Protein 5OR3 (pdb70)

Sequence (1485 aa):
TLPTTASSSTAVASSQLDQLANNFAYNVTTDSVAGCTLQNLRVRRDWRAFSKTQKKDYINSVLCCLQKLPSRTPAHLAPGARTRYDDFVATHINQTQIIHYTGTFLAWHRYFIYEFEQALRRDECCSYTGDYPYWNWGADADNMEKSQVFDGSETSMSGNGEYIPNQGDIKLLLGNYPAIDLPPGSGGGCVTSGPFKDYKLLNLGPAALSLPGGNMTAAANPLTYNPRCMKRSLTTEILQRYNTFPKIVELILDSDDIWDFQMTMQGVPGSGSIGVHGGGHYSMGGDPGRDVVYVSPGDTAFWLHHGMIDRVWWIWQNLDLRKRQNAISGTGTFMNNPASPNTTLDTVIDLGYANGGPIAMRDLMSTTAGPFCYVVYLATLPTTASSSTAVASSQLDQLANFAYNVTTDSVAGCTLQNLRVRRDWRAFSKTQKKDYINSVLCCLQKLPSRTPAHLAPGARTRYDDFVATHINQTQIIHYTGTFLAWHRYFIYEFEQALRRDECCSYTGDYPYWNWGADADNMEKSQVFDGSEETSMSGNGEYIPNQGDIKLLLGNYPAIDLPPGSGGGCVTSGPFKDYKLNLGPAALSLPGGNMTAAANPLTYNPRCMKRSLTTEILQRYNTFPKIVELILDSDDIWDFQMTMQGVPGSGSIGVHGGGHYSMGGDPGRDVVYVSPGDTAFWLHHGMIDRVWWIWQNLDLRKRQNAISGTGTFMNNPASPNTTLDTVIDLGYANGGPIAMRDLMSTTAGPFCYVVYLTLPTTASSSTAVASSQLDQLANFAYNVTTDSVAGCTLQNLRVRRDWRAFSKTQKKDYINSVLCLQKLPSRTPAHLAPGARTRYDDFVATHINQTQIIHYTGTFLAWHRYFIYEFEQALRDECSYTGDYPYWNWGADADNMEKSQVFDGSETSMSGNGEYIPNQGDIKLLLGNYPAIDLPPGSGGGCVTSGPFKDYKLNLGPAALSLPGGNMTAAANPLTYNPRCMKRSLTTEILQRYNTFPKIVELILDSDDIWDFQMTMQGVPGSGSIGVHGGGHYSMGGDPGRDVYVSPGDTAFWLHHGMIDRVWWIWQNLDLRKRQNAISGTGTFMNNPASPNTTLDTVIDLGYANGGPIAMRDLMSTTAGPFCYVYLTLPTTASSSTAVASSQLDQLANFAYNVTTDSVAGCTLQNLRVRRDWRAFSKTQKKDYINSVLCLQKLPSRTPAHLAPGARTRYDDFVATHINQTQIIHYTGTFLAWHRYFIYEFEQALRDECSYTGDYPYWNWGADADNMEKSQVFDGSETSMSGNGEYIPNQGDIKLLLGNYPAIDLPPGSGGGCVTSGPFKDYKLNLGPAALSLPGGNMTAAANPLTYNPRCMKRSLTTEILQRYNTFPKIVELILDSDDIWDFQMTMQGVPGSGSIGVHGGGHYSMGGDPGRDVVYVSPGDTAFWLHHGMIDRVWWIWQNLDLRKRQNAISGTGTFMNNPASPNTTLDTVIDLGYANGGPIAMRDLMSTTAGPFCYVYL

InterPro domains:
  IPR002227 Tyrosinase copper-binding domain [PF00264] (118-349)
  IPR002227 Tyrosinase copper-binding domain [PR00092] (135-152)
  IPR002227 Tyrosinase copper-binding domain [PR00092] (165-170)
  IPR002227 Tyrosinase copper-binding domain [PR00092] (308-319)
  IPR002227 Tyrosinase copper-binding domain [PR00092] (329-347)
  IPR008922 Di-copper centre-containing domain superfamily [G3DSA:1.10.1280.10] (26-408)
  IPR008922 Di-copper centre-containing domain superfamily [SSF48056] (69-407)
  IPR050316 Tyrosinase and Hemocyanin [PTHR11474] (6-407)

Structure (mmCIF, N/CA/C/O backbone):
data_5OR3
#
_entry.id   5OR3
#
_cell.length_a   60.627
_cell.length_b   81.392
_cell.length_c   82.200
_cell.angle_alpha   87.19
_cell.angle_beta   89.23
_cell.angle_gamma   73.89
#
_symmetry.space_group_name_H-M   'P 1'
#
loop_
_entity.id
_entity.type
_entity.pdbx_description
1 polymer 'catechol oxidase'
2 branched beta-D-mannopyranose-(1-4)-2-acetamido-2-deoxy-beta-D-glucopyranose-(1-4)-2-acetamido-2-deoxy-beta-D-glucopyranose
3 branched alpha-D-mannopyranose-(1-6)-beta-D-mannopyranose-(1-4)-2-acetamido-2-deoxy-beta-D-glucopyranose-(1-4)-2-acetamido-2-deoxy-beta-D-glucopyranose
4 branched 2-acetamido-2-deoxy-beta-D-glucopyranose-(1-4)-2-acetamido-2-deoxy-beta-D-glucopyranose
5 non-polymer 'COPPER (II) ION'
6 non-polymer alpha-D-mannopyranose
7 non-polymer 2-acetamido-2-deoxy-beta-D-glucopyranose
8 non-polymer 1,2-ETHANEDIOL
9 non-polymer 'CITRATE ANION'
10 non-polymer 'PEROXIDE ION'
11 water water
#
loop_
_atom_site.group_PDB
_atom_site.id
_atom_site.type_symbol
_atom_site.label_atom_id
_atom_site.label_alt_id
_atom_site.label_comp_id
_atom_site.label_asym_id
_atom_site.label_entity_id
_atom_site.label_seq_id
_atom_site.pdbx_PDB_ins_code
_atom_site.Cartn_x
_atom_site.Cartn_y
_atom_site.Cartn_z
_atom_site.occupancy
_atom_site.B_iso_or_equiv
_atom_site.auth_seq_id
_atom_site.auth_comp_id
_atom_site.auth_asym_id
_atom_site.auth_atom_id
_atom_site.pdbx_PDB_model_num
ATOM 1 N N . THR A 1 5 ? -5.480 42.923 23.113 1.00 51.50 5 THR A N 1
ATOM 2 C CA . THR A 1 5 ? -5.554 42.032 21.959 1.00 55.20 5 THR A CA 1
ATOM 3 C C . THR A 1 5 ? -4.168 41.793 21.377 1.00 45.36 5 THR A C 1
ATOM 4 O O . THR A 1 5 ? -3.704 42.547 20.525 1.00 42.95 5 THR A O 1
ATOM 13 N N . LEU A 1 6 ? -3.527 40.735 21.818 1.00 41.15 6 LEU A N 1
ATOM 14 C CA . LEU A 1 6 ? -2.133 40.519 21.489 1.00 36.97 6 LEU A CA 1
ATOM 15 C C . LEU A 1 6 ? -1.983 39.569 20.313 1.00 32.92 6 LEU A C 1
ATOM 16 O O . LEU A 1 6 ? -2.886 38.786 20.006 1.00 32.48 6 LEU A O 1
ATOM 32 N N . PRO A 1 7 ? -0.840 39.613 19.631 1.00 32.41 7 PRO A N 1
ATOM 33 C CA . PRO A 1 7 ? -0.546 38.589 18.624 1.00 34.06 7 PRO A CA 1
ATOM 34 C C . PRO A 1 7 ? -0.599 37.202 19.241 1.00 31.56 7 PRO A C 1
ATOM 35 O O . PRO A 1 7 ? -0.249 37.005 20.407 1.00 32.76 7 PRO A O 1
ATOM 46 N N . THR A 1 8 ? -1.036 36.234 18.441 1.00 32.86 8 THR A N 1
ATOM 47 C CA . THR A 1 8 ? -1.071 34.841 18.862 1.00 36.01 8 THR A CA 1
ATOM 48 C C . THR A 1 8 ? -0.283 33.916 17.955 1.00 31.81 8 THR A C 1
ATOM 49 O O . THR A 1 8 ? 0.170 32.868 18.416 1.00 33.83 8 THR A O 1
ATOM 60 N N . THR A 1 9 ? -0.097 34.277 16.690 1.00 33.48 9 THR A N 1
ATOM 61 C CA . THR A 1 9 ? 0.725 33.519 15.760 1.00 32.34 9 THR A CA 1
ATOM 62 C C . THR A 1 9 ? 1.842 34.419 15.260 1.00 29.99 9 THR A C 1
ATOM 63 O O . THR A 1 9 ? 1.589 35.555 14.846 1.00 31.05 9 THR A O 1
ATOM 74 N N . ALA A 1 10 ? 3.070 33.911 15.297 1.00 28.85 10 ALA A N 1
ATOM 75 C CA . ALA A 1 10 ? 4.216 34.679 14.833 1.00 28.88 10 ALA A CA 1
ATOM 76 C C . ALA A 1 10 ? 4.148 34.879 13.324 1.00 29.58 10 ALA A C 1
ATOM 77 O O . ALA A 1 10 ? 3.787 33.969 12.577 1.00 30.44 10 ALA A O 1
ATOM 84 N N . SER A 1 11 ? 4.508 36.075 12.878 1.00 29.92 11 SER A N 1
ATOM 85 C CA . SER A 1 11 ? 4.548 36.394 11.460 1.00 33.94 11 SER A CA 1
ATOM 86 C C . SER A 1 11 ? 5.907 36.043 10.866 1.00 35.47 11 SER A C 1
ATOM 87 O O . SER A 1 11 ? 6.931 36.049 11.554 1.00 28.53 11 SER A O 1
ATOM 95 N N . SER A 1 12 ? 5.907 35.746 9.567 1.00 37.45 12 SER A N 1
ATOM 96 C CA . SER A 1 12 ? 7.142 35.465 8.854 1.00 33.39 12 SER A CA 1
ATOM 97 C C . SER A 1 12 ? 7.803 36.721 8.313 1.00 31.93 12 SER A C 1
ATOM 98 O O . SER A 1 12 ? 8.984 36.679 7.948 1.00 34.51 12 SER A O 1
ATOM 106 N N . SER A 1 13 ? 7.078 37.831 8.251 1.00 31.14 13 SER A N 1
ATOM 107 C CA . SER A 1 13 ? 7.674 39.103 7.878 1.00 30.26 13 SER A CA 1
ATOM 108 C C . SER A 1 13 ? 8.459 39.650 9.059 1.00 30.44 13 SER A C 1
ATOM 109 O O . SER A 1 13 ? 7.932 39.742 10.170 1.00 31.34 13 SER A O 1
ATOM 117 N N . THR A 1 14 ? 9.725 40.001 8.823 1.00 27.77 14 THR A N 1
ATOM 118 C CA . THR A 1 14 ? 10.534 40.554 9.902 1.00 29.50 14 THR A CA 1
ATOM 119 C C . THR A 1 14 ? 9.982 41.890 10.379 1.00 29.74 14 THR A C 1
ATOM 120 O O . THR A 1 14 ? 10.128 42.235 11.557 1.00 28.63 14 THR A O 1
ATOM 130 N N . ALA A 1 15 ? 9.335 42.648 9.492 1.00 30.03 15 ALA A N 1
ATOM 131 C CA . ALA A 1 15 ? 8.764 43.929 9.893 1.00 30.87 15 ALA A CA 1
ATOM 132 C C . ALA A 1 15 ? 7.551 43.724 10.788 1.00 27.97 15 ALA A C 1
ATOM 133 O O . ALA A 1 15 ? 7.412 44.382 11.827 1.00 27.74 15 ALA A O 1
ATOM 140 N N . VAL A 1 16 ? 6.658 42.815 10.398 1.00 26.88 16 VAL A N 1
ATOM 141 C CA . VAL A 1 16 ? 5.478 42.539 11.208 1.00 28.60 16 VAL A CA 1
ATOM 142 C C . VAL A 1 16 ? 5.877 41.891 12.528 1.00 27.63 16 VAL A C 1
ATOM 143 O O . VAL A 1 16 ? 5.358 42.251 13.593 1.00 26.53 16 VAL A O 1
ATOM 156 N N . ALA A 1 17 ? 6.798 40.925 12.485 1.00 26.04 17 ALA A N 1
ATOM 157 C CA . ALA A 1 17 ? 7.226 40.268 13.714 1.00 24.70 17 ALA A CA 1
ATOM 158 C C . ALA A 1 17 ? 7.873 41.255 14.675 1.00 24.84 17 ALA A C 1
ATOM 159 O O . ALA A 1 17 ? 7.718 41.121 15.893 1.00 21.00 17 ALA A O 1
ATOM 166 N N . SER A 1 18 ? 8.592 42.254 14.155 1.00 24.09 18 SER A N 1
ATOM 167 C CA . SER A 1 18 ? 9.165 43.273 15.028 1.00 24.10 18 SER A CA 1
ATOM 168 C C . SER A 1 18 ? 8.071 44.046 15.756 1.00 25.85 18 SER A C 1
ATOM 169 O O . SER A 1 18 ? 8.173 44.293 16.965 1.00 26.33 18 SER A O 1
ATOM 177 N N . SER A 1 19 ? 7.009 44.428 15.041 1.00 26.60 19 SER A N 1
ATOM 178 C CA . SER A 1 19 ? 5.893 45.110 15.691 1.00 27.36 19 SER A CA 1
ATOM 179 C C . SER A 1 19 ? 5.173 44.184 16.665 1.00 28.00 19 SER A C 1
ATOM 180 O O . SER A 1 19 ? 4.722 44.629 17.725 1.00 25.28 19 SER A O 1
ATOM 188 N N . GLN A 1 20 ? 5.051 42.896 16.328 1.00 26.40 20 GLN A N 1
ATOM 189 C CA . GLN A 1 20 ? 4.468 41.940 17.266 1.00 26.76 20 GLN A CA 1
ATOM 190 C C . GLN A 1 20 ? 5.266 41.885 18.562 1.00 25.90 20 GLN A C 1
ATOM 191 O O . GLN A 1 20 ? 4.694 41.892 19.660 1.00 24.03 20 GLN A O 1
ATOM 205 N N . LEU A 1 21 ? 6.594 41.782 18.456 1.00 23.65 21 LEU A N 1
ATOM 206 C CA . LEU A 1 21 ? 7.422 41.759 19.657 1.00 24.74 21 LEU A CA 1
ATOM 207 C C . LEU A 1 21 ? 7.239 43.036 20.469 1.00 24.61 21 LEU A C 1
ATOM 208 O O . LEU A 1 21 ? 7.158 42.990 21.701 1.00 21.38 21 LEU A O 1
ATOM 224 N N . ASP A 1 22 ? 7.173 44.189 19.795 1.00 24.73 22 ASP A N 1
ATOM 225 C CA . ASP A 1 22 ? 6.945 45.446 20.501 1.00 25.22 22 ASP A CA 1
ATOM 226 C C . ASP A 1 22 ? 5.635 45.412 21.282 1.00 24.37 22 ASP A C 1
ATOM 227 O O . ASP A 1 22 ? 5.574 45.880 22.425 1.00 23.52 22 ASP A O 1
ATOM 236 N N . GLN A 1 23 ? 4.575 44.865 20.682 1.00 24.19 23 GLN A N 1
ATOM 237 C CA . GLN A 1 23 ? 3.294 44.781 21.378 1.00 24.20 23 GLN A CA 1
ATOM 238 C C . GLN A 1 23 ? 3.390 43.871 22.596 1.00 22.28 23 GLN A C 1
ATOM 239 O O . GLN A 1 23 ? 2.871 44.199 23.669 1.00 22.18 23 GLN A O 1
ATOM 253 N N . LEU A 1 24 ? 4.046 42.719 22.446 1.00 21.45 24 LEU A N 1
ATOM 254 C CA . LEU A 1 24 ? 4.188 41.801 23.566 1.00 20.66 24 LEU A CA 1
ATOM 255 C C . LEU A 1 24 ? 5.038 42.417 24.669 1.00 20.50 24 LEU A C 1
ATOM 256 O O . LEU A 1 24 ? 4.721 42.280 25.855 1.00 19.94 24 LEU A O 1
ATOM 272 N N . ALA A 1 25 ? 6.131 43.090 24.301 1.00 19.60 25 ALA A N 1
ATOM 273 C CA . ALA A 1 25 ? 6.952 43.752 25.310 1.00 21.07 25 ALA A CA 1
ATOM 274 C C . ALA A 1 25 ? 6.184 44.879 25.994 1.00 22.47 25 ALA A C 1
ATOM 275 O O . ALA A 1 25 ? 6.280 45.051 27.215 1.00 22.10 25 ALA A O 1
ATOM 282 N N A ASN A 1 26 ? 5.408 45.654 25.230 0.60 23.03 26 ASN A N 1
ATOM 283 N N B ASN A 1 26 ? 5.424 45.665 25.225 0.40 23.47 26 ASN A N 1
ATOM 284 C CA A ASN A 1 26 ? 4.643 46.739 25.840 0.60 24.18 26 ASN A CA 1
ATOM 285 C CA B ASN A 1 26 ? 4.633 46.733 25.830 0.40 24.16 26 ASN A CA 1
ATOM 286 C C A ASN A 1 26 ? 3.578 46.191 26.783 0.60 24.24 26 ASN A C 1
ATOM 287 C C B ASN A 1 26 ? 3.611 46.166 26.802 0.40 24.13 26 ASN A C 1
ATOM 288 O O A ASN A 1 26 ? 3.294 46.792 27.826 0.60 24.16 26 ASN A O 1
ATOM 289 O O B ASN A 1 26 ? 3.385 46.728 27.881 0.40 24.18 26 ASN A O 1
ATOM 310 N N . PHE A 1 27 ? 2.989 45.045 26.439 1.00 23.67 27 PHE A N 1
ATOM 311 C CA . PHE A 1 27 ? 2.059 44.387 27.343 1.00 24.02 27 PHE A CA 1
ATOM 312 C C . PHE A 1 27 ? 2.759 43.972 28.632 1.00 23.30 27 PHE A C 1
ATOM 313 O O . PHE A 1 27 ? 2.267 44.240 29.735 1.00 23.52 27 PHE A O 1
ATOM 331 N N . ALA A 1 28 ? 3.918 43.314 28.512 1.00 22.65 28 ALA A N 1
ATOM 332 C CA . ALA A 1 28 ? 4.660 42.892 29.698 1.00 22.20 28 ALA A CA 1
ATOM 333 C C . ALA A 1 28 ? 5.026 44.084 30.571 1.00 22.65 28 ALA A C 1
ATOM 334 O O . ALA A 1 28 ? 4.969 44.005 31.805 1.00 22.59 28 ALA A O 1
ATOM 341 N N . TYR A 1 29 ? 5.421 45.193 29.948 1.00 21.92 29 TYR A N 1
ATOM 342 C CA . TYR A 1 29 ? 5.749 46.395 30.707 1.00 22.60 29 TYR A CA 1
ATOM 343 C C . TYR A 1 29 ? 4.540 46.896 31.484 1.00 23.67 29 TYR A C 1
ATOM 344 O O . TYR A 1 29 ? 4.655 47.265 32.662 1.00 23.25 29 TYR A O 1
ATOM 362 N N . ASN A 1 30 ? 3.371 46.917 30.839 1.00 23.98 30 ASN A N 1
ATOM 363 C CA . ASN A 1 30 ? 2.144 47.323 31.517 1.00 25.76 30 ASN A CA 1
ATOM 364 C C . ASN A 1 30 ? 1.837 46.409 32.696 1.00 27.37 30 ASN A C 1
ATOM 365 O O . ASN A 1 30 ? 1.472 46.880 33.781 1.00 26.34 30 ASN A O 1
ATOM 375 N N . VAL A 1 31 ? 1.971 45.097 32.496 1.00 24.90 31 VAL A N 1
ATOM 376 C CA . VAL A 1 31 ? 1.660 44.140 33.553 1.00 26.09 31 VAL A CA 1
ATOM 377 C C . VAL A 1 31 ? 2.563 44.372 34.757 1.00 27.00 31 VAL A C 1
ATOM 378 O O . VAL A 1 31 ? 2.099 44.417 35.903 1.00 28.08 31 VAL A O 1
ATOM 391 N N . THR A 1 32 ? 3.868 44.528 34.517 1.00 24.71 32 THR A N 1
ATOM 392 C CA . THR A 1 32 ? 4.806 44.657 35.628 1.00 25.65 32 THR A CA 1
ATOM 393 C C . THR A 1 32 ? 4.596 45.969 36.379 1.00 26.40 32 THR A C 1
ATOM 394 O O . THR A 1 32 ? 4.570 45.986 37.614 1.00 26.12 32 THR A O 1
ATOM 405 N N . THR A 1 33 ? 4.453 47.084 35.657 1.00 26.79 33 THR A N 1
ATOM 406 C CA . THR A 1 33 ? 4.253 48.358 36.344 1.00 27.32 33 THR A CA 1
ATOM 407 C C . THR A 1 33 ? 2.922 48.372 37.088 1.00 29.36 33 THR A C 1
ATOM 408 O O . THR A 1 33 ? 2.821 48.949 38.178 1.00 30.50 33 THR A O 1
ATOM 419 N N . ASP A 1 34 ? 1.891 47.737 36.524 1.00 28.79 34 ASP A N 1
ATOM 420 C CA . ASP A 1 34 ? 0.622 47.618 37.236 1.00 32.53 34 ASP A CA 1
ATOM 421 C C . ASP A 1 34 ? 0.788 46.794 38.504 1.00 35.63 34 ASP A C 1
ATOM 422 O O . ASP A 1 34 ? 0.150 47.076 39.526 1.00 39.30 34 ASP A O 1
ATOM 431 N N . SER A 1 35 ? 1.647 45.772 38.458 1.00 31.40 35 SER A N 1
ATOM 432 C CA . SER A 1 35 ? 1.852 44.919 39.624 1.00 33.07 35 SER A CA 1
ATOM 433 C C . SER A 1 35 ? 2.596 45.664 40.726 1.00 33.93 35 SER A C 1
ATOM 434 O O . SER A 1 35 ? 2.254 45.542 41.908 1.00 35.87 35 SER A O 1
ATOM 442 N N . VAL A 1 36 ? 3.627 46.425 40.357 1.00 32.13 36 VAL A N 1
ATOM 443 C CA . VAL A 1 36 ? 4.309 47.304 41.293 1.00 33.99 36 VAL A CA 1
ATOM 444 C C . VAL A 1 36 ? 3.375 48.386 41.818 1.00 40.74 36 VAL A C 1
ATOM 445 O O . VAL A 1 36 ? 3.725 49.097 42.767 1.00 38.58 36 VAL A O 1
ATOM 458 N N . ALA A 1 37 ? 2.183 48.505 41.237 1.00 44.55 37 ALA A N 1
ATOM 459 C CA . ALA A 1 37 ? 1.137 49.398 41.725 1.00 42.93 37 ALA A CA 1
ATOM 460 C C . ALA A 1 37 ? 1.569 50.843 41.569 1.00 42.04 37 ALA A C 1
ATOM 461 O O . ALA A 1 37 ? 1.592 51.361 40.453 1.00 43.54 37 ALA A O 1
ATOM 468 N N . GLY A 1 46 ? 9.591 46.116 48.723 1.00 27.56 46 GLY A N 1
ATOM 469 C CA . GLY A 1 46 ? 10.270 47.389 48.579 1.00 27.13 46 GLY A CA 1
ATOM 470 C C . GLY A 1 46 ? 10.483 47.833 47.139 1.00 24.97 46 GLY A C 1
ATOM 471 O O . GLY A 1 46 ? 11.198 48.808 46.892 1.00 24.98 46 GLY A O 1
ATOM 474 N N . CYS A 1 47 ? 9.876 47.127 46.184 1.00 26.02 47 CYS A N 1
ATOM 475 C CA . CYS A 1 47 ? 9.921 47.532 44.781 1.00 26.62 47 CYS A CA 1
ATOM 476 C C . CYS A 1 47 ? 8.756 48.480 44.515 1.00 25.63 47 CYS A C 1
ATOM 477 O O . CYS A 1 47 ? 7.593 48.115 44.720 1.00 26.99 47 CYS A O 1
ATOM 484 N N . THR A 1 48 ? 9.066 49.692 44.069 1.00 26.11 48 THR A N 1
ATOM 485 C CA . THR A 1 48 ? 8.063 50.722 43.851 1.00 28.89 48 THR A CA 1
ATOM 486 C C . THR A 1 48 ? 8.254 51.341 42.475 1.00 27.92 48 THR A C 1
ATOM 487 O O . THR A 1 48 ? 9.311 51.217 41.855 1.00 25.40 48 THR A O 1
ATOM 498 N N . LEU A 1 49 ? 7.220 52.044 42.005 1.00 27.93 49 LEU A N 1
ATOM 499 C CA . LEU A 1 49 ? 7.374 52.815 40.776 1.00 26.99 49 LEU A CA 1
ATOM 500 C C . LEU A 1 49 ? 8.488 53.841 40.902 1.00 27.20 49 LEU A C 1
ATOM 501 O O . LEU A 1 49 ? 9.109 54.209 39.899 1.00 27.14 49 LEU A O 1
ATOM 517 N N . GLN A 1 50 ? 8.763 54.310 42.115 1.00 26.48 50 GLN A N 1
ATOM 518 C CA . GLN A 1 50 ? 9.765 55.351 42.298 1.00 26.44 50 GLN A CA 1
ATOM 519 C C . GLN A 1 50 ? 11.198 54.832 42.215 1.00 27.47 50 GLN A C 1
ATOM 520 O O . GLN A 1 50 ? 12.101 55.623 41.921 1.00 26.25 50 GLN A O 1
ATOM 534 N N . ASN A 1 51 ? 11.440 53.539 42.463 1.00 24.71 51 ASN A N 1
ATOM 535 C CA . ASN A 1 51 ? 12.795 52.995 42.392 1.00 24.84 51 ASN A CA 1
ATOM 536 C C . ASN A 1 51 ? 12.962 51.928 41.315 1.00 22.23 51 ASN A C 1
ATOM 537 O O . ASN A 1 51 ? 14.073 51.419 41.136 1.00 24.02 51 ASN A O 1
ATOM 548 N N . LEU A 1 52 ? 11.902 51.592 40.588 1.00 21.72 52 LEU A N 1
ATOM 549 C CA . LEU A 1 52 ? 11.986 50.617 39.504 1.00 21.26 52 LEU A CA 1
ATOM 550 C C . LEU A 1 52 ? 13.026 51.033 38.470 1.00 20.96 52 LEU A C 1
ATOM 551 O O . LEU A 1 52 ? 13.018 52.164 37.981 1.00 21.66 52 LEU A O 1
ATOM 567 N N . ARG A 1 53 ? 13.924 50.110 38.134 1.00 18.67 53 ARG A N 1
ATOM 568 C CA . ARG A 1 53 ? 14.918 50.344 37.100 1.00 20.26 53 ARG A CA 1
ATOM 569 C C . ARG A 1 53 ? 14.376 49.905 35.750 1.00 18.13 53 ARG A C 1
ATOM 570 O O . ARG A 1 53 ? 13.549 48.996 35.660 1.00 17.75 53 ARG A O 1
ATOM 591 N N . VAL A 1 54 ? 14.871 50.548 34.697 1.00 18.69 54 VAL A N 1
ATOM 592 C CA . VAL A 1 54 ? 14.533 50.201 33.322 1.00 18.64 54 VAL A CA 1
ATOM 593 C C . VAL A 1 54 ? 15.794 49.715 32.623 1.00 18.09 54 VAL A C 1
ATOM 594 O O . VAL A 1 54 ? 16.823 50.401 32.637 1.00 18.05 54 VAL A O 1
ATOM 607 N N . ARG A 1 55 ? 15.714 48.529 32.028 1.00 16.93 55 ARG A N 1
ATOM 608 C CA . ARG A 1 55 ? 16.768 48.001 31.177 1.00 16.99 55 ARG A CA 1
ATOM 609 C C . ARG A 1 55 ? 16.407 48.289 29.725 1.00 17.02 55 ARG A C 1
ATOM 610 O O . ARG A 1 55 ? 15.240 48.194 29.341 1.00 17.68 55 ARG A O 1
ATOM 631 N N . ARG A 1 56 ? 17.405 48.648 28.921 1.00 16.36 56 ARG A N 1
ATOM 632 C CA . ARG A 1 56 ? 17.128 49.217 27.610 1.00 17.90 56 ARG A CA 1
ATOM 633 C C . ARG A 1 56 ? 18.018 48.625 26.526 1.00 16.81 56 ARG A C 1
ATOM 634 O O . ARG A 1 56 ? 19.139 48.174 26.775 1.00 16.98 56 ARG A O 1
ATOM 655 N N . ASP A 1 57 ? 17.492 48.665 25.306 1.00 18.02 57 ASP A N 1
ATOM 656 C CA . ASP A 1 57 ? 18.249 48.340 24.106 1.00 17.34 57 ASP A CA 1
ATOM 657 C C . ASP A 1 57 ? 19.529 49.173 24.034 1.00 16.96 57 ASP A C 1
ATOM 658 O O . ASP A 1 57 ? 19.504 50.391 24.229 1.00 16.77 57 ASP A O 1
ATOM 667 N N . TRP A 1 58 ? 20.657 48.501 23.772 1.00 15.67 58 TRP A N 1
ATOM 668 C CA . TRP A 1 58 ? 21.918 49.201 23.521 1.00 16.85 58 TRP A CA 1
ATOM 669 C C . TRP A 1 58 ? 21.747 50.337 22.516 1.00 16.86 58 TRP A C 1
ATOM 670 O O . TRP A 1 58 ? 22.408 51.380 22.628 1.00 17.14 58 TRP A O 1
ATOM 691 N N . ARG A 1 59 ? 20.889 50.139 21.510 1.00 17.75 59 ARG A N 1
ATOM 692 C CA . ARG A 1 59 ? 20.689 51.151 20.472 1.00 19.45 59 ARG A CA 1
ATOM 693 C C . ARG A 1 59 ? 20.078 52.427 21.027 1.00 19.83 59 ARG A C 1
ATOM 694 O O . ARG A 1 59 ? 20.168 53.477 20.377 1.00 18.47 59 ARG A O 1
ATOM 715 N N . ALA A 1 60 ? 19.460 52.354 22.204 1.00 17.36 60 ALA A N 1
ATOM 716 C CA . ALA A 1 60 ? 18.840 53.493 22.866 1.00 19.37 60 ALA A CA 1
ATOM 717 C C . ALA A 1 60 ? 19.806 54.253 23.766 1.00 19.76 60 ALA A C 1
ATOM 718 O O . ALA A 1 60 ? 19.471 55.352 24.226 1.00 20.71 60 ALA A O 1
ATOM 725 N N . PHE A 1 61 ? 20.987 53.698 24.020 1.00 18.91 61 PHE A N 1
ATOM 726 C CA . PHE A 1 61 ? 22.019 54.396 24.770 1.00 19.39 61 PHE A CA 1
ATOM 727 C C . PHE A 1 61 ? 22.641 55.485 23.908 1.00 20.09 61 PHE A C 1
ATOM 728 O O . PHE A 1 61 ? 22.947 55.268 22.734 1.00 19.71 61 PHE A O 1
ATOM 745 N N . SER A 1 62 ? 22.829 56.665 24.494 1.00 19.14 62 SER A N 1
ATOM 746 C CA . SER A 1 62 ? 23.603 57.693 23.825 1.00 21.41 62 SER A CA 1
ATOM 747 C C . SER A 1 62 ? 25.074 57.289 23.797 1.00 21.46 62 SER A C 1
ATOM 748 O O . SER A 1 62 ? 25.498 56.338 24.460 1.00 19.55 62 SER A O 1
ATOM 756 N N . LYS A 1 63 ? 25.865 58.038 23.027 1.00 21.61 63 LYS A N 1
ATOM 757 C CA . LYS A 1 63 ? 27.296 57.765 22.958 1.00 21.94 63 LYS A CA 1
ATOM 758 C C . LYS A 1 63 ? 27.932 57.830 24.338 1.00 20.24 63 LYS A C 1
ATOM 759 O O . LYS A 1 63 ? 28.737 56.965 24.700 1.00 19.25 63 LYS A O 1
ATOM 778 N N . THR A 1 64 ? 27.588 58.859 25.118 1.00 20.27 64 THR A N 1
ATOM 779 C CA . THR A 1 64 ? 28.117 58.996 26.473 1.00 20.69 64 THR A CA 1
ATOM 780 C C . THR A 1 64 ? 27.648 57.859 27.370 1.00 19.29 64 THR A C 1
ATOM 781 O O . THR A 1 64 ? 28.431 57.310 28.154 1.00 19.29 64 THR A O 1
ATOM 792 N N . GLN A 1 65 ? 26.376 57.485 27.268 1.00 19.10 65 GLN A N 1
ATOM 793 C CA . GLN A 1 65 ? 25.876 56.380 28.073 1.00 18.21 65 GLN A CA 1
ATOM 794 C C . GLN A 1 65 ? 26.529 55.061 27.684 1.00 18.51 65 GLN A C 1
ATOM 795 O O . GLN A 1 65 ? 26.753 54.204 28.549 1.00 16.57 65 GLN A O 1
ATOM 809 N N . LYS A 1 66 ? 26.841 54.876 26.398 1.00 16.54 66 LYS A N 1
ATOM 810 C CA . LYS A 1 66 ? 27.541 53.667 25.993 1.00 16.76 66 LYS A CA 1
ATOM 811 C C . LYS A 1 66 ? 28.948 53.654 26.564 1.00 16.95 66 LYS A C 1
ATOM 812 O O . LYS A 1 66 ? 29.398 52.637 27.097 1.00 14.21 66 LYS A O 1
ATOM 831 N N . LYS A 1 67 ? 29.649 54.788 26.499 1.00 16.33 67 LYS A N 1
ATOM 832 C CA . LYS A 1 67 ? 31.003 54.824 27.036 1.00 18.32 67 LYS A CA 1
ATOM 833 C C . LYS A 1 67 ? 31.003 54.653 28.548 1.00 17.98 67 LYS A C 1
ATOM 834 O O . LYS A 1 67 ? 31.928 54.045 29.100 1.00 19.75 67 LYS A O 1
ATOM 853 N N . ASP A 1 68 ? 29.975 55.165 29.228 1.00 17.44 68 ASP A N 1
ATOM 854 C CA . ASP A 1 68 ? 29.857 54.958 30.670 1.00 18.33 68 ASP A CA 1
ATOM 855 C C . ASP A 1 68 ? 29.819 53.476 31.011 1.00 17.74 68 ASP A C 1
ATOM 856 O O . ASP A 1 68 ? 30.466 53.030 31.967 1.00 17.75 68 ASP A O 1
ATOM 865 N N . TYR A 1 69 ? 29.032 52.704 30.263 1.00 16.02 69 TYR A N 1
ATOM 866 C CA . TYR A 1 69 ? 28.922 51.276 30.536 1.00 16.46 69 TYR A CA 1
ATOM 867 C C . TYR A 1 69 ? 30.231 50.561 30.229 1.00 16.08 69 TYR A C 1
ATOM 868 O O . TYR A 1 69 ? 30.738 49.786 31.047 1.00 16.22 69 TYR A O 1
ATOM 886 N N . ILE A 1 70 ? 30.792 50.809 29.046 1.00 15.48 70 ILE A N 1
ATOM 887 C CA . ILE A 1 70 ? 32.054 50.189 28.654 1.00 16.45 70 ILE A CA 1
ATOM 888 C C . ILE A 1 70 ? 33.138 50.467 29.690 1.00 17.16 70 ILE A C 1
ATOM 889 O O . ILE A 1 70 ? 33.899 49.570 30.078 1.00 16.36 70 ILE A O 1
ATOM 905 N N . ASN A 1 71 ? 33.224 51.708 30.161 1.00 17.31 71 ASN A N 1
ATOM 906 C CA . ASN A 1 71 ? 34.282 52.054 31.103 1.00 18.73 71 ASN A CA 1
ATOM 907 C C . ASN A 1 71 ? 34.141 51.303 32.424 1.00 17.75 71 ASN A C 1
ATOM 908 O O . ASN A 1 71 ? 35.149 50.971 33.057 1.00 18.58 71 ASN A O 1
ATOM 919 N N . SER A 1 72 ? 32.910 51.014 32.843 1.00 17.03 72 SER A N 1
ATOM 920 C CA . SER A 1 72 ? 32.707 50.243 34.064 1.00 18.44 72 SER A CA 1
ATOM 921 C C . SER A 1 72 ? 33.138 48.794 33.871 1.00 17.75 72 SER A C 1
ATOM 922 O O . SER A 1 72 ? 33.736 48.193 34.772 1.00 17.95 72 SER A O 1
ATOM 930 N N . VAL A 1 73 ? 32.848 48.218 32.701 1.00 16.20 73 VAL A N 1
ATOM 931 C CA . VAL A 1 73 ? 33.321 46.870 32.399 1.00 16.60 73 VAL A CA 1
ATOM 932 C C . VAL A 1 73 ? 34.841 46.848 32.375 1.00 16.98 73 VAL A C 1
ATOM 933 O O . VAL A 1 73 ? 35.473 45.928 32.902 1.00 16.57 73 VAL A O 1
ATOM 946 N N . LEU A 1 74 ? 35.454 47.868 31.771 1.00 18.04 74 LEU A N 1
ATOM 947 C CA . LEU A 1 74 ? 36.913 47.951 31.764 1.00 18.43 74 LEU A CA 1
ATOM 948 C C . LEU A 1 74 ? 37.460 48.081 33.180 1.00 19.51 74 LEU A C 1
ATOM 949 O O . LEU A 1 74 ? 38.527 47.539 33.499 1.00 18.35 74 LEU A O 1
ATOM 965 N N . CYS A 1 75 ? 36.737 48.788 34.047 1.00 19.61 75 CYS A N 1
ATOM 966 C CA A CYS A 1 75 ? 37.159 48.904 35.438 0.62 20.63 75 CYS A CA 1
ATOM 967 C CA B CYS A 1 75 ? 37.156 48.905 35.438 0.38 21.02 75 CYS A CA 1
ATOM 968 C C . CYS A 1 75 ? 37.160 47.543 36.123 1.00 19.89 75 CYS A C 1
ATOM 969 O O . CYS A 1 75 ? 38.109 47.203 36.842 1.00 20.69 75 CYS A O 1
ATOM 983 N N . LEU A 1 76 ? 36.116 46.739 35.898 1.00 18.30 76 LEU A N 1
ATOM 984 C CA . LEU A 1 76 ? 36.085 45.397 36.471 1.00 18.97 76 LEU A CA 1
ATOM 985 C C . LEU A 1 76 ? 37.212 44.526 35.933 1.00 19.48 76 LEU A C 1
ATOM 986 O O . LEU A 1 76 ? 37.627 43.568 36.595 1.00 17.45 76 LEU A O 1
ATOM 1002 N N . GLN A 1 77 ? 37.685 44.805 34.722 1.00 17.40 77 GLN A N 1
ATOM 1003 C CA . GLN A 1 77 ? 38.799 44.069 34.149 1.00 19.00 77 GLN A CA 1
ATOM 1004 C C . GLN A 1 77 ? 40.150 44.582 34.630 1.00 21.16 77 GLN A C 1
ATOM 1005 O O . GLN A 1 77 ? 41.183 44.101 34.152 1.00 21.47 77 GLN A O 1
ATOM 1019 N N . LYS A 1 78 ? 40.165 45.546 35.555 1.00 21.44 78 LYS A N 1
ATOM 1020 C CA . LYS A 1 78 ? 41.388 46.003 36.198 1.00 22.68 78 LYS A CA 1
ATOM 1021 C C . LYS A 1 78 ? 41.411 45.765 37.696 1.00 23.30 78 LYS A C 1
ATOM 1022 O O . LYS A 1 78 ? 42.497 45.777 38.284 1.00 26.32 78 LYS A O 1
ATOM 1041 N N . LEU A 1 79 ? 40.263 45.572 38.328 1.00 20.86 79 LEU A N 1
ATOM 1042 C CA . LEU A 1 79 ? 40.216 45.384 39.767 1.00 20.43 79 LEU A CA 1
ATOM 1043 C C . LEU A 1 79 ? 40.622 43.958 40.126 1.00 22.03 79 LEU A C 1
ATOM 1044 O O . LEU A 1 79 ? 40.327 43.017 39.384 1.00 20.49 79 LEU A O 1
ATOM 1060 N N . PRO A 1 80 ? 41.274 43.769 41.271 1.00 22.71 80 PRO A N 1
ATOM 1061 C CA . PRO A 1 80 ? 41.786 42.435 41.618 1.00 23.24 80 PRO A CA 1
ATOM 1062 C C . PRO A 1 80 ? 40.674 41.439 41.915 1.00 21.78 80 PRO A C 1
ATOM 1063 O O . PRO A 1 80 ? 39.638 41.782 42.490 1.00 20.96 80 PRO A O 1
ATOM 1074 N N . SER A 1 81 ? 40.917 40.187 41.534 1.00 21.43 81 SER A N 1
ATOM 1075 C CA . SER A 1 81 ? 39.958 39.116 41.759 1.00 20.45 81 SER A CA 1
ATOM 1076 C C . SER A 1 81 ? 39.788 38.843 43.248 1.00 21.05 81 SER A C 1
ATOM 1077 O O . SER A 1 81 ? 40.710 39.025 44.043 1.00 21.07 81 SER A O 1
ATOM 1085 N N . ARG A 1 82 ? 38.584 38.403 43.609 1.00 19.25 82 ARG A N 1
ATOM 1086 C CA . ARG A 1 82 ? 38.266 37.950 44.957 1.00 21.59 82 ARG A CA 1
ATOM 1087 C C . ARG A 1 82 ? 38.506 36.464 45.154 1.00 22.01 82 ARG A C 1
ATOM 1088 O O . ARG A 1 82 ? 38.640 36.018 46.301 1.00 22.48 82 ARG A O 1
ATOM 1109 N N . THR A 1 83 ? 38.534 35.685 44.082 1.00 19.49 83 THR A N 1
ATOM 1110 C CA . THR A 1 83 ? 38.524 34.230 44.231 1.00 21.42 83 THR A CA 1
ATOM 1111 C C . THR A 1 83 ? 39.817 33.748 44.884 1.00 22.17 83 THR A C 1
ATOM 1112 O O . THR A 1 83 ? 40.905 34.153 44.464 1.00 20.17 83 THR A O 1
ATOM 1123 N N . PRO A 1 84 ? 39.750 32.873 45.886 1.00 22.97 84 PRO A N 1
ATOM 1124 C CA . PRO A 1 84 ? 40.982 32.263 46.398 1.00 24.92 84 PRO A CA 1
ATOM 1125 C C . PRO A 1 84 ? 41.770 31.616 45.271 1.00 24.60 84 PRO A C 1
ATOM 1126 O O . PRO A 1 84 ? 41.236 30.825 44.489 1.00 22.90 84 PRO A O 1
ATOM 1137 N N . ALA A 1 85 ? 43.059 31.958 45.194 1.00 24.08 85 ALA A N 1
ATOM 1138 C CA . ALA A 1 85 ? 43.890 31.504 44.082 1.00 25.74 85 ALA A CA 1
ATOM 1139 C C . ALA A 1 85 ? 43.869 29.987 43.937 1.00 25.71 85 ALA A C 1
ATOM 1140 O O . ALA A 1 85 ? 43.913 29.468 42.814 1.00 25.46 85 ALA A O 1
ATOM 1147 N N . HIS A 1 86 ? 43.801 29.251 45.049 1.00 26.03 86 HIS A N 1
ATOM 1148 C CA . HIS A 1 86 ? 43.877 27.797 44.934 1.00 26.85 86 HIS A CA 1
ATOM 1149 C C . HIS A 1 86 ? 42.638 27.208 44.272 1.00 27.44 86 HIS A C 1
ATOM 1150 O O . HIS A 1 86 ? 42.705 26.091 43.752 1.00 29.09 86 HIS A O 1
ATOM 1164 N N . LEU A 1 87 ? 41.525 27.941 44.248 1.00 25.50 87 LEU A N 1
ATOM 1165 C CA . LEU A 1 87 ? 40.327 27.490 43.550 1.00 24.72 87 LEU A CA 1
ATOM 1166 C C . LEU A 1 87 ? 40.313 27.902 42.082 1.00 25.01 87 LEU A C 1
ATOM 1167 O O . LEU A 1 87 ? 39.726 27.195 41.256 1.00 27.09 87 LEU A O 1
ATOM 1183 N N . ALA A 1 88 ? 40.940 29.028 41.746 1.00 24.01 88 ALA A N 1
ATOM 1184 C CA . ALA A 1 88 ? 41.022 29.502 40.362 1.00 24.11 88 ALA A CA 1
ATOM 1185 C C . ALA A 1 88 ? 42.360 30.202 40.174 1.00 22.59 88 ALA A C 1
ATOM 1186 O O . ALA A 1 88 ? 42.448 31.436 40.185 1.00 23.07 88 ALA A O 1
ATOM 1193 N N . PRO A 1 89 ? 43.436 29.434 39.987 1.00 22.88 89 PRO A N 1
ATOM 1194 C CA . PRO A 1 89 ? 44.774 30.043 39.884 1.00 25.23 89 PRO A CA 1
ATOM 1195 C C . PRO A 1 89 ? 44.928 31.028 38.741 1.00 24.01 89 PRO A C 1
ATOM 1196 O O . PRO A 1 89 ? 45.814 31.891 38.806 1.00 24.72 89 PRO A O 1
ATOM 1207 N N . GLY A 1 90 ? 44.124 30.916 37.684 1.00 23.02 90 GLY A N 1
ATOM 1208 C CA . GLY A 1 90 ? 44.237 31.818 36.554 1.00 23.00 90 GLY A CA 1
ATOM 1209 C C . GLY A 1 90 ? 43.503 33.129 36.708 1.00 24.03 90 GLY A C 1
ATOM 1210 O O . GLY A 1 90 ? 43.654 34.013 35.859 1.00 23.46 90 GLY A O 1
ATOM 1214 N N . ALA A 1 91 ? 42.719 33.278 37.773 1.00 21.63 91 ALA A N 1
ATOM 1215 C CA . ALA A 1 91 ? 41.950 34.494 37.971 1.00 21.86 91 ALA A CA 1
ATOM 1216 C C . ALA A 1 91 ? 42.868 35.633 38.392 1.00 23.64 91 ALA A C 1
ATOM 1217 O O . ALA A 1 91 ? 43.778 35.451 39.205 1.00 23.15 91 ALA A O 1
ATOM 1224 N N . ARG A 1 92 ? 42.633 36.810 37.818 1.00 22.23 92 ARG A N 1
ATOM 1225 C CA . ARG A 1 92 ? 43.431 37.992 38.115 1.00 23.29 92 ARG A CA 1
ATOM 1226 C C . ARG A 1 92 ? 42.544 39.177 38.468 1.00 23.59 92 ARG A C 1
ATOM 1227 O O . ARG A 1 92 ? 42.944 40.037 39.260 1.00 23.09 92 ARG A O 1
ATOM 1248 N N . THR A 1 93 ? 41.342 39.228 37.892 1.00 21.18 93 THR A N 1
ATOM 1249 C CA . THR A 1 93 ? 40.494 40.412 37.957 1.00 19.79 93 THR A CA 1
ATOM 1250 C C . THR A 1 93 ? 39.116 40.043 38.488 1.00 18.78 93 THR A C 1
ATOM 1251 O O . THR A 1 93 ? 38.733 38.874 38.518 1.00 18.47 93 THR A O 1
ATOM 1262 N N . ARG A 1 94 ? 38.352 41.070 38.877 1.00 17.43 94 ARG A N 1
ATOM 1263 C CA . ARG A 1 94 ? 36.954 40.852 39.241 1.00 17.30 94 ARG A CA 1
ATOM 1264 C C . ARG A 1 94 ? 36.169 40.274 38.072 1.00 17.49 94 ARG A C 1
ATOM 1265 O O . ARG A 1 94 ? 35.271 39.446 38.264 1.00 15.70 94 ARG A O 1
ATOM 1286 N N . TYR A 1 95 ? 36.479 40.705 36.847 1.00 16.51 95 TYR A N 1
ATOM 1287 C CA . TYR A 1 95 ? 35.800 40.128 35.699 1.00 17.15 95 TYR A CA 1
ATOM 1288 C C . TYR A 1 95 ? 36.047 38.624 35.638 1.00 17.07 95 TYR A C 1
ATOM 1289 O O . TYR A 1 95 ? 35.113 37.843 35.422 1.00 17.30 95 TYR A O 1
ATOM 1307 N N . ASP A 1 96 ? 37.291 38.197 35.900 1.00 15.97 96 ASP A N 1
ATOM 1308 C CA . ASP A 1 96 ? 37.617 36.771 35.934 1.00 18.72 96 ASP A CA 1
ATOM 1309 C C . ASP A 1 96 ? 36.780 36.006 36.953 1.00 17.98 96 ASP A C 1
ATOM 1310 O O . ASP A 1 96 ? 36.530 34.808 36.760 1.00 16.35 96 ASP A O 1
ATOM 1319 N N . ASP A 1 97 ? 36.379 36.655 38.060 1.00 17.41 97 ASP A N 1
ATOM 1320 C CA . ASP A 1 97 ? 35.602 35.957 39.087 1.00 17.26 97 ASP A CA 1
ATOM 1321 C C . ASP A 1 97 ? 34.278 35.472 38.516 1.00 17.32 97 ASP A C 1
ATOM 1322 O O . ASP A 1 97 ? 33.816 34.370 38.832 1.00 16.57 97 ASP A O 1
ATOM 1331 N N . PHE A 1 98 ? 33.658 36.284 37.663 1.00 15.34 98 PHE A N 1
ATOM 1332 C CA . PHE A 1 98 ? 32.409 35.886 37.023 1.00 14.84 98 PHE A CA 1
ATOM 1333 C C . PHE A 1 98 ? 32.650 34.789 35.995 1.00 16.02 98 PHE A C 1
ATOM 1334 O O . PHE A 1 98 ? 31.899 33.808 35.937 1.00 14.32 98 PHE A O 1
ATOM 1351 N N . VAL A 1 99 ? 33.710 34.921 35.197 1.00 15.66 99 VAL A N 1
ATOM 1352 C CA . VAL A 1 99 ? 34.046 33.877 34.230 1.00 16.90 99 VAL A CA 1
ATOM 1353 C C . VAL A 1 99 ? 34.343 32.564 34.946 1.00 16.41 99 VAL A C 1
ATOM 1354 O O . VAL A 1 99 ? 33.895 31.492 34.518 1.00 16.22 99 VAL A O 1
ATOM 1367 N N . ALA A 1 100 ? 35.086 32.625 36.055 1.00 16.65 100 ALA A N 1
ATOM 1368 C CA . ALA A 1 100 ? 35.488 31.404 36.753 1.00 16.99 100 ALA A CA 1
ATOM 1369 C C . ALA A 1 100 ? 34.283 30.631 37.279 1.00 17.28 100 ALA A C 1
ATOM 1370 O O . ALA A 1 100 ? 34.213 29.403 37.140 1.00 19.54 100 ALA A O 1
ATOM 1377 N N . THR A 1 101 ? 33.336 31.319 37.926 1.00 17.10 101 THR A N 1
ATOM 1378 C CA . THR A 1 101 ? 32.204 30.594 38.497 1.00 18.37 101 THR A CA 1
ATOM 1379 C C . THR A 1 101 ? 31.337 29.990 37.398 1.00 17.81 101 THR A C 1
ATOM 1380 O O . THR A 1 101 ? 30.821 28.875 37.552 1.00 17.00 101 THR A O 1
ATOM 1391 N N . HIS A 1 102 ? 31.199 30.689 36.264 1.00 17.18 102 HIS A N 1
ATOM 1392 C CA . HIS A 1 102 ? 30.474 30.125 35.130 1.00 16.63 102 HIS A CA 1
ATOM 1393 C C . HIS A 1 102 ? 31.151 28.856 34.614 1.00 16.81 102 HIS A C 1
ATOM 1394 O O . HIS A 1 102 ? 30.488 27.841 34.367 1.00 15.99 102 HIS A O 1
ATOM 1408 N N . ILE A 1 103 ? 32.474 28.899 34.426 1.00 15.78 103 ILE A N 1
ATOM 1409 C CA . ILE A 1 103 ? 33.209 27.703 34.013 1.00 17.95 103 ILE A CA 1
ATOM 1410 C C . ILE A 1 103 ? 32.921 26.570 34.978 1.00 17.10 103 ILE A C 1
ATOM 1411 O O . ILE A 1 103 ? 32.610 25.440 34.581 1.00 17.73 103 ILE A O 1
ATOM 1427 N N . ASN A 1 104 ? 33.010 26.876 36.271 1.00 17.44 104 ASN A N 1
ATOM 1428 C CA . ASN A 1 104 ? 32.945 25.865 37.314 1.00 17.53 104 ASN A CA 1
ATOM 1429 C C . ASN A 1 104 ? 31.576 25.202 37.395 1.00 18.18 104 ASN A C 1
ATOM 1430 O O . ASN A 1 104 ? 31.482 24.038 37.795 1.00 19.43 104 ASN A O 1
ATOM 1440 N N . GLN A 1 105 ? 30.510 25.916 37.035 1.00 16.88 105 GLN A N 1
ATOM 1441 C CA . GLN A 1 105 ? 29.152 25.417 37.209 1.00 18.51 105 GLN A CA 1
ATOM 1442 C C . GLN A 1 105 ? 28.442 25.129 35.891 1.00 18.49 105 GLN A C 1
ATOM 1443 O O . GLN A 1 105 ? 27.244 24.830 35.903 1.00 18.80 105 GLN A O 1
ATOM 1457 N N . THR A 1 106 ? 29.143 25.212 34.758 1.00 18.20 106 THR A N 1
ATOM 1458 C CA . THR A 1 106 ? 28.483 25.090 33.458 1.00 19.72 106 THR A CA 1
ATOM 1459 C C . THR A 1 106 ? 27.622 23.834 33.370 1.00 19.55 106 THR A C 1
ATOM 1460 O O . THR A 1 106 ? 26.543 23.849 32.767 1.00 18.70 106 THR A O 1
ATOM 1471 N N . GLN A 1 107 ? 28.070 22.745 33.980 1.00 20.94 107 GLN A N 1
ATOM 1472 C CA . GLN A 1 107 ? 27.376 21.474 33.839 1.00 22.68 107 GLN A CA 1
ATOM 1473 C C . GLN A 1 107 ? 26.111 21.376 34.684 1.00 23.85 107 GLN A C 1
ATOM 1474 O O . GLN A 1 107 ? 25.349 20.423 34.499 1.00 21.56 107 GLN A O 1
ATOM 1488 N N . ILE A 1 108 ? 25.843 22.339 35.569 1.00 20.27 108 ILE A N 1
ATOM 1489 C CA . ILE A 1 108 ? 24.616 22.353 36.355 1.00 19.61 108 ILE A CA 1
ATOM 1490 C C . ILE A 1 108 ? 23.792 23.621 36.131 1.00 19.19 108 ILE A C 1
ATOM 1491 O O . ILE A 1 108 ? 22.858 23.885 36.886 1.00 20.30 108 ILE A O 1
ATOM 1507 N N . ILE A 1 109 ? 24.093 24.403 35.090 1.00 20.43 109 ILE A N 1
ATOM 1508 C CA . ILE A 1 109 ? 23.365 25.640 34.825 1.00 18.69 109 ILE A CA 1
ATOM 1509 C C . ILE A 1 109 ? 22.915 25.771 33.377 1.00 22.44 109 ILE A C 1
ATOM 1510 O O . ILE A 1 109 ? 22.336 26.799 33.015 1.00 21.42 109 ILE A O 1
ATOM 1526 N N . HIS A 1 110 ? 23.178 24.782 32.530 1.00 19.57 110 HIS A N 1
ATOM 1527 C CA . HIS A 1 110 ? 22.667 24.750 31.165 1.00 21.25 110 HIS A CA 1
ATOM 1528 C C . HIS A 1 110 ? 21.883 23.458 30.974 1.00 20.82 110 HIS A C 1
ATOM 1529 O O . HIS A 1 110 ? 22.273 22.405 31.489 1.00 20.67 110 HIS A O 1
ATOM 1543 N N . TYR A 1 111 ? 20.761 23.552 30.264 1.00 19.92 111 TYR A N 1
ATOM 1544 C CA . TYR A 1 111 ? 19.836 22.429 30.110 1.00 18.75 111 TYR A CA 1
ATOM 1545 C C . TYR A 1 111 ? 19.454 21.853 31.473 1.00 20.14 111 TYR A C 1
ATOM 1546 O O . TYR A 1 111 ? 19.361 20.636 31.664 1.00 17.84 111 TYR A O 1
ATOM 1564 N N . THR A 1 112 ? 19.244 22.748 32.430 1.00 18.97 112 THR A N 1
ATOM 1565 C CA . THR A 1 112 ? 18.771 22.415 33.769 1.00 18.86 112 THR A CA 1
ATOM 1566 C C . THR A 1 112 ? 17.534 23.240 34.091 1.00 19.54 112 THR A C 1
ATOM 1567 O O . THR A 1 112 ? 17.225 24.230 33.423 1.00 18.21 112 THR A O 1
ATOM 1578 N N . GLY A 1 113 ? 16.833 22.848 35.154 1.00 19.66 113 GLY A N 1
ATOM 1579 C CA . GLY A 1 113 ? 15.729 23.664 35.621 1.00 19.08 113 GLY A CA 1
ATOM 1580 C C . GLY A 1 113 ? 16.153 25.036 36.105 1.00 17.28 113 GLY A C 1
ATOM 1581 O O . GLY A 1 113 ? 15.309 25.931 36.217 1.00 19.21 113 GLY A O 1
ATOM 1585 N N . THR A 1 114 ? 17.446 25.224 36.391 1.00 18.06 114 THR A N 1
ATOM 1586 C CA . THR A 1 114 ? 17.959 26.479 36.929 1.00 18.28 114 THR A CA 1
ATOM 1587 C C . THR A 1 114 ? 18.524 27.421 35.875 1.00 16.83 114 THR A C 1
ATOM 1588 O O . THR A 1 114 ? 18.910 28.542 36.231 1.00 15.94 114 THR A O 1
ATOM 1599 N N . PHE A 1 115 ? 18.587 26.997 34.609 1.00 17.65 115 PHE A N 1
ATOM 1600 C CA . PHE A 1 115 ? 19.229 27.780 33.552 1.00 16.53 115 PHE A CA 1
ATOM 1601 C C . PHE A 1 115 ? 18.767 29.235 33.542 1.00 16.08 115 PHE A C 1
ATOM 1602 O O . PHE A 1 115 ? 19.583 30.159 33.622 1.00 15.63 115 PHE A O 1
ATOM 1619 N N . LEU A 1 116 ? 17.460 29.462 33.431 1.00 15.47 116 LEU A N 1
ATOM 1620 C CA . LEU A 1 116 ? 16.969 30.826 33.245 1.00 15.11 116 LEU A CA 1
ATOM 1621 C C . LEU A 1 116 ? 17.181 31.660 34.500 1.00 15.87 116 LEU A C 1
ATOM 1622 O O . LEU A 1 116 ? 17.673 32.792 34.429 1.00 14.93 116 LEU A O 1
ATOM 1638 N N . ALA A 1 117 ? 16.843 31.099 35.662 1.00 13.91 117 ALA A N 1
ATOM 1639 C CA . ALA A 1 117 ? 16.961 31.830 36.919 1.00 15.19 117 ALA A CA 1
ATOM 1640 C C . ALA A 1 117 ? 18.417 32.106 37.269 1.00 15.04 117 ALA A C 1
ATOM 1641 O O . ALA A 1 117 ? 18.750 33.205 37.729 1.00 13.52 117 ALA A O 1
ATOM 1648 N N . TRP A 1 118 ? 19.291 31.110 37.088 1.00 13.48 118 TRP A N 1
ATOM 1649 C CA . TRP A 1 118 ? 20.705 31.290 37.405 1.00 14.98 118 TRP A CA 1
ATOM 1650 C C . TRP A 1 118 ? 21.289 32.448 36.610 1.00 14.19 118 TRP A C 1
ATOM 1651 O O . TRP A 1 118 ? 22.010 33.291 37.153 1.00 14.78 118 TRP A O 1
ATOM 1672 N N . HIS A 1 119 ? 20.986 32.508 35.309 1.00 15.24 119 HIS A N 1
ATOM 1673 C CA . HIS A 1 119 ? 21.548 33.573 34.488 1.00 14.18 119 HIS A CA 1
ATOM 1674 C C . HIS A 1 119 ? 20.926 34.929 34.817 1.00 14.93 119 HIS A C 1
ATOM 1675 O O . HIS A 1 119 ? 21.623 35.946 34.770 1.00 14.84 119 HIS A O 1
ATOM 1689 N N . ARG A 1 120 ? 19.647 34.965 35.197 1.00 14.83 120 ARG A N 1
ATOM 1690 C CA . ARG A 1 120 ? 19.068 36.213 35.689 1.00 15.29 120 ARG A CA 1
ATOM 1691 C C . ARG A 1 120 ? 19.843 36.724 36.899 1.00 15.00 120 ARG A C 1
ATOM 1692 O O . ARG A 1 120 ? 20.161 37.915 36.996 1.00 14.18 120 ARG A O 1
ATOM 1713 N N . TYR A 1 121 ? 20.169 35.822 37.837 1.00 14.41 121 TYR A N 1
ATOM 1714 C CA . TYR A 1 121 ? 20.921 36.219 39.023 1.00 14.52 121 TYR A CA 1
ATOM 1715 C C . TYR A 1 121 ? 22.353 36.598 38.669 1.00 15.04 121 TYR A C 1
ATOM 1716 O O . TYR A 1 121 ? 22.909 37.550 39.233 1.00 14.43 121 TYR A O 1
ATOM 1734 N N . PHE A 1 122 ? 22.952 35.873 37.720 1.00 14.36 122 PHE A N 1
ATOM 1735 C CA . PHE A 1 122 ? 24.321 36.146 37.284 1.00 14.81 122 PHE A CA 1
ATOM 1736 C C . PHE A 1 122 ? 24.464 37.573 36.765 1.00 14.54 122 PHE A C 1
ATOM 1737 O O . PHE A 1 122 ? 25.360 38.312 37.191 1.00 14.35 122 PHE A O 1
ATOM 1754 N N . ILE A 1 123 ? 23.600 37.972 35.824 1.00 14.66 123 ILE A N 1
ATOM 1755 C CA . ILE A 1 123 ? 23.767 39.285 35.204 1.00 14.99 123 ILE A CA 1
ATOM 1756 C C . ILE A 1 123 ? 23.415 40.388 36.193 1.00 14.29 123 ILE A C 1
ATOM 1757 O O . ILE A 1 123 ? 24.002 41.478 36.150 1.00 14.41 123 ILE A O 1
ATOM 1773 N N . TYR A 1 124 ? 22.490 40.126 37.120 1.00 14.77 124 TYR A N 1
ATOM 1774 C CA . TYR A 1 124 ? 22.198 41.100 38.173 1.00 15.74 124 TYR A CA 1
ATOM 1775 C C . TYR A 1 124 ? 23.402 41.312 39.091 1.00 14.99 124 TYR A C 1
ATOM 1776 O O . TYR A 1 124 ? 23.703 42.443 39.485 1.00 15.75 124 TYR A O 1
ATOM 1794 N N . GLU A 1 125 ? 24.103 40.234 39.452 1.00 15.43 125 GLU A N 1
ATOM 1795 C CA . GLU A 1 125 ? 25.271 40.389 40.309 1.00 15.30 125 GLU A CA 1
ATOM 1796 C C . GLU A 1 125 ? 26.446 40.998 39.554 1.00 15.21 125 GLU A C 1
ATOM 1797 O O . GLU A 1 125 ? 27.295 41.665 40.157 1.00 13.85 125 GLU A O 1
ATOM 1809 N N . PHE A 1 126 ? 26.505 40.803 38.236 1.00 13.69 126 PHE A N 1
ATOM 1810 C CA . PHE A 1 126 ? 27.460 41.548 37.431 1.00 13.94 126 PHE A CA 1
ATOM 1811 C C . PHE A 1 126 ? 27.132 43.036 37.470 1.00 15.45 126 PHE A C 1
ATOM 1812 O O . PHE A 1 126 ? 28.021 43.874 37.669 1.00 15.99 126 PHE A O 1
ATOM 1829 N N . GLU A 1 127 ? 25.846 43.372 37.316 1.00 14.89 127 GLU A N 1
ATOM 1830 C CA . GLU A 1 127 ? 25.384 44.752 37.435 1.00 16.10 127 GLU A CA 1
ATOM 1831 C C . GLU A 1 127 ? 25.724 45.332 38.804 1.00 16.64 127 GLU A C 1
ATOM 1832 O O . GLU A 1 127 ? 26.164 46.484 38.906 1.00 18.93 127 GLU A O 1
ATOM 1844 N N . GLN A 1 128 ? 25.527 44.545 39.867 1.00 15.97 128 GLN A N 1
ATOM 1845 C CA . GLN A 1 128 ? 25.900 44.978 41.211 1.00 16.97 128 GLN A CA 1
ATOM 1846 C C . GLN A 1 128 ? 27.358 45.411 41.259 1.00 17.57 128 GLN A C 1
ATOM 1847 O O . GLN A 1 128 ? 27.696 46.449 41.844 1.00 18.46 128 GLN A O 1
ATOM 1861 N N . ALA A 1 129 ? 28.239 44.618 40.650 1.00 16.35 129 ALA A N 1
ATOM 1862 C CA . ALA A 1 129 ? 29.658 44.946 40.660 1.00 17.52 129 ALA A CA 1
ATOM 1863 C C . ALA A 1 129 ? 29.936 46.218 39.868 1.00 17.93 129 ALA A C 1
ATOM 1864 O O . ALA A 1 129 ? 30.719 47.069 40.309 1.00 18.05 129 ALA A O 1
ATOM 1871 N N . LEU A 1 130 ? 29.303 46.375 38.700 1.00 17.40 130 LEU A N 1
ATOM 1872 C CA . LEU A 1 130 ? 29.475 47.614 37.946 1.00 18.02 130 LEU A CA 1
ATOM 1873 C C . LEU A 1 130 ? 29.058 48.828 38.772 1.00 17.82 130 LEU A C 1
ATOM 1874 O O . LEU A 1 130 ? 29.746 49.857 38.771 1.00 17.51 130 LEU A O 1
ATOM 1890 N N A ARG A 1 131 ? 27.933 48.738 39.480 0.49 18.05 131 ARG A N 1
ATOM 1891 N N B ARG A 1 131 ? 27.938 48.718 39.490 0.51 18.08 131 ARG A N 1
ATOM 1892 C CA A ARG A 1 131 ? 27.441 49.897 40.223 0.49 18.78 131 ARG A CA 1
ATOM 1893 C CA B ARG A 1 131 ? 27.383 49.850 40.229 0.51 18.81 131 ARG A CA 1
ATOM 1894 C C A ARG A 1 131 ? 28.264 50.154 41.479 0.49 19.80 131 ARG A C 1
ATOM 1895 C C B ARG A 1 131 ? 28.152 50.139 41.514 0.51 19.81 131 ARG A C 1
ATOM 1896 O O A ARG A 1 131 ? 28.579 51.308 41.798 0.49 20.28 131 ARG A O 1
ATOM 1897 O O B ARG A 1 131 ? 28.307 51.305 41.897 0.51 20.31 131 ARG A O 1
ATOM 1938 N N . ASP A 1 132 ? 28.621 49.100 42.206 1.00 18.58 132 ASP A N 1
ATOM 1939 C CA . ASP A 1 132 ? 29.199 49.267 43.532 1.00 20.13 132 ASP A CA 1
ATOM 1940 C C . ASP A 1 132 ? 30.720 49.296 43.548 1.00 20.91 132 ASP A C 1
ATOM 1941 O O . ASP A 1 132 ? 31.302 49.729 44.547 1.00 22.92 132 ASP A O 1
ATOM 1951 N N . GLU A 1 133 ? 31.377 48.853 42.479 1.00 18.34 133 GLU A N 1
ATOM 1952 C CA . GLU A 1 133 ? 32.828 48.878 42.404 1.00 19.80 133 GLU A CA 1
ATOM 1953 C C . GLU A 1 133 ? 33.358 49.719 41.260 1.00 20.54 133 GLU A C 1
ATOM 1954 O O . GLU A 1 133 ? 34.544 50.063 41.274 1.00 20.86 133 GLU A O 1
ATOM 1966 N N . CYS A 1 134 ? 32.514 50.086 40.294 1.00 21.06 134 CYS A N 1
ATOM 1967 C CA A CYS A 1 134 ? 32.984 50.830 39.133 0.59 21.50 134 CYS A CA 1
ATOM 1968 C CA B CYS A 1 134 ? 32.936 50.792 39.093 0.41 21.73 134 CYS A CA 1
ATOM 1969 C C . CYS A 1 134 ? 32.121 52.055 38.843 1.00 22.71 134 CYS A C 1
ATOM 1970 O O . CYS A 1 134 ? 32.199 52.615 37.741 1.00 23.93 134 CYS A O 1
ATOM 1984 N N . SER A 1 135 ? 31.325 52.500 39.821 1.00 21.28 135 SER A N 1
ATOM 1985 C CA . SER A 1 135 ? 30.605 53.767 39.771 1.00 23.25 135 SER A CA 1
ATOM 1986 C C . SER A 1 135 ? 29.542 53.829 38.681 1.00 23.05 135 SER A C 1
ATOM 1987 O O . SER A 1 135 ? 29.135 54.923 38.278 1.00 21.79 135 SER A O 1
ATOM 1995 N N . TYR A 1 136 ? 29.055 52.697 38.193 1.00 19.82 136 TYR A N 1
ATOM 1996 C CA . TYR A 1 136 ? 28.043 52.744 37.146 1.00 20.63 136 TYR A CA 1
ATOM 1997 C C . TYR A 1 136 ? 26.712 53.220 37.722 1.00 20.33 136 TYR A C 1
ATOM 1998 O O . TYR A 1 136 ? 26.249 52.708 38.745 1.00 19.31 136 TYR A O 1
ATOM 2016 N N . THR A 1 137 ? 26.108 54.221 37.076 1.00 19.50 137 THR A N 1
ATOM 2017 C CA . THR A 1 137 ? 24.788 54.714 37.457 1.00 21.00 137 THR A CA 1
ATOM 2018 C C . THR A 1 137 ? 23.780 54.650 36.313 1.00 21.47 137 THR A C 1
ATOM 2019 O O . THR A 1 137 ? 22.659 55.155 36.456 1.00 20.60 137 THR A O 1
ATOM 2030 N N . GLY A 1 138 ? 24.130 54.021 35.194 1.00 20.43 138 GLY A N 1
ATOM 2031 C CA . GLY A 1 138 ? 23.244 53.921 34.056 1.00 21.14 138 GLY A CA 1
ATOM 2032 C C . GLY A 1 138 ? 22.372 52.679 34.109 1.00 20.23 138 GLY A C 1
ATOM 2033 O O . GLY A 1 138 ? 22.254 52.000 35.130 1.00 18.26 138 GLY A O 1
ATOM 2037 N N . ASP A 1 139 ? 21.752 52.388 32.971 1.00 18.33 139 ASP A N 1
ATOM 2038 C CA . ASP A 1 139 ? 20.817 51.280 32.842 1.00 19.32 139 ASP A CA 1
ATOM 2039 C C . ASP A 1 139 ? 21.543 50.031 32.356 1.00 17.41 139 ASP A C 1
ATOM 2040 O O . ASP A 1 139 ? 22.601 50.109 31.725 1.00 17.98 139 ASP A O 1
ATOM 2049 N N . TYR A 1 140 ? 20.964 48.868 32.670 1.00 17.94 140 TYR A N 1
ATOM 2050 C CA . TYR A 1 140 ? 21.507 47.614 32.144 1.00 16.11 140 TYR A CA 1
ATOM 2051 C C . TYR A 1 140 ? 21.130 47.473 30.673 1.00 16.35 140 TYR A C 1
ATOM 2052 O O . TYR A 1 140 ? 19.960 47.642 30.324 1.00 15.59 140 TYR A O 1
ATOM 2070 N N . PRO A 1 141 ? 22.074 47.154 29.790 1.00 16.45 141 PRO A N 1
ATOM 2071 C CA . PRO A 1 141 ? 21.766 47.068 28.360 1.00 16.26 141 PRO A CA 1
ATOM 2072 C C . PRO A 1 141 ? 21.435 45.652 27.914 1.00 16.85 141 PRO A C 1
ATOM 2073 O O . PRO A 1 141 ? 21.870 44.663 28.510 1.00 16.50 141 PRO A O 1
ATOM 2084 N N . TYR A 1 142 ? 20.662 45.563 26.833 1.00 16.78 142 TYR A N 1
ATOM 2085 C CA . TYR A 1 142 ? 20.455 44.287 26.165 1.00 16.51 142 TYR A CA 1
ATOM 2086 C C . TYR A 1 142 ? 20.689 44.441 24.666 1.00 16.16 142 TYR A C 1
ATOM 2087 O O . TYR A 1 142 ? 20.571 45.531 24.089 1.00 14.74 142 TYR A O 1
ATOM 2105 N N . TRP A 1 143 ? 21.037 43.316 24.051 1.00 15.51 143 TRP A N 1
ATOM 2106 C CA . TRP A 1 143 ? 21.310 43.232 22.624 1.00 15.53 143 TRP A CA 1
ATOM 2107 C C . TRP A 1 143 ? 20.087 42.624 21.944 1.00 16.15 143 TRP A C 1
ATOM 2108 O O . TRP A 1 143 ? 19.808 41.434 22.107 1.00 14.99 143 TRP A O 1
ATOM 2129 N N . ASN A 1 144 ? 19.359 43.437 21.179 1.00 16.74 144 ASN A N 1
ATOM 2130 C CA . ASN A 1 144 ? 18.195 42.953 20.433 1.00 17.97 144 ASN A CA 1
ATOM 2131 C C . ASN A 1 144 ? 18.679 42.296 19.145 1.00 18.50 144 ASN A C 1
ATOM 2132 O O . ASN A 1 144 ? 18.898 42.963 18.131 1.00 16.59 144 ASN A O 1
ATOM 2143 N N . TRP A 1 145 ? 18.834 40.964 19.192 1.00 17.22 145 TRP A N 1
ATOM 2144 C CA . TRP A 1 145 ? 19.365 40.217 18.055 1.00 16.97 145 TRP A CA 1
ATOM 2145 C C . TRP A 1 145 ? 18.630 40.541 16.766 1.00 17.91 145 TRP A C 1
ATOM 2146 O O . TRP A 1 145 ? 19.246 40.616 15.698 1.00 17.95 145 TRP A O 1
ATOM 2167 N N . GLY A 1 146 ? 17.303 40.670 16.837 1.00 18.28 146 GLY A N 1
ATOM 2168 C CA . GLY A 1 146 ? 16.508 40.766 15.625 1.00 20.02 146 GLY A CA 1
ATOM 2169 C C . GLY A 1 146 ? 16.842 41.988 14.796 1.00 19.84 146 GLY A C 1
ATOM 2170 O O . GLY A 1 146 ? 16.740 41.956 13.565 1.00 17.55 146 GLY A O 1
ATOM 2174 N N . ALA A 1 147 ? 17.269 43.066 15.447 1.00 18.76 147 ALA A N 1
ATOM 2175 C CA . ALA A 1 147 ? 17.594 44.298 14.740 1.00 21.16 147 ALA A CA 1
ATOM 2176 C C . ALA A 1 147 ? 18.937 44.236 14.024 1.00 21.99 147 ALA A C 1
ATOM 2177 O O . ALA A 1 147 ? 19.203 45.092 13.173 1.00 19.68 147 ALA A O 1
ATOM 2184 N N . ASP A 1 148 ? 19.778 43.252 14.339 1.00 20.00 148 ASP A N 1
ATOM 2185 C CA . ASP A 1 148 ? 21.074 43.092 13.701 1.00 19.36 148 ASP A CA 1
ATOM 2186 C C . ASP A 1 148 ? 21.155 41.854 12.823 1.00 19.62 148 ASP A C 1
ATOM 2187 O O . ASP A 1 148 ? 22.218 41.583 12.257 1.00 18.27 148 ASP A O 1
ATOM 2196 N N . ALA A 1 149 ? 20.069 41.089 12.708 1.00 18.08 149 ALA A N 1
ATOM 2197 C CA . ALA A 1 149 ? 20.103 39.853 11.945 1.00 18.94 149 ALA A CA 1
ATOM 2198 C C . ALA A 1 149 ? 20.351 40.097 10.460 1.00 20.51 149 ALA A C 1
ATOM 2199 O O . ALA A 1 149 ? 20.767 39.170 9.757 1.00 21.77 149 ALA A O 1
ATOM 2206 N N . ASP A 1 150 ? 20.121 41.320 9.970 1.00 19.44 150 ASP A N 1
ATOM 2207 C CA . ASP A 1 150 ? 20.377 41.623 8.563 1.00 21.44 150 ASP A CA 1
ATOM 2208 C C . ASP A 1 150 ? 21.858 41.828 8.272 1.00 20.86 150 ASP A C 1
ATOM 2209 O O . ASP A 1 150 ? 22.290 41.640 7.125 1.00 20.05 150 ASP A O 1
ATOM 2218 N N . ASN A 1 151 ? 22.636 42.232 9.277 1.00 18.64 151 ASN A N 1
ATOM 2219 C CA . ASN A 1 151 ? 24.084 42.350 9.147 1.00 17.78 151 ASN A CA 1
ATOM 2220 C C . ASN A 1 151 ? 24.725 42.576 10.509 1.00 18.58 151 ASN A C 1
ATOM 2221 O O . ASN A 1 151 ? 24.616 43.660 11.089 1.00 15.68 151 ASN A O 1
ATOM 2232 N N . MET A 1 152 ? 25.414 41.561 11.021 1.00 15.86 152 MET A N 1
ATOM 2233 C CA . MET A 1 152 ? 25.972 41.661 12.364 1.00 16.80 152 MET A CA 1
ATOM 2234 C C . MET A 1 152 ? 27.112 42.662 12.405 1.00 17.51 152 MET A C 1
ATOM 2235 O O . MET A 1 152 ? 27.310 43.339 13.420 1.00 17.22 152 MET A O 1
ATOM 2249 N N . GLU A 1 153 ? 27.832 42.809 11.293 1.00 17.26 153 GLU A N 1
ATOM 2250 C CA . GLU A 1 153 ? 28.988 43.695 11.262 1.00 19.74 153 GLU A CA 1
ATOM 2251 C C . GLU A 1 153 ? 28.600 45.157 11.456 1.00 18.03 153 GLU A C 1
ATOM 2252 O O . GLU A 1 153 ? 29.454 45.963 11.846 1.00 18.17 153 GLU A O 1
ATOM 2264 N N . LYS A 1 154 ? 27.339 45.524 11.211 1.00 18.05 154 LYS A N 1
ATOM 2265 C CA . LYS A 1 154 ? 26.879 46.885 11.471 1.00 19.51 154 LYS A CA 1
ATOM 2266 C C . LYS A 1 154 ? 26.236 47.042 12.843 1.00 18.76 154 LYS A C 1
ATOM 2267 O O . LYS A 1 154 ? 25.836 48.156 13.197 1.00 18.06 154 LYS A O 1
ATOM 2286 N N . SER A 1 155 ? 26.132 45.970 13.623 1.00 17.88 155 SER A N 1
ATOM 2287 C CA . SER A 1 155 ? 25.529 46.069 14.945 1.00 17.35 155 SER A CA 1
ATOM 2288 C C . SER A 1 155 ? 26.268 47.097 15.792 1.00 18.17 155 SER A C 1
ATOM 2289 O O . SER A 1 155 ? 27.499 47.163 15.782 1.00 18.46 155 SER A O 1
ATOM 2297 N N . GLN A 1 156 ? 25.512 47.907 16.539 1.00 18.41 156 GLN A N 1
ATOM 2298 C CA . GLN A 1 156 ? 26.152 48.811 17.486 1.00 18.38 156 GLN A CA 1
ATOM 2299 C C . GLN A 1 156 ? 26.849 48.055 18.612 1.00 18.08 156 GLN A C 1
ATOM 2300 O O . GLN A 1 156 ? 27.692 48.636 19.302 1.00 15.96 156 GLN A O 1
ATOM 2314 N N . VAL A 1 157 ? 26.543 46.766 18.789 1.00 16.45 157 VAL A N 1
ATOM 2315 C CA . VAL A 1 157 ? 27.270 45.948 19.756 1.00 17.12 157 VAL A CA 1
ATOM 2316 C C . VAL A 1 157 ? 28.615 45.489 19.202 1.00 17.39 157 VAL A C 1
ATOM 2317 O O . VAL A 1 157 ? 29.565 45.281 19.967 1.00 16.62 157 VAL A O 1
ATOM 2330 N N . PHE A 1 158 ? 28.724 45.317 17.880 1.00 16.74 158 PHE A N 1
ATOM 2331 C CA . PHE A 1 158 ? 29.845 44.604 17.275 1.00 17.57 158 PHE A CA 1
ATOM 2332 C C . PHE A 1 158 ? 30.514 45.381 16.141 1.00 17.75 158 PHE A C 1
ATOM 2333 O O . PHE A 1 158 ? 31.223 44.780 15.328 1.00 17.64 158 PHE A O 1
ATOM 2350 N N . ASP A 1 159 ? 30.311 46.690 16.047 1.00 17.76 159 ASP A N 1
ATOM 2351 C CA . ASP A 1 159 ? 30.810 47.399 14.871 1.00 19.12 159 ASP A CA 1
ATOM 2352 C C . ASP A 1 159 ? 32.283 47.772 14.977 1.00 18.60 159 ASP A C 1
ATOM 2353 O O . ASP A 1 159 ? 32.850 48.286 14.006 1.00 19.78 159 ASP A O 1
ATOM 2362 N N . GLY A 1 160 ? 32.920 47.512 16.112 1.00 18.25 160 GLY A N 1
ATOM 2363 C CA . GLY A 1 160 ? 34.341 47.748 16.263 1.00 19.46 160 GLY A CA 1
ATOM 2364 C C . GLY A 1 160 ? 34.720 49.157 16.661 1.00 19.23 160 GLY A C 1
ATOM 2365 O O . GLY A 1 160 ? 35.914 49.436 16.816 1.00 20.03 160 GLY A O 1
ATOM 2369 N N . SER A 1 161 ? 33.749 50.055 16.821 1.00 19.63 161 SER A N 1
ATOM 2370 C CA . SER A 1 161 ? 34.024 51.426 17.215 1.00 19.91 161 SER A CA 1
ATOM 2371 C C . SER A 1 161 ? 34.308 51.499 18.714 1.00 21.38 161 SER A C 1
ATOM 2372 O O . SER A 1 161 ? 34.287 50.497 19.432 1.00 19.56 161 SER A O 1
ATOM 2380 N N . GLU A 1 162 ? 34.542 52.713 19.207 1.00 22.10 162 GLU A N 1
ATOM 2381 C CA . GLU A 1 162 ? 34.738 52.895 20.641 1.00 24.69 162 GLU A CA 1
ATOM 2382 C C . GLU A 1 162 ? 33.444 52.788 21.445 1.00 22.80 162 GLU A C 1
ATOM 2383 O O . GLU A 1 162 ? 33.502 52.884 22.677 1.00 23.59 162 GLU A O 1
ATOM 2395 N N . THR A 1 163 ? 32.289 52.584 20.806 1.00 20.50 163 THR A N 1
ATOM 2396 C CA . THR A 1 163 ? 31.041 52.332 21.521 1.00 20.91 163 THR A CA 1
ATOM 2397 C C . THR A 1 163 ? 30.511 50.920 21.279 1.00 19.48 163 THR A C 1
ATOM 2398 O O . THR A 1 163 ? 29.320 50.662 21.484 1.00 19.41 163 THR A O 1
ATOM 2409 N N . SER A 1 164 ? 31.370 50.010 20.849 1.00 18.14 164 SER A N 1
ATOM 2410 C CA . SER A 1 164 ? 31.033 48.602 20.708 1.00 18.39 164 SER A CA 1
ATOM 2411 C C . SER A 1 164 ? 31.695 47.803 21.820 1.00 17.30 164 SER A C 1
ATOM 2412 O O . SER A 1 164 ? 32.534 48.307 22.570 1.00 18.07 164 SER A O 1
ATOM 2420 N N . MET A 1 165 ? 31.324 46.524 21.891 1.00 18.04 165 MET A N 1
ATOM 2421 C CA . MET A 1 165 ? 32.051 45.545 22.695 1.00 17.78 165 MET A CA 1
ATOM 2422 C C . MET A 1 165 ? 33.258 44.999 21.941 1.00 18.52 165 MET A C 1
ATOM 2423 O O . MET A 1 165 ? 33.520 43.796 21.951 1.00 18.21 165 MET A O 1
ATOM 2437 N N . SER A 1 166 ? 34.008 45.891 21.292 1.00 18.58 166 SER A N 1
ATOM 2438 C CA . SER A 1 166 ? 34.909 45.552 20.195 1.00 18.29 166 SER A CA 1
ATOM 2439 C C . SER A 1 166 ? 34.110 44.904 19.072 1.00 17.93 166 SER A C 1
ATOM 2440 O O . SER A 1 166 ? 32.887 44.757 19.170 1.00 17.53 166 SER A O 1
ATOM 2448 N N . GLY A 1 167 ? 34.784 44.522 17.997 1.00 16.78 167 GLY A N 1
ATOM 2449 C CA . GLY A 1 167 ? 34.091 44.091 16.804 1.00 17.30 167 GLY A CA 1
ATOM 2450 C C . GLY A 1 167 ? 34.564 42.753 16.290 1.00 18.42 167 GLY A C 1
ATOM 2451 O O . GLY A 1 167 ? 34.580 41.762 17.025 1.00 15.76 167 GLY A O 1
ATOM 2455 N N . ASN A 1 168 ? 34.954 42.714 15.023 1.00 17.00 168 ASN A N 1
ATOM 2456 C CA . ASN A 1 168 ? 35.366 41.475 14.396 1.00 18.19 168 ASN A CA 1
ATOM 2457 C C . ASN A 1 168 ? 36.840 41.196 14.674 1.00 18.43 168 ASN A C 1
ATOM 2458 O O . ASN A 1 168 ? 37.599 42.058 15.124 1.00 18.10 168 ASN A O 1
ATOM 2469 N N . GLY A 1 169 ? 37.245 39.965 14.373 1.00 17.20 169 GLY A N 1
ATOM 2470 C CA . GLY A 1 169 ? 38.613 39.539 14.553 1.00 18.77 169 GLY A CA 1
ATOM 2471 C C . GLY A 1 169 ? 39.408 39.535 13.254 1.00 18.54 169 GLY A C 1
ATOM 2472 O O . GLY A 1 169 ? 38.868 39.615 12.157 1.00 19.56 169 GLY A O 1
ATOM 2476 N N . GLU A 1 170 ? 40.724 39.418 13.410 1.00 20.02 170 GLU A N 1
ATOM 2477 C CA . GLU A 1 170 ? 41.623 39.348 12.265 1.00 21.96 170 GLU A CA 1
ATOM 2478 C C . GLU A 1 170 ? 41.166 38.274 11.287 1.00 20.13 170 GLU A C 1
ATOM 2479 O O . GLU A 1 170 ? 40.703 37.205 11.687 1.00 17.06 170 GLU A O 1
ATOM 2491 N N . TYR A 1 171 ? 41.297 38.569 9.997 1.00 19.24 171 TYR A N 1
ATOM 2492 C CA . TYR A 1 171 ? 40.886 37.622 8.972 1.00 19.54 171 TYR A CA 1
ATOM 2493 C C . TYR A 1 171 ? 41.713 36.351 9.048 1.00 19.05 171 TYR A C 1
ATOM 2494 O O . TYR A 1 171 ? 42.941 36.397 9.163 1.00 18.50 171 TYR A O 1
ATOM 2512 N N . ILE A 1 172 ? 41.029 35.216 8.979 1.00 18.79 172 ILE A N 1
ATOM 2513 C CA . ILE A 1 172 ? 41.645 33.914 8.768 1.00 19.06 172 ILE A CA 1
ATOM 2514 C C . ILE A 1 172 ? 40.983 33.329 7.525 1.00 18.54 172 ILE A C 1
ATOM 2515 O O . ILE A 1 172 ? 39.758 33.162 7.502 1.00 18.62 172 ILE A O 1
ATOM 2531 N N . PRO A 1 173 ? 41.725 33.034 6.461 1.00 19.04 173 PRO A N 1
ATOM 2532 C CA . PRO A 1 173 ? 41.085 32.586 5.221 1.00 18.17 173 PRO A CA 1
ATOM 2533 C C . PRO A 1 173 ? 40.681 31.123 5.241 1.00 18.53 173 PRO A C 1
ATOM 2534 O O . PRO A 1 173 ? 41.258 30.295 5.954 1.00 20.12 173 PRO A O 1
ATOM 2545 N N . ASN A 1 174 ? 39.669 30.815 4.425 1.00 17.37 174 ASN A N 1
ATOM 2546 C CA . ASN A 1 174 ? 39.368 29.443 4.017 1.00 19.90 174 ASN A CA 1
ATOM 2547 C C . ASN A 1 174 ? 39.197 28.518 5.221 1.00 20.11 174 ASN A C 1
ATOM 2548 O O . ASN A 1 174 ? 39.788 27.438 5.293 1.00 20.21 174 ASN A O 1
ATOM 2559 N N . GLN A 1 175 ? 38.363 28.946 6.161 1.00 18.96 175 GLN A N 1
ATOM 2560 C CA . GLN A 1 175 ? 38.078 28.171 7.357 1.00 19.70 175 GLN A CA 1
ATOM 2561 C C . GLN A 1 175 ? 37.038 27.094 7.081 1.00 19.69 175 GLN A C 1
ATOM 2562 O O . GLN A 1 175 ? 36.131 27.271 6.265 1.00 19.48 175 GLN A O 1
ATOM 2576 N N . GLY A 1 176 ? 37.170 25.975 7.790 1.00 19.47 176 GLY A N 1
ATOM 2577 C CA . GLY A 1 176 ? 36.133 24.964 7.799 1.00 19.88 176 GLY A CA 1
ATOM 2578 C C . GLY A 1 176 ? 34.923 25.404 8.611 1.00 20.43 176 GLY A C 1
ATOM 2579 O O . GLY A 1 176 ? 34.925 26.424 9.307 1.00 19.05 176 GLY A O 1
ATOM 2583 N N . ASP A 1 177 ? 33.858 24.610 8.512 1.00 19.07 177 ASP A N 1
ATOM 2584 C CA . ASP A 1 177 ? 32.628 24.899 9.230 1.00 20.74 177 ASP A CA 1
ATOM 2585 C C . ASP A 1 177 ? 32.753 24.515 10.701 1.00 20.70 177 ASP A C 1
ATOM 2586 O O . ASP A 1 177 ? 33.551 23.653 11.085 1.00 19.39 177 ASP A O 1
ATOM 2595 N N . ILE A 1 178 ? 31.930 25.162 11.521 1.00 19.28 178 ILE A N 1
ATOM 2596 C CA . ILE A 1 178 ? 31.763 24.766 12.916 1.00 20.17 178 ILE A CA 1
ATOM 2597 C C . ILE A 1 178 ? 30.817 23.577 12.950 1.00 20.92 178 ILE A C 1
ATOM 2598 O O . ILE A 1 178 ? 29.784 23.577 12.271 1.00 22.99 178 ILE A O 1
ATOM 2614 N N . LYS A 1 179 ? 31.166 22.553 13.726 1.00 21.39 179 LYS A N 1
ATOM 2615 C CA . LYS A 1 179 ? 30.361 21.340 13.807 1.00 22.42 179 LYS A CA 1
ATOM 2616 C C . LYS A 1 179 ? 30.015 21.115 15.272 1.00 22.43 179 LYS A C 1
ATOM 2617 O O . LYS A 1 179 ? 30.879 20.733 16.064 1.00 23.60 179 LYS A O 1
ATOM 2636 N N . LEU A 1 180 ? 28.762 21.375 15.627 1.00 22.86 180 LEU A N 1
ATOM 2637 C CA . LEU A 1 180 ? 28.316 21.335 17.013 1.00 24.93 180 LEU A CA 1
ATOM 2638 C C . LEU A 1 180 ? 27.705 19.972 17.298 1.00 26.72 180 LEU A C 1
ATOM 2639 O O . LEU A 1 180 ? 26.731 19.574 16.653 1.00 26.22 180 LEU A O 1
ATOM 2655 N N . LEU A 1 181 ? 28.279 19.269 18.265 1.00 29.66 181 LEU A N 1
ATOM 2656 C CA . LEU A 1 181 ? 27.842 17.938 18.642 1.00 32.23 181 LEU A CA 1
ATOM 2657 C C . LEU A 1 181 ? 27.272 17.983 20.048 1.00 38.72 181 LEU A C 1
ATOM 2658 O O . LEU A 1 181 ? 27.748 18.738 20.900 1.00 32.99 181 LEU A O 1
ATOM 2674 N N . LEU A 1 182 ? 26.245 17.182 20.285 1.00 45.26 182 LEU A N 1
ATOM 2675 C CA . LEU A 1 182 ? 25.750 17.002 21.639 1.00 46.31 182 LEU A CA 1
ATOM 2676 C C . LEU A 1 182 ? 25.240 15.578 21.752 1.00 47.94 182 LEU A C 1
ATOM 2677 O O . LEU A 1 182 ? 24.443 15.132 20.920 1.00 46.49 182 LEU A O 1
ATOM 2693 N N . GLY A 1 183 ? 25.719 14.869 22.765 1.00 44.16 183 GLY A N 1
ATOM 2694 C CA . GLY A 1 183 ? 25.404 13.466 22.897 1.00 45.26 183 GLY A CA 1
ATOM 2695 C C . GLY A 1 183 ? 25.640 12.701 21.617 1.00 53.17 183 GLY A C 1
ATOM 2696 O O . GLY A 1 183 ? 26.766 12.654 21.108 1.00 52.94 183 GLY A O 1
ATOM 2700 N N . ASN A 1 184 ? 24.574 12.122 21.070 1.00 53.86 184 ASN A N 1
ATOM 2701 C CA . ASN A 1 184 ? 24.695 11.221 19.936 1.00 55.50 184 ASN A CA 1
ATOM 2702 C C . ASN A 1 184 ? 24.325 11.863 18.606 1.00 49.83 184 ASN A C 1
ATOM 2703 O O . ASN A 1 184 ? 24.786 11.390 17.562 1.00 55.68 184 ASN A O 1
ATOM 2714 N N . TYR A 1 185 ? 23.534 12.934 18.620 1.00 49.51 185 TYR A N 1
ATOM 2715 C CA . TYR A 1 185 ? 22.909 13.425 17.401 1.00 40.21 185 TYR A CA 1
ATOM 2716 C C . TYR A 1 185 ? 23.961 13.895 16.398 1.00 39.18 185 TYR A C 1
ATOM 2717 O O . TYR A 1 185 ? 25.072 14.273 16.777 1.00 38.86 185 TYR A O 1
ATOM 2735 N N . PRO A 1 186 ? 23.631 13.880 15.105 1.00 39.83 186 PRO A N 1
ATOM 2736 C CA . PRO A 1 186 ? 24.566 14.403 14.102 1.00 38.09 186 PRO A CA 1
ATOM 2737 C C . PRO A 1 186 ? 24.828 15.886 14.315 1.00 33.75 186 PRO A C 1
ATOM 2738 O O . PRO A 1 186 ? 24.028 16.609 14.909 1.00 31.18 186 PRO A O 1
ATOM 2749 N N . ALA A 1 187 ? 25.964 16.334 13.789 1.00 32.06 187 ALA A N 1
ATOM 2750 C CA . ALA A 1 187 ? 26.431 17.688 14.034 1.00 30.46 187 ALA A CA 1
ATOM 2751 C C . ALA A 1 187 ? 25.522 18.712 13.373 1.00 29.24 187 ALA A C 1
ATOM 2752 O O . ALA A 1 187 ? 25.018 18.498 12.268 1.00 28.38 187 ALA A O 1
ATOM 2759 N N . ILE A 1 188 ? 25.323 19.832 14.058 1.00 26.43 188 ILE A N 1
ATOM 2760 C CA . ILE A 1 188 ? 24.787 21.042 13.444 1.00 26.24 188 ILE A CA 1
ATOM 2761 C C . ILE A 1 188 ? 25.965 21.799 12.844 1.00 24.86 188 ILE A C 1
ATOM 2762 O O . ILE A 1 188 ? 26.907 22.153 13.557 1.00 23.95 188 ILE A O 1
ATOM 2778 N N . ASP A 1 189 ? 25.921 22.033 11.534 1.00 23.62 189 ASP A N 1
ATOM 2779 C CA . ASP A 1 189 ? 26.992 22.734 10.831 1.00 23.90 189 ASP A CA 1
ATOM 2780 C C . ASP A 1 189 ? 26.690 24.224 10.756 1.00 22.44 189 ASP A C 1
ATOM 2781 O O . ASP A 1 189 ? 25.606 24.620 10.315 1.00 22.37 189 ASP A O 1
ATOM 2790 N N . LEU A 1 190 ? 27.658 25.042 11.167 1.00 21.08 190 LEU A N 1
ATOM 2791 C CA . LEU A 1 190 ? 27.552 26.490 11.098 1.00 19.80 190 LEU A CA 1
ATOM 2792 C C . LEU A 1 190 ? 28.703 27.044 10.267 1.00 19.87 190 LEU A C 1
ATOM 2793 O O . LEU A 1 190 ? 29.811 26.501 10.303 1.00 18.24 190 LEU A O 1
ATOM 2809 N N . PRO A 1 191 ? 28.489 28.120 9.518 1.00 19.53 191 PRO A N 1
ATOM 2810 C CA . PRO A 1 191 ? 29.606 28.755 8.824 1.00 18.39 191 PRO A CA 1
ATOM 2811 C C . PRO A 1 191 ? 30.516 29.456 9.818 1.00 16.98 191 PRO A C 1
ATOM 2812 O O . PRO A 1 191 ? 30.082 29.802 10.926 1.00 18.95 191 PRO A O 1
ATOM 2823 N N . PRO A 1 192 ? 31.787 29.671 9.471 1.00 16.80 192 PRO A N 1
ATOM 2824 C CA . PRO A 1 192 ? 32.787 30.128 10.448 1.00 17.83 192 PRO A CA 1
ATOM 2825 C C . PRO A 1 192 ? 32.927 31.632 10.629 1.00 17.72 192 PRO A C 1
ATOM 2826 O O . PRO A 1 192 ? 33.811 32.053 11.386 1.00 17.97 192 PRO A O 1
ATOM 2837 N N . GLY A 1 193 ? 32.104 32.452 9.978 1.00 18.64 193 GLY A N 1
ATOM 2838 C CA . GLY A 1 193 ? 32.121 33.884 10.193 1.00 18.41 193 GLY A CA 1
ATOM 2839 C C . GLY A 1 193 ? 33.136 34.613 9.328 1.00 19.08 193 GLY A C 1
ATOM 2840 O O . GLY A 1 193 ? 33.969 34.021 8.639 1.00 20.80 193 GLY A O 1
ATOM 2844 N N . SER A 1 194 ? 33.066 35.943 9.392 1.00 18.43 194 SER A N 1
ATOM 2845 C CA . SER A 1 194 ? 33.871 36.826 8.558 1.00 20.44 194 SER A CA 1
ATOM 2846 C C . SER A 1 194 ? 35.140 37.321 9.244 1.00 20.36 194 SER A C 1
ATOM 2847 O O . SER A 1 194 ? 35.769 38.258 8.748 1.00 21.74 194 SER A O 1
ATOM 2855 N N . GLY A 1 195 ? 35.526 36.733 10.370 1.00 19.15 195 GLY A N 1
ATOM 2856 C CA . GLY A 1 195 ? 36.764 37.107 11.024 1.00 18.39 195 GLY A CA 1
ATOM 2857 C C . GLY A 1 195 ? 37.628 35.907 11.354 1.00 19.26 195 GLY A C 1
ATOM 2858 O O . GLY A 1 195 ? 38.092 35.214 10.446 1.00 18.73 195 GLY A O 1
ATOM 2862 N N . GLY A 1 196 ? 37.849 35.650 12.645 1.00 17.81 196 GLY A N 1
ATOM 2863 C CA . GLY A 1 196 ? 38.612 34.490 13.066 1.00 20.36 196 GLY A CA 1
ATOM 2864 C C . GLY A 1 196 ? 39.611 34.733 14.182 1.00 20.31 196 GLY A C 1
ATOM 2865 O O . GLY A 1 196 ? 39.674 33.951 15.130 1.00 21.81 196 GLY A O 1
ATOM 2869 N N . GLY A 1 197 ? 40.402 35.796 14.088 1.00 19.55 197 GLY A N 1
ATOM 2870 C CA . GLY A 1 197 ? 41.498 36.035 15.002 1.00 20.85 197 GLY A CA 1
ATOM 2871 C C . GLY A 1 197 ? 41.157 37.017 16.105 1.00 19.62 197 GLY A C 1
ATOM 2872 O O . GLY A 1 197 ? 39.988 37.276 16.413 1.00 17.15 197 GLY A O 1
ATOM 2876 N N . CYS A 1 198 ? 42.203 37.575 16.709 1.00 20.48 198 CYS A N 1
ATOM 2877 C CA . CYS A 1 198 ? 42.024 38.550 17.781 1.00 20.45 198 CYS A CA 1
ATOM 2878 C C . CYS A 1 198 ? 41.237 39.758 17.280 1.00 20.07 198 CYS A C 1
ATOM 2879 O O . CYS A 1 198 ? 41.358 40.167 16.120 1.00 17.75 198 CYS A O 1
ATOM 2886 N N . VAL A 1 199 ? 40.420 40.337 18.169 1.00 19.36 199 VAL A N 1
ATOM 2887 C CA . VAL A 1 199 ? 39.696 41.551 17.805 1.00 18.43 199 VAL A CA 1
ATOM 2888 C C . VAL A 1 199 ? 40.689 42.631 17.400 1.00 18.55 199 VAL A C 1
ATOM 2889 O O . VAL A 1 199 ? 41.780 42.760 17.970 1.00 20.76 199 VAL A O 1
ATOM 2902 N N . THR A 1 200 ? 40.307 43.407 16.394 1.00 19.98 200 THR A N 1
ATOM 2903 C CA . THR A 1 200 ? 41.203 44.335 15.730 1.00 20.80 200 THR A CA 1
ATOM 2904 C C . THR A 1 200 ? 41.062 45.759 16.228 1.00 20.23 200 THR A C 1
ATOM 2905 O O . THR A 1 200 ? 41.883 46.606 15.863 1.00 20.58 200 THR A O 1
ATOM 2916 N N . SER A 1 201 ? 40.030 46.055 17.008 1.00 21.11 201 SER A N 1
ATOM 2917 C CA . SER A 1 201 ? 39.685 47.438 17.298 1.00 20.86 201 SER A CA 1
ATOM 2918 C C . SER A 1 201 ? 38.742 47.474 18.489 1.00 21.15 201 SER A C 1
ATOM 2919 O O . SER A 1 201 ? 38.313 46.440 19.006 1.00 19.75 201 SER A O 1
ATOM 2927 N N . GLY A 1 202 ? 38.415 48.686 18.912 1.00 19.66 202 GLY A N 1
ATOM 2928 C CA . GLY A 1 202 ? 37.415 48.890 19.926 1.00 21.27 202 GLY A CA 1
ATOM 2929 C C . GLY A 1 202 ? 37.970 48.815 21.332 1.00 21.54 202 GLY A C 1
ATOM 2930 O O . GLY A 1 202 ? 39.161 48.574 21.558 1.00 19.59 202 GLY A O 1
ATOM 2934 N N . PRO A 1 203 ? 37.088 48.999 22.313 1.00 20.86 203 PRO A N 1
ATOM 2935 C CA . PRO A 1 203 ? 37.551 49.172 23.702 1.00 21.45 203 PRO A CA 1
ATOM 2936 C C . PRO A 1 203 ? 38.245 47.955 24.287 1.00 20.05 203 PRO A C 1
ATOM 2937 O O . PRO A 1 203 ? 38.990 48.100 25.263 1.00 19.54 203 PRO A O 1
ATOM 2948 N N . PHE A 1 204 ? 38.020 46.760 23.742 1.00 17.46 204 PHE A N 1
ATOM 2949 C CA . PHE A 1 204 ? 38.556 45.536 24.317 1.00 18.77 204 PHE A CA 1
ATOM 2950 C C . PHE A 1 204 ? 39.667 44.932 23.465 1.00 19.17 204 PHE A C 1
ATOM 2951 O O . PHE A 1 204 ? 39.981 43.746 23.605 1.00 18.34 204 PHE A O 1
ATOM 2968 N N . LYS A 1 205 ? 40.308 45.751 22.621 1.00 19.76 205 LYS A N 1
ATOM 2969 C CA . LYS A 1 205 ? 41.374 45.243 21.766 1.00 22.22 205 LYS A CA 1
ATOM 2970 C C . LYS A 1 205 ? 42.528 44.707 22.595 1.00 21.58 205 LYS A C 1
ATOM 2971 O O . LYS A 1 205 ? 43.112 43.670 22.263 1.00 21.11 205 LYS A O 1
ATOM 2990 N N . ASP A 1 206 ? 42.856 45.383 23.693 1.00 21.18 206 ASP A N 1
ATOM 2991 C CA . ASP A 1 206 ? 43.960 44.984 24.551 1.00 21.26 206 ASP A CA 1
ATOM 2992 C C . ASP A 1 206 ? 43.490 44.201 25.770 1.00 22.90 206 ASP A C 1
ATOM 2993 O O . ASP A 1 206 ? 44.294 43.928 26.662 1.00 22.36 206 ASP A O 1
ATOM 3002 N N . TYR A 1 207 ? 42.216 43.819 25.813 1.00 21.29 207 TYR A N 1
ATOM 3003 C CA . TYR A 1 207 ? 41.683 43.058 26.934 1.00 20.45 207 TYR A CA 1
ATOM 3004 C C . TYR A 1 207 ? 42.213 41.634 26.903 1.00 20.72 207 TYR A C 1
ATOM 3005 O O . TYR A 1 207 ? 42.291 41.004 25.846 1.00 20.04 207 TYR A O 1
ATOM 3023 N N . LYS A 1 208 ? 42.577 41.123 28.076 1.00 19.80 208 LYS A N 1
ATOM 3024 C CA . LYS A 1 208 ? 43.180 39.800 28.193 1.00 21.88 208 LYS A CA 1
ATOM 3025 C C . LYS A 1 208 ? 42.216 38.817 28.845 1.00 20.81 208 LYS A C 1
ATOM 3026 O O . LYS A 1 208 ? 41.848 38.974 30.018 1.00 19.70 208 LYS A O 1
ATOM 3045 N N A LEU A 1 209 ? 41.865 37.779 28.103 0.58 20.76 209 LEU A N 1
ATOM 3046 N N B LEU A 1 209 ? 41.752 37.851 28.047 0.42 20.75 209 LEU A N 1
ATOM 3047 C CA A LEU A 1 209 ? 41.076 36.669 28.608 0.58 20.87 209 LEU A CA 1
ATOM 3048 C CA B LEU A 1 209 ? 41.151 36.628 28.562 0.42 20.95 209 LEU A CA 1
ATOM 3049 C C A LEU A 1 209 ? 42.022 35.671 29.275 0.58 20.77 209 LEU A C 1
ATOM 3050 C C B LEU A 1 209 ? 42.18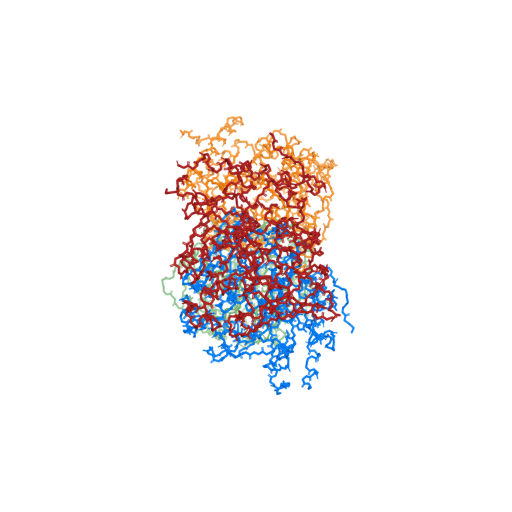3 35.871 29.375 0.42 20.86 209 LEU A C 1
ATOM 3051 O O A LEU A 1 209 ? 42.930 35.145 28.626 0.58 20.96 209 LEU A O 1
ATOM 3052 O O B LEU A 1 209 ? 43.318 35.701 28.928 0.42 21.04 209 LEU A O 1
ATOM 3083 N N . ASN A 1 210 ? 41.803 35.404 30.566 1.00 20.91 210 ASN A N 1
ATOM 3084 C CA . ASN A 1 210 ? 42.765 34.682 31.390 1.00 20.60 210 ASN A CA 1
ATOM 3085 C C . ASN A 1 210 ? 42.425 33.220 31.636 1.00 20.12 210 ASN A C 1
ATOM 3086 O O . ASN A 1 210 ? 43.328 32.449 31.963 1.00 21.82 210 ASN A O 1
ATOM 3097 N N . LEU A 1 211 ? 41.172 32.818 31.484 1.00 19.86 211 LEU A N 1
ATOM 3098 C CA . LEU A 1 211 ? 40.753 31.460 31.795 1.00 19.78 211 LEU A CA 1
ATOM 3099 C C . LEU A 1 211 ? 40.381 30.724 30.512 1.00 19.82 211 LEU A C 1
ATOM 3100 O O . LEU A 1 211 ? 40.216 31.325 29.448 1.00 18.81 211 LEU A O 1
ATOM 3116 N N . GLY A 1 212 ? 40.255 29.406 30.626 1.00 18.65 212 GLY A N 1
ATOM 3117 C CA . GLY A 1 212 ? 39.959 28.565 29.491 1.00 19.88 212 GLY A CA 1
ATOM 3118 C C . GLY A 1 212 ? 41.152 28.440 28.564 1.00 19.17 212 GLY A C 1
ATOM 3119 O O . GLY A 1 212 ? 42.251 28.906 28.873 1.00 18.75 212 GLY A O 1
ATOM 3123 N N . PRO A 1 213 ? 40.964 27.802 27.396 1.00 21.20 213 PRO A N 1
ATOM 3124 C CA . PRO A 1 213 ? 39.697 27.229 26.924 1.00 20.93 213 PRO A CA 1
ATOM 3125 C C . PRO A 1 213 ? 39.301 25.960 27.672 1.00 21.21 213 PRO A C 1
ATOM 3126 O O . PRO A 1 213 ? 40.169 25.191 28.079 1.00 21.20 213 PRO A O 1
ATOM 3137 N N . ALA A 1 214 ? 37.997 25.747 27.843 1.00 21.19 214 ALA A N 1
ATOM 3138 C CA . ALA A 1 214 ? 37.478 24.529 28.451 1.00 22.43 214 ALA A CA 1
ATOM 3139 C C . ALA A 1 214 ? 36.925 23.556 27.424 1.00 21.45 214 ALA A C 1
ATOM 3140 O O . ALA A 1 214 ? 37.102 22.342 27.568 1.00 20.81 214 ALA A O 1
ATOM 3147 N N . ALA A 1 215 ? 36.254 24.075 26.394 1.00 18.72 215 ALA A N 1
ATOM 3148 C CA . ALA A 1 215 ? 35.688 23.269 25.323 1.00 19.61 215 ALA A CA 1
ATOM 3149 C C . ALA A 1 215 ? 35.404 24.162 24.120 1.00 18.50 215 ALA A C 1
ATOM 3150 O O . ALA A 1 215 ? 34.246 24.441 23.797 1.00 18.40 215 ALA A O 1
ATOM 3157 N N . LEU A 1 216 ? 36.463 24.624 23.467 1.00 18.51 216 LEU A N 1
ATOM 3158 C CA . LEU A 1 216 ? 36.362 25.632 22.420 1.00 18.60 216 LEU A CA 1
ATOM 3159 C C . LEU A 1 216 ? 36.208 24.940 21.069 1.00 19.14 216 LEU A C 1
ATOM 3160 O O . LEU A 1 216 ? 37.150 24.307 20.581 1.00 19.23 216 LEU A O 1
ATOM 3176 N N . SER A 1 217 ? 35.030 25.067 20.464 1.00 19.30 217 SER A N 1
ATOM 3177 C CA . SER A 1 217 ? 34.810 24.520 19.130 1.00 19.95 217 SER A CA 1
ATOM 3178 C C . SER A 1 217 ? 35.577 25.333 18.096 1.00 21.59 217 SER A C 1
ATOM 3179 O O . SER A 1 217 ? 35.641 26.565 18.175 1.00 18.84 217 SER A O 1
ATOM 3187 N N . LEU A 1 218 ? 36.148 24.637 17.110 1.00 18.49 218 LEU A N 1
ATOM 3188 C CA . LEU A 1 218 ? 37.029 25.262 16.139 1.00 19.88 218 LEU A CA 1
ATOM 3189 C C . LEU A 1 218 ? 36.540 25.015 14.717 1.00 19.55 218 LEU A C 1
ATOM 3190 O O . LEU A 1 218 ? 35.883 24.003 14.445 1.00 19.00 218 LEU A O 1
ATOM 3206 N N . PRO A 1 219 ? 36.844 25.920 13.792 1.00 18.72 219 PRO A N 1
ATOM 3207 C CA . PRO A 1 219 ? 36.594 25.635 12.375 1.00 19.53 219 PRO A CA 1
ATOM 3208 C C . PRO A 1 219 ? 37.195 24.296 11.983 1.00 20.42 219 PRO A C 1
ATOM 3209 O O . PRO A 1 219 ? 38.361 24.013 12.264 1.00 22.47 219 PRO A O 1
ATOM 3220 N N . GLY A 1 220 ? 36.388 23.472 11.326 1.00 19.98 220 GLY A N 1
ATOM 3221 C CA . GLY A 1 220 ? 36.802 22.155 10.902 1.00 23.41 220 GLY A CA 1
ATOM 3222 C C . GLY A 1 220 ? 36.314 21.033 11.790 1.00 25.34 220 GLY A C 1
ATOM 3223 O O . GLY A 1 220 ? 36.394 19.864 11.386 1.00 23.53 220 GLY A O 1
ATOM 3227 N N . GLY A 1 221 ? 35.832 21.347 12.990 1.00 21.27 221 GLY A N 1
ATOM 3228 C CA . GLY A 1 221 ? 35.189 20.372 13.849 1.00 24.01 221 GLY A CA 1
ATOM 3229 C C . GLY A 1 221 ? 35.956 20.008 15.101 1.00 24.26 221 GLY A C 1
ATOM 3230 O O . GLY A 1 221 ? 35.372 19.379 15.990 1.00 25.68 221 GLY A O 1
ATOM 3234 N N . ASN A 1 222 ? 37.229 20.382 15.214 1.00 24.42 222 ASN A N 1
ATOM 3235 C CA . ASN A 1 222 ? 38.000 20.037 16.399 1.00 26.77 222 ASN A CA 1
ATOM 3236 C C . ASN A 1 222 ? 37.592 20.912 17.586 1.00 24.02 222 ASN A C 1
ATOM 3237 O O . ASN A 1 222 ? 36.884 21.913 17.452 1.00 20.85 222 ASN A O 1
ATOM 3247 N N . MET A 1 223 ? 38.053 20.507 18.767 1.00 23.44 223 MET A N 1
ATOM 3248 C CA . MET A 1 223 ? 37.780 21.219 20.009 1.00 23.68 223 MET A CA 1
ATOM 3249 C C . MET A 1 223 ? 39.058 21.310 20.831 1.00 27.26 223 MET A C 1
ATOM 3250 O O . MET A 1 223 ? 39.784 20.320 20.954 1.00 28.63 223 MET A O 1
ATOM 3264 N N . THR A 1 224 ? 39.329 22.493 21.389 1.00 23.09 224 THR A N 1
ATOM 3265 C CA . THR A 1 224 ? 40.476 22.716 22.265 1.00 23.30 224 THR A CA 1
ATOM 3266 C C . THR A 1 224 ? 40.008 22.741 23.713 1.00 24.05 224 THR A C 1
ATOM 3267 O O . THR A 1 224 ? 39.085 23.485 24.057 1.00 22.16 224 THR A O 1
ATOM 3278 N N . ALA A 1 225 ? 40.655 21.943 24.559 1.00 23.19 225 ALA A N 1
ATOM 3279 C CA . ALA A 1 225 ? 40.300 21.864 25.971 1.00 23.63 225 ALA A CA 1
ATOM 3280 C C . ALA A 1 225 ? 41.570 21.878 26.803 1.00 27.04 225 ALA A C 1
ATOM 3281 O O . ALA A 1 225 ? 42.450 21.031 26.618 1.00 26.11 225 ALA A O 1
ATOM 3288 N N . ALA A 1 226 ? 41.659 22.834 27.719 1.00 25.64 226 ALA A N 1
ATOM 3289 C CA . ALA A 1 226 ? 42.775 22.882 28.647 1.00 25.36 226 ALA A CA 1
ATOM 3290 C C . ALA A 1 226 ? 42.667 21.746 29.655 1.00 24.50 226 ALA A C 1
ATOM 3291 O O . ALA A 1 226 ? 41.571 21.302 30.005 1.00 26.97 226 ALA A O 1
ATOM 3298 N N . ALA A 1 227 ? 43.823 21.274 30.121 1.00 26.62 227 ALA A N 1
ATOM 3299 C CA . ALA A 1 227 ? 43.835 20.294 31.203 1.00 26.71 227 ALA A CA 1
ATOM 3300 C C . ALA A 1 227 ? 43.041 20.805 32.404 1.00 25.54 227 ALA A C 1
ATOM 3301 O O . ALA A 1 227 ? 42.235 20.069 32.987 1.00 25.65 227 ALA A O 1
ATOM 3308 N N . ASN A 1 228 ? 43.253 22.054 32.785 1.00 27.70 228 ASN A N 1
ATOM 3309 C CA . ASN A 1 228 ? 42.458 22.689 33.838 1.00 26.79 228 ASN A CA 1
ATOM 3310 C C . ASN A 1 228 ? 42.112 24.101 33.383 1.00 23.69 228 ASN A C 1
ATOM 3311 O O . ASN A 1 228 ? 42.960 25.008 33.444 1.00 21.49 228 ASN A O 1
ATOM 3322 N N . PRO A 1 229 ? 40.877 24.334 32.929 1.00 22.77 229 PRO A N 1
ATOM 3323 C CA . PRO A 1 229 ? 40.541 25.652 32.372 1.00 21.16 229 PRO A CA 1
ATOM 3324 C C . PRO A 1 229 ? 40.507 26.776 33.397 1.00 21.09 229 PRO A C 1
ATOM 3325 O O . PRO A 1 229 ? 40.240 27.915 33.013 1.00 18.99 229 PRO A O 1
ATOM 3336 N N . LEU A 1 230 ? 40.766 26.516 34.679 1.00 22.40 230 LEU A N 1
ATOM 3337 C CA . LEU A 1 230 ? 40.813 27.579 35.676 1.00 22.57 230 LEU A CA 1
ATOM 3338 C C . LEU A 1 230 ? 42.233 28.058 35.961 1.00 22.06 230 LEU A C 1
ATOM 3339 O O . LEU A 1 230 ? 42.423 28.889 36.855 1.00 23.60 230 LEU A O 1
ATOM 3355 N N . THR A 1 231 ? 43.225 27.562 35.228 1.00 21.42 231 THR A N 1
ATOM 3356 C CA . THR A 1 231 ? 44.586 28.055 35.355 1.00 22.79 231 THR A CA 1
ATOM 3357 C C . THR A 1 231 ? 44.856 29.155 34.326 1.00 22.69 231 THR A C 1
ATOM 3358 O O . THR A 1 231 ? 44.096 29.368 33.381 1.00 21.23 231 THR A O 1
ATOM 3369 N N . TYR A 1 232 ? 45.985 29.832 34.512 1.00 21.95 232 TYR A N 1
ATOM 3370 C CA . TYR A 1 232 ? 46.287 31.079 33.823 1.00 23.12 232 TYR A CA 1
ATOM 3371 C C . TYR A 1 232 ? 46.656 30.825 32.365 1.00 21.45 232 TYR A C 1
ATOM 3372 O O . TYR A 1 232 ? 47.613 30.100 32.080 1.00 22.78 232 TYR A O 1
ATOM 3390 N N . ASN A 1 233 ? 45.911 31.445 31.444 1.00 21.20 233 ASN A N 1
ATOM 3391 C CA . ASN A 1 233 ? 46.160 31.312 30.006 1.00 20.24 233 ASN A CA 1
ATOM 3392 C C . ASN A 1 233 ? 45.826 32.637 29.331 1.00 21.25 233 ASN A C 1
ATOM 3393 O O . ASN A 1 233 ? 44.853 32.746 28.576 1.00 22.49 233 ASN A O 1
ATOM 3404 N N . PRO A 1 234 ? 46.621 33.675 29.584 1.00 19.90 234 PRO A N 1
ATOM 3405 C CA . PRO A 1 234 ? 46.287 35.004 29.056 1.00 21.25 234 PRO A CA 1
ATOM 3406 C C . PRO A 1 234 ? 46.367 35.041 27.536 1.00 21.59 234 PRO A C 1
ATOM 3407 O O . PRO A 1 234 ? 47.306 34.515 26.934 1.00 21.23 234 PRO A O 1
ATOM 3418 N N . ARG A 1 235 ? 45.370 35.669 26.919 1.00 20.95 235 ARG A N 1
ATOM 3419 C CA . ARG A 1 235 ? 45.287 35.728 25.460 1.00 21.77 235 ARG A CA 1
ATOM 3420 C C . ARG A 1 235 ? 44.221 36.744 25.069 1.00 21.25 235 ARG A C 1
ATOM 3421 O O . ARG A 1 235 ? 43.448 37.224 25.903 1.00 19.69 235 ARG A O 1
ATOM 3442 N N . CYS A 1 236 ? 44.207 37.083 23.782 1.00 21.17 236 CYS A N 1
ATOM 3443 C CA . CYS A 1 236 ? 43.240 38.016 23.239 1.00 20.43 236 CYS A CA 1
ATOM 3444 C C . CYS A 1 236 ? 41.860 37.373 23.146 1.00 19.25 236 CYS A C 1
ATOM 3445 O O . CYS A 1 236 ? 41.714 36.153 23.067 1.00 18.80 236 CYS A O 1
ATOM 3452 N N . MET A 1 237 ? 40.839 38.221 23.134 1.00 18.23 237 MET A N 1
ATOM 3453 C CA . MET A 1 237 ? 39.510 37.793 22.722 1.00 18.35 237 MET A CA 1
ATOM 3454 C C . MET A 1 237 ? 39.493 37.683 21.199 1.00 18.76 237 MET A C 1
ATOM 3455 O O . MET A 1 237 ? 39.928 38.608 20.509 1.00 19.35 237 MET A O 1
ATOM 3469 N N . LYS A 1 238 ? 39.022 36.553 20.677 1.00 18.36 238 LYS A N 1
ATOM 3470 C CA . LYS A 1 238 ? 38.875 36.361 19.236 1.00 18.33 238 LYS A CA 1
ATOM 3471 C C . LYS A 1 238 ? 37.404 36.428 18.848 1.00 17.58 238 LYS A C 1
ATOM 3472 O O . LYS A 1 238 ? 36.521 36.050 19.622 1.00 17.73 238 LYS A O 1
ATOM 3491 N N . ARG A 1 239 ? 37.150 36.916 17.634 1.00 16.96 239 ARG A N 1
ATOM 3492 C CA . ARG A 1 239 ? 35.798 37.088 17.127 1.00 16.30 239 ARG A CA 1
ATOM 3493 C C . ARG A 1 239 ? 35.760 36.677 15.665 1.00 16.82 239 ARG A C 1
ATOM 3494 O O . ARG A 1 239 ? 36.739 36.840 14.935 1.00 16.48 239 ARG A O 1
ATOM 3515 N N . SER A 1 240 ? 34.611 36.148 15.245 1.00 14.63 240 SER A N 1
ATOM 3516 C CA . SER A 1 240 ? 34.338 35.903 13.827 1.00 17.16 240 SER A CA 1
ATOM 3517 C C . SER A 1 240 ? 32.834 36.091 13.634 1.00 16.06 240 SER A C 1
ATOM 3518 O O . SER A 1 240 ? 32.063 35.131 13.694 1.00 15.71 240 SER A O 1
ATOM 3526 N N . LEU A 1 241 ? 32.435 37.339 13.392 1.00 16.41 241 LEU A N 1
ATOM 3527 C CA . LEU A 1 241 ? 31.020 37.677 13.317 1.00 16.24 241 LEU A CA 1
ATOM 3528 C C . LEU A 1 241 ? 30.341 36.894 12.196 1.00 17.17 241 LEU A C 1
ATOM 3529 O O . LEU A 1 241 ? 30.852 36.810 11.073 1.00 16.45 241 LEU A O 1
ATOM 3545 N N . THR A 1 242 ? 29.182 36.313 12.505 1.00 16.22 242 THR A N 1
ATOM 3546 C CA . THR A 1 242 ? 28.507 35.379 11.605 1.00 15.77 242 THR A CA 1
ATOM 3547 C C . THR A 1 242 ? 27.039 35.767 11.462 1.00 16.92 242 THR A C 1
ATOM 3548 O O . THR A 1 242 ? 26.183 35.279 12.197 1.00 16.11 242 THR A O 1
ATOM 3559 N N . THR A 1 243 ? 26.747 36.634 10.486 1.00 15.99 243 THR A N 1
ATOM 3560 C CA . THR A 1 243 ? 25.379 37.102 10.286 1.00 16.86 243 THR A CA 1
ATOM 3561 C C . THR A 1 243 ? 24.434 35.950 9.970 1.00 17.49 243 THR A C 1
ATOM 3562 O O . THR A 1 243 ? 23.267 35.967 10.378 1.00 16.46 243 THR A O 1
ATOM 3573 N N . GLU A 1 244 ? 24.914 34.946 9.229 1.00 17.84 244 GLU A N 1
ATOM 3574 C CA . GLU A 1 244 ? 24.034 33.857 8.814 1.00 19.41 244 GLU A CA 1
ATOM 3575 C C . GLU A 1 244 ? 23.501 33.069 10.003 1.00 17.27 244 GLU A C 1
ATOM 3576 O O . GLU A 1 244 ? 22.395 32.525 9.932 1.00 16.94 244 GLU A O 1
ATOM 3588 N N . ILE A 1 245 ? 24.261 32.979 11.094 1.00 17.75 245 ILE A N 1
ATOM 3589 C CA . ILE A 1 245 ? 23.729 32.336 12.295 1.00 15.97 245 ILE A CA 1
ATOM 3590 C C . ILE A 1 245 ? 22.527 33.119 12.810 1.00 17.01 245 ILE A C 1
ATOM 3591 O O . ILE A 1 245 ? 21.471 32.546 13.104 1.00 17.54 245 ILE A O 1
ATOM 3607 N N . LEU A 1 246 ? 22.649 34.448 12.887 1.00 15.97 246 LEU A N 1
ATOM 3608 C CA . LEU A 1 246 ? 21.508 35.259 13.302 1.00 16.70 246 LEU A CA 1
ATOM 3609 C C . LEU A 1 246 ? 20.341 35.105 12.336 1.00 17.40 246 LEU A C 1
ATOM 3610 O O . LEU A 1 246 ? 19.184 35.016 12.762 1.00 17.58 246 LEU A O 1
ATOM 3626 N N . GLN A 1 247 ? 20.627 35.053 11.030 1.00 17.88 247 GLN A N 1
ATOM 3627 C CA . GLN A 1 247 ? 19.566 34.876 10.047 1.00 18.93 247 GLN A CA 1
ATOM 3628 C C . GLN A 1 247 ? 18.806 33.578 10.270 1.00 18.26 247 GLN A C 1
ATOM 3629 O O . GLN A 1 247 ? 17.597 33.518 10.024 1.00 19.98 247 GLN A O 1
ATOM 3643 N N . ARG A 1 248 ? 19.488 32.538 10.746 1.00 18.34 248 ARG A N 1
ATOM 3644 C CA . ARG A 1 248 ? 18.853 31.241 10.919 1.00 19.57 248 ARG A CA 1
ATOM 3645 C C . ARG A 1 248 ? 18.100 31.120 12.237 1.00 20.37 248 ARG A C 1
ATOM 3646 O O . ARG A 1 248 ? 17.064 30.445 12.286 1.00 19.88 248 ARG A O 1
ATOM 3667 N N . TYR A 1 249 ? 18.586 31.762 13.303 1.00 17.94 249 TYR A N 1
ATOM 3668 C CA . TYR A 1 249 ? 18.087 31.499 14.648 1.00 18.34 249 TYR A CA 1
ATOM 3669 C C . TYR A 1 249 ? 17.620 32.714 15.445 1.00 17.48 249 TYR A C 1
ATOM 3670 O O . TYR A 1 249 ? 17.023 32.513 16.507 1.00 16.56 249 TYR A O 1
ATOM 3688 N N . ASN A 1 250 ? 17.847 33.951 14.985 1.00 16.96 250 ASN A N 1
ATOM 3689 C CA . ASN A 1 250 ? 17.630 35.117 15.840 1.00 15.81 250 ASN A CA 1
ATOM 3690 C C . ASN A 1 250 ? 16.859 36.255 15.171 1.00 17.06 250 ASN A C 1
ATOM 3691 O O . ASN A 1 250 ? 16.860 37.372 15.695 1.00 18.28 250 ASN A O 1
ATOM 3702 N N . THR A 1 251 ? 16.207 36.015 14.037 1.00 17.84 251 THR A N 1
ATOM 3703 C CA . THR A 1 251 ? 15.362 37.036 13.435 1.00 19.02 251 THR A CA 1
ATOM 3704 C C . THR A 1 251 ? 14.145 37.309 14.315 1.00 18.93 251 THR A C 1
ATOM 3705 O O . THR A 1 251 ? 13.805 36.529 15.211 1.00 19.35 251 THR A O 1
ATOM 3716 N N . PHE A 1 252 ? 13.482 38.436 14.059 1.00 18.43 252 PHE A N 1
ATOM 3717 C CA . PHE A 1 252 ? 12.268 38.743 14.812 1.00 19.33 252 PHE A CA 1
ATOM 3718 C C . PHE A 1 252 ? 11.231 37.629 14.702 1.00 19.69 252 PHE A C 1
ATOM 3719 O O . PHE A 1 252 ? 10.660 37.255 15.742 1.00 17.28 252 PHE A O 1
ATOM 3736 N N . PRO A 1 253 ? 10.967 37.036 13.533 1.00 19.51 253 PRO A N 1
ATOM 3737 C CA . PRO A 1 253 ? 10.068 35.869 13.505 1.00 19.85 253 PRO A CA 1
ATOM 3738 C C . PRO A 1 253 ? 10.486 34.752 14.451 1.00 20.80 253 PRO A C 1
ATOM 3739 O O . PRO A 1 253 ? 9.624 34.168 15.116 1.00 21.11 253 PRO A O 1
ATOM 3750 N N . LYS A 1 254 ? 11.783 34.435 14.530 1.00 20.48 254 LYS A N 1
ATOM 3751 C CA . LYS A 1 254 ? 12.232 33.362 15.416 1.00 20.99 254 LYS A CA 1
ATOM 3752 C C . LYS A 1 254 ? 12.043 33.740 16.883 1.00 19.43 254 LYS A C 1
ATOM 3753 O O . LYS A 1 254 ? 11.732 32.880 17.718 1.00 19.77 254 LYS A O 1
ATOM 3772 N N . ILE A 1 255 ? 12.233 35.018 17.216 1.00 17.75 255 ILE A N 1
ATOM 3773 C CA . ILE A 1 255 ? 12.035 35.469 18.591 1.00 17.85 255 ILE A CA 1
ATOM 3774 C C . ILE A 1 255 ? 10.565 35.364 18.974 1.00 19.22 255 ILE A C 1
ATOM 3775 O O . ILE A 1 255 ? 10.217 34.880 20.057 1.00 18.38 255 ILE A O 1
ATOM 3791 N N . VAL A 1 256 ? 9.681 35.813 18.087 1.00 18.54 256 VAL A N 1
ATOM 3792 C CA . VAL A 1 256 ? 8.258 35.816 18.404 1.00 19.31 256 VAL A CA 1
ATOM 3793 C C . VAL A 1 256 ? 7.715 34.392 18.457 1.00 21.04 256 VAL A C 1
ATOM 3794 O O . VAL A 1 256 ? 6.851 34.081 19.287 1.00 22.54 256 VAL A O 1
ATOM 3807 N N . GLU A 1 257 ? 8.200 33.508 17.578 1.00 20.94 257 GLU A N 1
ATOM 3808 C CA . GLU A 1 257 ? 7.788 32.106 17.634 1.00 24.09 257 GLU A CA 1
ATOM 3809 C C . GLU A 1 257 ? 8.112 31.503 18.991 1.00 23.02 257 GLU A C 1
ATOM 3810 O O . GLU A 1 257 ? 7.283 30.808 19.588 1.00 24.35 257 GLU A O 1
ATOM 3822 N N . LEU A 1 258 ? 9.334 31.736 19.478 1.00 21.09 258 LEU A N 1
ATOM 3823 C CA . LEU A 1 258 ? 9.724 31.237 20.793 1.00 21.55 258 LEU A CA 1
ATOM 3824 C C . LEU A 1 258 ? 8.718 31.655 21.858 1.00 21.03 258 LEU A C 1
ATOM 3825 O O . LEU A 1 258 ? 8.302 30.842 22.691 1.00 22.43 258 LEU A O 1
ATOM 3841 N N . ILE A 1 259 ? 8.319 32.928 21.850 1.00 21.00 259 ILE A N 1
ATOM 3842 C CA . ILE A 1 259 ? 7.424 33.429 22.889 1.00 20.78 259 ILE A CA 1
ATOM 3843 C C . ILE A 1 259 ? 6.012 32.879 22.702 1.00 23.54 259 ILE A C 1
ATOM 3844 O O . ILE A 1 259 ? 5.364 32.463 23.669 1.00 21.55 259 ILE A O 1
ATOM 3860 N N . LEU A 1 260 ? 5.502 32.884 21.471 1.00 21.90 260 LEU A N 1
ATOM 3861 C CA . LEU A 1 260 ? 4.086 32.596 21.252 1.00 23.94 260 LEU A CA 1
ATOM 3862 C C . LEU A 1 260 ? 3.788 31.113 21.100 1.00 24.66 260 LEU A C 1
ATOM 3863 O O . LEU A 1 260 ? 2.661 30.689 21.381 1.00 25.94 260 LEU A O 1
ATOM 3879 N N . ASP A 1 261 ? 4.757 30.313 20.668 1.00 24.13 261 ASP A N 1
ATOM 3880 C CA . ASP A 1 261 ? 4.530 28.888 20.455 1.00 25.61 261 ASP A CA 1
ATOM 3881 C C . ASP A 1 261 ? 4.893 28.026 21.656 1.00 28.28 261 ASP A C 1
ATOM 3882 O O . ASP A 1 261 ? 4.704 26.808 21.596 1.00 27.61 261 ASP A O 1
ATOM 3891 N N . SER A 1 262 ? 5.417 28.609 22.729 1.00 24.51 262 SER A N 1
ATOM 3892 C CA . SER A 1 262 ? 5.860 27.851 23.896 1.00 24.72 262 SER A CA 1
ATOM 3893 C C . SER A 1 262 ? 4.771 27.915 24.960 1.00 26.24 262 SER A C 1
ATOM 3894 O O . SER A 1 262 ? 4.559 28.963 25.572 1.00 24.21 262 SER A O 1
ATOM 3902 N N . ASP A 1 263 ? 4.091 26.794 25.197 1.00 27.66 263 ASP A N 1
ATOM 3903 C CA . ASP A 1 263 ? 2.944 26.800 26.100 1.00 29.69 263 ASP A CA 1
ATOM 3904 C C . ASP A 1 263 ? 3.292 26.394 27.527 1.00 27.43 263 ASP A C 1
ATOM 3905 O O . ASP A 1 263 ? 2.407 26.419 28.389 1.00 27.95 263 ASP A O 1
ATOM 3914 N N . ASP A 1 264 ? 4.541 26.026 27.803 1.00 25.34 264 ASP A N 1
ATOM 3915 C CA . ASP A 1 264 ? 4.969 25.748 29.167 1.00 25.00 264 ASP A CA 1
ATOM 3916 C C . ASP A 1 264 ? 6.475 25.948 29.239 1.00 23.31 264 ASP A C 1
ATOM 3917 O O . ASP A 1 264 ? 7.156 26.047 28.216 1.00 23.63 264 ASP A O 1
ATOM 3926 N N . ILE A 1 265 ? 6.991 25.999 30.471 1.00 21.15 265 ILE A N 1
ATOM 3927 C CA . ILE A 1 265 ? 8.376 26.420 30.674 1.00 21.28 265 ILE A CA 1
ATOM 3928 C C . ILE A 1 265 ? 9.362 25.412 30.094 1.00 21.82 265 ILE A C 1
ATOM 3929 O O . ILE A 1 265 ? 10.441 25.795 29.625 1.00 19.10 265 ILE A O 1
ATOM 3945 N N . TRP A 1 266 ? 9.044 24.117 30.137 1.00 22.01 266 TRP A N 1
ATOM 3946 C CA . TRP A 1 266 ? 9.920 23.135 29.502 1.00 23.44 266 TRP A CA 1
ATOM 3947 C C . TRP A 1 266 ? 10.127 23.469 28.031 1.00 22.68 266 TRP A C 1
ATOM 3948 O O . TRP A 1 266 ? 11.264 23.577 27.553 1.00 21.86 266 TRP A O 1
ATOM 3969 N N . ASP A 1 267 ? 9.029 23.633 27.295 1.00 22.24 267 ASP A N 1
ATOM 3970 C CA . ASP A 1 267 ? 9.121 23.950 25.872 1.00 22.66 267 ASP A CA 1
ATOM 3971 C C . ASP A 1 267 ? 9.817 25.290 25.640 1.00 21.30 267 ASP A C 1
ATOM 3972 O O . ASP A 1 267 ? 10.602 25.434 24.696 1.00 20.62 267 ASP A O 1
ATOM 3981 N N . PHE A 1 268 ? 9.536 26.289 26.480 1.00 18.83 268 PHE A N 1
ATOM 3982 C CA . PHE A 1 268 ? 10.157 27.600 26.293 1.00 19.39 268 PHE A CA 1
ATOM 3983 C C . PHE A 1 268 ? 11.671 27.516 26.449 1.00 18.71 268 PHE A C 1
ATOM 3984 O O . PHE A 1 268 ? 12.427 27.940 25.565 1.00 17.51 268 PHE A O 1
ATOM 4001 N N . GLN A 1 269 ? 12.137 26.970 27.572 1.00 18.68 269 GLN A N 1
ATOM 4002 C CA . GLN A 1 269 ? 13.573 26.929 27.818 1.00 18.82 269 GLN A CA 1
ATOM 4003 C C . GLN A 1 269 ? 14.287 26.016 26.827 1.00 18.91 269 GLN A C 1
ATOM 4004 O O . GLN A 1 269 ? 15.428 26.297 26.444 1.00 17.30 269 GLN A O 1
ATOM 4018 N N . MET A 1 270 ? 13.633 24.949 26.366 1.00 18.92 270 MET A N 1
ATOM 4019 C CA . MET A 1 270 ? 14.293 24.044 25.426 1.00 19.75 270 MET A CA 1
ATOM 4020 C C . MET A 1 270 ? 14.334 24.622 24.016 1.00 20.08 270 MET A C 1
ATOM 4021 O O . MET A 1 270 ? 15.339 24.469 23.313 1.00 20.53 270 MET A O 1
ATOM 4035 N N . THR A 1 271 ? 13.258 25.279 23.582 1.00 19.16 271 THR A N 1
ATOM 4036 C CA . THR A 1 271 ? 13.284 25.944 22.287 1.00 19.91 271 THR A CA 1
ATOM 4037 C C . THR A 1 271 ? 14.310 27.066 22.288 1.00 19.40 271 THR A C 1
ATOM 4038 O O . THR A 1 271 ? 15.012 27.278 21.291 1.00 19.14 271 THR A O 1
ATOM 4049 N N . MET A 1 272 ? 14.437 27.768 23.418 1.00 17.08 272 MET A N 1
ATOM 4050 C CA . MET A 1 272 ? 15.417 28.842 23.531 1.00 17.77 272 MET A CA 1
ATOM 4051 C C . MET A 1 272 ? 16.842 28.317 23.405 1.00 16.87 272 MET A C 1
ATOM 4052 O O . MET A 1 272 ? 17.684 28.940 22.751 1.00 17.29 272 MET A O 1
ATOM 4066 N N . GLN A 1 273 ? 17.148 27.202 24.059 1.00 17.12 273 GLN A N 1
ATOM 4067 C CA . GLN A 1 273 ? 18.513 26.699 24.056 1.00 17.88 273 GLN A CA 1
ATOM 4068 C C . GLN A 1 273 ? 18.814 25.823 22.853 1.00 19.51 273 GLN A C 1
ATOM 4069 O O . GLN A 1 273 ? 19.988 25.583 22.562 1.00 19.19 273 GLN A O 1
ATOM 4083 N N . GLY A 1 274 ? 17.788 25.340 22.163 1.00 18.99 274 GLY A N 1
ATOM 4084 C CA . GLY A 1 274 ? 17.968 24.415 21.064 1.00 23.13 274 GLY A CA 1
ATOM 4085 C C . GLY A 1 274 ? 17.681 23.000 21.515 1.00 25.34 274 GLY A C 1
ATOM 4086 O O . GLY A 1 274 ? 18.337 22.491 22.430 1.00 24.85 274 GLY A O 1
ATOM 4090 N N . VAL A 1 275 ? 16.682 22.367 20.914 1.00 25.71 275 VAL A N 1
ATOM 4091 C CA . VAL A 1 275 ? 16.350 20.986 21.256 1.00 29.21 275 VAL A CA 1
ATOM 4092 C C . VAL A 1 275 ? 17.377 20.082 20.584 1.00 32.00 275 VAL A C 1
ATOM 4093 O O . VAL A 1 275 ? 17.474 20.087 19.347 1.00 31.65 275 VAL A O 1
ATOM 4106 N N . PRO A 1 276 ? 18.171 19.320 21.337 1.00 32.14 276 PRO A N 1
ATOM 4107 C CA . PRO A 1 276 ? 19.115 18.392 20.702 1.00 33.90 276 PRO A CA 1
ATOM 4108 C C . PRO A 1 276 ? 18.417 17.491 19.697 1.00 35.90 276 PRO A C 1
ATOM 4109 O O . PRO A 1 276 ? 17.371 16.903 19.981 1.00 36.29 276 PRO A O 1
ATOM 4120 N N . GLY A 1 277 ? 18.999 17.395 18.502 1.00 37.84 277 GLY A N 1
ATOM 4121 C CA . GLY A 1 277 ? 18.427 16.610 17.433 1.00 35.60 277 GLY A CA 1
ATOM 4122 C C . GLY A 1 277 ? 17.510 17.370 16.506 1.00 36.27 277 GLY A C 1
ATOM 4123 O O . GLY A 1 277 ? 17.183 16.857 15.430 1.00 36.44 277 GLY A O 1
ATOM 4127 N N . SER A 1 278 ? 17.089 18.580 16.880 1.00 31.45 278 SER A N 1
ATOM 4128 C CA . SER A 1 278 ? 16.170 19.356 16.061 1.00 30.45 278 SER A CA 1
ATOM 4129 C C . SER A 1 278 ? 16.860 20.093 14.923 1.00 28.46 278 SER A C 1
ATOM 4130 O O . SER A 1 278 ? 16.169 20.632 14.054 1.00 30.77 278 SER A O 1
ATOM 4138 N N . GLY A 1 279 ? 18.188 20.139 14.911 1.00 27.48 279 GLY A N 1
ATOM 4139 C CA . GLY A 1 279 ? 18.910 20.925 13.936 1.00 31.01 279 GLY A CA 1
ATOM 4140 C C . GLY A 1 279 ? 19.002 22.402 14.254 1.00 34.36 279 GLY A C 1
ATOM 4141 O O . GLY A 1 279 ? 19.643 23.140 13.496 1.00 33.94 279 GLY A O 1
ATOM 4145 N N . SER A 1 280 ? 18.393 22.851 15.350 1.00 28.03 280 SER A N 1
ATOM 4146 C CA . SER A 1 280 ? 18.344 24.256 15.728 1.00 28.46 280 SER A CA 1
ATOM 4147 C C . SER A 1 280 ? 19.078 24.474 17.043 1.00 26.10 280 SER A C 1
ATOM 4148 O O . SER A 1 280 ? 19.047 23.625 17.938 1.00 24.90 280 SER A O 1
ATOM 4156 N N . ILE A 1 281 ? 19.736 25.630 17.158 1.00 22.74 281 ILE A N 1
ATOM 4157 C CA . ILE A 1 281 ? 20.392 26.020 18.397 1.00 20.73 281 ILE A CA 1
ATOM 4158 C C . ILE A 1 281 ? 19.646 27.121 19.126 1.00 19.66 281 ILE A C 1
ATOM 4159 O O . ILE A 1 281 ? 20.138 27.605 20.152 1.00 18.48 281 ILE A O 1
ATOM 4175 N N . GLY A 1 282 ? 18.470 27.519 18.643 1.00 20.03 282 GLY A N 1
ATOM 4176 C CA . GLY A 1 282 ? 17.649 28.509 19.320 1.00 18.67 282 GLY A CA 1
ATOM 4177 C C . GLY A 1 282 ? 18.285 29.888 19.368 1.00 16.19 282 GLY A C 1
ATOM 4178 O O . GLY A 1 282 ? 19.438 30.112 18.971 1.00 14.73 282 GLY A O 1
ATOM 4182 N N . VAL A 1 283 ? 17.501 30.836 19.893 1.00 16.47 283 VAL A N 1
ATOM 4183 C CA . VAL A 1 283 ? 18.005 32.196 20.028 1.00 15.30 283 VAL A CA 1
ATOM 4184 C C . VAL A 1 283 ? 19.211 32.245 20.951 1.00 15.24 283 VAL A C 1
ATOM 4185 O O . VAL A 1 283 ? 20.088 33.108 20.796 1.00 14.08 283 VAL A O 1
ATOM 4198 N N . HIS A 1 284 ? 19.277 31.348 21.939 1.00 15.83 284 HIS A N 1
ATOM 4199 C CA . HIS A 1 284 ? 20.380 31.388 22.893 1.00 15.27 284 HIS A CA 1
ATOM 4200 C C . HIS A 1 284 ? 21.685 30.924 22.258 1.00 15.14 284 HIS A C 1
ATOM 4201 O O . HIS A 1 284 ? 22.713 31.599 22.363 1.00 15.48 284 HIS A O 1
ATOM 4215 N N . GLY A 1 285 ? 21.680 29.754 21.621 1.00 15.99 285 GLY A N 1
ATOM 4216 C CA . GLY A 1 285 ? 22.869 29.327 20.904 1.00 16.98 285 GLY A CA 1
ATOM 4217 C C . GLY A 1 285 ? 23.195 30.241 19.739 1.00 15.05 285 GLY A C 1
ATOM 4218 O O . GLY A 1 285 ? 24.366 30.514 19.457 1.00 15.81 285 GLY A O 1
ATOM 4222 N N . GLY A 1 286 ? 22.168 30.739 19.053 1.00 15.59 286 GLY A N 1
ATOM 4223 C CA . GLY A 1 286 ? 22.419 31.624 17.928 1.00 16.12 286 GLY A CA 1
ATOM 4224 C C . GLY A 1 286 ? 23.158 32.882 18.340 1.00 15.37 286 GLY A C 1
ATOM 4225 O O . GLY A 1 286 ? 24.147 33.271 17.716 1.00 16.31 286 GLY A O 1
ATOM 4229 N N . GLY A 1 287 ? 22.696 33.532 19.408 1.00 15.62 287 GLY A N 1
ATOM 4230 C CA . GLY A 1 287 ? 23.384 34.719 19.886 1.00 15.06 287 GLY A CA 1
ATOM 4231 C C . GLY A 1 287 ? 24.827 34.448 20.271 1.00 15.71 287 GLY A C 1
ATOM 4232 O O . GLY A 1 287 ? 25.726 35.222 19.933 1.00 15.90 287 GLY A O 1
ATOM 4236 N N . HIS A 1 288 ? 25.068 33.351 20.993 1.00 15.90 288 HIS A N 1
ATOM 4237 C CA . HIS A 1 288 ? 26.428 32.995 21.398 1.00 17.16 288 HIS A CA 1
ATOM 4238 C C . HIS A 1 288 ? 27.323 32.724 20.196 1.00 16.52 288 HIS A C 1
ATOM 4239 O O . HIS A 1 288 ? 28.390 33.331 20.045 1.00 15.48 288 HIS A O 1
ATOM 4253 N N . TYR A 1 289 ? 26.934 31.765 19.359 1.00 15.45 289 TYR A N 1
ATOM 4254 C CA . TYR A 1 289 ? 27.837 31.314 18.307 1.00 15.18 289 TYR A CA 1
ATOM 4255 C C . TYR A 1 289 ? 27.972 32.336 17.185 1.00 15.63 289 TYR A C 1
ATOM 4256 O O . TYR A 1 289 ? 28.958 32.291 16.444 1.00 15.59 289 TYR A O 1
ATOM 4274 N N . SER A 1 290 ? 27.034 33.276 17.066 1.00 15.37 290 SER A N 1
ATOM 4275 C CA . SER A 1 290 ? 27.155 34.315 16.053 1.00 15.88 290 SER A CA 1
ATOM 4276 C C . SER A 1 290 ? 28.376 35.196 16.276 1.00 16.02 290 SER A C 1
ATOM 4277 O O . SER A 1 290 ? 28.846 35.828 15.324 1.00 15.46 290 SER A O 1
ATOM 4285 N N . MET A 1 291 ? 28.878 35.267 17.513 1.00 14.49 291 MET A N 1
ATOM 4286 C CA . MET A 1 291 ? 30.086 36.024 17.817 1.00 16.09 291 MET A CA 1
ATOM 4287 C C . MET A 1 291 ? 31.336 35.337 17.288 1.00 16.14 291 MET A C 1
ATOM 4288 O O . MET A 1 291 ? 32.360 35.999 17.087 1.00 16.22 291 MET A O 1
ATOM 4302 N N . GLY A 1 292 ? 31.275 34.034 17.055 1.00 15.79 292 GLY A N 1
ATOM 4303 C CA . GLY A 1 292 ? 32.453 33.284 16.690 1.00 18.37 292 GLY A CA 1
ATOM 4304 C C . GLY A 1 292 ? 33.569 33.394 17.727 1.00 19.32 292 GLY A C 1
ATOM 4305 O O . GLY A 1 292 ? 33.401 33.886 18.839 1.00 19.97 292 GLY A O 1
ATOM 4309 N N . GLY A 1 293 ? 34.731 32.892 17.323 1.00 20.98 293 GLY A N 1
ATOM 4310 C CA . GLY A 1 293 ? 35.951 33.163 18.057 1.00 19.50 293 GLY A CA 1
ATOM 4311 C C . GLY A 1 293 ? 36.030 32.474 19.409 1.00 20.76 293 GLY A C 1
ATOM 4312 O O . GLY A 1 293 ? 35.454 31.408 19.641 1.00 20.62 293 GLY A O 1
ATOM 4316 N N . ASP A 1 294 ? 36.767 33.114 20.312 1.00 19.18 294 ASP A N 1
ATOM 4317 C CA . ASP A 1 294 ? 37.175 32.554 21.595 1.00 19.39 294 ASP A CA 1
ATOM 4318 C C . ASP A 1 294 ? 36.983 33.643 22.643 1.00 19.87 294 ASP A C 1
ATOM 4319 O O . ASP A 1 294 ? 37.620 34.700 22.542 1.00 18.83 294 ASP A O 1
ATOM 4328 N N . PRO A 1 295 ? 36.133 33.437 23.669 1.00 17.77 295 PRO A N 1
ATOM 4329 C CA . PRO A 1 295 ? 35.427 32.216 24.073 1.00 17.92 295 PRO A CA 1
ATOM 4330 C C . PRO A 1 295 ? 34.004 32.088 23.531 1.00 18.17 295 PRO A C 1
ATOM 4331 O O . PRO A 1 295 ? 33.231 31.280 24.048 1.00 17.78 295 PRO A O 1
ATOM 4342 N N . GLY A 1 296 ? 33.676 32.845 22.482 1.00 18.91 296 GLY A N 1
ATOM 4343 C CA . GLY A 1 296 ? 32.324 32.809 21.942 1.00 19.93 296 GLY A CA 1
ATOM 4344 C C . GLY A 1 296 ? 31.826 31.411 21.626 1.00 21.03 296 GLY A C 1
ATOM 4345 O O . GLY A 1 296 ? 30.628 31.129 21.760 1.00 21.58 296 GLY A O 1
ATOM 4349 N N . ARG A 1 297 ? 32.726 30.519 21.206 1.00 18.02 297 ARG A N 1
ATOM 4350 C CA . ARG A 1 297 ? 32.381 29.147 20.841 1.00 18.75 297 ARG A CA 1
ATOM 4351 C C . ARG A 1 297 ? 32.725 28.150 21.941 1.00 18.21 297 ARG A C 1
ATOM 4352 O O . ARG A 1 297 ? 32.960 26.967 21.657 1.00 18.08 297 ARG A O 1
ATOM 4373 N N . ASP A 1 298 ? 32.740 28.608 23.194 1.00 16.82 298 ASP A N 1
ATOM 4374 C CA . ASP A 1 298 ? 33.090 27.800 24.362 1.00 18.75 298 ASP A CA 1
ATOM 4375 C C . ASP A 1 298 ? 31.964 27.969 25.376 1.00 19.01 298 ASP A C 1
ATOM 4376 O O . ASP A 1 298 ? 31.817 29.045 25.961 1.00 18.95 298 ASP A O 1
ATOM 4385 N N A VAL A 1 299 ? 31.177 26.906 25.571 0.38 20.87 299 VAL A N 1
ATOM 4386 N N B VAL A 1 299 ? 31.156 26.923 25.577 0.62 20.14 299 VAL A N 1
ATOM 4387 C CA A VAL A 1 299 ? 30.009 26.965 26.447 0.38 20.81 299 VAL A CA 1
ATOM 4388 C CA B VAL A 1 299 ? 29.993 27.057 26.450 0.62 21.07 299 VAL A CA 1
ATOM 4389 C C A VAL A 1 299 ? 30.407 27.356 27.864 0.38 20.53 299 VAL A C 1
ATOM 4390 C C B VAL A 1 299 ? 30.390 27.340 27.892 0.62 20.57 299 VAL A C 1
ATOM 4391 O O A VAL A 1 299 ? 29.640 28.022 28.571 0.38 21.03 299 VAL A O 1
ATOM 4392 O O B VAL A 1 299 ? 29.593 27.909 28.646 0.62 21.04 299 VAL A O 1
ATOM 4417 N N . TYR A 1 300 ? 31.601 26.955 28.302 1.00 18.97 300 TYR A N 1
ATOM 4418 C CA . TYR A 1 300 ? 32.020 27.187 29.682 1.00 19.02 300 TYR A CA 1
ATOM 4419 C C . TYR A 1 300 ? 32.544 28.596 29.893 1.00 18.26 300 TYR A C 1
ATOM 4420 O O . TYR A 1 300 ? 32.320 29.190 30.953 1.00 17.34 300 TYR A O 1
ATOM 4439 N N . VAL A 1 301 ? 33.292 29.111 28.916 1.00 16.86 301 VAL A N 1
ATOM 4440 C CA . VAL A 1 301 ? 34.069 30.330 29.074 1.00 16.55 301 VAL A CA 1
ATOM 4441 C C . VAL A 1 301 ? 33.362 31.533 28.456 1.00 16.68 301 VAL A C 1
ATOM 4442 O O . VAL A 1 301 ? 33.899 32.639 28.478 1.00 16.43 301 VAL A O 1
ATOM 4455 N N . SER A 1 302 ? 32.135 31.352 27.973 1.00 16.16 302 SER A N 1
ATOM 4456 C CA . SER A 1 302 ? 31.492 32.382 27.164 1.00 17.34 302 SER A CA 1
ATOM 4457 C C . SER A 1 302 ? 31.348 33.746 27.847 1.00 16.59 302 SER A C 1
ATOM 4458 O O . SER A 1 302 ? 31.346 34.752 27.120 1.00 15.61 302 SER A O 1
ATOM 4466 N N . PRO A 1 303 ? 31.218 33.871 29.175 1.00 15.74 303 PRO A N 1
ATOM 4467 C CA . PRO A 1 303 ? 31.199 35.220 29.768 1.00 15.62 303 PRO A CA 1
ATOM 4468 C C . PRO A 1 303 ? 32.474 35.998 29.518 1.00 15.43 303 PRO A C 1
ATOM 4469 O O . PRO A 1 303 ? 32.480 37.220 29.724 1.00 15.29 303 PRO A O 1
ATOM 4480 N N . GLY A 1 304 ? 33.550 35.330 29.093 1.00 15.18 304 GLY A N 1
ATOM 4481 C CA . GLY A 1 304 ? 34.765 36.002 28.682 1.00 16.45 304 GLY A CA 1
ATOM 4482 C C . GLY A 1 304 ? 34.606 36.872 27.446 1.00 16.46 304 GLY A C 1
ATOM 4483 O O . GLY A 1 304 ? 35.486 37.697 27.178 1.00 19.30 304 GLY A O 1
ATOM 4487 N N . ASP A 1 305 ? 33.515 36.712 26.702 1.00 16.10 305 ASP A N 1
ATOM 4488 C CA . ASP A 1 305 ? 33.183 37.627 25.616 1.00 17.43 305 ASP A CA 1
ATOM 4489 C C . ASP A 1 305 ? 32.293 38.715 26.204 1.00 17.01 305 ASP A C 1
ATOM 4490 O O . ASP A 1 305 ? 31.245 38.421 26.790 1.00 17.82 305 ASP A O 1
ATOM 4499 N N . THR A 1 306 ? 32.725 39.966 26.076 1.00 17.09 306 THR A N 1
ATOM 4500 C CA . THR A 1 306 ? 32.040 41.050 26.768 1.00 17.31 306 THR A CA 1
ATOM 4501 C C . THR A 1 306 ? 30.611 41.258 26.280 1.00 17.53 306 THR A C 1
ATOM 4502 O O . THR A 1 306 ? 29.812 41.875 26.994 1.00 17.15 306 THR A O 1
ATOM 4513 N N . ALA A 1 307 ? 30.260 40.763 25.092 1.00 16.21 307 ALA A N 1
ATOM 4514 C CA . ALA A 1 307 ? 28.876 40.865 24.647 1.00 15.64 307 ALA A CA 1
ATOM 4515 C C . ALA A 1 307 ? 27.958 39.868 25.349 1.00 13.86 307 ALA A C 1
ATOM 4516 O O . ALA A 1 307 ? 26.733 39.969 25.206 1.00 12.93 307 ALA A O 1
ATOM 4523 N N . PHE A 1 308 ? 28.524 38.912 26.089 1.00 17.06 308 PHE A N 1
ATOM 4524 C CA . PHE A 1 308 ? 27.732 37.974 26.880 1.00 15.70 308 PHE A CA 1
ATOM 4525 C C . PHE A 1 308 ? 26.656 38.688 27.689 1.00 14.74 308 PHE A C 1
ATOM 4526 O O . PHE A 1 308 ? 25.491 38.275 27.705 1.00 14.50 308 PHE A O 1
ATOM 4543 N N . TRP A 1 309 ? 27.032 39.777 28.356 1.00 13.76 309 TRP A N 1
ATOM 4544 C CA . TRP A 1 309 ? 26.132 40.445 29.291 1.00 15.52 309 TRP A CA 1
ATOM 4545 C C . TRP A 1 309 ? 24.936 41.052 28.570 1.00 15.21 309 TRP A C 1
ATOM 4546 O O . TRP A 1 309 ? 23.813 41.035 29.088 1.00 14.63 309 TRP A O 1
ATOM 4567 N N . LEU A 1 310 ? 25.146 41.567 27.363 1.00 14.56 310 LEU A N 1
ATOM 4568 C CA . LEU A 1 310 ? 24.036 42.109 26.590 1.00 15.86 310 LEU A CA 1
ATOM 4569 C C . LEU A 1 310 ? 23.206 40.993 25.974 1.00 14.77 310 LEU A C 1
ATOM 4570 O O . LEU A 1 310 ? 21.977 41.100 25.884 1.00 15.75 310 LEU A O 1
ATOM 4586 N N . HIS A 1 311 ? 23.867 39.922 25.541 1.00 14.96 311 HIS A N 1
ATOM 4587 C CA . HIS A 1 311 ? 23.155 38.742 25.068 1.00 14.97 311 HIS A CA 1
ATOM 4588 C C . HIS A 1 311 ? 22.200 38.220 26.135 1.00 15.65 311 HIS A C 1
ATOM 4589 O O . HIS A 1 311 ? 21.017 37.974 25.867 1.00 15.12 311 HIS A O 1
ATOM 4603 N N . HIS A 1 312 ? 22.690 38.051 27.362 1.00 15.98 312 HIS A N 1
ATOM 4604 C CA . HIS A 1 312 ? 21.819 37.502 28.392 1.00 16.49 312 HIS A CA 1
ATOM 4605 C C . HIS A 1 312 ? 20.837 38.518 28.947 1.00 15.56 312 HIS A C 1
ATOM 4606 O O . HIS A 1 312 ? 19.808 38.113 29.500 1.00 15.63 312 HIS A O 1
ATOM 4620 N N . GLY A 1 313 ? 21.092 39.817 28.779 1.00 16.10 313 GLY A N 1
ATOM 4621 C CA . GLY A 1 313 ? 20.021 40.781 28.963 1.00 15.75 313 GLY A CA 1
ATOM 4622 C C . GLY A 1 313 ? 18.820 40.466 28.094 1.00 15.18 313 GLY A C 1
ATOM 4623 O O . GLY A 1 313 ? 17.680 40.468 28.562 1.00 15.07 313 GLY A O 1
ATOM 4627 N N . MET A 1 314 ? 19.060 40.204 26.799 1.00 15.33 314 MET A N 1
ATOM 4628 C CA . MET A 1 314 ? 17.970 39.871 25.892 1.00 16.04 314 MET A CA 1
ATOM 4629 C C . MET A 1 314 ? 17.317 38.552 26.274 1.00 14.90 314 MET A C 1
ATOM 4630 O O . MET A 1 314 ? 16.091 38.428 26.217 1.00 14.40 314 MET A O 1
ATOM 4644 N N . ILE A 1 315 ? 18.121 37.543 26.621 1.00 15.86 315 ILE A N 1
ATOM 4645 C CA . ILE A 1 315 ? 17.569 36.270 27.087 1.00 15.79 315 ILE A CA 1
ATOM 4646 C C . ILE A 1 315 ? 16.582 36.519 28.217 1.00 15.82 315 ILE A C 1
ATOM 4647 O O . ILE A 1 315 ? 15.431 36.063 28.186 1.00 15.86 315 ILE A O 1
ATOM 4663 N N . ASP A 1 316 ? 17.024 37.262 29.230 1.00 15.48 316 ASP A N 1
ATOM 4664 C CA . ASP A 1 316 ? 16.171 37.550 30.377 1.00 15.75 316 ASP A CA 1
ATOM 4665 C C . ASP A 1 316 ? 14.927 38.322 29.952 1.00 15.76 316 ASP A C 1
ATOM 4666 O O . ASP A 1 316 ? 13.820 38.044 30.430 1.00 13.56 316 ASP A O 1
ATOM 4675 N N . ARG A 1 317 ? 15.086 39.281 29.032 1.00 16.80 317 ARG A N 1
ATOM 4676 C CA . ARG A 1 317 ? 13.942 40.037 28.531 1.00 16.21 317 ARG A CA 1
ATOM 4677 C C . ARG A 1 317 ? 12.905 39.117 27.898 1.00 17.20 317 ARG A C 1
ATOM 4678 O O . ARG A 1 317 ? 11.704 39.241 28.165 1.00 16.02 317 ARG A O 1
ATOM 4699 N N . VAL A 1 318 ? 13.350 38.203 27.034 1.00 15.34 318 VAL A N 1
ATOM 4700 C CA . VAL A 1 318 ? 12.419 37.302 26.362 1.00 16.47 318 VAL A CA 1
ATOM 4701 C C . VAL A 1 318 ? 11.724 36.389 27.368 1.00 16.65 318 VAL A C 1
ATOM 4702 O O . VAL A 1 318 ? 10.530 36.084 27.230 1.00 17.17 318 VAL A O 1
ATOM 4716 N N . TRP A 1 319 ? 12.445 35.942 28.397 1.00 15.12 319 TRP A N 1
ATOM 4717 C CA . TRP A 1 319 ? 11.799 35.169 29.458 1.00 15.68 319 TRP A CA 1
ATOM 4718 C C . TRP A 1 319 ? 10.771 36.020 30.194 1.00 16.58 319 TRP A C 1
ATOM 4719 O O . TRP A 1 319 ? 9.634 35.591 30.424 1.00 17.14 319 TRP A O 1
ATOM 4740 N N . TRP A 1 320 ? 11.161 37.238 30.567 1.00 15.67 320 TRP A N 1
ATOM 4741 C CA . TRP A 1 320 ? 10.247 38.156 31.239 1.00 16.73 320 TRP A CA 1
ATOM 4742 C C . TRP A 1 320 ? 8.982 38.421 30.415 1.00 17.24 320 TRP A C 1
ATOM 4743 O O . TRP A 1 320 ? 7.872 38.416 30.963 1.00 17.29 320 TRP A O 1
ATOM 4764 N N . ILE A 1 321 ? 9.114 38.647 29.100 1.00 16.90 321 ILE A N 1
ATOM 4765 C CA . ILE A 1 321 ? 7.921 38.829 28.264 1.00 17.08 321 ILE A CA 1
ATOM 4766 C C . ILE A 1 321 ? 7.026 37.593 28.350 1.00 18.03 321 ILE A C 1
ATOM 4767 O O . ILE A 1 321 ? 5.817 37.686 28.596 1.00 19.14 321 ILE A O 1
ATOM 4783 N N . TRP A 1 322 ? 7.609 36.418 28.132 1.00 16.74 322 TRP A N 1
ATOM 4784 C CA . TRP A 1 322 ? 6.844 35.175 28.166 1.00 18.15 322 TRP A CA 1
ATOM 4785 C C . TRP A 1 322 ? 6.146 34.974 29.512 1.00 18.93 322 TRP A C 1
ATOM 4786 O O . TRP A 1 322 ? 4.978 34.567 29.558 1.00 20.00 322 TRP A O 1
ATOM 4807 N N . GLN A 1 323 ? 6.841 35.241 30.619 1.00 17.67 323 GLN A N 1
ATOM 4808 C CA . GLN A 1 323 ? 6.209 35.115 31.931 1.00 18.95 323 GLN A CA 1
ATOM 4809 C C . GLN A 1 323 ? 4.963 35.987 32.024 1.00 19.85 323 GLN A C 1
ATOM 4810 O O . GLN A 1 323 ? 3.913 35.542 32.494 1.00 21.21 323 GLN A O 1
ATOM 4824 N N . ASN A 1 324 ? 5.064 37.239 31.584 1.00 19.32 324 ASN A N 1
ATOM 4825 C CA . ASN A 1 324 ? 3.981 38.193 31.779 1.00 21.89 324 ASN A CA 1
ATOM 4826 C C . ASN A 1 324 ? 2.801 37.977 30.841 1.00 23.14 324 ASN A C 1
ATOM 4827 O O . ASN A 1 324 ? 1.782 38.659 30.998 1.00 23.58 324 ASN A O 1
ATOM 4838 N N . LEU A 1 325 ? 2.885 37.043 29.894 1.00 22.69 325 LEU A N 1
ATOM 4839 C CA . LEU A 1 325 ? 1.721 36.736 29.076 1.00 24.27 325 LEU A CA 1
ATOM 4840 C C . LEU A 1 325 ? 0.701 35.884 29.820 1.00 26.78 325 LEU A C 1
ATOM 4841 O O . LEU A 1 325 ? -0.472 35.873 29.434 1.00 27.59 325 LEU A O 1
ATOM 4857 N N . ASP A 1 326 ? 1.111 35.198 30.887 1.00 25.57 326 ASP A N 1
ATOM 4858 C CA . ASP A 1 326 ? 0.190 34.436 31.725 1.00 25.13 326 ASP A CA 1
ATOM 4859 C C . ASP A 1 326 ? 0.806 34.264 33.106 1.00 25.24 326 ASP A C 1
ATOM 4860 O O . ASP A 1 326 ? 1.242 33.170 33.475 1.00 25.73 326 ASP A O 1
ATOM 4869 N N . LEU A 1 327 ? 0.839 35.351 33.875 1.00 23.98 327 LEU A N 1
ATOM 4870 C CA . LEU A 1 327 ? 1.647 35.383 35.089 1.00 25.94 327 LEU A CA 1
ATOM 4871 C C . LEU A 1 327 ? 1.193 34.332 36.097 1.00 27.00 327 LEU A C 1
ATOM 4872 O O . LEU A 1 327 ? 2.023 33.706 36.771 1.00 24.69 327 LEU A O 1
ATOM 4888 N N . ARG A 1 328 ? -0.119 34.111 36.205 1.00 28.01 328 ARG A N 1
ATOM 4889 C CA . ARG A 1 328 ? -0.632 33.135 37.162 1.00 29.26 328 ARG A CA 1
ATOM 4890 C C . ARG A 1 328 ? 0.006 31.765 36.963 1.00 29.61 328 ARG A C 1
ATOM 4891 O O . ARG A 1 328 ? 0.336 31.081 37.938 1.00 30.98 328 ARG A O 1
ATOM 4912 N N . LYS A 1 329 ? 0.186 31.344 35.708 1.00 28.25 329 LYS A N 1
ATOM 4913 C CA . LYS A 1 329 ? 0.734 30.026 35.417 1.00 27.82 329 LYS A CA 1
ATOM 4914 C C . LYS A 1 329 ? 2.239 30.020 35.190 1.00 26.94 329 LYS A C 1
ATOM 4915 O O . LYS A 1 329 ? 2.858 28.952 35.279 1.00 26.29 329 LYS A O 1
ATOM 4934 N N . ARG A 1 330 ? 2.842 31.169 34.889 1.00 24.13 330 ARG A N 1
ATOM 4935 C CA . ARG A 1 330 ? 4.212 31.215 34.407 1.00 22.59 330 ARG A CA 1
ATOM 4936 C C . ARG A 1 330 ? 5.189 31.912 35.334 1.00 22.95 330 ARG A C 1
ATOM 4937 O O . ARG A 1 330 ? 6.398 31.684 35.201 1.00 22.78 330 ARG A O 1
ATOM 4958 N N . GLN A 1 331 ? 4.714 32.743 36.264 1.00 22.90 331 GLN A N 1
ATOM 4959 C CA . GLN A 1 331 ? 5.612 33.482 37.141 1.00 23.17 331 GLN A CA 1
ATOM 4960 C C . GLN A 1 331 ? 6.650 32.567 37.777 1.00 22.69 331 GLN A C 1
ATOM 4961 O O . GLN A 1 331 ? 7.854 32.838 37.718 1.00 21.68 331 GLN A O 1
ATOM 4975 N N . ASN A 1 332 ? 6.201 31.474 38.395 1.00 22.63 332 ASN A N 1
ATOM 4976 C CA . ASN A 1 332 ? 7.064 30.619 39.197 1.00 22.36 332 ASN A CA 1
ATOM 4977 C C . ASN A 1 332 ? 7.276 29.246 38.569 1.00 22.49 332 ASN A C 1
ATOM 4978 O O . ASN A 1 332 ? 7.677 28.311 39.265 1.00 22.09 332 ASN A O 1
ATOM 4989 N N . ALA A 1 333 ? 7.031 29.112 37.268 1.00 21.15 333 ALA A N 1
ATOM 4990 C CA . ALA A 1 333 ? 7.078 27.812 36.609 1.00 22.03 333 ALA A CA 1
ATOM 4991 C C . ALA A 1 333 ? 8.519 27.356 36.410 1.00 22.83 333 ALA A C 1
ATOM 4992 O O . ALA A 1 333 ? 9.373 28.127 35.965 1.00 21.98 333 ALA A O 1
ATOM 4999 N N . ILE A 1 334 ? 8.771 26.090 36.731 1.00 20.94 334 ILE A N 1
ATOM 5000 C CA . ILE A 1 334 ? 10.091 25.477 36.671 1.00 22.00 334 ILE A CA 1
ATOM 5001 C C . ILE A 1 334 ? 9.923 24.088 36.070 1.00 23.02 334 ILE A C 1
ATOM 5002 O O . ILE A 1 334 ? 8.914 23.414 36.293 1.00 24.26 334 ILE A O 1
ATOM 5018 N N . SER A 1 335 ? 10.923 23.652 35.308 1.00 23.28 335 SER A N 1
ATOM 5019 C CA . SER A 1 335 ? 10.951 22.272 34.846 1.00 24.06 335 SER A CA 1
ATOM 5020 C C . SER A 1 335 ? 12.387 21.885 34.532 1.00 22.38 335 SER A C 1
ATOM 5021 O O . SER A 1 335 ? 13.193 22.719 34.118 1.00 22.45 335 SER A O 1
ATOM 5029 N N . GLY A 1 336 ? 12.697 20.614 34.744 1.00 21.99 336 GLY A N 1
ATOM 5030 C CA . GLY A 1 336 ? 14.038 20.106 34.547 1.00 21.17 336 GLY A CA 1
ATOM 5031 C C . GLY A 1 336 ? 14.685 19.716 35.864 1.00 20.94 336 GLY A C 1
ATOM 5032 O O . GLY A 1 336 ? 14.080 19.769 36.937 1.00 20.04 336 GLY A O 1
ATOM 5036 N N . THR A 1 337 ? 15.953 19.328 35.753 1.00 20.78 337 THR A N 1
ATOM 5037 C CA . THR A 1 337 ? 16.694 18.768 36.872 1.00 21.41 337 THR A CA 1
ATOM 5038 C C . THR A 1 337 ? 17.987 19.541 37.096 1.00 20.70 337 THR A C 1
ATOM 5039 O O . THR A 1 337 ? 18.211 20.584 36.477 1.00 19.64 337 THR A O 1
ATOM 5050 N N . GLY A 1 338 ? 18.847 19.030 37.968 1.00 19.65 338 GLY A N 1
ATOM 5051 C CA . GLY A 1 338 ? 20.061 19.705 38.365 1.00 20.68 338 GLY A CA 1
ATOM 5052 C C . GLY A 1 338 ? 21.269 19.380 37.530 1.00 20.14 338 GLY A C 1
ATOM 5053 O O . GLY A 1 338 ? 22.358 19.890 37.812 1.00 20.53 338 GLY A O 1
ATOM 5057 N N . THR A 1 339 ? 21.112 18.562 36.489 1.00 19.33 339 THR A N 1
ATOM 5058 C CA . THR A 1 339 ? 22.223 18.151 35.647 1.00 20.71 339 THR A CA 1
ATOM 5059 C C . THR A 1 339 ? 21.914 18.433 34.183 1.00 18.98 339 THR A C 1
ATOM 5060 O O . THR A 1 339 ? 20.767 18.314 33.737 1.00 18.29 339 THR A O 1
ATOM 5071 N N . PHE A 1 340 ? 22.961 18.812 33.451 1.00 21.39 340 PHE A N 1
ATOM 5072 C CA . PHE A 1 340 ? 22.932 19.078 32.013 1.00 20.81 340 PHE A CA 1
ATOM 5073 C C . PHE A 1 340 ? 22.168 17.987 31.266 1.00 21.59 340 PHE A C 1
ATOM 5074 O O . PHE A 1 340 ? 22.600 16.829 31.234 1.00 23.55 340 PHE A O 1
ATOM 5091 N N . MET A 1 341 ? 21.023 18.342 30.679 1.00 22.36 341 MET A N 1
ATOM 5092 C CA . MET A 1 341 ? 20.188 17.393 29.935 1.00 22.05 341 MET A CA 1
ATOM 5093 C C . MET A 1 341 ? 19.854 16.158 30.768 1.00 23.14 341 MET A C 1
ATOM 5094 O O . MET A 1 341 ? 19.582 15.090 30.226 1.00 22.76 341 MET A O 1
ATOM 5108 N N . ASN A 1 342 ? 19.859 16.309 32.091 1.00 21.85 342 ASN A N 1
ATOM 5109 C CA . ASN A 1 342 ? 19.592 15.215 33.029 1.00 22.25 342 ASN A CA 1
ATOM 5110 C C . ASN A 1 342 ? 20.510 14.024 32.769 1.00 24.11 342 ASN A C 1
ATOM 5111 O O . ASN A 1 342 ? 20.099 12.864 32.858 1.00 25.32 342 ASN A O 1
ATOM 5122 N N . ASN A 1 343 ? 21.769 14.319 32.468 1.00 24.27 343 ASN A N 1
ATOM 5123 C CA . ASN A 1 343 ? 22.812 13.307 32.312 1.00 25.79 343 ASN A CA 1
ATOM 5124 C C . ASN A 1 343 ? 23.941 13.610 33.286 1.00 25.75 343 ASN A C 1
ATOM 5125 O O . ASN A 1 343 ? 24.601 14.658 33.150 1.00 27.64 343 ASN A O 1
ATOM 5136 N N . PRO A 1 344 ? 24.203 12.767 34.301 1.00 25.87 344 PRO A N 1
ATOM 5137 C CA . PRO A 1 344 ? 23.381 11.642 34.754 1.00 24.61 344 PRO A CA 1
ATOM 5138 C C . PRO A 1 344 ? 22.077 12.143 35.354 1.00 24.49 344 PRO A C 1
ATOM 5139 O O . PRO A 1 344 ? 21.956 13.341 35.628 1.00 22.40 344 PRO A O 1
ATOM 5150 N N . ALA A 1 345 ? 21.119 11.249 35.577 1.00 24.87 345 ALA A N 1
ATOM 5151 C CA . ALA A 1 345 ? 19.844 11.666 36.146 1.00 26.54 345 ALA A CA 1
ATOM 5152 C C . ALA A 1 345 ? 20.039 12.275 37.531 1.00 24.43 345 ALA A C 1
ATOM 5153 O O . ALA A 1 345 ? 20.880 11.829 38.319 1.00 22.92 345 ALA A O 1
ATOM 5160 N N . SER A 1 346 ? 19.256 13.316 37.819 1.00 23.76 346 SER A N 1
ATOM 5161 C CA . SER A 1 346 ? 19.303 14.012 39.102 1.00 23.06 346 SER A CA 1
ATOM 5162 C C . SER A 1 346 ? 17.893 14.446 39.484 1.00 23.68 346 SER A C 1
ATOM 5163 O O . SER A 1 346 ? 16.980 14.359 38.655 1.00 23.46 346 SER A O 1
ATOM 5171 N N . PRO A 1 347 ? 17.669 14.909 40.713 1.00 24.03 347 PRO A N 1
ATOM 5172 C CA . PRO A 1 347 ? 16.314 15.293 41.118 1.00 24.42 347 PRO A CA 1
ATOM 5173 C C . PRO A 1 347 ? 15.826 16.536 40.397 1.00 23.61 347 PRO A C 1
ATOM 5174 O O . PRO A 1 347 ? 16.603 17.373 39.935 1.00 23.10 347 PRO A O 1
ATOM 5185 N N . ASN A 1 348 ? 14.503 16.657 40.341 1.00 25.20 348 ASN A N 1
ATOM 5186 C CA . ASN A 1 348 ? 13.876 17.826 39.744 1.00 23.53 348 ASN A CA 1
ATOM 5187 C C . ASN A 1 348 ? 14.246 19.092 40.504 1.00 22.92 348 ASN A C 1
ATOM 5188 O O . ASN A 1 348 ? 14.303 19.110 41.737 1.00 21.25 348 ASN A O 1
ATOM 5198 N N . THR A 1 349 ? 14.477 20.163 39.754 1.00 19.42 349 THR A N 1
ATOM 5199 C CA . THR A 1 349 ? 14.604 21.487 40.343 1.00 20.57 349 THR A CA 1
ATOM 5200 C C . THR A 1 349 ? 13.293 21.888 41.017 1.00 19.21 349 THR A C 1
ATOM 5201 O O . THR A 1 349 ? 12.205 21.640 40.491 1.00 20.24 349 THR A O 1
ATOM 5212 N N . THR A 1 350 ? 13.396 22.517 42.183 1.00 20.99 350 THR A N 1
ATOM 5213 C CA . THR A 1 350 ? 12.233 23.037 42.890 1.00 21.53 350 THR A CA 1
ATOM 5214 C C . THR A 1 350 ? 12.488 24.486 43.287 1.00 20.83 350 THR A C 1
ATOM 5215 O O . THR A 1 350 ? 13.605 25.004 43.180 1.00 20.45 350 THR A O 1
ATOM 5226 N N . LEU A 1 351 ? 11.431 25.133 43.772 1.00 20.66 351 LEU A N 1
ATOM 5227 C CA . LEU A 1 351 ? 11.544 26.504 44.257 1.00 23.90 351 LEU A CA 1
ATOM 5228 C C . LEU A 1 351 ? 12.513 26.638 45.428 1.00 23.18 351 LEU A C 1
ATOM 5229 O O . LEU A 1 351 ? 12.933 27.756 45.740 1.00 22.50 351 LEU A O 1
ATOM 5245 N N . ASP A 1 352 ? 12.880 25.534 46.085 1.00 23.64 352 ASP A N 1
ATOM 5246 C CA . ASP A 1 352 ? 13.826 25.572 47.193 1.00 23.62 352 ASP A CA 1
ATOM 5247 C C . ASP A 1 352 ? 15.255 25.291 46.755 1.00 23.38 352 ASP A C 1
ATOM 5248 O O . ASP A 1 352 ? 16.178 25.434 47.564 1.00 23.36 352 ASP A O 1
ATOM 5257 N N . THR A 1 353 ? 15.459 24.892 45.504 1.00 21.28 353 THR A N 1
ATOM 5258 C CA . THR A 1 353 ? 16.805 24.705 44.990 1.00 21.11 353 THR A CA 1
ATOM 5259 C C . THR A 1 353 ? 17.613 25.981 45.163 1.00 22.15 353 THR A C 1
ATOM 5260 O O . THR A 1 353 ? 17.120 27.090 44.937 1.00 21.07 353 THR A O 1
ATOM 5271 N N . VAL A 1 354 ? 18.865 25.816 45.567 1.00 22.15 354 VAL A N 1
ATOM 5272 C CA . VAL A 1 354 ? 19.736 26.928 45.917 1.00 24.87 354 VAL A CA 1
ATOM 5273 C C . VAL A 1 354 ? 20.774 27.091 44.820 1.00 26.73 354 VAL A C 1
ATOM 5274 O O . VAL A 1 354 ? 21.369 26.108 44.361 1.00 26.61 354 VAL A O 1
ATOM 5287 N N . ILE A 1 355 ? 20.983 28.327 44.390 1.00 22.77 355 ILE A N 1
ATOM 5288 C CA . ILE A 1 355 ? 22.064 28.617 43.468 1.00 24.42 355 ILE A CA 1
ATOM 5289 C C . ILE A 1 355 ? 22.942 29.698 44.080 1.00 23.56 355 ILE A C 1
ATOM 5290 O O . ILE A 1 355 ? 22.522 30.462 44.957 1.00 23.14 355 ILE A O 1
ATOM 5306 N N . ASP A 1 356 ? 24.198 29.712 43.648 1.00 21.14 356 ASP A N 1
ATOM 5307 C CA . ASP A 1 356 ? 25.173 30.655 44.168 1.00 24.26 356 ASP A CA 1
ATOM 5308 C C . ASP A 1 356 ? 26.226 30.883 43.095 1.00 24.51 356 ASP A C 1
ATOM 5309 O O . ASP A 1 356 ? 26.374 30.081 42.169 1.00 24.96 356 ASP A O 1
ATOM 5318 N N . LEU A 1 357 ? 26.945 32.000 43.217 1.00 22.63 357 LEU A N 1
ATOM 5319 C CA . LEU A 1 357 ? 27.908 32.427 42.204 1.00 21.65 357 LEU A CA 1
ATOM 5320 C C . LEU A 1 357 ? 29.345 32.288 42.688 1.00 22.78 357 LEU A C 1
ATOM 5321 O O . LEU A 1 357 ? 30.234 32.996 42.216 1.00 20.65 357 LEU A O 1
ATOM 5337 N N . GLY A 1 358 ? 29.589 31.386 43.629 1.00 23.65 358 GLY A N 1
ATOM 5338 C CA . GLY A 1 358 ? 30.936 31.224 44.135 1.00 23.61 358 GLY A CA 1
ATOM 5339 C C . GLY A 1 358 ? 31.408 32.508 44.781 1.00 23.21 358 GLY A C 1
ATOM 5340 O O . GLY A 1 358 ? 30.759 33.058 45.677 1.00 22.90 358 GLY A O 1
ATOM 5344 N N . TYR A 1 359 ? 32.558 32.997 44.327 1.00 22.48 359 TYR A N 1
ATOM 5345 C CA . TYR A 1 359 ? 33.146 34.226 44.837 1.00 21.82 359 TYR A CA 1
ATOM 5346 C C . TYR A 1 359 ? 32.907 35.417 43.926 1.00 21.29 359 TYR A C 1
ATOM 5347 O O . TYR A 1 359 ? 33.441 36.502 44.186 1.00 21.79 359 TYR A O 1
ATOM 5365 N N . ALA A 1 360 ? 32.116 35.248 42.870 1.00 21.20 360 ALA A N 1
ATOM 5366 C CA . ALA A 1 360 ? 31.873 36.351 41.951 1.00 18.61 360 ALA A CA 1
ATOM 5367 C C . ALA A 1 360 ? 31.155 37.502 42.651 1.00 19.49 360 ALA A C 1
ATOM 5368 O O . ALA A 1 360 ? 31.591 38.657 42.574 1.00 17.66 360 ALA A O 1
ATOM 5375 N N . ASN A 1 361 ? 30.045 37.209 43.329 1.00 20.56 361 ASN A N 1
ATOM 5376 C CA . ASN A 1 361 ? 29.308 38.235 44.058 1.00 19.34 361 ASN A CA 1
ATOM 5377 C C . ASN A 1 361 ? 28.104 37.648 44.778 1.00 20.52 361 ASN A C 1
ATOM 5378 O O . ASN A 1 361 ? 27.454 36.721 44.288 1.00 20.25 361 ASN A O 1
ATOM 5389 N N . GLY A 1 362 ? 27.787 38.203 45.932 1.00 20.73 362 GLY A N 1
ATOM 5390 C CA . GLY A 1 362 ? 26.548 37.878 46.600 1.00 22.80 362 GLY A CA 1
ATOM 5391 C C . GLY A 1 362 ? 26.612 36.551 47.321 1.00 21.54 362 GLY A C 1
ATOM 5392 O O . GLY A 1 362 ? 27.638 35.873 47.392 1.00 23.40 362 GLY A O 1
ATOM 5396 N N . GLY A 1 363 ? 25.469 36.181 47.882 1.00 22.14 363 GLY A N 1
ATOM 5397 C CA . GLY A 1 363 ? 25.367 34.951 48.618 1.00 24.58 363 GLY A CA 1
ATOM 5398 C C . GLY A 1 363 ? 24.472 33.961 47.913 1.00 24.42 363 GLY A C 1
ATOM 5399 O O . GLY A 1 363 ? 23.972 34.207 46.808 1.00 23.17 363 GLY A O 1
ATOM 5403 N N . PRO A 1 364 ? 24.260 32.815 48.546 1.00 23.37 364 PRO A N 1
ATOM 5404 C CA . PRO A 1 364 ? 23.323 31.833 47.997 1.00 22.75 364 PRO A CA 1
ATOM 5405 C C . PRO A 1 364 ? 21.910 32.381 48.006 1.00 22.03 364 PRO A C 1
ATOM 5406 O O . PRO A 1 364 ? 21.542 33.201 48.848 1.00 23.49 364 PRO A O 1
ATOM 5417 N N . ILE A 1 365 ? 21.106 31.899 47.067 1.00 19.84 365 ILE A N 1
ATOM 5418 C CA . ILE A 1 365 ? 19.731 32.360 46.931 1.00 19.28 365 ILE A CA 1
ATOM 5419 C C . ILE A 1 365 ? 18.894 31.212 46.396 1.00 20.15 365 ILE A C 1
ATOM 5420 O O . ILE A 1 365 ? 19.352 30.442 45.549 1.00 19.44 365 ILE A O 1
ATOM 5436 N N . ALA A 1 366 ? 17.654 31.117 46.874 1.00 18.81 366 ALA A N 1
ATOM 5437 C CA . ALA A 1 366 ? 16.742 30.066 46.449 1.00 20.03 366 ALA A CA 1
ATOM 5438 C C . ALA A 1 366 ? 16.016 30.467 45.170 1.00 19.20 366 ALA A C 1
ATOM 5439 O O . ALA A 1 366 ? 15.755 31.647 44.927 1.00 18.45 366 ALA A O 1
ATOM 5446 N N . MET A 1 367 ? 15.683 29.462 44.357 1.00 18.01 367 MET A N 1
ATOM 5447 C CA . MET A 1 367 ? 14.933 29.702 43.127 1.00 19.31 367 MET A CA 1
ATOM 5448 C C . MET A 1 367 ? 13.709 30.578 43.367 1.00 19.86 367 MET A C 1
ATOM 5449 O O . MET A 1 367 ? 13.401 31.458 42.556 1.00 19.04 367 MET A O 1
ATOM 5463 N N . ARG A 1 368 ? 12.985 30.343 44.469 1.00 20.02 368 ARG A N 1
ATOM 5464 C CA . ARG A 1 368 ? 11.744 31.076 44.695 1.00 20.73 368 ARG A CA 1
ATOM 5465 C C . ARG A 1 368 ? 11.973 32.583 44.714 1.00 19.78 368 ARG A C 1
ATOM 5466 O O . ARG A 1 368 ? 11.069 33.344 44.360 1.00 20.96 368 ARG A O 1
ATOM 5487 N N . ASP A 1 369 ? 13.166 33.034 45.095 1.00 18.66 369 ASP A N 1
ATOM 5488 C CA . ASP A 1 369 ? 13.450 34.465 45.152 1.00 19.75 369 ASP A CA 1
ATOM 5489 C C . ASP A 1 369 ? 13.987 35.024 43.832 1.00 18.15 369 ASP A C 1
ATOM 5490 O O . ASP A 1 369 ? 14.370 36.197 43.782 1.00 17.93 369 ASP A O 1
ATOM 5499 N N . LEU A 1 370 ? 14.010 34.219 42.775 1.00 19.01 370 LEU A N 1
ATOM 5500 C CA . LEU A 1 370 ? 14.568 34.609 41.488 1.00 18.34 370 LEU A CA 1
ATOM 5501 C C . LEU A 1 370 ? 13.545 34.689 40.368 1.00 19.04 370 LEU A C 1
ATOM 5502 O O . LEU A 1 370 ? 13.893 35.133 39.266 1.00 15.35 370 LEU A O 1
ATOM 5518 N N . MET A 1 371 ? 12.309 34.267 40.607 1.00 18.38 371 MET A N 1
ATOM 5519 C CA . MET A 1 371 ? 11.365 34.024 39.524 1.00 19.12 371 MET A CA 1
ATOM 5520 C C . MET A 1 371 ? 10.717 35.296 38.982 1.00 19.63 371 MET A C 1
ATOM 5521 O O . MET A 1 371 ? 10.142 35.258 37.885 1.00 17.84 371 MET A O 1
ATOM 5535 N N . SER A 1 372 ? 10.805 36.415 39.703 1.00 20.02 372 SER A N 1
ATOM 5536 C CA . SER A 1 372 ? 10.170 37.662 39.287 1.00 21.07 372 SER A CA 1
ATOM 5537 C C . SER A 1 372 ? 11.169 38.809 39.270 1.00 19.87 372 SER A C 1
ATOM 5538 O O . SER A 1 372 ? 11.911 39.013 40.237 1.00 19.26 372 SER A O 1
ATOM 5546 N N . THR A 1 373 ? 11.150 39.589 38.191 1.00 18.19 373 THR A N 1
ATOM 5547 C CA . THR A 1 373 ? 12.020 40.757 38.127 1.00 18.15 373 THR A CA 1
ATOM 5548 C C . THR A 1 373 ? 11.578 41.872 39.070 1.00 18.27 373 THR A C 1
ATOM 5549 O O . THR A 1 373 ? 12.283 42.876 39.164 1.00 18.06 373 THR A O 1
ATOM 5560 N N . THR A 1 374 ? 10.452 41.727 39.771 1.00 18.59 374 THR A N 1
ATOM 5561 C CA . THR A 1 374 ? 10.024 42.716 40.753 1.00 20.87 374 THR A CA 1
ATOM 5562 C C . THR A 1 374 ? 9.806 42.087 42.128 1.00 22.28 374 THR A C 1
ATOM 5563 O O . THR A 1 374 ? 8.952 42.534 42.893 1.00 24.36 374 THR A O 1
ATOM 5574 N N . ALA A 1 375 ? 10.593 41.067 42.465 1.00 20.63 375 ALA A N 1
ATOM 5575 C CA . ALA A 1 375 ? 10.549 40.457 43.791 1.00 21.58 375 ALA A CA 1
ATOM 5576 C C . ALA A 1 375 ? 11.948 39.982 44.153 1.00 21.40 375 ALA A C 1
ATOM 5577 O O . ALA A 1 375 ? 12.867 40.009 43.334 1.00 17.36 375 ALA A O 1
ATOM 5584 N N . GLY A 1 376 ? 12.107 39.539 45.398 1.00 22.88 376 GLY A N 1
ATOM 5585 C CA . GLY A 1 376 ? 13.412 39.158 45.885 1.00 21.29 376 GLY A CA 1
ATOM 5586 C C . GLY A 1 376 ? 14.380 40.321 45.773 1.00 20.12 376 GLY A C 1
ATOM 5587 O O . GLY A 1 376 ? 14.046 41.456 46.124 1.00 19.91 376 GLY A O 1
ATOM 5591 N N . PRO A 1 377 ? 15.599 40.075 45.285 1.00 17.65 377 PRO A N 1
ATOM 5592 C CA . PRO A 1 377 ? 16.552 41.179 45.112 1.00 18.04 377 PRO A CA 1
ATOM 5593 C C . PRO A 1 377 ? 16.245 42.086 43.933 1.00 17.36 377 PRO A C 1
ATOM 5594 O O . PRO A 1 377 ? 16.930 43.099 43.772 1.00 17.34 377 PRO A O 1
ATOM 5605 N N . PHE A 1 378 ? 15.240 41.769 43.126 1.00 16.69 378 PHE A N 1
ATOM 5606 C CA . PHE A 1 378 ? 15.070 42.374 41.809 1.00 17.27 378 PHE A CA 1
ATOM 5607 C C . PHE A 1 378 ? 13.975 43.424 41.809 1.00 17.28 378 PHE A C 1
ATOM 5608 O O . PHE A 1 378 ? 12.910 43.233 42.403 1.00 17.71 378 PHE A O 1
ATOM 5625 N N . CYS A 1 379 ? 14.216 44.509 41.081 1.00 18.21 379 CYS A N 1
ATOM 5626 C CA . CYS A 1 379 ? 13.169 45.507 40.896 1.00 17.73 379 CYS A CA 1
ATOM 5627 C C . CYS A 1 379 ? 13.462 46.223 39.577 1.00 17.56 379 CYS A C 1
ATOM 5628 O O . CYS A 1 379 ? 14.013 47.327 39.540 1.00 17.45 379 CYS A O 1
ATOM 5635 N N . TYR A 1 380 ? 13.110 45.567 38.470 1.00 17.65 380 TYR A N 1
ATOM 5636 C CA . TYR A 1 380 ? 13.396 46.141 37.168 1.00 17.09 380 TYR A CA 1
ATOM 5637 C C . TYR A 1 380 ? 12.399 45.666 36.122 1.00 17.96 380 TYR A C 1
ATOM 5638 O O . TYR A 1 380 ? 11.660 44.694 36.309 1.00 18.08 380 TYR A O 1
ATOM 5656 N N A VAL A 1 381 ? 12.427 46.368 34.990 0.58 18.11 381 VAL A N 1
ATOM 5657 N N B VAL A 1 381 ? 12.357 46.418 35.022 0.42 17.88 381 VAL A N 1
ATOM 5658 C CA A VAL A 1 381 ? 11.542 46.123 33.863 0.58 17.87 381 VAL A CA 1
ATOM 5659 C CA B VAL A 1 381 ? 11.553 46.104 33.852 0.42 17.87 381 VAL A CA 1
ATOM 5660 C C A VAL A 1 381 ? 12.345 46.417 32.604 0.58 17.68 381 VAL A C 1
ATOM 5661 C C B VAL A 1 381 ? 12.433 46.274 32.625 0.42 17.66 381 VAL A C 1
ATOM 5662 O O A VAL A 1 381 ? 13.365 47.107 32.646 0.58 17.19 381 VAL A O 1
ATOM 5663 O O B VAL A 1 381 ? 13.562 46.759 32.704 0.42 17.18 381 VAL A O 1
ATOM 5688 N N . TYR A 1 382 ? 11.890 45.877 31.479 1.00 17.36 382 TYR A N 1
ATOM 5689 C CA . TYR A 1 382 ? 12.530 46.102 30.190 1.00 18.08 382 TYR A CA 1
ATOM 5690 C C . TYR A 1 382 ? 11.707 47.082 29.366 1.00 20.63 382 TYR A C 1
ATOM 5691 O O . TYR A 1 382 ? 10.478 46.988 29.320 1.00 19.92 382 TYR A O 1
ATOM 5710 N N . LEU A 1 383 ? 12.398 48.021 28.726 1.00 21.71 383 LEU A N 1
ATOM 5711 C CA . LEU A 1 383 ? 11.811 48.842 27.674 1.00 24.79 383 LEU A CA 1
ATOM 5712 C C . LEU A 1 383 ? 12.664 48.752 26.409 1.00 26.66 383 LEU A C 1
ATOM 5713 O O . LEU A 1 383 ? 12.762 49.691 25.625 1.00 37.36 383 LEU A O 1
ATOM 5730 N N . ALA B 1 4 ? 62.595 30.120 -17.483 1.00 59.66 4 ALA B N 1
ATOM 5731 C CA . ALA B 1 4 ? 61.460 31.019 -17.300 1.00 64.33 4 ALA B CA 1
ATOM 5732 C C . ALA B 1 4 ? 61.663 32.314 -18.079 1.00 56.94 4 ALA B C 1
ATOM 5733 O O . ALA B 1 4 ? 62.019 33.346 -17.508 1.00 59.23 4 ALA B O 1
ATOM 5735 N N . THR B 1 5 ? 61.425 32.248 -19.387 1.00 55.71 5 THR B N 1
ATOM 5736 C CA . THR B 1 5 ? 61.595 33.384 -20.288 1.00 51.84 5 THR B CA 1
ATOM 5737 C C . THR B 1 5 ? 60.209 33.858 -20.710 1.00 48.02 5 THR B C 1
ATOM 5738 O O . THR B 1 5 ? 59.493 33.147 -21.422 1.00 49.35 5 THR B O 1
ATOM 5749 N N . LEU B 1 6 ? 59.833 35.048 -20.268 1.00 42.98 6 LEU B N 1
ATOM 5750 C CA . LEU B 1 6 ? 58.465 35.492 -20.465 1.00 38.26 6 LEU B CA 1
ATOM 5751 C C . LEU B 1 6 ? 58.347 36.389 -21.689 1.00 36.84 6 LEU B C 1
ATOM 5752 O O . LEU B 1 6 ? 59.300 37.081 -22.056 1.00 34.58 6 LEU B O 1
ATOM 5768 N N . PRO B 1 7 ? 57.187 36.405 -22.339 1.00 35.70 7 PRO B N 1
ATOM 5769 C CA . PRO B 1 7 ? 56.982 37.359 -23.429 1.00 32.77 7 PRO B CA 1
ATOM 5770 C C . PRO B 1 7 ? 56.943 38.783 -22.901 1.00 32.59 7 PRO B C 1
ATOM 5771 O O . PRO B 1 7 ? 56.510 39.046 -21.777 1.00 33.73 7 PRO B O 1
ATOM 5782 N N . THR B 1 8 ? 57.425 39.706 -23.728 1.00 33.95 8 THR B N 1
ATOM 5783 C CA . THR B 1 8 ? 57.373 41.125 -23.416 1.00 33.86 8 THR B CA 1
ATOM 5784 C C . THR B 1 8 ? 56.593 41.928 -24.443 1.00 32.60 8 THR B C 1
ATOM 5785 O O . THR B 1 8 ? 56.313 43.105 -24.197 1.00 36.21 8 THR B O 1
ATOM 5796 N N . THR B 1 9 ? 56.232 41.328 -25.574 1.00 32.99 9 THR B N 1
ATOM 5797 C CA . THR B 1 9 ? 55.416 41.969 -26.592 1.00 33.05 9 THR B CA 1
ATOM 5798 C C . THR B 1 9 ? 54.300 41.016 -26.995 1.00 29.75 9 THR B C 1
ATOM 5799 O O . THR B 1 9 ? 54.558 39.850 -27.312 1.00 31.41 9 THR B O 1
ATOM 5810 N N . ALA B 1 10 ? 53.066 41.515 -26.986 1.00 26.76 10 ALA B N 1
ATOM 5811 C CA . ALA B 1 10 ? 51.922 40.692 -27.356 1.00 25.43 10 ALA B CA 1
ATOM 5812 C C . ALA B 1 10 ? 51.944 40.374 -28.846 1.00 27.04 10 ALA B C 1
ATOM 5813 O O . ALA B 1 10 ? 52.213 41.242 -29.679 1.00 29.10 10 ALA B O 1
ATOM 5820 N N . SER B 1 11 ? 51.639 39.127 -29.181 1.00 27.92 11 SER B N 1
ATOM 5821 C CA . SER B 1 11 ? 51.513 38.727 -30.575 1.00 29.15 11 SER B CA 1
ATOM 5822 C C . SER B 1 11 ? 50.149 39.123 -31.130 1.00 32.01 11 SER B C 1
ATOM 5823 O O . SER B 1 11 ? 49.166 39.246 -30.394 1.00 30.62 11 SER B O 1
ATOM 5831 N N . SER B 1 12 ? 50.099 39.328 -32.450 1.00 32.76 12 SER B N 1
ATOM 5832 C CA . SER B 1 12 ? 48.846 39.545 -33.161 1.00 30.94 12 SER B CA 1
ATOM 5833 C C . SER B 1 12 ? 48.161 38.244 -33.557 1.00 30.87 12 SER B C 1
ATOM 5834 O O . SER B 1 12 ? 46.984 38.266 -33.928 1.00 33.75 12 SER B O 1
ATOM 5842 N N . SER B 1 13 ? 48.867 37.122 -33.480 1.00 29.22 13 SER B N 1
ATOM 5843 C CA . SER B 1 13 ? 48.279 35.807 -33.690 1.00 31.86 13 SER B CA 1
ATOM 5844 C C . SER B 1 13 ? 47.518 35.387 -32.440 1.00 31.59 13 SER B C 1
ATOM 5845 O O . SER B 1 13 ? 48.096 35.343 -31.350 1.00 30.32 13 SER B O 1
ATOM 5853 N N . THR B 1 14 ? 46.230 35.059 -32.589 1.00 30.37 14 THR B N 1
ATOM 5854 C CA . THR B 1 14 ? 45.448 34.661 -31.422 1.00 31.24 14 THR B CA 1
ATOM 5855 C C . THR B 1 14 ? 45.992 33.380 -30.806 1.00 28.89 14 THR B C 1
ATOM 5856 O O . THR B 1 14 ? 45.944 33.203 -29.583 1.00 28.57 14 THR B O 1
ATOM 5866 N N . ALA B 1 15 ? 46.496 32.462 -31.634 1.00 29.90 15 ALA B N 1
ATOM 5867 C CA . ALA B 1 15 ? 47.060 31.228 -31.097 1.00 30.01 15 ALA B CA 1
ATOM 5868 C C . ALA B 1 15 ? 48.306 31.517 -30.272 1.00 28.21 15 ALA B C 1
ATOM 5869 O O . ALA B 1 15 ? 48.433 31.048 -29.135 1.00 27.42 15 ALA B O 1
ATOM 5876 N N . VAL B 1 16 ? 49.231 32.305 -30.822 1.00 26.91 16 VAL B N 1
ATOM 5877 C CA . VAL B 1 16 ? 50.450 32.635 -30.092 1.00 27.89 16 VAL B CA 1
ATOM 5878 C C . VAL B 1 16 ? 50.111 33.408 -28.825 1.00 26.64 16 VAL B C 1
ATOM 5879 O O . VAL B 1 16 ? 50.643 33.129 -27.745 1.00 25.67 16 VAL B O 1
ATOM 5892 N N . ALA B 1 17 ? 49.215 34.393 -28.937 1.00 26.49 17 ALA B N 1
ATOM 5893 C CA . ALA B 1 17 ? 48.876 35.213 -27.778 1.00 24.44 17 ALA B CA 1
ATOM 5894 C C . ALA B 1 17 ? 48.203 34.383 -26.696 1.00 24.11 17 ALA B C 1
ATOM 5895 O O . ALA B 1 17 ? 48.405 34.632 -25.501 1.00 23.12 17 ALA B O 1
ATOM 5902 N N . SER B 1 18 ? 47.392 33.395 -27.084 1.00 24.33 18 SER B N 1
ATOM 5903 C CA . SER B 1 18 ? 46.857 32.470 -26.090 1.00 25.19 18 SER B CA 1
ATOM 5904 C C . SER B 1 18 ? 47.986 31.763 -25.352 1.00 26.79 18 SER B C 1
ATOM 5905 O O . SER B 1 18 ? 47.947 31.616 -24.122 1.00 25.52 18 SER B O 1
ATOM 5913 N N . SER B 1 19 ? 49.001 31.320 -26.094 1.00 26.03 19 SER B N 1
ATOM 5914 C CA . SER B 1 19 ? 50.160 30.682 -25.483 1.00 27.53 19 SER B CA 1
ATOM 5915 C C . SER B 1 19 ? 50.906 31.653 -24.576 1.00 26.57 19 SER B C 1
ATOM 5916 O O . SER B 1 19 ? 51.341 31.281 -23.480 1.00 25.52 19 SER B O 1
ATOM 5924 N N . GLN B 1 20 ? 51.069 32.901 -25.018 1.00 23.14 20 GLN B N 1
ATOM 5925 C CA . GLN B 1 20 ? 51.665 33.921 -24.161 1.00 24.10 20 GLN B CA 1
ATOM 5926 C C . GLN B 1 20 ? 50.878 34.072 -22.864 1.00 23.79 20 GLN B C 1
ATOM 5927 O O . GLN B 1 20 ? 51.465 34.136 -21.775 1.00 22.67 20 GLN B O 1
ATOM 5941 N N . LEU B 1 21 ? 49.547 34.110 -22.953 1.00 23.47 21 LEU B N 1
ATOM 5942 C CA . LEU B 1 21 ? 48.741 34.268 -21.746 1.00 23.07 21 LEU B CA 1
ATOM 5943 C C . LEU B 1 21 ? 48.945 33.097 -20.795 1.00 23.71 21 LEU B C 1
ATOM 5944 O O . LEU B 1 21 ? 49.097 33.292 -19.586 1.00 21.84 21 LEU B O 1
ATOM 5960 N N . ASP B 1 22 ? 48.938 31.868 -21.321 1.00 24.50 22 ASP B N 1
ATOM 5961 C CA . ASP B 1 22 ? 49.141 30.697 -20.471 1.00 26.60 22 ASP B CA 1
ATOM 5962 C C . ASP B 1 22 ? 50.475 30.775 -19.744 1.00 25.72 22 ASP B C 1
ATOM 5963 O O . ASP B 1 22 ? 50.577 30.395 -18.571 1.00 23.87 22 ASP B O 1
ATOM 5972 N N . GLN B 1 23 ? 51.510 31.258 -20.430 1.00 24.97 23 GLN B N 1
ATOM 5973 C CA . GLN B 1 23 ? 52.828 31.380 -19.818 1.00 25.69 23 GLN B CA 1
ATOM 5974 C C . GLN B 1 23 ? 52.825 32.435 -18.715 1.00 24.03 23 GLN B C 1
ATOM 5975 O O . GLN B 1 23 ? 53.360 32.209 -17.623 1.00 21.30 23 GLN B O 1
ATOM 5989 N N . LEU B 1 24 ? 52.232 33.602 -18.980 1.00 21.57 24 LEU B N 1
ATOM 5990 C CA . LEU B 1 24 ? 52.143 34.617 -17.936 1.00 21.63 24 LEU B CA 1
ATOM 5991 C C . LEU B 1 24 ? 51.340 34.099 -16.747 1.00 20.34 24 LEU B C 1
ATOM 5992 O O . LEU B 1 24 ? 51.720 34.307 -15.588 1.00 20.14 24 LEU B O 1
ATOM 6008 N N . ALA B 1 25 ? 50.234 33.404 -17.015 1.00 19.82 25 ALA B N 1
ATOM 6009 C CA . ALA B 1 25 ? 49.412 32.872 -15.934 1.00 20.52 25 ALA B CA 1
ATOM 6010 C C . ALA B 1 25 ? 50.150 31.790 -15.152 1.00 21.41 25 ALA B C 1
ATOM 6011 O O . ALA B 1 25 ? 50.037 31.716 -13.920 1.00 20.77 25 ALA B O 1
ATOM 6018 N N . ASN B 1 26 ? 50.915 30.941 -15.840 1.00 22.14 26 ASN B N 1
ATOM 6019 C CA . ASN B 1 26 ? 51.651 29.898 -15.135 1.00 22.64 26 ASN B CA 1
ATOM 6020 C C . ASN B 1 26 ? 52.762 30.500 -14.284 1.00 23.56 26 ASN B C 1
ATOM 6021 O O . ASN B 1 26 ? 53.016 30.041 -13.164 1.00 24.32 26 ASN B O 1
ATOM 6032 N N . PHE B 1 27 ? 53.418 31.545 -14.789 1.00 23.24 27 PHE B N 1
ATOM 6033 C CA . PHE B 1 27 ? 54.395 32.265 -13.984 1.00 23.55 27 PHE B CA 1
ATOM 6034 C C . PHE B 1 27 ? 53.748 32.821 -12.726 1.00 22.79 27 PHE B C 1
ATOM 6035 O O . PHE B 1 27 ? 54.292 32.687 -11.623 1.00 22.88 27 PHE B O 1
ATOM 6052 N N . ALA B 1 28 ? 52.578 33.451 -12.872 1.00 21.38 28 ALA B N 1
ATOM 6053 C CA . ALA B 1 28 ? 51.886 34.008 -11.713 1.00 23.06 28 ALA B CA 1
ATOM 6054 C C . ALA B 1 28 ? 51.547 32.919 -10.707 1.00 22.75 28 ALA B C 1
ATOM 6055 O O . ALA B 1 28 ? 51.660 33.123 -9.491 1.00 21.61 28 ALA B O 1
ATOM 6062 N N . TYR B 1 29 ? 51.110 31.759 -11.198 1.00 21.17 29 TYR B N 1
ATOM 6063 C CA . TYR B 1 29 ? 50.817 30.641 -10.313 1.00 22.96 29 TYR B CA 1
ATOM 6064 C C . TYR B 1 29 ? 52.063 30.206 -9.551 1.00 23.83 29 TYR B C 1
ATOM 6065 O O . TYR B 1 29 ? 52.005 29.958 -8.340 1.00 23.66 29 TYR B O 1
ATOM 6083 N N . ASN B 1 30 ? 53.201 30.106 -10.243 1.00 23.45 30 ASN B N 1
ATOM 6084 C CA . ASN B 1 30 ? 54.449 29.759 -9.572 1.00 25.60 30 ASN B CA 1
ATOM 6085 C C . ASN B 1 30 ? 54.816 30.795 -8.515 1.00 26.63 30 ASN B C 1
ATOM 6086 O O . ASN B 1 30 ? 55.235 30.437 -7.406 1.00 26.20 30 ASN B O 1
ATOM 6096 N N . VAL B 1 31 ? 54.679 32.084 -8.840 1.00 24.99 31 VAL B N 1
ATOM 6097 C CA . VAL B 1 31 ? 55.019 33.128 -7.875 1.00 25.44 31 VAL B CA 1
ATOM 6098 C C . VAL B 1 31 ? 54.149 32.997 -6.632 1.00 26.21 31 VAL B C 1
ATOM 6099 O O . VAL B 1 31 ? 54.644 33.014 -5.501 1.00 27.77 31 VAL B O 1
ATOM 6112 N N . THR B 1 32 ? 52.836 32.857 -6.824 1.00 24.72 32 THR B N 1
ATOM 6113 C CA . THR B 1 32 ? 51.929 32.820 -5.682 1.00 25.81 32 THR B CA 1
ATOM 6114 C C . THR B 1 32 ? 52.159 31.579 -4.828 1.00 28.00 32 THR B C 1
ATOM 6115 O O . THR B 1 32 ? 52.239 31.670 -3.598 1.00 27.86 32 THR B O 1
ATOM 6126 N N . THR B 1 33 ? 52.263 30.404 -5.454 1.00 25.68 33 THR B N 1
ATOM 6127 C CA . THR B 1 33 ? 52.394 29.184 -4.659 1.00 26.96 33 THR B CA 1
ATOM 6128 C C . THR B 1 33 ? 53.736 29.141 -3.934 1.00 30.07 33 THR B C 1
ATOM 6129 O O . THR B 1 33 ? 53.813 28.690 -2.783 1.00 31.06 33 THR B O 1
ATOM 6140 N N . ASP B 1 34 ? 54.803 29.615 -4.579 1.00 29.37 34 ASP B N 1
ATOM 6141 C CA . ASP B 1 34 ? 56.096 29.679 -3.906 1.00 33.63 34 ASP B CA 1
ATOM 6142 C C . ASP B 1 34 ? 56.020 30.545 -2.655 1.00 35.88 34 ASP B C 1
ATOM 6143 O O . ASP B 1 34 ? 56.555 30.176 -1.604 1.00 36.37 34 ASP B O 1
ATOM 6152 N N . SER B 1 35 ? 55.357 31.703 -2.749 1.00 33.84 35 SER B N 1
ATOM 6153 C CA . SER B 1 35 ? 55.293 32.615 -1.609 1.00 35.48 35 SER B CA 1
ATOM 6154 C C . SER B 1 35 ? 54.469 32.027 -0.472 1.00 35.08 35 SER B C 1
ATOM 6155 O O . SER B 1 35 ? 54.827 32.172 0.702 1.00 40.48 35 SER B O 1
ATOM 6163 N N . VAL B 1 36 ? 53.354 31.371 -0.796 1.00 32.11 36 VAL B N 1
ATOM 6164 C CA . VAL B 1 36 ? 52.547 30.734 0.239 1.00 33.38 36 VAL B CA 1
ATOM 6165 C C . VAL B 1 36 ? 53.384 29.718 1.005 1.00 38.97 36 VAL B C 1
ATOM 6166 O O . VAL B 1 36 ? 53.288 29.613 2.233 1.00 43.90 36 VAL B O 1
ATOM 6179 N N . ALA B 1 37 ? 54.226 28.970 0.300 1.00 40.08 37 ALA B N 1
ATOM 6180 C CA . ALA B 1 37 ? 55.066 27.953 0.927 1.00 41.31 37 ALA B CA 1
ATOM 6181 C C . ALA B 1 37 ? 56.297 28.573 1.595 1.00 42.73 37 ALA B C 1
ATOM 6182 O O . ALA B 1 37 ? 56.499 29.793 1.558 1.00 43.60 37 ALA B O 1
ATOM 6189 N N . GLY B 1 46 ? 47.266 32.966 7.668 1.00 27.70 46 GLY B N 1
ATOM 6190 C CA . GLY B 1 46 ? 46.882 31.568 7.705 1.00 24.58 46 GLY B CA 1
ATOM 6191 C C . GLY B 1 46 ? 46.563 30.977 6.342 1.00 24.15 46 GLY B C 1
ATOM 6192 O O . GLY B 1 46 ? 45.840 29.978 6.247 1.00 26.62 46 GLY B O 1
ATOM 6195 N N . CYS B 1 47 ? 47.089 31.603 5.290 1.00 24.79 47 CYS B N 1
ATOM 6196 C CA . CYS B 1 47 ? 47.017 31.046 3.945 1.00 23.87 47 CYS B CA 1
ATOM 6197 C C . CYS B 1 47 ? 48.171 30.068 3.770 1.00 25.86 47 CYS B C 1
ATOM 6198 O O . CYS B 1 47 ? 49.336 30.439 3.942 1.00 25.80 47 CYS B O 1
ATOM 6205 N N . THR B 1 48 ? 47.850 28.817 3.463 1.00 24.97 48 THR B N 1
ATOM 6206 C CA . THR B 1 48 ? 48.851 27.776 3.310 1.00 28.54 48 THR B CA 1
ATOM 6207 C C . THR B 1 48 ? 48.595 27.005 2.027 1.00 27.51 48 THR B C 1
ATOM 6208 O O . THR B 1 48 ? 47.539 27.115 1.402 1.00 25.73 48 THR B O 1
ATOM 6219 N N . LEU B 1 49 ? 49.572 26.183 1.657 1.00 29.91 49 LEU B N 1
ATOM 6220 C CA . LEU B 1 49 ? 49.404 25.330 0.493 1.00 31.53 49 LEU B CA 1
ATOM 6221 C C . LEU B 1 49 ? 48.302 24.302 0.693 1.00 32.98 49 LEU B C 1
ATOM 6222 O O . LEU B 1 49 ? 47.725 23.836 -0.291 1.00 33.69 49 LEU B O 1
ATOM 6238 N N . GLN B 1 50 ? 47.975 23.963 1.939 1.00 31.84 50 GLN B N 1
ATOM 6239 C CA . GLN B 1 50 ? 46.973 22.939 2.195 1.00 33.33 50 GLN B CA 1
ATOM 6240 C C . GLN B 1 50 ? 45.551 23.472 2.111 1.00 31.00 50 GLN B C 1
ATOM 6241 O O . GLN B 1 50 ? 44.632 22.691 1.847 1.00 34.21 50 GLN B O 1
ATOM 6255 N N . ASN B 1 51 ? 45.342 24.775 2.316 1.00 28.67 51 ASN B N 1
ATOM 6256 C CA . ASN B 1 51 ? 44.007 25.359 2.237 1.00 30.23 51 ASN B CA 1
ATOM 6257 C C . ASN B 1 51 ? 43.853 26.333 1.075 1.00 24.86 51 ASN B C 1
ATOM 6258 O O . ASN B 1 51 ? 42.777 26.915 0.910 1.00 24.75 51 ASN B O 1
ATOM 6269 N N . LEU B 1 52 ? 44.895 26.518 0.273 1.00 23.40 52 LEU B N 1
ATOM 6270 C CA . LEU B 1 52 ? 44.812 27.362 -0.915 1.00 21.50 52 LEU B CA 1
ATOM 6271 C C . LEU B 1 52 ? 43.709 26.875 -1.845 1.00 20.54 52 LEU B C 1
ATOM 6272 O O . LEU B 1 52 ? 43.640 25.690 -2.177 1.00 22.34 52 LEU B O 1
ATOM 6288 N N . ARG B 1 53 ? 42.845 27.795 -2.261 1.00 18.62 53 ARG B N 1
ATOM 6289 C CA . ARG B 1 53 ? 41.802 27.510 -3.231 1.00 18.34 53 ARG B CA 1
ATOM 6290 C C . ARG B 1 53 ? 42.305 27.794 -4.636 1.00 17.25 53 ARG B C 1
ATOM 6291 O O . ARG B 1 53 ? 43.208 28.605 -4.850 1.00 17.65 53 ARG B O 1
ATOM 6312 N N . VAL B 1 54 ? 41.682 27.129 -5.598 1.00 16.83 54 VAL B N 1
ATOM 6313 C CA . VAL B 1 54 ? 41.984 27.290 -7.014 1.00 17.44 54 VAL B CA 1
ATOM 6314 C C . VAL B 1 54 ? 40.724 27.776 -7.716 1.00 17.67 54 VAL B C 1
ATOM 6315 O O . VAL B 1 54 ? 39.646 27.199 -7.537 1.00 19.20 54 VAL B O 1
ATOM 6328 N N . ARG B 1 55 ? 40.857 28.835 -8.511 1.00 17.17 55 ARG B N 1
ATOM 6329 C CA . ARG B 1 55 ? 39.777 29.289 -9.371 1.00 16.75 55 ARG B CA 1
ATOM 6330 C C . ARG B 1 55 ? 40.070 28.865 -10.807 1.00 16.36 55 ARG B C 1
ATOM 6331 O O . ARG B 1 55 ? 41.202 28.999 -11.281 1.00 18.16 55 ARG B O 1
ATOM 6352 N N . ARG B 1 56 ? 39.050 28.361 -11.499 1.00 15.05 56 ARG B N 1
ATOM 6353 C CA . ARG B 1 56 ? 39.265 27.649 -12.754 1.00 16.92 56 ARG B CA 1
ATOM 6354 C C . ARG B 1 56 ? 38.406 28.203 -13.886 1.00 16.46 56 ARG B C 1
ATOM 6355 O O . ARG B 1 56 ? 37.342 28.784 -13.670 1.00 15.64 56 ARG B O 1
ATOM 6376 N N . ASP B 1 57 ? 38.902 28.008 -15.108 1.00 17.87 57 ASP B N 1
ATOM 6377 C CA . ASP B 1 57 ? 38.142 28.283 -16.322 1.00 16.55 57 ASP B CA 1
ATOM 6378 C C . ASP B 1 57 ? 36.841 27.482 -16.332 1.00 16.80 57 ASP B C 1
ATOM 6379 O O . ASP B 1 57 ? 36.842 26.281 -16.055 1.00 17.30 57 ASP B O 1
ATOM 6388 N N . TRP B 1 58 ? 35.725 28.148 -16.646 1.00 14.57 58 TRP B N 1
ATOM 6389 C CA . TRP B 1 58 ? 34.442 27.450 -16.750 1.00 15.53 58 TRP B CA 1
ATOM 6390 C C . TRP B 1 58 ? 34.549 26.192 -17.612 1.00 17.39 58 TRP B C 1
ATOM 6391 O O . TRP B 1 58 ? 33.905 25.180 -17.324 1.00 16.95 58 TRP B O 1
ATOM 6412 N N . ARG B 1 59 ? 35.327 26.255 -18.697 1.00 17.90 59 ARG B N 1
ATOM 6413 C CA . ARG B 1 59 ? 35.439 25.122 -19.611 1.00 19.21 59 ARG B CA 1
ATOM 6414 C C . ARG B 1 59 ? 36.041 23.894 -18.940 1.00 20.21 59 ARG B C 1
ATOM 6415 O O . ARG B 1 59 ? 35.821 22.770 -19.406 1.00 20.77 59 ARG B O 1
ATOM 6436 N N . ALA B 1 60 ? 36.805 24.086 -17.869 1.00 18.58 60 ALA B N 1
ATOM 6437 C CA . ALA B 1 60 ? 37.411 22.984 -17.138 1.00 21.92 60 ALA B CA 1
ATOM 6438 C C . ALA B 1 60 ? 36.475 22.355 -16.118 1.00 21.71 60 ALA B C 1
ATOM 6439 O O . ALA B 1 60 ? 36.809 21.299 -15.575 1.00 22.28 60 ALA B O 1
ATOM 6446 N N . PHE B 1 61 ? 35.337 22.982 -15.827 1.00 18.95 61 PHE B N 1
ATOM 6447 C CA . PHE B 1 61 ? 34.343 22.386 -14.945 1.00 19.48 61 PHE B CA 1
ATOM 6448 C C . PHE B 1 61 ? 33.689 21.196 -15.629 1.00 20.02 61 PHE B C 1
ATOM 6449 O O . PHE B 1 61 ? 33.290 21.287 -16.791 1.00 19.38 61 PHE B O 1
ATOM 6466 N N . SER B 1 62 ? 33.538 20.091 -14.900 1.00 20.46 62 SER B N 1
ATOM 6467 C CA . SER B 1 62 ? 32.725 18.990 -15.392 1.00 19.86 62 SER B CA 1
ATOM 6468 C C . SER B 1 62 ? 31.255 19.410 -15.447 1.00 20.12 62 SER B C 1
ATOM 6469 O O . SER B 1 62 ? 30.846 20.427 -14.886 1.00 18.02 62 SER B O 1
ATOM 6477 N N . LYS B 1 63 ? 30.448 18.605 -16.138 1.00 20.94 63 LYS B N 1
ATOM 6478 C CA . LYS B 1 63 ? 29.018 18.889 -16.215 1.00 21.75 63 LYS B CA 1
ATOM 6479 C C . LYS B 1 63 ? 28.408 19.008 -14.824 1.00 20.23 63 LYS B C 1
ATOM 6480 O O . LYS B 1 63 ? 27.623 19.924 -14.552 1.00 19.39 63 LYS B O 1
ATOM 6499 N N . THR B 1 64 ? 28.739 18.074 -13.932 1.00 19.53 64 THR B N 1
ATOM 6500 C CA . THR B 1 64 ? 28.183 18.119 -12.583 1.00 19.48 64 THR B CA 1
ATOM 6501 C C . THR B 1 64 ? 28.671 19.350 -11.830 1.00 18.82 64 THR B C 1
ATOM 6502 O O . THR B 1 64 ? 27.904 19.975 -11.089 1.00 18.63 64 THR B O 1
ATOM 6513 N N . GLN B 1 65 ? 29.943 19.711 -12.006 1.00 18.25 65 GLN B N 1
ATOM 6514 C CA . GLN B 1 65 ? 30.488 20.875 -11.314 1.00 18.14 65 GLN B CA 1
ATOM 6515 C C . GLN B 1 65 ? 29.866 22.172 -11.815 1.00 17.33 65 GLN B C 1
ATOM 6516 O O . GLN B 1 65 ? 29.689 23.118 -11.038 1.00 17.02 65 GLN B O 1
ATOM 6530 N N . LYS B 1 66 ? 29.554 22.243 -13.109 1.00 16.45 66 LYS B N 1
ATOM 6531 C CA . LYS B 1 66 ? 28.845 23.401 -13.636 1.00 16.63 66 LYS B CA 1
ATOM 6532 C C . LYS B 1 66 ? 27.455 23.502 -13.026 1.00 17.15 66 LYS B C 1
ATOM 6533 O O . LYS B 1 66 ? 27.023 24.577 -12.603 1.00 15.52 66 LYS B O 1
ATOM 6552 N N . LYS B 1 67 ? 26.744 22.377 -12.954 1.00 16.88 67 LYS B N 1
ATOM 6553 C CA . LYS B 1 67 ? 25.406 22.392 -12.377 1.00 19.06 67 LYS B CA 1
ATOM 6554 C C . LYS B 1 67 ? 25.442 22.736 -10.889 1.00 18.15 67 LYS B C 1
ATOM 6555 O O . LYS B 1 67 ? 24.564 23.451 -10.395 1.00 18.73 67 LYS B O 1
ATOM 6574 N N . ASP B 1 68 ? 26.438 22.228 -10.159 1.00 17.79 68 ASP B N 1
ATOM 6575 C CA . ASP B 1 68 ? 26.577 22.569 -8.747 1.00 18.50 68 ASP B CA 1
ATOM 6576 C C . ASP B 1 68 ? 26.644 24.081 -8.567 1.00 17.70 68 ASP B C 1
ATOM 6577 O O . ASP B 1 68 ? 25.971 24.648 -7.701 1.00 16.74 68 ASP B O 1
ATOM 6586 N N . TYR B 1 69 ? 27.447 24.749 -9.398 1.00 16.55 69 TYR B N 1
ATOM 6587 C CA . TYR B 1 69 ? 27.586 26.196 -9.305 1.00 16.31 69 TYR B CA 1
ATOM 6588 C C . TYR B 1 69 ? 26.282 26.898 -9.671 1.00 16.59 69 TYR B C 1
ATOM 6589 O O . TYR B 1 69 ? 25.811 27.776 -8.938 1.00 16.12 69 TYR B O 1
ATOM 6607 N N . ILE B 1 70 ? 25.686 26.520 -10.804 1.00 15.85 70 ILE B N 1
ATOM 6608 C CA . ILE B 1 70 ? 24.430 27.124 -11.239 1.00 16.98 70 ILE B CA 1
ATOM 6609 C C . ILE B 1 70 ? 23.358 26.958 -10.170 1.00 17.48 70 ILE B C 1
ATOM 6610 O O . ILE B 1 70 ? 22.617 27.899 -9.866 1.00 17.03 70 ILE B O 1
ATOM 6626 N N . ASN B 1 71 ? 23.272 25.769 -9.564 1.00 17.66 71 ASN B N 1
ATOM 6627 C CA . ASN B 1 71 ? 22.238 25.534 -8.563 1.00 18.82 71 ASN B CA 1
ATOM 6628 C C . ASN B 1 71 ? 22.447 26.399 -7.326 1.00 17.46 71 ASN B C 1
ATOM 6629 O O . ASN B 1 71 ? 21.476 26.806 -6.683 1.00 17.88 71 ASN B O 1
ATOM 6640 N N . SER B 1 72 ? 23.696 26.698 -6.981 1.00 16.81 72 SER B N 1
ATOM 6641 C CA . SER B 1 72 ? 23.953 27.560 -5.836 1.00 17.11 72 SER B CA 1
ATOM 6642 C C . SER B 1 72 ? 23.571 29.011 -6.134 1.00 16.81 72 SER B C 1
ATOM 6643 O O . SER B 1 72 ? 23.067 29.716 -5.255 1.00 16.76 72 SER B O 1
ATOM 6651 N N . VAL B 1 73 ? 23.778 29.463 -7.373 1.00 15.55 73 VAL B N 1
ATOM 6652 C CA . VAL B 1 73 ? 23.316 30.793 -7.769 1.00 16.25 73 VAL B CA 1
ATOM 6653 C C . VAL B 1 73 ? 21.795 30.854 -7.733 1.00 16.34 73 VAL B C 1
ATOM 6654 O O . VAL B 1 73 ? 21.205 31.825 -7.243 1.00 17.18 73 VAL B O 1
ATOM 6667 N N . LEU B 1 74 ? 21.138 29.818 -8.259 1.00 16.30 74 LEU B N 1
ATOM 6668 C CA . LEU B 1 74 ? 19.683 29.758 -8.222 1.00 17.46 74 LEU B CA 1
ATOM 6669 C C . LEU B 1 74 ? 19.170 29.784 -6.792 1.00 17.98 74 LEU B C 1
ATOM 6670 O O . LEU B 1 74 ? 18.108 30.354 -6.522 1.00 18.40 74 LEU B O 1
ATOM 6686 N N . CYS B 1 75 ? 19.909 29.161 -5.876 1.00 18.56 75 CYS B N 1
ATOM 6687 C CA A CYS B 1 75 ? 19.537 29.188 -4.465 0.68 19.92 75 CYS B CA 1
ATOM 6688 C CA B CYS B 1 75 ? 19.532 29.190 -4.467 0.32 19.00 75 CYS B CA 1
ATOM 6689 C C . CYS B 1 75 ? 19.554 30.615 -3.928 1.00 19.20 75 CYS B C 1
ATOM 6690 O O . CYS B 1 75 ? 18.609 31.053 -3.267 1.00 18.44 75 CYS B O 1
ATOM 6704 N N . LEU B 1 76 ? 20.618 31.368 -4.230 1.00 18.29 76 LEU B N 1
ATOM 6705 C CA . LEU B 1 76 ? 20.683 32.761 -3.800 1.00 17.58 76 LEU B CA 1
ATOM 6706 C C . LEU B 1 76 ? 19.548 33.590 -4.385 1.00 18.47 76 LEU B C 1
ATOM 6707 O O . LEU B 1 76 ? 19.141 34.592 -3.782 1.00 16.38 76 LEU B O 1
ATOM 6723 N N . GLN B 1 77 ? 19.033 33.197 -5.549 1.00 17.48 77 GLN B N 1
ATOM 6724 C CA . GLN B 1 77 ? 17.921 33.877 -6.191 1.00 18.05 77 GLN B CA 1
ATOM 6725 C C . GLN B 1 77 ? 16.570 33.445 -5.640 1.00 19.71 77 GLN B C 1
ATOM 6726 O O . GLN B 1 77 ? 15.537 33.934 -6.110 1.00 19.78 77 GLN B O 1
ATOM 6740 N N . LYS B 1 78 ? 16.558 32.576 -4.639 1.00 19.04 78 LYS B N 1
ATOM 6741 C CA . LYS B 1 78 ? 15.337 32.200 -3.947 1.00 22.40 78 LYS B CA 1
ATOM 6742 C C . LYS B 1 78 ? 15.357 32.562 -2.470 1.00 23.16 78 LYS B C 1
ATOM 6743 O O . LYS B 1 78 ? 14.299 32.846 -1.911 1.00 25.16 78 LYS B O 1
ATOM 6762 N N . LEU B 1 79 ? 16.528 32.596 -1.836 1.00 20.83 79 LEU B N 1
ATOM 6763 C CA . LEU B 1 79 ? 16.593 32.934 -0.423 1.00 20.23 79 LEU B CA 1
ATOM 6764 C C . LEU B 1 79 ? 16.226 34.404 -0.226 1.00 20.23 79 LEU B C 1
ATOM 6765 O O . LEU B 1 79 ? 16.509 35.244 -1.090 1.00 17.35 79 LEU B O 1
ATOM 6781 N N . PRO B 1 80 ? 15.607 34.741 0.904 1.00 19.36 80 PRO B N 1
ATOM 6782 C CA . PRO B 1 80 ? 15.113 36.107 1.097 1.00 21.84 80 PRO B CA 1
ATOM 6783 C C . PRO B 1 80 ? 16.240 37.108 1.303 1.00 19.96 80 PRO B C 1
ATOM 6784 O O . PRO B 1 80 ? 17.286 36.799 1.880 1.00 20.22 80 PRO B O 1
ATOM 6795 N N . SER B 1 81 ? 15.994 38.327 0.829 1.00 21.22 81 SER B N 1
ATOM 6796 C CA . SER B 1 81 ? 16.954 39.419 0.930 1.00 19.27 81 SER B CA 1
ATOM 6797 C C . SER B 1 81 ? 17.192 39.827 2.379 1.00 20.82 81 SER B C 1
ATOM 6798 O O . SER B 1 81 ? 16.294 39.766 3.219 1.00 19.32 81 SER B O 1
ATOM 6806 N N . ARG B 1 82 ? 18.416 40.290 2.651 1.00 19.16 82 ARG B N 1
ATOM 6807 C CA . ARG B 1 82 ? 18.767 40.857 3.948 1.00 20.50 82 ARG B CA 1
ATOM 6808 C C . ARG B 1 82 ? 18.561 42.355 4.009 1.00 20.70 82 ARG B C 1
ATOM 6809 O O . ARG B 1 82 ? 18.459 42.911 5.110 1.00 21.06 82 ARG B O 1
ATOM 6830 N N . THR B 1 83 ? 18.521 43.020 2.868 1.00 17.92 83 THR B N 1
ATOM 6831 C CA . THR B 1 83 ? 18.553 44.478 2.862 1.00 19.45 83 THR B CA 1
ATOM 6832 C C . THR B 1 83 ? 17.272 45.029 3.478 1.00 20.75 83 THR B C 1
ATOM 6833 O O . THR B 1 83 ? 16.177 44.586 3.114 1.00 21.29 83 THR B O 1
ATOM 6844 N N . PRO B 1 84 ? 17.358 45.985 4.402 1.00 21.76 84 PRO B N 1
ATOM 6845 C CA . PRO B 1 84 ? 16.135 46.617 4.908 1.00 22.86 84 PRO B CA 1
ATOM 6846 C C . PRO B 1 84 ? 15.306 47.186 3.769 1.00 23.86 84 PRO B C 1
ATOM 6847 O O . PRO B 1 84 ? 15.819 47.871 2.882 1.00 21.81 84 PRO B O 1
ATOM 6858 N N . ALA B 1 85 ? 14.007 46.893 3.798 1.00 23.75 85 ALA B N 1
ATOM 6859 C CA . ALA B 1 85 ? 13.153 47.215 2.663 1.00 23.89 85 ALA B CA 1
ATOM 6860 C C . ALA B 1 85 ? 13.154 48.709 2.364 1.00 23.15 85 ALA B C 1
ATOM 6861 O O . ALA B 1 85 ? 13.099 49.109 1.197 1.00 23.10 85 ALA B O 1
ATOM 6868 N N . HIS B 1 86 ? 13.224 49.555 3.395 1.00 23.88 86 HIS B N 1
ATOM 6869 C CA . HIS B 1 86 ? 13.149 50.986 3.124 1.00 24.63 86 HIS B CA 1
ATOM 6870 C C . HIS B 1 86 ? 14.373 51.497 2.374 1.00 24.85 86 HIS B C 1
ATOM 6871 O O . HIS B 1 86 ? 14.292 52.554 1.738 1.00 24.89 86 HIS B O 1
ATOM 6885 N N . LEU B 1 87 ? 15.490 50.765 2.409 1.00 23.83 87 LEU B N 1
ATOM 6886 C CA . LEU B 1 87 ? 16.683 51.149 1.662 1.00 22.60 87 LEU B CA 1
ATOM 6887 C C . LEU B 1 87 ? 16.704 50.622 0.230 1.00 22.46 87 LEU B C 1
ATOM 6888 O O . LEU B 1 87 ? 17.425 51.174 -0.606 1.00 22.73 87 LEU B O 1
ATOM 6904 N N . ALA B 1 88 ? 15.966 49.558 -0.060 1.00 20.87 88 ALA B N 1
ATOM 6905 C CA . ALA B 1 88 ? 15.897 48.942 -1.377 1.00 21.41 88 ALA B CA 1
ATOM 6906 C C . ALA B 1 88 ? 14.544 48.251 -1.475 1.00 20.26 88 ALA B C 1
ATOM 6907 O O . ALA B 1 88 ? 14.450 47.028 -1.297 1.00 20.67 88 ALA B O 1
ATOM 6914 N N . PRO B 1 89 ? 13.473 49.009 -1.714 1.00 20.16 89 PRO B N 1
ATOM 6915 C CA . PRO B 1 89 ? 12.126 48.413 -1.710 1.00 21.57 89 PRO B CA 1
ATOM 6916 C C . PRO B 1 89 ? 11.960 47.294 -2.708 1.00 22.22 89 PRO B C 1
ATOM 6917 O O . PRO B 1 89 ? 11.087 46.437 -2.518 1.00 22.04 89 PRO B O 1
ATOM 6928 N N . GLY B 1 90 ? 12.767 47.270 -3.767 1.00 21.10 90 GLY B N 1
ATOM 6929 C CA . GLY B 1 90 ? 12.629 46.251 -4.789 1.00 21.21 90 GLY B CA 1
ATOM 6930 C C . GLY B 1 90 ? 13.343 44.953 -4.503 1.00 22.84 90 GLY B C 1
ATOM 6931 O O . GLY B 1 90 ? 13.119 43.970 -5.217 1.00 19.93 90 GLY B O 1
ATOM 6935 N N . ALA B 1 91 ? 14.192 44.918 -3.481 1.00 20.87 91 ALA B N 1
ATOM 6936 C CA . ALA B 1 91 ? 14.952 43.707 -3.208 1.00 20.86 91 ALA B CA 1
ATOM 6937 C C . ALA B 1 91 ? 14.034 42.617 -2.675 1.00 21.89 91 ALA B C 1
ATOM 6938 O O . ALA B 1 91 ? 13.144 42.870 -1.858 1.00 21.72 91 ALA B O 1
ATOM 6945 N N . ARG B 1 92 ? 14.246 41.397 -3.157 1.00 20.27 92 ARG B N 1
ATOM 6946 C CA . ARG B 1 92 ? 13.446 40.262 -2.717 1.00 20.84 92 ARG B CA 1
ATOM 6947 C C . ARG B 1 92 ? 14.329 39.103 -2.282 1.00 22.10 92 ARG B C 1
ATOM 6948 O O . ARG B 1 92 ? 13.947 38.329 -1.399 1.00 22.30 92 ARG B O 1
ATOM 6969 N N . THR B 1 93 ? 15.513 38.982 -2.878 1.00 19.15 93 THR B N 1
ATOM 6970 C CA . THR B 1 93 ? 16.351 37.803 -2.713 1.00 18.69 93 THR B CA 1
ATOM 6971 C C . THR B 1 93 ? 17.744 38.194 -2.235 1.00 17.68 93 THR B C 1
ATOM 6972 O O . THR B 1 93 ? 18.140 39.362 -2.278 1.00 16.55 93 THR B O 1
ATOM 6983 N N . ARG B 1 94 ? 18.506 37.187 -1.790 1.00 17.27 94 ARG B N 1
ATOM 6984 C CA . ARG B 1 94 ? 19.913 37.419 -1.470 1.00 16.99 94 ARG B CA 1
ATOM 6985 C C . ARG B 1 94 ? 20.666 37.910 -2.697 1.00 15.79 94 ARG B C 1
ATOM 6986 O O . ARG B 1 94 ? 21.538 38.783 -2.596 1.00 15.98 94 ARG B O 1
ATOM 7007 N N . TYR B 1 95 ? 20.347 37.355 -3.867 1.00 15.40 95 TYR B N 1
ATOM 7008 C CA . TYR B 1 95 ? 20.968 37.829 -5.097 1.00 15.07 95 TYR B CA 1
ATOM 7009 C C . TYR B 1 95 ? 20.706 39.325 -5.305 1.00 15.55 95 TYR B C 1
ATOM 7010 O O . TYR B 1 95 ? 21.626 40.078 -5.649 1.00 15.20 95 TYR B O 1
ATOM 7028 N N . ASP B 1 96 ? 19.466 39.782 -5.071 1.00 15.70 96 ASP B N 1
ATOM 7029 C CA . ASP B 1 96 ? 19.169 41.215 -5.166 1.00 16.74 96 ASP B CA 1
ATOM 7030 C C . ASP B 1 96 ? 20.031 42.052 -4.221 1.00 16.98 96 ASP B C 1
ATOM 7031 O O . ASP B 1 96 ? 20.300 43.222 -4.516 1.00 15.20 96 ASP B O 1
ATOM 7040 N N . ASP B 1 97 ? 20.420 41.505 -3.058 1.00 15.68 97 ASP B N 1
ATOM 7041 C CA . ASP B 1 97 ? 21.247 42.267 -2.120 1.00 16.70 97 ASP B CA 1
ATOM 7042 C C . ASP B 1 97 ? 22.553 42.696 -2.771 1.00 16.64 97 ASP B C 1
ATOM 7043 O O . ASP B 1 97 ? 23.010 43.827 -2.574 1.00 17.18 97 ASP B O 1
ATOM 7052 N N . PHE B 1 98 ? 23.180 41.797 -3.533 1.00 16.54 98 PHE B N 1
ATOM 7053 C CA . PHE B 1 98 ? 24.417 42.148 -4.220 1.00 15.46 98 PHE B CA 1
ATOM 7054 C C . PHE B 1 98 ? 24.157 43.146 -5.342 1.00 15.78 98 PHE B C 1
ATOM 7055 O O . PHE B 1 98 ? 24.920 44.104 -5.516 1.00 13.73 98 PHE B O 1
ATOM 7072 N N . VAL B 1 99 ? 23.070 42.956 -6.096 1.00 14.76 99 VAL B N 1
ATOM 7073 C CA . VAL B 1 99 ? 22.750 43.889 -7.174 1.00 15.01 99 VAL B CA 1
ATOM 7074 C C . VAL B 1 99 ? 22.512 45.286 -6.615 1.00 15.45 99 VAL B C 1
ATOM 7075 O O . VAL B 1 99 ? 22.962 46.287 -7.191 1.00 15.58 99 VAL B O 1
ATOM 7088 N N . ALA B 1 100 ? 21.798 45.377 -5.492 1.00 14.82 100 ALA B N 1
ATOM 7089 C CA . ALA B 1 100 ? 21.426 46.676 -4.931 1.00 16.73 100 ALA B CA 1
ATOM 7090 C C . ALA B 1 100 ? 22.647 47.464 -4.469 1.00 15.99 100 ALA B C 1
ATOM 7091 O O . ALA B 1 100 ? 22.744 48.673 -4.713 1.00 15.77 100 ALA B O 1
ATOM 7098 N N . THR B 1 101 ? 23.579 46.819 -3.771 1.00 15.78 101 THR B N 1
ATOM 7099 C CA . THR B 1 101 ? 24.735 47.585 -3.320 1.00 17.41 101 THR B CA 1
ATOM 7100 C C . THR B 1 101 ? 25.592 48.020 -4.500 1.00 16.93 101 THR B C 1
ATOM 7101 O O . THR B 1 101 ? 26.167 49.113 -4.469 1.00 14.43 101 THR B O 1
ATOM 7112 N N . HIS B 1 102 ? 25.669 47.204 -5.558 1.00 14.88 102 HIS B N 1
ATOM 7113 C CA . HIS B 1 102 ? 26.378 47.630 -6.762 1.00 14.93 102 HIS B CA 1
ATOM 7114 C C . HIS B 1 102 ? 25.724 48.866 -7.381 1.00 15.16 102 HIS B C 1
ATOM 7115 O O . HIS B 1 102 ? 26.411 49.840 -7.710 1.00 15.85 102 HIS B O 1
ATOM 7129 N N . ILE B 1 103 ? 24.396 48.842 -7.554 1.00 13.04 103 ILE B N 1
ATOM 7130 C CA . ILE B 1 103 ? 23.675 50.018 -8.055 1.00 15.49 103 ILE B CA 1
ATOM 7131 C C . ILE B 1 103 ? 24.018 51.232 -7.211 1.00 16.46 103 ILE B C 1
ATOM 7132 O O . ILE B 1 103 ? 24.337 52.313 -7.721 1.00 15.39 103 ILE B O 1
ATOM 7148 N N . ASN B 1 104 ? 23.955 51.055 -5.895 1.00 15.12 104 ASN B N 1
ATOM 7149 C CA . ASN B 1 104 ? 24.047 52.162 -4.953 1.00 16.84 104 ASN B CA 1
ATOM 7150 C C . ASN B 1 104 ? 25.425 52.802 -4.963 1.00 16.81 104 ASN B C 1
ATOM 7151 O O . ASN B 1 104 ? 25.553 53.993 -4.665 1.00 19.78 104 ASN B O 1
ATOM 7161 N N . GLN B 1 105 ? 26.461 52.035 -5.299 1.00 15.82 105 GLN B N 1
ATOM 7162 C CA . GLN B 1 105 ? 27.843 52.483 -5.182 1.00 17.38 105 GLN B CA 1
ATOM 7163 C C . GLN B 1 105 ? 28.536 52.650 -6.529 1.00 17.62 105 GLN B C 1
ATOM 7164 O O . GLN B 1 105 ? 29.750 52.890 -6.564 1.00 17.59 105 GLN B O 1
ATOM 7178 N N . THR B 1 106 ? 27.794 52.535 -7.629 1.00 17.58 106 THR B N 1
ATOM 7179 C CA . THR B 1 106 ? 28.396 52.517 -8.962 1.00 18.88 106 THR B CA 1
ATOM 7180 C C . THR B 1 106 ? 29.276 53.734 -9.206 1.00 19.19 106 THR B C 1
ATOM 7181 O O . THR B 1 106 ? 30.347 53.621 -9.813 1.00 18.57 106 THR B O 1
ATOM 7192 N N . GLN B 1 107 ? 28.860 54.899 -8.715 1.00 19.87 107 GLN B N 1
ATOM 7193 C CA . GLN B 1 107 ? 29.594 56.126 -8.965 1.00 22.48 107 GLN B CA 1
ATOM 7194 C C . GLN B 1 107 ? 30.855 56.258 -8.119 1.00 21.61 107 GLN B C 1
ATOM 7195 O O . GLN B 1 107 ? 31.620 57.201 -8.342 1.00 21.81 107 GLN B O 1
ATOM 7209 N N . ILE B 1 108 ? 31.121 55.340 -7.183 1.00 18.70 108 ILE B N 1
ATOM 7210 C CA . ILE B 1 108 ? 32.373 55.365 -6.437 1.00 17.80 108 ILE B CA 1
ATOM 7211 C C . ILE B 1 108 ? 33.166 54.067 -6.576 1.00 17.72 108 ILE B C 1
ATOM 7212 O O . ILE B 1 108 ? 34.117 53.856 -5.829 1.00 17.28 108 ILE B O 1
ATOM 7228 N N . ILE B 1 109 ? 32.811 53.193 -7.520 1.00 17.34 109 ILE B N 1
ATOM 7229 C CA . ILE B 1 109 ? 33.527 51.923 -7.645 1.00 18.22 109 ILE B CA 1
ATOM 7230 C C . ILE B 1 109 ? 33.950 51.634 -9.084 1.00 18.63 109 ILE B C 1
ATOM 7231 O O . ILE B 1 109 ? 34.464 50.545 -9.367 1.00 18.54 109 ILE B O 1
ATOM 7247 N N . HIS B 1 110 ? 33.732 52.582 -9.997 1.00 17.78 110 HIS B N 1
ATOM 7248 C CA . HIS B 1 110 ? 34.184 52.476 -11.383 1.00 19.91 110 HIS B CA 1
ATOM 7249 C C . HIS B 1 110 ? 34.990 53.714 -11.758 1.00 18.58 110 HIS B C 1
ATOM 7250 O O . HIS B 1 110 ? 34.632 54.837 -11.388 1.00 18.23 110 HIS B O 1
ATOM 7264 N N . TYR B 1 111 ? 36.085 53.503 -12.490 1.00 18.99 111 TYR B N 1
ATOM 7265 C CA . TYR B 1 111 ? 37.060 54.563 -12.757 1.00 18.09 111 TYR B CA 1
ATOM 7266 C C . TYR B 1 111 ? 37.456 55.274 -11.462 1.00 19.29 111 TYR B C 1
ATOM 7267 O O . TYR B 1 111 ? 37.551 56.501 -11.397 1.00 19.34 111 TYR B O 1
ATOM 7285 N N . THR B 1 112 ? 37.676 54.484 -10.416 1.00 17.31 112 THR B N 1
ATOM 7286 C CA . THR B 1 112 ? 38.166 54.939 -9.127 1.00 18.10 112 THR B CA 1
ATOM 7287 C C . THR B 1 112 ? 39.433 54.170 -8.789 1.00 17.83 112 THR B C 1
ATOM 7288 O O . THR B 1 112 ? 39.760 53.163 -9.418 1.00 17.59 112 THR B O 1
ATOM 7299 N N . GLY B 1 113 ? 40.151 54.647 -7.775 1.00 17.29 113 GLY B N 1
ATOM 7300 C CA . GLY B 1 113 ? 41.275 53.887 -7.271 1.00 18.19 113 GLY B CA 1
ATOM 7301 C C . GLY B 1 113 ? 40.875 52.562 -6.657 1.00 17.24 113 GLY B C 1
ATOM 7302 O O . GLY B 1 113 ? 41.728 51.684 -6.496 1.00 17.00 113 GLY B O 1
ATOM 7306 N N . THR B 1 114 ? 39.594 52.396 -6.327 1.00 17.48 114 THR B N 1
ATOM 7307 C CA . THR B 1 114 ? 39.091 51.200 -5.666 1.00 17.37 114 THR B CA 1
ATOM 7308 C C . THR B 1 114 ? 38.483 50.183 -6.624 1.00 15.96 114 THR B C 1
ATOM 7309 O O . THR B 1 114 ? 38.124 49.088 -6.181 1.00 15.10 114 THR B O 1
ATOM 7320 N N . PHE B 1 115 ? 38.370 50.503 -7.917 1.00 15.90 115 PHE B N 1
ATOM 7321 C CA . PHE B 1 115 ? 37.624 49.649 -8.840 1.00 15.95 115 PHE B CA 1
ATOM 7322 C C . PHE B 1 115 ? 38.057 48.187 -8.757 1.00 14.86 115 PHE B C 1
ATOM 7323 O O . PHE B 1 115 ? 37.221 47.289 -8.596 1.00 14.30 115 PHE B O 1
ATOM 7340 N N . LEU B 1 116 ? 39.357 47.921 -8.896 1.00 14.56 116 LEU B N 1
ATOM 7341 C CA . LEU B 1 116 ? 39.823 46.539 -8.957 1.00 15.23 116 LEU B CA 1
ATOM 7342 C C . LEU B 1 116 ? 39.671 45.847 -7.613 1.00 14.07 116 LEU B C 1
ATOM 7343 O O . LEU B 1 116 ? 39.197 44.704 -7.543 1.00 14.33 116 LEU B O 1
ATOM 7359 N N . ALA B 1 117 ? 40.054 46.523 -6.533 1.00 14.82 117 ALA B N 1
ATOM 7360 C CA . ALA B 1 117 ? 39.970 45.897 -5.219 1.00 14.52 117 ALA B CA 1
ATOM 7361 C C . ALA B 1 117 ? 38.520 45.687 -4.799 1.00 14.77 117 ALA B C 1
ATOM 7362 O O . ALA B 1 117 ? 38.181 44.648 -4.218 1.00 15.12 117 ALA B O 1
ATOM 7369 N N . TRP B 1 118 ? 37.651 46.659 -5.085 1.00 13.60 118 TRP B N 1
ATOM 7370 C CA . TRP B 1 118 ? 36.248 46.542 -4.693 1.00 13.91 118 TRP B CA 1
ATOM 7371 C C . TRP B 1 118 ? 35.604 45.335 -5.354 1.00 14.46 118 TRP B C 1
ATOM 7372 O O . TRP B 1 118 ? 34.902 44.553 -4.704 1.00 15.80 118 TRP B O 1
ATOM 7393 N N . HIS B 1 119 ? 35.838 45.161 -6.657 1.00 13.94 119 HIS B N 1
ATOM 7394 C CA . HIS B 1 119 ? 35.251 44.025 -7.356 1.00 14.20 119 HIS B CA 1
ATOM 7395 C C . HIS B 1 119 ? 35.872 42.703 -6.912 1.00 14.84 119 HIS B C 1
ATOM 7396 O O . HIS B 1 119 ? 35.173 41.687 -6.868 1.00 15.71 119 HIS B O 1
ATOM 7410 N N . ARG B 1 120 ? 37.156 42.694 -6.540 1.00 13.45 120 ARG B N 1
ATOM 7411 C CA . ARG B 1 120 ? 37.731 41.493 -5.946 1.00 14.68 120 ARG B CA 1
ATOM 7412 C C . ARG B 1 120 ? 36.987 41.108 -4.674 1.00 15.13 120 ARG B C 1
ATOM 7413 O O . ARG B 1 120 ? 36.670 39.932 -4.462 1.00 13.64 120 ARG B O 1
ATOM 7434 N N . TYR B 1 121 ? 36.681 42.091 -3.822 1.00 13.66 121 TYR B N 1
ATOM 7435 C CA . TYR B 1 121 ? 35.952 41.807 -2.588 1.00 14.61 121 TYR B CA 1
ATOM 7436 C C . TYR B 1 121 ? 34.513 41.409 -2.881 1.00 14.36 121 TYR B C 1
ATOM 7437 O O . TYR B 1 121 ? 33.965 40.498 -2.250 1.00 15.66 121 TYR B O 1
ATOM 7455 N N . PHE B 1 122 ? 33.897 42.079 -3.850 1.00 14.13 122 PHE B N 1
ATOM 7456 C CA . PHE B 1 122 ? 32.513 41.801 -4.221 1.00 14.47 122 PHE B CA 1
ATOM 7457 C C . PHE B 1 122 ? 32.331 40.337 -4.617 1.00 14.99 122 PHE B C 1
ATOM 7458 O O . PHE B 1 122 ? 31.430 39.652 -4.117 1.00 14.77 122 PHE B O 1
ATOM 7475 N N . ILE B 1 123 ? 33.193 39.823 -5.498 1.00 14.54 123 ILE B N 1
ATOM 7476 C CA . ILE B 1 123 ? 32.982 38.460 -5.967 1.00 15.11 123 ILE B CA 1
ATOM 7477 C C . ILE B 1 123 ? 33.371 37.453 -4.887 1.00 14.74 123 ILE B C 1
ATOM 7478 O O . ILE B 1 123 ? 32.775 36.372 -4.798 1.00 14.53 123 ILE B O 1
ATOM 7494 N N . TYR B 1 124 ? 34.361 37.781 -4.050 1.00 15.32 124 TYR B N 1
ATOM 7495 C CA . TYR B 1 124 ? 34.673 36.941 -2.891 1.00 13.84 124 TYR B CA 1
ATOM 7496 C C . TYR B 1 124 ? 33.484 36.818 -1.941 1.00 15.28 124 TYR B C 1
ATOM 7497 O O . TYR B 1 124 ? 33.196 35.728 -1.429 1.00 15.24 124 TYR B O 1
ATOM 7515 N N . GLU B 1 125 ? 32.800 37.926 -1.663 1.00 15.42 125 GLU B N 1
ATOM 7516 C CA . GLU B 1 125 ? 31.659 37.871 -0.756 1.00 15.59 125 GLU B CA 1
ATOM 7517 C C . GLU B 1 125 ? 30.460 37.186 -1.400 1.00 14.64 125 GLU B C 1
ATOM 7518 O O . GLU B 1 125 ? 29.631 36.600 -0.693 1.00 16.52 125 GLU B O 1
ATOM 7530 N N . PHE B 1 126 ? 30.348 37.258 -2.732 1.00 15.01 126 PHE B N 1
ATOM 7531 C CA . PHE B 1 126 ? 29.367 36.449 -3.445 1.00 14.84 126 PHE B CA 1
ATOM 7532 C C . PHE B 1 126 ? 29.685 34.968 -3.271 1.00 14.94 126 PHE B C 1
ATOM 7533 O O . PHE B 1 126 ? 28.797 34.161 -2.974 1.00 15.09 126 PHE B O 1
ATOM 7550 N N . GLU B 1 127 ? 30.964 34.609 -3.411 1.00 14.03 127 GLU B N 1
ATOM 7551 C CA . GLU B 1 127 ? 31.412 33.244 -3.171 1.00 14.19 127 GLU B CA 1
ATOM 7552 C C . GLU B 1 127 ? 31.097 32.802 -1.744 1.00 14.97 127 GLU B C 1
ATOM 7553 O O . GLU B 1 127 ? 30.645 31.674 -1.524 1.00 15.00 127 GLU B O 1
ATOM 7565 N N . GLN B 1 128 ? 31.326 33.680 -0.765 1.00 14.21 128 GLN B N 1
ATOM 7566 C CA . GLN B 1 128 ? 30.972 33.375 0.623 1.00 15.39 128 GLN B CA 1
ATOM 7567 C C . GLN B 1 128 ? 29.513 32.953 0.743 1.00 16.48 128 GLN B C 1
ATOM 7568 O O . GLN B 1 128 ? 29.188 31.983 1.444 1.00 16.91 128 GLN B O 1
ATOM 7582 N N . ALA B 1 129 ? 28.617 33.677 0.073 1.00 15.44 129 ALA B N 1
ATOM 7583 C CA . ALA B 1 129 ? 27.193 33.378 0.160 1.00 16.68 129 ALA B CA 1
ATOM 7584 C C . ALA B 1 129 ? 26.860 32.064 -0.533 1.00 17.24 129 ALA B C 1
ATOM 7585 O O . ALA B 1 129 ? 26.030 31.293 -0.039 1.00 17.26 129 ALA B O 1
ATOM 7592 N N . LEU B 1 130 ? 27.492 31.791 -1.676 1.00 15.94 130 LEU B N 1
ATOM 7593 C CA . LEU B 1 130 ? 27.306 30.493 -2.322 1.00 17.02 130 LEU B CA 1
ATOM 7594 C C . LEU B 1 130 ? 27.728 29.361 -1.397 1.00 17.39 130 LEU B C 1
ATOM 7595 O O . LEU B 1 130 ? 27.035 28.343 -1.289 1.00 18.38 130 LEU B O 1
ATOM 7611 N N A ARG B 1 131 ? 28.874 29.509 -0.732 0.48 17.17 131 ARG B N 1
ATOM 7612 N N B ARG B 1 131 ? 28.860 29.530 -0.715 0.52 17.25 131 ARG B N 1
ATOM 7613 C CA A ARG B 1 131 ? 29.377 28.432 0.114 0.48 17.89 131 ARG B CA 1
ATOM 7614 C CA B ARG B 1 131 ? 29.419 28.461 0.103 0.52 17.87 131 ARG B CA 1
ATOM 7615 C C A ARG B 1 131 ? 28.569 28.299 1.392 0.48 18.96 131 ARG B C 1
ATOM 7616 C C B ARG B 1 131 ? 28.692 28.312 1.433 0.52 18.95 131 ARG B C 1
ATOM 7617 O O A ARG B 1 131 ? 28.234 27.183 1.808 0.48 19.37 131 ARG B O 1
ATOM 7618 O O B ARG B 1 131 ? 28.541 27.190 1.932 0.52 19.22 131 ARG B O 1
ATOM 7659 N N . ASP B 1 132 ? 28.251 29.418 2.032 1.00 16.98 132 ASP B N 1
ATOM 7660 C CA . ASP B 1 132 ? 27.724 29.380 3.390 1.00 19.57 132 ASP B CA 1
ATOM 7661 C C . ASP B 1 132 ? 26.205 29.400 3.468 1.00 20.16 132 ASP B C 1
ATOM 7662 O O . ASP B 1 132 ? 25.657 29.103 4.533 1.00 22.60 132 ASP B O 1
ATOM 7672 N N . GLU B 1 133 ? 25.513 29.737 2.382 1.00 19.30 133 GLU B N 1
ATOM 7673 C CA . GLU B 1 133 ? 24.058 29.721 2.363 1.00 19.95 133 GLU B CA 1
ATOM 7674 C C . GLU B 1 133 ? 23.478 28.766 1.337 1.00 21.46 133 GLU B C 1
ATOM 7675 O O . GLU B 1 133 ? 22.297 28.414 1.446 1.00 21.37 133 GLU B O 1
ATOM 7687 N N . CYS B 1 134 ? 24.270 28.326 0.358 1.00 20.68 134 CYS B N 1
ATOM 7688 C CA A CYS B 1 134 ? 23.766 27.464 -0.703 0.51 20.97 134 CYS B CA 1
ATOM 7689 C CA B CYS B 1 134 ? 23.791 27.484 -0.732 0.49 20.86 134 CYS B CA 1
ATOM 7690 C C . CYS B 1 134 ? 24.646 26.236 -0.905 1.00 21.56 134 CYS B C 1
ATOM 7691 O O . CYS B 1 134 ? 24.648 25.647 -1.990 1.00 22.80 134 CYS B O 1
ATOM 7705 N N . SER B 1 135 ? 25.389 25.843 0.129 1.00 19.98 135 SER B N 1
ATOM 7706 C CA . SER B 1 135 ? 26.110 24.573 0.176 1.00 22.72 135 SER B CA 1
ATOM 7707 C C . SER B 1 135 ? 27.122 24.393 -0.949 1.00 22.68 135 SER B C 1
ATOM 7708 O O . SER B 1 135 ? 27.489 23.260 -1.268 1.00 22.03 135 SER B O 1
ATOM 7716 N N . TYR B 1 136 ? 27.616 25.464 -1.563 1.00 19.73 136 TYR B N 1
ATOM 7717 C CA . TYR B 1 136 ? 28.586 25.292 -2.636 1.00 19.51 136 TYR B CA 1
ATOM 7718 C C . TYR B 1 136 ? 29.933 24.865 -2.060 1.00 19.96 136 TYR B C 1
ATOM 7719 O O . TYR B 1 136 ? 30.415 25.458 -1.094 1.00 20.17 136 TYR B O 1
ATOM 7737 N N . THR B 1 137 ? 30.539 23.818 -2.645 1.00 19.79 137 THR B N 1
ATOM 7738 C CA . THR B 1 137 ? 31.881 23.396 -2.254 1.00 20.53 137 THR B CA 1
ATOM 7739 C C . THR B 1 137 ? 32.848 23.310 -3.429 1.00 20.60 137 THR B C 1
ATOM 7740 O O . THR B 1 137 ? 33.969 22.814 -3.257 1.00 19.32 137 THR B O 1
ATOM 7751 N N . GLY B 1 138 ? 32.460 23.766 -4.609 1.00 19.67 138 GLY B N 1
ATOM 7752 C CA . GLY B 1 138 ? 33.333 23.755 -5.762 1.00 19.59 138 GLY B CA 1
ATOM 7753 C C . GLY B 1 138 ? 34.203 24.992 -5.847 1.00 18.42 138 GLY B C 1
ATOM 7754 O O . GLY B 1 138 ? 34.338 25.761 -4.893 1.00 18.67 138 GLY B O 1
ATOM 7758 N N . ASP B 1 139 ? 34.772 25.197 -7.031 1.00 17.37 139 ASP B N 1
ATOM 7759 C CA . ASP B 1 139 ? 35.695 26.291 -7.282 1.00 17.82 139 ASP B CA 1
ATOM 7760 C C . ASP B 1 139 ? 34.957 27.502 -7.843 1.00 16.61 139 ASP B C 1
ATOM 7761 O O . ASP B 1 139 ? 33.853 27.403 -8.386 1.00 16.82 139 ASP B O 1
ATOM 7770 N N . TYR B 1 140 ? 35.588 28.648 -7.715 1.00 15.02 140 TYR B N 1
ATOM 7771 C CA . TYR B 1 140 ? 35.040 29.851 -8.320 1.00 15.93 140 TYR B CA 1
ATOM 7772 C C . TYR B 1 140 ? 35.386 29.866 -9.805 1.00 14.08 140 TYR B C 1
ATOM 7773 O O . TYR B 1 140 ? 36.562 29.735 -10.158 1.00 15.80 140 TYR B O 1
ATOM 7791 N N . PRO B 1 141 ? 34.405 30.016 -10.691 1.00 15.65 141 PRO B N 1
ATOM 7792 C CA . PRO B 1 141 ? 34.667 29.982 -12.137 1.00 14.33 141 PRO B CA 1
ATOM 7793 C C . PRO B 1 141 ? 35.002 31.343 -12.724 1.00 16.92 141 PRO B C 1
ATOM 7794 O O . PRO B 1 141 ? 34.573 32.389 -12.235 1.00 15.01 141 PRO B O 1
ATOM 7805 N N . TYR B 1 142 ? 35.741 31.319 -13.834 1.00 15.05 142 TYR B N 1
ATOM 7806 C CA . TYR B 1 142 ? 35.967 32.531 -14.607 1.00 15.15 142 TYR B CA 1
ATOM 7807 C C . TYR B 1 142 ? 35.704 32.255 -16.082 1.00 15.50 142 TYR B C 1
ATOM 7808 O O . TYR B 1 142 ? 35.785 31.114 -16.552 1.00 15.87 142 TYR B O 1
ATOM 7826 N N . TRP B 1 143 ? 35.359 33.316 -16.800 1.00 15.73 143 TRP B N 1
ATOM 7827 C CA . TRP B 1 143 ? 35.046 33.244 -18.224 1.00 16.12 143 TRP B CA 1
ATOM 7828 C C . TRP B 1 143 ? 36.243 33.777 -18.997 1.00 16.98 143 TRP B C 1
ATOM 7829 O O . TRP B 1 143 ? 36.503 34.985 -18.992 1.00 16.28 143 TRP B O 1
ATOM 7850 N N . ASN B 1 144 ? 36.955 32.888 -19.682 1.00 16.99 144 ASN B N 1
ATOM 7851 C CA . ASN B 1 144 ? 38.102 33.306 -20.486 1.00 17.94 144 ASN B CA 1
ATOM 7852 C C . ASN B 1 144 ? 37.577 33.844 -21.813 1.00 18.75 144 ASN B C 1
ATOM 7853 O O . ASN B 1 144 ? 37.274 33.081 -22.734 1.00 18.88 144 ASN B O 1
ATOM 7864 N N . TRP B 1 145 ? 37.481 35.174 -21.914 1.00 16.77 145 TRP B N 1
ATOM 7865 C CA . TRP B 1 145 ? 36.878 35.789 -23.088 1.00 16.33 145 TRP B CA 1
ATOM 7866 C C . TRP B 1 145 ? 37.572 35.341 -24.362 1.00 18.34 145 TRP B C 1
ATOM 7867 O O . TRP B 1 145 ? 36.932 35.194 -25.409 1.00 18.05 145 TRP B O 1
ATOM 7888 N N . GLY B 1 146 ? 38.895 35.175 -24.302 1.00 18.43 146 GLY B N 1
ATOM 7889 C CA . GLY B 1 146 ? 39.661 34.961 -25.515 1.00 21.12 146 GLY B CA 1
ATOM 7890 C C . GLY B 1 146 ? 39.276 33.690 -26.239 1.00 20.42 146 GLY B C 1
ATOM 7891 O O . GLY B 1 146 ? 39.316 33.640 -27.471 1.00 19.80 146 GLY B O 1
ATOM 7895 N N . ALA B 1 147 ? 38.897 32.652 -25.490 1.00 19.31 147 ALA B N 1
ATOM 7896 C CA . ALA B 1 147 ? 38.507 31.381 -26.089 1.00 23.17 147 ALA B CA 1
ATOM 7897 C C . ALA B 1 147 ? 37.149 31.445 -26.779 1.00 23.32 147 ALA B C 1
ATOM 7898 O O . ALA B 1 147 ? 36.815 30.533 -27.544 1.00 23.12 147 ALA B O 1
ATOM 7905 N N . ASP B 1 148 ? 36.353 32.478 -26.514 1.00 19.74 148 ASP B N 1
ATOM 7906 C CA . ASP B 1 148 ? 35.024 32.617 -27.098 1.00 21.14 148 ASP B CA 1
ATOM 7907 C C . ASP B 1 148 ? 34.927 33.765 -28.090 1.00 18.87 148 ASP B C 1
ATOM 7908 O O . ASP B 1 148 ? 33.861 33.970 -28.674 1.00 18.29 148 ASP B O 1
ATOM 7917 N N . ALA B 1 149 ? 36.007 34.521 -28.293 1.00 18.82 149 ALA B N 1
ATOM 7918 C CA . ALA B 1 149 ? 35.956 35.689 -29.156 1.00 19.71 149 ALA B CA 1
ATOM 7919 C C . ALA B 1 149 ? 35.670 35.336 -30.612 1.00 21.91 149 ALA B C 1
ATOM 7920 O O . ALA B 1 149 ? 35.267 36.219 -31.377 1.00 22.02 149 ALA B O 1
ATOM 7927 N N . ASP B 1 150 ? 35.854 34.076 -31.011 1.00 21.82 150 ASP B N 1
ATOM 7928 C CA . ASP B 1 150 ? 35.580 33.670 -32.388 1.00 22.49 150 ASP B CA 1
ATOM 7929 C C . ASP B 1 150 ? 34.107 33.364 -32.632 1.00 21.67 150 ASP B C 1
ATOM 7930 O O . ASP B 1 150 ? 33.660 33.419 -33.783 1.00 21.54 150 ASP B O 1
ATOM 7939 N N . ASN B 1 151 ? 33.349 33.058 -31.580 1.00 19.12 151 ASN B N 1
ATOM 7940 C CA . ASN B 1 151 ? 31.903 32.898 -31.663 1.00 18.64 151 ASN B CA 1
ATOM 7941 C C . ASN B 1 151 ? 31.324 32.814 -30.258 1.00 18.42 151 ASN B C 1
ATOM 7942 O O . ASN B 1 151 ? 31.471 31.796 -29.579 1.00 17.32 151 ASN B O 1
ATOM 7953 N N . MET B 1 152 ? 30.656 33.881 -29.822 1.00 18.62 152 MET B N 1
ATOM 7954 C CA . MET B 1 152 ? 30.126 33.931 -28.465 1.00 17.16 152 MET B CA 1
ATOM 7955 C C . MET B 1 152 ? 28.973 32.962 -28.282 1.00 18.34 152 MET B C 1
ATOM 7956 O O . MET B 1 152 ? 28.772 32.426 -27.182 1.00 19.03 152 MET B O 1
ATOM 7970 N N . GLU B 1 153 ? 28.222 32.713 -29.356 1.00 18.21 153 GLU B N 1
ATOM 7971 C CA . GLU B 1 153 ? 27.054 31.850 -29.298 1.00 19.94 153 GLU B CA 1
ATOM 7972 C C . GLU B 1 153 ? 27.415 30.403 -28.968 1.00 20.19 153 GLU B C 1
ATOM 7973 O O . GLU B 1 153 ? 26.554 29.668 -28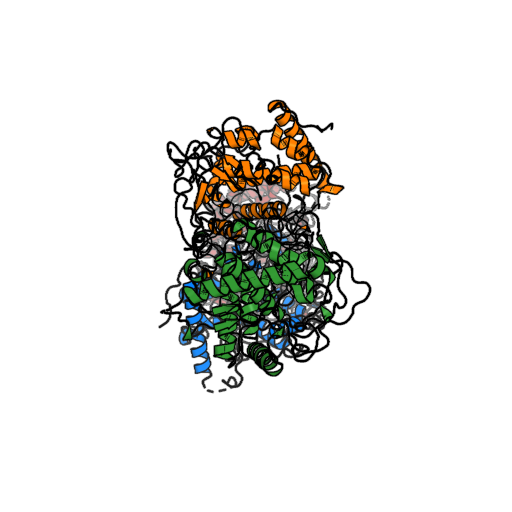.479 1.00 21.24 153 GLU B O 1
ATOM 7985 N N . LYS B 1 154 ? 28.659 29.984 -29.220 1.00 18.74 154 LYS B N 1
ATOM 7986 C CA . LYS B 1 154 ? 29.149 28.659 -28.855 1.00 21.23 154 LYS B CA 1
ATOM 7987 C C . LYS B 1 154 ? 29.774 28.605 -27.464 1.00 20.78 154 LYS B C 1
ATOM 7988 O O . LYS B 1 154 ? 30.173 27.524 -27.022 1.00 19.08 154 LYS B O 1
ATOM 8007 N N . SER B 1 155 ? 29.873 29.733 -26.764 1.00 18.43 155 SER B N 1
ATOM 8008 C CA . SER B 1 155 ? 30.519 29.753 -25.461 1.00 19.88 155 SER B CA 1
ATOM 8009 C C . SER B 1 155 ? 29.780 28.850 -24.480 1.00 18.47 155 SER B C 1
ATOM 8010 O O . SER B 1 155 ? 28.548 28.832 -24.435 1.00 18.29 155 SER B O 1
ATOM 8018 N N . GLN B 1 156 ? 30.547 28.078 -23.700 1.00 19.40 156 GLN B N 1
ATOM 8019 C CA . GLN B 1 156 ? 29.952 27.278 -22.635 1.00 18.15 156 GLN B CA 1
ATOM 8020 C C . GLN B 1 156 ? 29.297 28.146 -21.568 1.00 18.46 156 GLN B C 1
ATOM 8021 O O . GLN B 1 156 ? 28.493 27.642 -20.778 1.00 18.32 156 GLN B O 1
ATOM 8035 N N . VAL B 1 157 ? 29.629 29.437 -21.526 1.00 16.76 157 VAL B N 1
ATOM 8036 C CA . VAL B 1 157 ? 28.961 30.360 -20.616 1.00 16.62 157 VAL B CA 1
ATOM 8037 C C . VAL B 1 157 ? 27.609 30.799 -21.167 1.00 17.16 157 VAL B C 1
ATOM 8038 O O . VAL B 1 157 ? 26.683 31.068 -20.394 1.00 17.41 157 VAL B O 1
ATOM 8051 N N . PHE B 1 158 ? 27.460 30.866 -22.504 1.00 16.98 158 PHE B N 1
ATOM 8052 C CA . PHE B 1 158 ? 26.314 31.523 -23.119 1.00 16.84 158 PHE B CA 1
ATOM 8053 C C . PHE B 1 158 ? 25.582 30.655 -24.144 1.00 19.09 158 PHE B C 1
ATOM 8054 O O . PHE B 1 158 ? 24.806 31.186 -24.940 1.00 18.69 158 PHE B O 1
ATOM 8071 N N . ASP B 1 159 ? 25.803 29.344 -24.167 1.00 19.62 159 ASP B N 1
ATOM 8072 C CA . ASP B 1 159 ? 25.241 28.551 -25.256 1.00 20.49 159 ASP B CA 1
ATOM 8073 C C . ASP B 1 159 ? 23.769 28.211 -25.054 1.00 21.10 159 ASP B C 1
ATOM 8074 O O . ASP B 1 159 ? 23.158 27.624 -25.952 1.00 21.02 159 ASP B O 1
ATOM 8083 N N . GLY B 1 160 ? 23.180 28.573 -23.922 1.00 19.65 160 GLY B N 1
ATOM 8084 C CA . GLY B 1 160 ? 21.765 28.372 -23.705 1.00 20.15 160 GLY B CA 1
ATOM 8085 C C . GLY B 1 160 ? 21.408 27.017 -23.142 1.00 21.52 160 GLY B C 1
ATOM 8086 O O . GLY B 1 160 ? 20.225 26.761 -22.888 1.00 21.60 160 GLY B O 1
ATOM 8090 N N . SER B 1 161 ? 22.388 26.146 -22.938 1.00 20.41 161 SER B N 1
ATOM 8091 C CA . SER B 1 161 ? 22.118 24.830 -22.391 1.00 23.11 161 SER B CA 1
ATOM 8092 C C . SER B 1 161 ? 21.947 24.911 -20.878 1.00 23.31 161 SER B C 1
ATOM 8093 O O . SER B 1 161 ? 22.057 25.976 -20.261 1.00 21.37 161 SER B O 1
ATOM 8101 N N A GLU B 1 162 ? 21.663 23.778 -20.236 0.51 23.91 162 GLU B N 1
ATOM 8102 N N B GLU B 1 162 ? 21.710 23.734 -20.301 0.49 23.98 162 GLU B N 1
ATOM 8103 C CA A GLU B 1 162 ? 21.484 23.819 -18.788 0.51 24.35 162 GLU B CA 1
ATOM 8104 C CA B GLU B 1 162 ? 21.531 23.557 -18.868 0.49 24.48 162 GLU B CA 1
ATOM 8105 C C A GLU B 1 162 ? 22.802 23.930 -18.032 0.51 23.28 162 GLU B C 1
ATOM 8106 C C B GLU B 1 162 ? 22.784 23.905 -18.069 0.49 23.19 162 GLU B C 1
ATOM 8107 O O A GLU B 1 162 ? 22.781 23.953 -16.796 0.51 22.92 162 GLU B O 1
ATOM 8108 O O B GLU B 1 162 ? 22.697 24.073 -16.847 0.49 22.94 162 GLU B O 1
ATOM 8131 N N . THR B 1 163 ? 23.943 24.000 -18.724 1.00 21.52 163 THR B N 1
ATOM 8132 C CA . THR B 1 163 ? 25.211 24.313 -18.074 1.00 20.84 163 THR B CA 1
ATOM 8133 C C . THR B 1 163 ? 25.753 25.676 -18.499 1.00 19.88 163 THR B C 1
ATOM 8134 O O . THR B 1 163 ? 26.954 25.935 -18.359 1.00 19.77 163 THR B O 1
ATOM 8145 N N . SER B 1 164 ? 24.890 26.546 -19.006 1.00 19.13 164 SER B N 1
ATOM 8146 C CA . SER B 1 164 ? 25.233 27.929 -19.305 1.00 18.96 164 SER B CA 1
ATOM 8147 C C . SER B 1 164 ? 24.632 28.855 -18.253 1.00 17.88 164 SER B C 1
ATOM 8148 O O . SER B 1 164 ? 23.826 28.452 -17.417 1.00 17.22 164 SER B O 1
ATOM 8156 N N . MET B 1 165 ? 25.031 30.117 -18.314 1.00 17.99 165 MET B N 1
ATOM 8157 C CA . MET B 1 165 ? 24.315 31.183 -17.620 1.00 17.86 165 MET B CA 1
ATOM 8158 C C . MET B 1 165 ? 23.100 31.663 -18.407 1.00 17.45 165 MET B C 1
ATOM 8159 O O . MET B 1 165 ? 22.833 32.864 -18.497 1.00 19.08 165 MET B O 1
ATOM 8173 N N . SER B 1 166 ? 22.339 30.718 -18.959 1.00 19.91 166 SER B N 1
ATOM 8174 C CA . SER B 1 166 ? 21.402 30.953 -20.052 1.00 18.26 166 SER B CA 1
ATOM 8175 C C . SER B 1 166 ? 22.158 31.487 -21.264 1.00 17.80 166 SER B C 1
ATOM 8176 O O . SER B 1 166 ? 23.361 31.751 -21.185 1.00 18.46 166 SER B O 1
ATOM 8184 N N . GLY B 1 167 ? 21.470 31.643 -22.388 1.00 17.42 167 GLY B N 1
ATOM 8185 C CA . GLY B 1 167 ? 22.134 32.000 -23.626 1.00 18.12 167 GLY B CA 1
ATOM 8186 C C . GLY B 1 167 ? 21.680 33.310 -24.231 1.00 17.89 167 GLY B C 1
ATOM 8187 O O . GLY B 1 167 ? 21.760 34.369 -23.604 1.00 16.02 167 GLY B O 1
ATOM 8191 N N . ASN B 1 168 ? 21.203 33.243 -25.465 1.00 16.66 168 ASN B N 1
ATOM 8192 C CA . ASN B 1 168 ? 20.778 34.410 -26.211 1.00 16.44 168 ASN B CA 1
ATOM 8193 C C . ASN B 1 168 ? 19.328 34.749 -25.880 1.00 16.62 168 ASN B C 1
ATOM 8194 O O . ASN B 1 168 ? 18.598 33.958 -25.282 1.00 16.68 168 ASN B O 1
ATOM 8205 N N . GLY B 1 169 ? 18.922 35.967 -26.254 1.00 16.49 169 GLY B N 1
ATOM 8206 C CA . GLY B 1 169 ? 17.557 36.416 -26.085 1.00 17.75 169 GLY B CA 1
ATOM 8207 C C . GLY B 1 169 ? 16.719 36.249 -27.352 1.00 19.07 169 GLY B C 1
ATOM 8208 O O . GLY B 1 169 ? 17.233 35.993 -28.436 1.00 18.74 169 GLY B O 1
ATOM 8212 N N . GLU B 1 170 ? 15.400 36.393 -27.182 1.00 20.82 170 GLU B N 1
ATOM 8213 C CA . GLU B 1 170 ? 14.477 36.293 -28.308 1.00 22.12 170 GLU B CA 1
ATOM 8214 C C . GLU B 1 170 ? 14.919 37.239 -29.412 1.00 20.41 170 GLU B C 1
ATOM 8215 O O . GLU B 1 170 ? 15.384 38.346 -29.141 1.00 17.45 170 GLU B O 1
ATOM 8227 N N . TYR B 1 171 ? 14.773 36.797 -30.661 1.00 19.15 171 TYR B N 1
ATOM 8228 C CA . TYR B 1 171 ? 15.167 37.626 -31.793 1.00 20.13 171 TYR B CA 1
ATOM 8229 C C . TYR B 1 171 ? 14.350 38.909 -31.831 1.00 17.75 171 TYR B C 1
ATOM 8230 O O . TYR B 1 171 ? 13.122 38.883 -31.700 1.00 16.34 171 TYR B O 1
ATOM 8248 N N . ILE B 1 172 ? 15.043 40.032 -31.997 1.00 17.45 172 ILE B N 1
ATOM 8249 C CA . ILE B 1 172 ? 14.441 41.322 -32.305 1.00 18.40 172 ILE B CA 1
ATOM 8250 C C . ILE B 1 172 ? 15.050 41.767 -33.631 1.00 18.35 172 ILE B C 1
ATOM 8251 O O . ILE B 1 172 ? 16.271 41.929 -33.727 1.00 17.38 172 ILE B O 1
ATOM 8267 N N . PRO B 1 173 ? 14.262 41.960 -34.679 1.00 17.99 173 PRO B N 1
ATOM 8268 C CA . PRO B 1 173 ? 14.845 42.250 -35.990 1.00 17.80 173 PRO B CA 1
ATOM 8269 C C . PRO B 1 173 ? 15.181 43.719 -36.177 1.00 19.21 173 PRO B C 1
ATOM 8270 O O . PRO B 1 173 ? 14.560 44.611 -35.592 1.00 18.80 173 PRO B O 1
ATOM 8281 N N . ASN B 1 174 ? 16.185 43.955 -37.025 1.00 19.51 174 ASN B N 1
ATOM 8282 C CA . ASN B 1 174 ? 16.469 45.282 -37.576 1.00 20.97 174 ASN B CA 1
ATOM 8283 C C . ASN B 1 174 ? 16.684 46.324 -36.476 1.00 22.03 174 ASN B C 1
ATOM 8284 O O . ASN B 1 174 ? 16.035 47.374 -36.453 1.00 19.04 174 ASN B O 1
ATOM 8295 N N . GLN B 1 175 ? 17.627 46.041 -35.577 1.00 19.90 175 GLN B N 1
ATOM 8296 C CA . GLN B 1 175 ? 17.901 46.924 -34.451 1.00 19.30 175 GLN B CA 1
ATOM 8297 C C . GLN B 1 175 ? 18.943 47.970 -34.824 1.00 19.59 175 GLN B C 1
ATOM 8298 O O . GLN B 1 175 ? 19.850 47.720 -35.624 1.00 20.39 175 GLN B O 1
ATOM 8312 N N . GLY B 1 176 ? 18.802 49.152 -34.227 1.00 18.48 176 GLY B N 1
ATOM 8313 C CA . GLY B 1 176 ? 19.829 50.171 -34.308 1.00 19.43 176 GLY B CA 1
ATOM 8314 C C . GLY B 1 176 ? 21.062 49.809 -33.503 1.00 19.90 176 GLY B C 1
ATOM 8315 O O . GLY B 1 176 ? 21.096 48.845 -32.733 1.00 18.13 176 GLY B O 1
ATOM 8319 N N . ASP B 1 177 ? 22.104 50.615 -33.676 1.00 18.54 177 ASP B N 1
ATOM 8320 C CA . ASP B 1 177 ? 23.352 50.361 -32.975 1.00 20.47 177 ASP B CA 1
ATOM 8321 C C . ASP B 1 177 ? 23.288 50.876 -31.541 1.00 20.31 177 ASP B C 1
ATOM 8322 O O . ASP B 1 177 ? 22.457 51.718 -31.189 1.00 17.88 177 ASP B O 1
ATOM 8331 N N . ILE B 1 178 ? 24.192 50.353 -30.722 1.00 18.67 178 ILE B N 1
ATOM 8332 C CA . ILE B 1 178 ? 24.413 50.837 -29.368 1.00 19.14 178 ILE B CA 1
ATOM 8333 C C . ILE B 1 178 ? 25.393 51.997 -29.441 1.00 21.07 178 ILE B C 1
ATOM 8334 O O . ILE B 1 178 ? 26.416 51.909 -30.126 1.00 21.51 178 ILE B O 1
ATOM 8350 N N . LYS B 1 179 ? 25.074 53.093 -28.751 1.00 20.60 179 LYS B N 1
ATOM 8351 C CA . LYS B 1 179 ? 25.901 54.301 -28.753 1.00 22.96 179 LYS B CA 1
ATOM 8352 C C . LYS B 1 179 ? 26.355 54.567 -27.322 1.00 21.58 179 LYS B C 1
ATOM 8353 O O . LYS B 1 179 ? 25.570 55.062 -26.508 1.00 22.62 179 LYS B O 1
ATOM 8372 N N . LEU B 1 180 ? 27.616 54.259 -27.028 1.00 21.04 180 LEU B N 1
ATOM 8373 C CA . LEU B 1 180 ? 28.179 54.397 -25.690 1.00 24.06 180 LEU B CA 1
ATOM 8374 C C . LEU B 1 180 ? 29.023 55.655 -25.594 1.00 25.25 180 LEU B C 1
ATOM 8375 O O . LEU B 1 180 ? 29.927 55.863 -26.406 1.00 24.75 180 LEU B O 1
ATOM 8391 N N . LEU B 1 181 ? 28.768 56.454 -24.571 1.00 25.48 181 LEU B N 1
ATOM 8392 C CA . LEU B 1 181 ? 29.572 57.632 -24.290 1.00 26.89 181 LEU B CA 1
ATOM 8393 C C . LEU B 1 181 ? 30.602 57.289 -23.222 1.00 30.77 181 LEU B C 1
ATOM 8394 O O . LEU B 1 181 ? 30.244 56.831 -22.133 1.00 32.31 181 LEU B O 1
ATOM 8410 N N . LEU B 1 182 ? 31.880 57.486 -23.549 1.00 28.60 182 LEU B N 1
ATOM 8411 C CA . LEU B 1 182 ? 32.991 57.213 -22.639 1.00 31.68 182 LEU B CA 1
ATOM 8412 C C . LEU B 1 182 ? 33.857 58.471 -22.607 1.00 34.72 182 LEU B C 1
ATOM 8413 O O . LEU B 1 182 ? 34.709 58.666 -23.478 1.00 31.88 182 LEU B O 1
ATOM 8429 N N . GLY B 1 183 ? 33.635 59.330 -21.614 1.00 33.99 183 GLY B N 1
ATOM 8430 C CA . GLY B 1 183 ? 34.330 60.598 -21.557 1.00 35.23 183 GLY B CA 1
ATOM 8431 C C . GLY B 1 183 ? 33.677 61.633 -22.459 1.00 34.44 183 GLY B C 1
ATOM 8432 O O . GLY B 1 183 ? 32.614 61.416 -23.051 1.00 35.23 183 GLY B O 1
ATOM 8436 N N . ASN B 1 184 ? 34.339 62.785 -22.566 1.00 36.96 184 ASN B N 1
ATOM 8437 C CA . ASN B 1 184 ? 33.819 63.900 -23.358 1.00 36.13 184 ASN B CA 1
ATOM 8438 C C . ASN B 1 184 ? 34.159 63.706 -24.839 1.00 35.73 184 ASN B C 1
ATOM 8439 O O . ASN B 1 184 ? 34.899 64.475 -25.453 1.00 33.81 184 ASN B O 1
ATOM 8450 N N . TYR B 1 185 ? 33.589 62.654 -25.412 1.00 30.84 185 TYR B N 1
ATOM 8451 C CA . TYR B 1 185 ? 33.907 62.237 -26.767 1.00 32.38 185 TYR B CA 1
ATOM 8452 C C . TYR B 1 185 ? 32.657 61.723 -27.446 1.00 28.96 185 TYR B C 1
ATOM 8453 O O . TYR B 1 185 ? 31.652 61.429 -26.783 1.00 27.56 185 TYR B O 1
ATOM 8471 N N . PRO B 1 186 ? 32.672 61.596 -28.770 1.00 28.11 186 PRO B N 1
ATOM 8472 C CA . PRO B 1 186 ? 31.508 61.055 -29.467 1.00 28.12 186 PRO B CA 1
ATOM 8473 C C . PRO B 1 186 ? 31.280 59.604 -29.077 1.00 25.73 186 PRO B C 1
ATOM 8474 O O . PRO B 1 186 ? 32.191 58.901 -28.642 1.00 25.18 186 PRO B O 1
ATOM 8485 N N . ALA B 1 187 ? 30.034 59.168 -29.241 1.00 25.27 187 ALA B N 1
ATOM 8486 C CA . ALA B 1 187 ? 29.646 57.821 -28.863 1.00 26.63 187 ALA B CA 1
ATOM 8487 C C . ALA B 1 187 ? 30.469 56.777 -29.610 1.00 25.70 187 ALA B C 1
ATOM 8488 O O . ALA B 1 187 ? 30.801 56.944 -30.786 1.00 24.75 187 ALA B O 1
ATOM 8495 N N . ILE B 1 188 ? 30.802 55.699 -28.908 1.00 25.06 188 ILE B N 1
ATOM 8496 C CA . ILE B 1 188 ? 31.326 54.490 -29.535 1.00 24.52 188 ILE B CA 1
ATOM 8497 C C . ILE B 1 188 ? 30.147 53.687 -30.069 1.00 26.15 188 ILE B C 1
ATOM 8498 O O . ILE B 1 188 ? 29.206 53.383 -29.328 1.00 23.85 188 ILE B O 1
ATOM 8514 N N . ASP B 1 189 ? 30.178 53.359 -31.359 1.00 24.46 189 ASP B N 1
ATOM 8515 C CA . ASP B 1 189 ? 29.103 52.593 -31.977 1.00 25.18 189 ASP B CA 1
ATOM 8516 C C . ASP B 1 189 ? 29.406 51.106 -31.879 1.00 24.50 189 ASP B C 1
ATOM 8517 O O . ASP B 1 189 ? 30.472 50.655 -32.309 1.00 23.97 189 ASP B O 1
ATOM 8526 N N . LEU B 1 190 ? 28.466 50.353 -31.317 1.00 22.58 190 LEU B N 1
ATOM 8527 C CA . LEU B 1 190 ? 28.578 48.906 -31.236 1.00 21.00 190 LEU B CA 1
ATOM 8528 C C . LEU B 1 190 ? 27.392 48.281 -31.956 1.00 20.09 190 LEU B C 1
ATOM 8529 O O . LEU B 1 190 ? 26.298 48.857 -31.959 1.00 17.86 190 LEU B O 1
ATOM 8545 N N . PRO B 1 191 ? 27.564 47.121 -32.584 1.00 19.30 191 PRO B N 1
ATOM 8546 C CA . PRO B 1 191 ? 26.410 46.422 -33.147 1.00 19.37 191 PRO B CA 1
ATOM 8547 C C . PRO B 1 191 ? 25.514 45.878 -32.047 1.00 17.95 191 PRO B C 1
ATOM 8548 O O . PRO B 1 191 ? 25.975 45.646 -30.918 1.00 18.36 191 PRO B O 1
ATOM 8559 N N . PRO B 1 192 ? 24.229 45.656 -32.337 1.00 17.31 192 PRO B N 1
ATOM 8560 C CA . PRO B 1 192 ? 23.254 45.287 -31.299 1.00 18.27 192 PRO B CA 1
ATOM 8561 C C . PRO B 1 192 ? 23.138 43.801 -30.980 1.00 18.83 192 PRO B C 1
ATOM 8562 O O . PRO B 1 192 ? 22.297 43.435 -30.147 1.00 16.97 192 PRO B O 1
ATOM 8573 N N . GLY B 1 193 ? 23.942 42.938 -31.592 1.00 18.43 193 GLY B N 1
ATOM 8574 C CA . GLY B 1 193 ? 23.947 41.530 -31.239 1.00 17.84 193 GLY B CA 1
ATOM 8575 C C . GLY B 1 193 ? 22.868 40.727 -31.943 1.00 19.91 193 GLY B C 1
ATOM 8576 O O . GLY B 1 193 ? 21.998 41.248 -32.638 1.00 17.68 193 GLY B O 1
ATOM 8580 N N . SER B 1 194 ? 22.916 39.412 -31.711 1.00 18.32 194 SER B N 1
ATOM 8581 C CA . SER B 1 194 ? 22.103 38.450 -32.442 1.00 19.75 194 SER B CA 1
ATOM 8582 C C . SER B 1 194 ? 20.858 38.032 -31.677 1.00 21.25 194 SER B C 1
ATOM 8583 O O . SER B 1 194 ? 20.222 37.036 -32.034 1.00 22.08 194 SER B O 1
ATOM 8591 N N . GLY B 1 195 ? 20.502 38.763 -30.630 1.00 19.30 195 GLY B N 1
ATOM 8592 C CA . GLY B 1 195 ? 19.318 38.444 -29.860 1.00 18.43 195 GLY B CA 1
ATOM 8593 C C . GLY B 1 195 ? 18.445 39.662 -29.688 1.00 18.60 195 GLY B C 1
ATOM 8594 O O . GLY B 1 195 ? 17.937 40.203 -30.676 1.00 19.20 195 GLY B O 1
ATOM 8598 N N . GLY B 1 196 ? 18.286 40.112 -28.438 1.00 16.55 196 GLY B N 1
ATOM 8599 C CA . GLY B 1 196 ? 17.510 41.295 -28.142 1.00 18.47 196 GLY B CA 1
ATOM 8600 C C . GLY B 1 196 ? 16.552 41.163 -26.975 1.00 20.31 196 GLY B C 1
ATOM 8601 O O . GLY B 1 196 ? 16.484 42.061 -26.125 1.00 19.79 196 GLY B O 1
ATOM 8605 N N . GLY B 1 197 ? 15.803 40.065 -26.921 1.00 18.15 197 GLY B N 1
ATOM 8606 C CA . GLY B 1 197 ? 14.731 39.895 -25.963 1.00 19.24 197 GLY B CA 1
ATOM 8607 C C . GLY B 1 197 ? 15.102 39.037 -24.767 1.00 18.01 197 GLY B C 1
ATOM 8608 O O . GLY B 1 197 ? 16.279 38.818 -24.457 1.00 16.65 197 GLY B O 1
ATOM 8612 N N . CYS B 1 198 ? 14.068 38.547 -24.084 1.00 18.61 198 CYS B N 1
ATOM 8613 C CA . CYS B 1 198 ? 14.253 37.703 -22.909 1.00 19.09 198 CYS B CA 1
ATOM 8614 C C . CYS B 1 198 ? 15.006 36.437 -23.285 1.00 18.53 198 CYS B C 1
ATOM 8615 O O . CYS B 1 198 ? 14.825 35.893 -24.379 1.00 19.20 198 CYS B O 1
ATOM 8622 N N . VAL B 1 199 ? 15.860 35.967 -22.370 1.00 16.85 199 VAL B N 1
ATOM 8623 C CA . VAL B 1 199 ? 16.577 34.717 -22.606 1.00 17.37 199 VAL B CA 1
ATOM 8624 C C . VAL B 1 199 ? 15.571 33.618 -22.904 1.00 18.99 199 VAL B C 1
ATOM 8625 O O . VAL B 1 199 ? 14.514 33.526 -22.269 1.00 18.97 199 VAL B O 1
ATOM 8638 N N . THR B 1 200 ? 15.894 32.795 -23.903 1.00 20.05 200 THR B N 1
ATOM 8639 C CA . THR B 1 200 ? 14.988 31.792 -24.445 1.00 22.39 200 THR B CA 1
ATOM 8640 C C . THR B 1 200 ? 15.134 30.425 -23.798 1.00 22.88 200 THR B C 1
ATOM 8641 O O . THR B 1 200 ? 14.270 29.565 -24.009 1.00 22.70 200 THR B O 1
ATOM 8652 N N . SER B 1 201 ? 16.199 30.194 -23.040 1.00 22.08 201 SER B N 1
ATOM 8653 C CA . SER B 1 201 ? 16.547 28.847 -22.608 1.00 21.70 201 SER B CA 1
ATOM 8654 C C . SER B 1 201 ? 17.500 28.944 -21.427 1.00 21.74 201 SER B C 1
ATOM 8655 O O . SER B 1 201 ? 17.945 30.029 -21.045 1.00 18.26 201 SER B O 1
ATOM 8663 N N . GLY B 1 202 ? 17.829 27.790 -20.867 1.00 20.63 202 GLY B N 1
ATOM 8664 C CA . GLY B 1 202 ? 18.845 27.699 -19.852 1.00 21.09 202 GLY B CA 1
ATOM 8665 C C . GLY B 1 202 ? 18.307 27.893 -18.447 1.00 20.71 202 GLY B C 1
ATOM 8666 O O . GLY B 1 202 ? 17.116 28.154 -18.229 1.00 19.83 202 GLY B O 1
ATOM 8670 N N . PRO B 1 203 ? 19.205 27.790 -17.465 1.00 20.29 203 PRO B N 1
ATOM 8671 C CA . PRO B 1 203 ? 18.779 27.799 -16.050 1.00 19.56 203 PRO B CA 1
ATOM 8672 C C . PRO B 1 203 ? 18.097 29.078 -15.602 1.00 21.37 203 PRO B C 1
ATOM 8673 O O . PRO B 1 203 ? 17.351 29.052 -14.617 1.00 18.79 203 PRO B O 1
ATOM 8684 N N . PHE B 1 204 ? 18.339 30.206 -16.264 1.00 17.63 204 PHE B N 1
ATOM 8685 C CA . PHE B 1 204 ? 17.811 31.478 -15.791 1.00 19.47 204 PHE B CA 1
ATOM 8686 C C . PHE B 1 204 ? 16.674 31.997 -16.663 1.00 20.10 204 PHE B C 1
ATOM 8687 O O . PHE B 1 204 ? 16.353 33.187 -16.619 1.00 16.88 204 PHE B O 1
ATOM 8704 N N . LYS B 1 205 ? 16.010 31.102 -17.400 1.00 20.25 205 LYS B N 1
ATOM 8705 C CA . LYS B 1 205 ? 14.917 31.510 -18.276 1.00 20.66 205 LYS B CA 1
ATOM 8706 C C . LYS B 1 205 ? 13.779 32.150 -17.495 1.00 21.62 205 LYS B C 1
ATOM 8707 O O . LYS B 1 205 ? 13.150 33.105 -17.967 1.00 21.12 205 LYS B O 1
ATOM 8726 N N . ASP B 1 206 ? 13.485 31.626 -16.308 1.00 21.27 206 ASP B N 1
ATOM 8727 C CA . ASP B 1 206 ? 12.413 32.138 -15.469 1.00 22.65 206 ASP B CA 1
ATOM 8728 C C . ASP B 1 206 ? 12.945 32.991 -14.324 1.00 23.46 206 ASP B C 1
ATOM 8729 O O . ASP B 1 206 ? 12.189 33.330 -13.410 1.00 23.37 206 ASP B O 1
ATOM 8738 N N . TYR B 1 207 ? 14.228 33.338 -14.364 1.00 20.67 207 TYR B N 1
ATOM 8739 C CA . TYR B 1 207 ? 14.833 34.184 -13.349 1.00 20.20 207 TYR B CA 1
ATOM 8740 C C . TYR B 1 207 ? 14.300 35.601 -13.468 1.00 22.29 207 TYR B C 1
ATOM 8741 O O . TYR B 1 207 ? 14.183 36.145 -14.569 1.00 21.13 207 TYR B O 1
ATOM 8759 N N . LYS B 1 208 ? 13.969 36.201 -12.328 1.00 21.64 208 LYS B N 1
ATOM 8760 C CA . LYS B 1 208 ? 13.348 37.519 -12.299 1.00 22.50 208 LYS B CA 1
ATOM 8761 C C . LYS B 1 208 ? 14.355 38.560 -11.832 1.00 21.07 208 LYS B C 1
ATOM 8762 O O . LYS B 1 208 ? 14.856 38.497 -10.704 1.00 19.08 208 LYS B O 1
ATOM 8781 N N . LEU B 1 209 ? 14.654 39.496 -12.717 1.00 20.92 209 LEU B N 1
ATOM 8782 C CA . LEU B 1 209 ? 15.450 40.671 -12.410 1.00 20.51 209 LEU B CA 1
ATOM 8783 C C . LEU B 1 209 ? 14.529 41.715 -11.785 1.00 20.10 209 LEU B C 1
ATOM 8784 O O . LEU B 1 209 ? 13.536 42.111 -12.401 1.00 20.72 209 LEU B O 1
ATOM 8800 N N . ASN B 1 210 ? 14.826 42.136 -10.549 1.00 18.87 210 ASN B N 1
ATOM 8801 C CA . ASN B 1 210 ? 13.895 42.963 -9.786 1.00 18.97 210 ASN B CA 1
ATOM 8802 C C . ASN B 1 210 ? 14.268 44.435 -9.685 1.00 18.15 210 ASN B C 1
ATOM 8803 O O . ASN B 1 210 ? 13.390 45.256 -9.405 1.00 19.95 210 ASN B O 1
ATOM 8814 N N . LEU B 1 211 ? 15.528 44.791 -9.878 1.00 17.46 211 LEU B N 1
ATOM 8815 C CA . LEU B 1 211 ? 15.986 46.155 -9.686 1.00 17.67 211 LEU B CA 1
ATOM 8816 C C . LEU B 1 211 ? 16.336 46.783 -11.029 1.00 17.48 211 LEU B C 1
ATOM 8817 O O . LEU B 1 211 ? 16.553 46.092 -12.029 1.00 17.23 211 LEU B O 1
ATOM 8833 N N . GLY B 1 212 ? 16.377 48.109 -11.043 1.00 15.22 212 GLY B N 1
ATOM 8834 C CA . GLY B 1 212 ? 16.682 48.842 -12.252 1.00 17.40 212 GLY B CA 1
ATOM 8835 C C . GLY B 1 212 ? 15.500 48.910 -13.198 1.00 17.68 212 GLY B C 1
ATOM 8836 O O . GLY B 1 212 ? 14.385 48.498 -12.869 1.00 16.85 212 GLY B O 1
ATOM 8840 N N . PRO B 1 213 ? 15.724 49.430 -14.417 1.00 18.49 213 PRO B N 1
ATOM 8841 C CA . PRO B 1 213 ? 17.032 49.877 -14.901 1.00 17.49 213 PRO B CA 1
ATOM 8842 C C . PRO B 1 213 ? 17.462 51.210 -14.315 1.00 17.84 213 PRO B C 1
ATOM 8843 O O . PRO B 1 213 ? 16.616 52.041 -13.989 1.00 18.17 213 PRO B O 1
ATOM 8854 N N . ALA B 1 214 ? 18.771 51.413 -14.199 1.00 16.83 214 ALA B N 1
ATOM 8855 C CA . ALA B 1 214 ? 19.320 52.684 -13.747 1.00 19.40 214 ALA B CA 1
ATOM 8856 C C . ALA B 1 214 ? 19.828 53.535 -14.896 1.00 19.60 214 ALA B C 1
ATOM 8857 O O . ALA B 1 214 ? 19.663 54.759 -14.881 1.00 21.53 214 ALA B O 1
ATOM 8864 N N . ALA B 1 215 ? 20.446 52.899 -15.889 1.00 18.05 215 ALA B N 1
ATOM 8865 C CA . ALA B 1 215 ? 20.986 53.584 -17.054 1.00 18.61 215 ALA B CA 1
ATOM 8866 C C . ALA B 1 215 ? 21.185 52.556 -18.159 1.00 17.20 215 ALA B C 1
ATOM 8867 O O . ALA B 1 215 ? 22.319 52.212 -18.501 1.00 18.00 215 ALA B O 1
ATOM 8874 N N . LEU B 1 216 ? 20.085 52.051 -18.705 1.00 17.07 216 LEU B N 1
ATOM 8875 C CA . LEU B 1 216 ? 20.126 50.948 -19.660 1.00 16.38 216 LEU B CA 1
ATOM 8876 C C . LEU B 1 216 ? 20.269 51.507 -21.068 1.00 17.87 216 LEU B C 1
ATOM 8877 O O . LEU B 1 216 ? 19.333 52.108 -21.598 1.00 17.08 216 LEU B O 1
ATOM 8893 N N . SER B 1 217 ? 21.426 51.281 -21.681 1.00 17.72 217 SER B N 1
ATOM 8894 C CA . SER B 1 217 ? 21.631 51.693 -23.063 1.00 18.02 217 SER B CA 1
ATOM 8895 C C . SER B 1 217 ? 20.822 50.807 -24.006 1.00 18.30 217 SER B C 1
ATOM 8896 O O . SER B 1 217 ? 20.785 49.583 -23.853 1.00 17.10 217 SER B O 1
ATOM 8904 N N . LEU B 1 218 ? 20.187 51.434 -25.006 1.00 17.05 218 LEU B N 1
ATOM 8905 C CA . LEU B 1 218 ? 19.271 50.745 -25.905 1.00 17.96 218 LEU B CA 1
ATOM 8906 C C . LEU B 1 218 ? 19.735 50.832 -27.356 1.00 18.17 218 LEU B C 1
ATOM 8907 O O . LEU B 1 218 ? 20.402 51.799 -27.744 1.00 16.35 218 LEU B O 1
ATOM 8923 N N . PRO B 1 219 ? 19.376 49.852 -28.184 1.00 16.79 219 PRO B N 1
ATOM 8924 C CA . PRO B 1 219 ? 19.598 49.995 -29.627 1.00 18.50 219 PRO B CA 1
ATOM 8925 C C . PRO B 1 219 ? 18.962 51.274 -30.142 1.00 19.01 219 PRO B C 1
ATOM 8926 O O . PRO B 1 219 ? 17.815 51.598 -29.819 1.00 18.80 219 PRO B O 1
ATOM 8937 N N . GLY B 1 220 ? 19.721 52.015 -30.937 1.00 20.79 220 GLY B N 1
ATOM 8938 C CA . GLY B 1 220 ? 19.296 53.307 -31.416 1.00 21.14 220 GLY B CA 1
ATOM 8939 C C . GLY B 1 220 ? 19.842 54.485 -30.637 1.00 24.52 220 GLY B C 1
ATOM 8940 O O . GLY B 1 220 ? 19.728 55.620 -31.109 1.00 20.30 220 GLY B O 1
ATOM 8944 N N . GLY B 1 221 ? 20.400 54.259 -29.448 1.00 21.55 221 GLY B N 1
ATOM 8945 C CA . GLY B 1 221 ? 21.102 55.291 -28.712 1.00 24.49 221 GLY B CA 1
ATOM 8946 C C . GLY B 1 221 ? 20.389 55.802 -27.479 1.00 24.07 221 GLY B C 1
ATOM 8947 O O . GLY B 1 221 ? 21.017 56.485 -26.661 1.00 25.46 221 GLY B O 1
ATOM 8951 N N . ASN B 1 222 ? 19.102 55.511 -27.322 1.00 22.18 222 ASN B N 1
ATOM 8952 C CA . ASN B 1 222 ? 18.385 55.967 -26.148 1.00 23.32 222 ASN B CA 1
ATOM 8953 C C . ASN B 1 222 ? 18.840 55.194 -24.912 1.00 22.04 222 ASN B C 1
ATOM 8954 O O . ASN B 1 222 ? 19.517 54.167 -24.991 1.00 19.52 222 ASN B O 1
ATOM 8965 N N . MET B 1 223 ? 18.444 55.712 -23.757 1.00 22.07 223 MET B N 1
ATOM 8966 C CA . MET B 1 223 ? 18.746 55.110 -22.470 1.00 23.69 223 MET B CA 1
ATOM 8967 C C . MET B 1 223 ? 17.485 55.153 -21.624 1.00 26.56 223 MET B C 1
ATOM 8968 O O . MET B 1 223 ? 16.772 56.160 -21.615 1.00 29.33 223 MET B O 1
ATOM 8982 N N . THR B 1 224 ? 17.203 54.055 -20.931 1.00 24.26 224 THR B N 1
ATOM 8983 C CA . THR B 1 224 ? 16.082 53.991 -20.004 1.00 24.80 224 THR B CA 1
ATOM 8984 C C . THR B 1 224 ? 16.618 54.055 -18.581 1.00 23.97 224 THR B C 1
ATOM 8985 O O . THR B 1 224 ? 17.544 53.317 -18.228 1.00 20.39 224 THR B O 1
ATOM 8996 N N . ALA B 1 225 ? 16.040 54.941 -17.774 1.00 24.71 225 ALA B N 1
ATOM 8997 C CA . ALA B 1 225 ? 16.467 55.124 -16.391 1.00 22.90 225 ALA B CA 1
ATOM 8998 C C . ALA B 1 225 ? 15.236 55.236 -15.507 1.00 24.02 225 ALA B C 1
ATOM 8999 O O . ALA B 1 225 ? 14.394 56.113 -15.721 1.00 23.35 225 ALA B O 1
ATOM 9006 N N . ALA B 1 226 ? 15.131 54.348 -14.524 1.00 22.83 226 ALA B N 1
ATOM 9007 C CA . ALA B 1 226 ? 14.047 54.424 -13.559 1.00 24.21 226 ALA B CA 1
ATOM 9008 C C . ALA B 1 226 ? 14.211 55.661 -12.684 1.00 23.48 226 ALA B C 1
ATOM 9009 O O . ALA B 1 226 ? 15.328 56.121 -12.425 1.00 24.18 226 ALA B O 1
ATOM 9016 N N . ALA B 1 227 ? 13.083 56.198 -12.215 1.00 24.77 227 ALA B N 1
ATOM 9017 C CA . ALA B 1 227 ? 13.151 57.297 -11.256 1.00 28.22 227 ALA B CA 1
ATOM 9018 C C . ALA B 1 227 ? 13.914 56.878 -10.003 1.00 27.72 227 ALA B C 1
ATOM 9019 O O . ALA B 1 227 ? 14.718 57.653 -9.471 1.00 25.29 227 ALA B O 1
ATOM 9026 N N . ASN B 1 228 ? 13.686 55.657 -9.526 1.00 26.67 228 ASN B N 1
ATOM 9027 C CA . ASN B 1 228 ? 14.471 55.087 -8.430 1.00 24.98 228 ASN B CA 1
ATOM 9028 C C . ASN B 1 228 ? 14.751 53.623 -8.752 1.00 21.27 228 ASN B C 1
ATOM 9029 O O . ASN B 1 228 ? 13.869 52.764 -8.589 1.00 20.71 228 ASN B O 1
ATOM 9040 N N . PRO B 1 229 ? 15.964 53.298 -9.206 1.00 20.87 229 PRO B N 1
ATOM 9041 C CA . PRO B 1 229 ? 16.247 51.920 -9.632 1.00 19.62 229 PRO B CA 1
ATOM 9042 C C . PRO B 1 229 ? 16.329 50.913 -8.495 1.00 19.56 229 PRO B C 1
ATOM 9043 O O . PRO B 1 229 ? 16.555 49.727 -8.759 1.00 17.27 229 PRO B O 1
ATOM 9054 N N . LEU B 1 230 ? 16.167 51.328 -7.243 1.00 20.14 230 LEU B N 1
ATOM 9055 C CA . LEU B 1 230 ? 16.104 50.376 -6.144 1.00 20.47 230 LEU B CA 1
ATOM 9056 C C . LEU B 1 230 ? 14.672 49.973 -5.810 1.00 20.29 230 LEU B C 1
ATOM 9057 O O . LEU B 1 230 ? 14.460 49.227 -4.850 1.00 21.04 230 LEU B O 1
ATOM 9073 N N . THR B 1 231 ? 13.693 50.429 -6.584 1.00 19.94 231 THR B N 1
ATOM 9074 C CA . THR B 1 231 ? 12.321 49.980 -6.410 1.00 20.80 231 THR B CA 1
ATOM 9075 C C . THR B 1 231 ? 12.031 48.769 -7.294 1.00 20.92 231 THR B C 1
ATOM 9076 O O . THR B 1 231 ? 12.804 48.406 -8.184 1.00 20.85 231 THR B O 1
ATOM 9087 N N . TYR B 1 232 ? 10.889 48.141 -7.024 1.00 21.68 232 TYR B N 1
ATOM 9088 C CA . TYR B 1 232 ? 10.555 46.829 -7.567 1.00 20.02 232 TYR B CA 1
ATOM 9089 C C . TYR B 1 232 ? 10.117 46.950 -9.023 1.00 20.73 232 TYR B C 1
ATOM 9090 O O . TYR B 1 232 ? 9.167 47.676 -9.334 1.00 23.25 232 TYR B O 1
ATOM 9108 N N . ASN B 1 233 ? 10.802 46.231 -9.907 1.00 19.30 233 ASN B N 1
ATOM 9109 C CA . ASN B 1 233 ? 10.519 46.247 -11.335 1.00 20.18 233 ASN B CA 1
ATOM 9110 C C . ASN B 1 233 ? 10.782 44.857 -11.904 1.00 20.04 233 ASN B C 1
ATOM 9111 O O . ASN B 1 233 ? 11.695 44.682 -12.720 1.00 20.94 233 ASN B O 1
ATOM 9122 N N . PRO B 1 234 ? 10.020 43.844 -11.492 1.00 19.44 234 PRO B N 1
ATOM 9123 C CA . PRO B 1 234 ? 10.334 42.469 -11.905 1.00 19.25 234 PRO B CA 1
ATOM 9124 C C . PRO B 1 234 ? 10.212 42.288 -13.412 1.00 20.16 234 PRO B C 1
ATOM 9125 O O . PRO B 1 234 ? 9.272 42.780 -14.039 1.00 19.61 234 PRO B O 1
ATOM 9136 N N . ARG B 1 235 ? 11.172 41.572 -13.990 1.00 19.43 235 ARG B N 1
ATOM 9137 C CA . ARG B 1 235 ? 11.206 41.379 -15.436 1.00 21.74 235 ARG B CA 1
ATOM 9138 C C . ARG B 1 235 ? 12.239 40.306 -15.761 1.00 21.29 235 ARG B C 1
ATOM 9139 O O . ARG B 1 235 ? 12.985 39.852 -14.892 1.00 21.54 235 ARG B O 1
ATOM 9160 N N . CYS B 1 236 ? 12.266 39.903 -17.032 1.00 22.49 236 CYS B N 1
ATOM 9161 C CA . CYS B 1 236 ? 13.190 38.888 -17.513 1.00 21.02 236 CYS B CA 1
ATOM 9162 C C . CYS B 1 236 ? 14.584 39.474 -17.717 1.00 19.85 236 CYS B C 1
ATOM 9163 O O . CYS B 1 236 ? 14.759 40.681 -17.900 1.00 18.33 236 CYS B O 1
ATOM 9170 N N . MET B 1 237 ? 15.579 38.591 -17.705 1.00 16.72 237 MET B N 1
ATOM 9171 C CA . MET B 1 237 ? 16.916 38.936 -18.168 1.00 17.08 237 MET B CA 1
ATOM 9172 C C . MET B 1 237 ? 16.937 38.890 -19.693 1.00 17.69 237 MET B C 1
ATOM 9173 O O . MET B 1 237 ? 16.528 37.893 -20.296 1.00 18.22 237 MET B O 1
ATOM 9187 N N . LYS B 1 238 ? 17.393 39.972 -20.316 1.00 17.13 238 LYS B N 1
ATOM 9188 C CA . LYS B 1 238 ? 17.505 40.036 -21.770 1.00 16.80 238 LYS B CA 1
ATOM 9189 C C . LYS B 1 238 ? 18.961 39.886 -22.184 1.00 17.24 238 LYS B C 1
ATOM 9190 O O . LYS B 1 238 ? 19.864 40.364 -21.495 1.00 16.26 238 LYS B O 1
ATOM 9209 N N . ARG B 1 239 ? 19.181 39.224 -23.320 1.00 15.38 239 ARG B N 1
ATOM 9210 C CA . ARG B 1 239 ? 20.509 39.033 -23.873 1.00 16.45 239 ARG B CA 1
ATOM 9211 C C . ARG B 1 239 ? 20.471 39.313 -25.368 1.00 16.94 239 ARG B C 1
ATOM 9212 O O . ARG B 1 239 ? 19.449 39.121 -26.030 1.00 15.67 239 ARG B O 1
ATOM 9233 N N . SER B 1 240 ? 21.598 39.781 -25.883 1.00 15.83 240 SER B N 1
ATOM 9234 C CA . SER B 1 240 ? 21.817 39.883 -27.327 1.00 17.01 240 SER B CA 1
ATOM 9235 C C . SER B 1 240 ? 23.316 39.673 -27.537 1.00 16.40 240 SER B C 1
ATOM 9236 O O . SER B 1 240 ? 24.097 40.626 -27.538 1.00 16.26 240 SER B O 1
ATOM 9244 N N . LEU B 1 241 ? 23.702 38.411 -27.692 1.00 16.30 241 LEU B N 1
ATOM 9245 C CA . LEU B 1 241 ? 25.114 38.068 -27.741 1.00 16.31 241 LEU B CA 1
ATOM 9246 C C . LEU B 1 241 ? 25.760 38.708 -28.960 1.00 16.14 241 LEU B C 1
ATOM 9247 O O . LEU B 1 241 ? 25.183 38.724 -30.049 1.00 17.65 241 LEU B O 1
ATOM 9263 N N . THR B 1 242 ? 26.969 39.241 -28.772 1.00 15.07 242 THR B N 1
ATOM 9264 C CA . THR B 1 242 ? 27.594 40.112 -29.770 1.00 16.29 242 THR B CA 1
ATOM 9265 C C . THR B 1 242 ? 29.061 39.723 -29.943 1.00 17.91 242 THR B C 1
ATOM 9266 O O . THR B 1 242 ? 29.949 40.315 -29.329 1.00 16.41 242 THR B O 1
ATOM 9277 N N . THR B 1 243 ? 29.318 38.759 -30.830 1.00 16.22 243 THR B N 1
ATOM 9278 C CA . THR B 1 243 ? 30.688 38.298 -31.023 1.00 17.66 243 THR B CA 1
ATOM 9279 C C . THR B 1 243 ? 31.604 39.430 -31.469 1.00 18.87 243 THR B C 1
ATOM 9280 O O . THR B 1 243 ? 32.775 39.472 -31.074 1.00 17.29 243 THR B O 1
ATOM 9291 N N . GLU B 1 244 ? 31.092 40.371 -32.266 1.00 18.57 244 GLU B N 1
ATOM 9292 C CA . GLU B 1 244 ? 31.967 41.393 -32.826 1.00 19.20 244 GLU B CA 1
ATOM 9293 C C . GLU B 1 244 ? 32.551 42.280 -31.733 1.00 17.84 244 GLU B C 1
ATOM 9294 O O . GLU B 1 244 ? 33.676 42.774 -31.871 1.00 16.08 244 GLU B O 1
ATOM 9306 N N . ILE B 1 245 ? 31.824 42.467 -30.628 1.00 18.37 245 ILE B N 1
ATOM 9307 C CA . ILE B 1 245 ? 32.390 43.191 -29.491 1.00 16.66 245 ILE B CA 1
ATOM 9308 C C . ILE B 1 245 ? 33.596 42.438 -28.929 1.00 16.96 245 ILE B C 1
ATOM 9309 O O . ILE B 1 245 ? 34.641 43.040 -28.653 1.00 17.28 245 ILE B O 1
ATOM 9325 N N . LEU B 1 246 ? 33.490 41.113 -28.774 1.00 17.07 246 LEU B N 1
ATOM 9326 C CA . LEU B 1 246 ? 34.637 40.342 -28.291 1.00 16.91 246 LEU B CA 1
ATOM 9327 C C . LEU B 1 246 ? 35.784 40.374 -29.295 1.00 17.21 246 LEU B C 1
ATOM 9328 O O . LEU B 1 246 ? 36.958 40.411 -28.906 1.00 16.44 246 LEU B O 1
ATOM 9344 N N . GLN B 1 247 ? 35.466 40.353 -30.595 1.00 18.50 247 GLN B N 1
ATOM 9345 C CA . GLN B 1 247 ? 36.518 40.434 -31.604 1.00 18.15 247 GLN B CA 1
ATOM 9346 C C . GLN B 1 247 ? 37.284 41.743 -31.504 1.00 19.12 247 GLN B C 1
ATOM 9347 O O . GLN B 1 247 ? 38.498 41.774 -31.749 1.00 19.58 247 GLN B O 1
ATOM 9361 N N . ARG B 1 248 ? 36.600 42.831 -31.144 1.00 18.11 248 ARG B N 1
ATOM 9362 C CA . ARG B 1 248 ? 37.253 44.133 -31.093 1.00 19.62 248 ARG B CA 1
ATOM 9363 C C . ARG B 1 248 ? 38.043 44.346 -29.813 1.00 19.90 248 ARG B C 1
ATOM 9364 O O . ARG B 1 248 ? 39.088 45.007 -29.845 1.00 20.30 248 ARG B O 1
ATOM 9385 N N . TYR B 1 249 ? 37.580 43.800 -28.684 1.00 19.42 249 TYR B N 1
ATOM 9386 C CA . TYR B 1 249 ? 38.122 44.189 -27.389 1.00 18.10 249 TYR B CA 1
ATOM 9387 C C . TYR B 1 249 ? 38.613 43.049 -26.502 1.00 18.08 249 TYR B C 1
ATOM 9388 O O . TYR B 1 249 ? 39.254 43.336 -25.484 1.00 19.41 249 TYR B O 1
ATOM 9406 N N . ASN B 1 250 ? 38.363 41.779 -26.845 1.00 17.78 250 ASN B N 1
ATOM 9407 C CA . ASN B 1 250 ? 38.558 40.692 -25.891 1.00 17.07 250 ASN B CA 1
ATOM 9408 C C . ASN B 1 250 ? 39.288 39.484 -26.474 1.00 18.63 250 ASN B C 1
ATOM 9409 O O . ASN B 1 250 ? 39.248 38.403 -25.881 1.00 17.64 250 ASN B O 1
ATOM 9420 N N . THR B 1 251 ? 39.967 39.632 -27.606 1.00 18.93 251 THR B N 1
ATOM 9421 C CA . THR B 1 251 ? 40.759 38.530 -28.122 1.00 19.26 251 THR B CA 1
ATOM 9422 C C . THR B 1 251 ? 41.999 38.315 -27.256 1.00 19.45 251 THR B C 1
ATOM 9423 O O . THR B 1 251 ? 42.380 39.163 -26.445 1.00 19.79 251 THR B O 1
ATOM 9434 N N . PHE B 1 252 ? 42.641 37.164 -27.436 1.00 17.99 252 PHE B N 1
ATOM 9435 C CA . PHE B 1 252 ? 43.873 36.909 -26.697 1.00 19.05 252 PHE B CA 1
ATOM 9436 C C . PHE B 1 252 ? 44.915 37.992 -26.942 1.00 20.07 252 PHE B C 1
ATOM 9437 O O . PHE B 1 252 ? 45.550 38.428 -25.967 1.00 17.75 252 PHE B O 1
ATOM 9454 N N . PRO B 1 253 ? 45.133 38.483 -28.166 1.00 19.00 253 PRO B N 1
ATOM 9455 C CA . PRO B 1 253 ? 46.080 39.597 -28.320 1.00 20.59 253 PRO B CA 1
ATOM 9456 C C . PRO B 1 253 ? 45.735 40.800 -27.464 1.00 19.62 253 PRO B C 1
ATOM 9457 O O . PRO B 1 253 ? 46.641 41.404 -26.884 1.00 20.21 253 PRO B O 1
ATOM 9468 N N . LYS B 1 254 ? 44.453 41.171 -27.368 1.00 18.92 254 LYS B N 1
ATOM 9469 C CA . LYS B 1 254 ? 44.075 42.328 -26.556 1.00 20.42 254 LYS B CA 1
ATOM 9470 C C . LYS B 1 254 ? 44.265 42.061 -25.066 1.00 19.05 254 LYS B C 1
ATOM 9471 O O . LYS B 1 254 ? 44.591 42.983 -24.306 1.00 19.38 254 LYS B O 1
ATOM 9490 N N . ILE B 1 255 ? 44.056 40.823 -24.621 1.00 18.75 255 ILE B N 1
ATOM 9491 C CA . ILE B 1 255 ? 44.279 40.508 -23.214 1.00 18.03 255 ILE B CA 1
ATOM 9492 C C . ILE B 1 255 ? 45.763 40.608 -22.889 1.00 19.25 255 ILE B C 1
ATOM 9493 O O . ILE B 1 255 ? 46.162 41.241 -21.906 1.00 18.51 255 ILE B O 1
ATOM 9509 N N . VAL B 1 256 ? 46.604 40.004 -23.726 1.00 18.27 256 VAL B N 1
ATOM 9510 C CA . VAL B 1 256 ? 48.038 40.020 -23.468 1.00 18.81 256 VAL B CA 1
ATOM 9511 C C . VAL B 1 256 ? 48.586 41.437 -23.586 1.00 21.43 256 VAL B C 1
ATOM 9512 O O . VAL B 1 256 ? 49.491 41.827 -22.841 1.00 21.75 256 VAL B O 1
ATOM 9525 N N . GLU B 1 257 ? 48.053 42.228 -24.522 1.00 21.08 257 GLU B N 1
ATOM 9526 C CA . GLU B 1 257 ? 48.482 43.616 -24.650 1.00 25.03 257 GLU B CA 1
ATOM 9527 C C . GLU B 1 257 ? 48.200 44.391 -23.369 1.00 23.79 257 GLU B C 1
ATOM 9528 O O . GLU B 1 257 ? 49.061 45.123 -22.869 1.00 23.66 257 GLU B O 1
ATOM 9540 N N . LEU B 1 258 ? 46.989 44.247 -22.828 1.00 21.95 258 LEU B N 1
ATOM 9541 C CA . LEU B 1 258 ? 46.656 44.888 -21.559 1.00 20.84 258 LEU B CA 1
ATOM 9542 C C . LEU B 1 258 ? 47.696 44.561 -20.493 1.00 20.39 258 LEU B C 1
ATOM 9543 O O . LEU B 1 258 ? 48.159 45.442 -19.762 1.00 19.77 258 LEU B O 1
ATOM 9559 N N . ILE B 1 259 ? 48.074 43.290 -20.389 1.00 19.34 259 ILE B N 1
ATOM 9560 C CA . ILE B 1 259 ? 48.999 42.884 -19.339 1.00 20.76 259 ILE B CA 1
ATOM 9561 C C . ILE B 1 259 ? 50.403 43.408 -19.623 1.00 22.25 259 ILE B C 1
ATOM 9562 O O . ILE B 1 259 ? 51.036 44.026 -18.760 1.00 20.99 259 ILE B O 1
ATOM 9578 N N . LEU B 1 260 ? 50.910 43.180 -20.834 1.00 21.93 260 LEU B N 1
ATOM 9579 C CA . LEU B 1 260 ? 52.316 43.466 -21.105 1.00 22.62 260 LEU B CA 1
ATOM 9580 C C . LEU B 1 260 ? 52.584 44.942 -21.382 1.00 24.15 260 LEU B C 1
ATOM 9581 O O . LEU B 1 260 ? 53.697 45.411 -21.127 1.00 26.25 260 LEU B O 1
ATOM 9597 N N . ASP B 1 261 ? 51.602 45.692 -21.881 1.00 24.28 261 ASP B N 1
ATOM 9598 C CA . ASP B 1 261 ? 51.847 47.085 -22.251 1.00 24.23 261 ASP B CA 1
ATOM 9599 C C . ASP B 1 261 ? 51.544 48.081 -21.141 1.00 24.90 261 ASP B C 1
ATOM 9600 O O . ASP B 1 261 ? 51.831 49.273 -21.308 1.00 25.75 261 ASP B O 1
ATOM 9609 N N . SER B 1 262 ? 50.974 47.639 -20.027 1.00 23.39 262 SER B N 1
ATOM 9610 C CA . SER B 1 262 ? 50.630 48.516 -18.913 1.00 23.17 262 SER B CA 1
ATOM 9611 C C . SER B 1 262 ? 51.765 48.470 -17.897 1.00 25.69 262 SER B C 1
ATOM 9612 O O . SER B 1 262 ? 51.982 47.441 -17.252 1.00 23.74 262 SER B O 1
ATOM 9620 N N . ASP B 1 263 ? 52.482 49.583 -17.737 1.00 26.75 263 ASP B N 1
ATOM 9621 C CA . ASP B 1 263 ? 53.648 49.582 -16.864 1.00 29.09 263 ASP B CA 1
ATOM 9622 C C . ASP B 1 263 ? 53.361 50.114 -15.462 1.00 28.61 263 ASP B C 1
ATOM 9623 O O . ASP B 1 263 ? 54.253 50.063 -14.610 1.00 28.30 263 ASP B O 1
ATOM 9632 N N . ASP B 1 264 ? 52.155 50.615 -15.196 1.00 27.15 264 ASP B N 1
ATOM 9633 C CA . ASP B 1 264 ? 51.774 50.991 -13.839 1.00 24.23 264 ASP B CA 1
ATOM 9634 C C . ASP B 1 264 ? 50.270 50.796 -13.679 1.00 22.60 264 ASP B C 1
ATOM 9635 O O . ASP B 1 264 ? 49.541 50.576 -14.650 1.00 20.95 264 ASP B O 1
ATOM 9644 N N . ILE B 1 265 ? 49.803 50.887 -12.433 1.00 22.03 265 ILE B N 1
ATOM 9645 C CA . ILE B 1 265 ? 48.417 50.525 -12.152 1.00 20.24 265 ILE B CA 1
ATOM 9646 C C . ILE B 1 265 ? 47.448 51.480 -12.834 1.00 20.44 265 ILE B C 1
ATOM 9647 O O . ILE B 1 265 ? 46.348 51.077 -13.231 1.00 18.74 265 ILE B O 1
ATOM 9663 N N . TRP B 1 266 ? 47.813 52.755 -12.976 1.00 19.76 266 TRP B N 1
ATOM 9664 C CA . TRP B 1 266 ? 46.920 53.679 -13.662 1.00 21.90 266 TRP B CA 1
ATOM 9665 C C . TRP B 1 266 ? 46.691 53.233 -15.101 1.00 21.90 266 TRP B C 1
ATOM 9666 O O . TRP B 1 266 ? 45.548 53.092 -15.550 1.00 21.34 266 TRP B O 1
ATOM 9687 N N . ASP B 1 267 ? 47.772 52.989 -15.836 1.00 21.26 267 ASP B N 1
ATOM 9688 C CA . ASP B 1 267 ? 47.636 52.547 -17.217 1.00 22.46 267 ASP B CA 1
ATOM 9689 C C . ASP B 1 267 ? 46.856 51.238 -17.300 1.00 21.40 267 ASP B C 1
ATOM 9690 O O . ASP B 1 267 ? 46.011 51.066 -18.184 1.00 20.07 267 ASP B O 1
ATOM 9699 N N . PHE B 1 268 ? 47.117 50.310 -16.377 1.00 20.01 268 PHE B N 1
ATOM 9700 C CA . PHE B 1 268 ? 46.457 49.010 -16.417 1.00 19.43 268 PHE B CA 1
ATOM 9701 C C . PHE B 1 268 ? 44.952 49.151 -16.229 1.00 18.88 268 PHE B C 1
ATOM 9702 O O . PHE B 1 268 ? 44.161 48.666 -17.046 1.00 17.48 268 PHE B O 1
ATOM 9719 N N . GLN B 1 269 ? 44.534 49.809 -15.148 1.00 18.64 269 GLN B N 1
ATOM 9720 C CA . GLN B 1 269 ? 43.108 49.899 -14.867 1.00 19.97 269 GLN B CA 1
ATOM 9721 C C . GLN B 1 269 ? 42.385 50.759 -15.899 1.00 18.97 269 GLN B C 1
ATOM 9722 O O . GLN B 1 269 ? 41.221 50.490 -16.215 1.00 17.36 269 GLN B O 1
ATOM 9736 N N . MET B 1 270 ? 43.060 51.758 -16.472 1.00 18.94 270 MET B N 1
ATOM 9737 C CA . MET B 1 270 ? 42.419 52.588 -17.489 1.00 21.01 270 MET B CA 1
ATOM 9738 C C . MET B 1 270 ? 42.291 51.851 -18.817 1.00 19.90 270 MET B C 1
ATOM 9739 O O . MET B 1 270 ? 41.247 51.924 -19.475 1.00 20.18 270 MET B O 1
ATOM 9753 N N . THR B 1 271 ? 43.337 51.137 -19.233 1.00 19.95 271 THR B N 1
ATOM 9754 C CA . THR B 1 271 ? 43.239 50.331 -20.445 1.00 19.43 271 THR B CA 1
ATOM 9755 C C . THR B 1 271 ? 42.203 49.222 -20.285 1.00 18.55 271 THR B C 1
ATOM 9756 O O . THR B 1 271 ? 41.497 48.882 -21.241 1.00 20.11 271 THR B O 1
ATOM 9767 N N . MET B 1 272 ? 42.090 48.657 -19.086 1.00 18.50 272 MET B N 1
ATOM 9768 C CA . MET B 1 272 ? 41.115 47.601 -18.846 1.00 17.15 272 MET B CA 1
ATOM 9769 C C . MET B 1 272 ? 39.689 48.112 -18.974 1.00 17.63 272 MET B C 1
ATOM 9770 O O . MET B 1 272 ? 38.823 47.427 -19.529 1.00 16.81 272 MET B O 1
ATOM 9784 N N . GLN B 1 273 ? 39.412 49.291 -18.428 1.00 16.60 273 GLN B N 1
ATOM 9785 C CA . GLN B 1 273 ? 38.055 49.810 -18.420 1.00 18.50 273 GLN B CA 1
ATOM 9786 C C . GLN B 1 273 ? 37.710 50.545 -19.706 1.00 18.83 273 GLN B C 1
ATOM 9787 O O . GLN B 1 273 ? 36.526 50.715 -20.003 1.00 19.39 273 GLN B O 1
ATOM 9801 N N . GLY B 1 274 ? 38.714 50.963 -20.469 1.00 19.56 274 GLY B N 1
ATOM 9802 C CA . GLY B 1 274 ? 38.503 51.740 -21.676 1.00 21.25 274 GLY B CA 1
ATOM 9803 C C . GLY B 1 274 ? 38.972 53.168 -21.482 1.00 25.24 274 GLY B C 1
ATOM 9804 O O . GLY B 1 274 ? 38.521 53.857 -20.562 1.00 22.81 274 GLY B O 1
ATOM 9808 N N . VAL B 1 275 ? 39.886 53.615 -22.338 1.00 24.95 275 VAL B N 1
ATOM 9809 C CA . VAL B 1 275 ? 40.474 54.950 -22.257 1.00 26.09 275 VAL B CA 1
ATOM 9810 C C . VAL B 1 275 ? 39.595 55.950 -23.011 1.00 27.99 275 VAL B C 1
ATOM 9811 O O . VAL B 1 275 ? 39.304 55.742 -24.196 1.00 26.75 275 VAL B O 1
ATOM 9824 N N . PRO B 1 276 ? 39.151 57.032 -22.370 1.00 29.22 276 PRO B N 1
ATOM 9825 C CA . PRO B 1 276 ? 38.358 58.038 -23.093 1.00 32.38 276 PRO B CA 1
ATOM 9826 C C . PRO B 1 276 ? 39.082 58.561 -24.320 1.00 28.79 276 PRO B C 1
ATOM 9827 O O . PRO B 1 276 ? 40.277 58.864 -24.281 1.00 29.08 276 PRO B O 1
ATOM 9838 N N . GLY B 1 277 ? 38.335 58.669 -25.419 1.00 31.19 277 GLY B N 1
ATOM 9839 C CA . GLY B 1 277 ? 38.866 59.148 -26.677 1.00 31.06 277 GLY B CA 1
ATOM 9840 C C . GLY B 1 277 ? 39.600 58.116 -27.500 1.00 35.30 277 GLY B C 1
ATOM 9841 O O . GLY B 1 277 ? 39.955 58.406 -28.651 1.00 35.55 277 GLY B O 1
ATOM 9845 N N . SER B 1 278 ? 39.832 56.917 -26.964 1.00 30.58 278 SER B N 1
ATOM 9846 C CA . SER B 1 278 ? 40.561 55.877 -27.676 1.00 27.78 278 SER B CA 1
ATOM 9847 C C . SER B 1 278 ? 39.680 55.059 -28.606 1.00 26.34 278 SER B C 1
ATOM 9848 O O . SER B 1 278 ? 40.208 54.340 -29.462 1.00 26.36 278 SER B O 1
ATOM 9856 N N . GLY B 1 279 ? 38.363 55.132 -28.457 1.00 27.54 279 GLY B N 1
ATOM 9857 C CA . GLY B 1 279 ? 37.482 54.259 -29.202 1.00 26.05 279 GLY B CA 1
ATOM 9858 C C . GLY B 1 279 ? 37.376 52.854 -28.656 1.00 26.50 279 GLY B C 1
ATOM 9859 O O . GLY B 1 279 ? 36.660 52.033 -29.243 1.00 28.36 279 GLY B O 1
ATOM 9863 N N . SER B 1 280 ? 38.057 52.547 -27.556 1.00 25.10 280 SER B N 1
ATOM 9864 C CA . SER B 1 280 ? 38.024 51.221 -26.958 1.00 24.03 280 SER B CA 1
ATOM 9865 C C . SER B 1 280 ? 37.300 51.251 -25.620 1.00 24.37 280 SER B C 1
ATOM 9866 O O . SER B 1 280 ? 37.378 52.228 -24.872 1.00 25.38 280 SER B O 1
ATOM 9874 N N . ILE B 1 281 ? 36.597 50.159 -25.325 1.00 20.61 281 ILE B N 1
ATOM 9875 C CA . ILE B 1 281 ? 35.949 49.974 -24.036 1.00 20.09 281 ILE B CA 1
ATOM 9876 C C . ILE B 1 281 ? 36.652 48.907 -23.208 1.00 19.91 281 ILE B C 1
ATOM 9877 O O . ILE B 1 281 ? 36.120 48.478 -22.181 1.00 19.02 281 ILE B O 1
ATOM 9893 N N . GLY B 1 282 ? 37.842 48.468 -23.635 1.00 19.09 282 GLY B N 1
ATOM 9894 C CA . GLY B 1 282 ? 38.663 47.547 -22.869 1.00 18.68 282 GLY B CA 1
ATOM 9895 C C . GLY B 1 282 ? 38.083 46.154 -22.752 1.00 18.12 282 GLY B C 1
ATOM 9896 O O . GLY B 1 282 ? 36.956 45.913 -23.192 1.00 17.46 282 GLY B O 1
ATOM 9900 N N . VAL B 1 283 ? 38.854 45.217 -22.181 1.00 18.54 283 VAL B N 1
ATOM 9901 C CA . VAL B 1 283 ? 38.310 43.892 -21.918 1.00 17.10 283 VAL B CA 1
ATOM 9902 C C . VAL B 1 283 ? 37.137 43.990 -20.956 1.00 17.78 283 VAL B C 1
ATOM 9903 O O . VAL B 1 283 ? 36.194 43.193 -21.029 1.00 16.11 283 VAL B O 1
ATOM 9916 N N . HIS B 1 284 ? 37.153 44.974 -20.058 1.00 17.94 284 HIS B N 1
ATOM 9917 C CA . HIS B 1 284 ? 36.083 45.068 -19.074 1.00 18.07 284 HIS B CA 1
ATOM 9918 C C . HIS B 1 284 ? 34.767 45.483 -19.724 1.00 18.19 284 HIS B C 1
ATOM 9919 O O . HIS B 1 284 ? 33.731 44.836 -19.526 1.00 17.72 284 HIS B O 1
ATOM 9933 N N . GLY B 1 285 ? 34.780 46.569 -20.495 1.00 18.21 285 GLY B N 1
ATOM 9934 C CA . GLY B 1 285 ? 33.575 46.966 -21.199 1.00 18.63 285 GLY B CA 1
ATOM 9935 C C . GLY B 1 285 ? 33.179 45.960 -22.262 1.00 18.33 285 GLY B C 1
ATOM 9936 O O . GLY B 1 285 ? 31.991 45.676 -22.452 1.00 17.83 285 GLY B O 1
ATOM 9940 N N . GLY B 1 286 ? 34.166 45.396 -22.957 1.00 17.76 286 GLY B N 1
ATOM 9941 C CA . GLY B 1 286 ? 33.863 44.422 -23.991 1.00 17.47 286 GLY B CA 1
ATOM 9942 C C . GLY B 1 286 ? 33.147 43.203 -23.443 1.00 17.22 286 GLY B C 1
ATOM 9943 O O . GLY B 1 286 ? 32.155 42.743 -24.012 1.00 18.78 286 GLY B O 1
ATOM 9947 N N . GLY B 1 287 ? 33.627 42.673 -22.319 1.00 18.29 287 GLY B N 1
ATOM 9948 C CA . GLY B 1 287 ? 32.955 41.534 -21.711 1.00 17.02 287 GLY B CA 1
ATOM 9949 C C . GLY B 1 287 ? 31.529 41.852 -21.305 1.00 17.77 287 GLY B C 1
ATOM 9950 O O . GLY B 1 287 ? 30.611 41.065 -21.555 1.00 17.07 287 GLY B O 1
ATOM 9954 N N . HIS B 1 288 ? 31.322 43.011 -20.672 1.00 17.49 288 HIS B N 1
ATOM 9955 C CA . HIS B 1 288 ? 29.975 43.421 -20.278 1.00 18.81 288 HIS B CA 1
ATOM 9956 C C . HIS B 1 288 ? 29.057 43.582 -21.487 1.00 18.70 288 HIS B C 1
ATOM 9957 O O . HIS B 1 288 ? 28.008 42.935 -21.588 1.00 17.64 288 HIS B O 1
ATOM 9971 N N . TYR B 1 289 ? 29.416 44.476 -22.405 1.00 17.08 289 TYR B N 1
ATOM 9972 C CA . TYR B 1 289 ? 28.484 44.817 -23.474 1.00 17.05 289 TYR B CA 1
ATOM 9973 C C . TYR B 1 289 ? 28.322 43.706 -24.504 1.00 16.40 289 TYR B C 1
ATOM 9974 O O . TYR B 1 289 ? 27.319 43.692 -25.224 1.00 15.88 289 TYR B O 1
ATOM 9992 N N . SER B 1 290 ? 29.260 42.764 -24.581 1.00 15.78 290 SER B N 1
ATOM 9993 C CA . SER B 1 290 ? 29.059 41.627 -25.471 1.00 15.54 290 SER B CA 1
ATOM 9994 C C . SER B 1 290 ? 27.847 40.792 -25.073 1.00 16.28 290 SER B C 1
ATOM 9995 O O . SER B 1 290 ? 27.323 40.041 -25.907 1.00 14.89 290 SER B O 1
ATOM 10003 N N . MET B 1 291 ? 27.393 40.892 -23.818 1.00 14.52 291 MET B N 1
ATOM 10004 C CA . MET B 1 291 ? 26.206 40.151 -23.400 1.00 16.06 291 MET B CA 1
ATOM 10005 C C . MET B 1 291 ? 24.937 40.748 -23.989 1.00 16.67 291 MET B C 1
ATOM 10006 O O . MET B 1 291 ? 23.934 40.041 -24.154 1.00 14.99 291 MET B O 1
ATOM 10020 N N . GLY B 1 292 ? 24.960 42.036 -24.305 1.00 16.28 292 GLY B N 1
ATOM 10021 C CA . GLY B 1 292 ? 23.783 42.720 -24.764 1.00 17.44 292 GLY B CA 1
ATOM 10022 C C . GLY B 1 292 ? 22.700 42.768 -23.688 1.00 18.40 292 GLY B C 1
ATOM 10023 O O . GLY B 1 292 ? 22.891 42.392 -22.534 1.00 19.87 292 GLY B O 1
ATOM 10027 N N . GLY B 1 293 ? 21.545 43.277 -24.103 1.00 19.99 293 GLY B N 1
ATOM 10028 C CA . GLY B 1 293 ? 20.335 43.112 -23.316 1.00 19.97 293 GLY B CA 1
ATOM 10029 C C . GLY B 1 293 ? 20.298 43.903 -22.016 1.00 20.55 293 GLY B C 1
ATOM 10030 O O . GLY B 1 293 ? 20.835 45.010 -21.898 1.00 19.46 293 GLY B O 1
ATOM 10034 N N . ASP B 1 294 ? 19.641 43.303 -21.018 1.00 19.18 294 ASP B N 1
ATOM 10035 C CA . ASP B 1 294 ? 19.242 43.967 -19.783 1.00 17.61 294 ASP B CA 1
ATOM 10036 C C . ASP B 1 294 ? 19.449 42.980 -18.646 1.00 18.88 294 ASP B C 1
ATOM 10037 O O . ASP B 1 294 ? 18.809 41.921 -18.641 1.00 19.34 294 ASP B O 1
ATOM 10046 N N . PRO B 1 295 ? 20.311 43.277 -17.658 1.00 17.42 295 PRO B N 1
ATOM 10047 C CA . PRO B 1 295 ? 21.035 44.528 -17.396 1.00 17.04 295 PRO B CA 1
ATOM 10048 C C . PRO B 1 295 ? 22.432 44.588 -18.003 1.00 16.64 295 PRO B C 1
ATOM 10049 O O . PRO B 1 295 ? 23.244 45.412 -17.581 1.00 16.14 295 PRO B O 1
ATOM 10060 N N . GLY B 1 296 ? 22.703 43.726 -18.987 1.00 18.23 296 GLY B N 1
ATOM 10061 C CA . GLY B 1 296 ? 24.026 43.691 -19.594 1.00 17.69 296 GLY B CA 1
ATOM 10062 C C . GLY B 1 296 ? 24.539 45.051 -20.037 1.00 18.92 296 GLY B C 1
ATOM 10063 O O . GLY B 1 296 ? 25.735 45.332 -19.937 1.00 20.11 296 GLY B O 1
ATOM 10067 N N . ARG B 1 297 ? 23.652 45.910 -20.545 1.00 17.31 297 ARG B N 1
ATOM 10068 C CA . ARG B 1 297 ? 24.056 47.228 -21.024 1.00 17.52 297 ARG B CA 1
ATOM 10069 C C . ARG B 1 297 ? 23.774 48.332 -20.008 1.00 17.67 297 ARG B C 1
ATOM 10070 O O . ARG B 1 297 ? 23.554 49.482 -20.395 1.00 16.12 297 ARG B O 1
ATOM 10091 N N . ASP B 1 298 ? 23.779 48.008 -18.715 1.00 15.14 298 ASP B N 1
ATOM 10092 C CA . ASP B 1 298 ? 23.487 48.972 -17.653 1.00 17.17 298 ASP B CA 1
ATOM 10093 C C . ASP B 1 298 ? 24.621 48.891 -16.636 1.00 17.42 298 ASP B C 1
ATOM 10094 O O . ASP B 1 298 ? 24.747 47.895 -15.918 1.00 16.96 298 ASP B O 1
ATOM 10103 N N A VAL B 1 299 ? 25.442 49.944 -16.578 0.33 17.81 299 VAL B N 1
ATOM 10104 N N B VAL B 1 299 ? 25.453 49.934 -16.571 0.67 17.79 299 VAL B N 1
ATOM 10105 C CA A VAL B 1 299 ? 26.655 49.913 -15.766 0.33 19.58 299 VAL B CA 1
ATOM 10106 C CA B VAL B 1 299 ? 26.663 49.847 -15.757 0.67 20.50 299 VAL B CA 1
ATOM 10107 C C A VAL B 1 299 ? 26.323 49.719 -14.292 0.33 17.88 299 VAL B C 1
ATOM 10108 C C B VAL B 1 299 ? 26.321 49.698 -14.280 0.67 17.81 299 VAL B C 1
ATOM 10109 O O A VAL B 1 299 ? 27.117 49.141 -13.541 0.33 18.44 299 VAL B O 1
ATOM 10110 O O B VAL B 1 299 ? 27.106 49.129 -13.513 0.67 18.09 299 VAL B O 1
ATOM 10135 N N . TYR B 1 300 ? 25.151 50.185 -13.856 1.00 17.30 300 TYR B N 1
ATOM 10136 C CA . TYR B 1 300 ? 24.766 50.071 -12.446 1.00 16.07 300 TYR B CA 1
ATOM 10137 C C . TYR B 1 300 ? 24.227 48.690 -12.100 1.00 15.60 300 TYR B C 1
ATOM 10138 O O . TYR B 1 300 ? 24.464 48.187 -10.992 1.00 16.32 300 TYR B O 1
ATOM 10157 N N . VAL B 1 301 ? 23.443 48.099 -13.003 1.00 16.00 301 VAL B N 1
ATOM 10158 C CA . VAL B 1 301 ? 22.650 46.914 -12.703 1.00 15.21 301 VAL B CA 1
ATOM 10159 C C . VAL B 1 301 ? 23.299 45.648 -13.249 1.00 16.38 301 VAL B C 1
ATOM 10160 O O . VAL B 1 301 ? 22.719 44.564 -13.137 1.00 15.15 301 VAL B O 1
ATOM 10173 N N . SER B 1 302 ? 24.526 45.750 -13.762 1.00 16.66 302 SER B N 1
ATOM 10174 C CA . SER B 1 302 ? 25.145 44.628 -14.461 1.00 16.88 302 SER B CA 1
ATOM 10175 C C . SER B 1 302 ? 25.282 43.338 -13.648 1.00 16.34 302 SER B C 1
ATOM 10176 O O . SER B 1 302 ? 25.272 42.265 -14.274 1.00 14.12 302 SER B O 1
ATOM 10184 N N . PRO B 1 303 ? 25.434 43.346 -12.317 1.00 15.03 303 PRO B N 1
ATOM 10185 C CA . PRO B 1 303 ? 25.447 42.069 -11.585 1.00 15.90 303 PRO B CA 1
ATOM 10186 C C . PRO B 1 303 ? 24.145 41.299 -11.709 1.00 15.44 303 PRO B C 1
ATOM 10187 O O . PRO B 1 303 ? 24.112 40.112 -11.353 1.00 16.68 303 PRO B O 1
ATOM 10198 N N . GLY B 1 304 ? 23.078 41.936 -12.193 1.00 14.52 304 GLY B N 1
ATOM 10199 C CA . GLY B 1 304 ? 21.848 41.226 -12.480 1.00 16.30 304 GLY B CA 1
ATOM 10200 C C . GLY B 1 304 ? 21.952 40.259 -13.644 1.00 16.30 304 GLY B C 1
ATOM 10201 O O . GLY B 1 304 ? 21.069 39.414 -13.809 1.00 17.72 304 GLY B O 1
ATOM 10205 N N . ASP B 1 305 ? 22.991 40.376 -14.468 1.00 16.63 305 ASP B N 1
ATOM 10206 C CA . ASP B 1 305 ? 23.288 39.347 -15.457 1.00 16.35 305 ASP B CA 1
ATOM 10207 C C . ASP B 1 305 ? 24.185 38.310 -14.790 1.00 16.01 305 ASP B C 1
ATOM 10208 O O . ASP B 1 305 ? 25.271 38.639 -14.304 1.00 15.41 305 ASP B O 1
ATOM 10217 N N . THR B 1 306 ? 23.726 37.059 -14.754 1.00 14.96 306 THR B N 1
ATOM 10218 C CA . THR B 1 306 ? 24.443 36.037 -14.001 1.00 15.80 306 THR B CA 1
ATOM 10219 C C . THR B 1 306 ? 25.864 35.803 -14.508 1.00 16.78 306 THR B C 1
ATOM 10220 O O . THR B 1 306 ? 26.693 35.269 -13.761 1.00 17.04 306 THR B O 1
ATOM 10231 N N . ALA B 1 307 ? 26.178 36.180 -15.750 1.00 16.60 307 ALA B N 1
ATOM 10232 C CA . ALA B 1 307 ? 27.545 36.016 -16.233 1.00 16.48 307 ALA B CA 1
ATOM 10233 C C . ALA B 1 307 ? 28.501 37.047 -15.642 1.00 15.19 307 ALA B C 1
ATOM 10234 O O . ALA B 1 307 ? 29.720 36.908 -15.803 1.00 14.23 307 ALA B O 1
ATOM 10241 N N . PHE B 1 308 ? 27.974 38.062 -14.955 1.00 15.49 308 PHE B N 1
ATOM 10242 C CA . PHE B 1 308 ? 28.812 39.056 -14.286 1.00 15.74 308 PHE B CA 1
ATOM 10243 C C . PHE B 1 308 ? 29.895 38.394 -13.447 1.00 15.81 308 PHE B C 1
ATOM 10244 O O . PHE B 1 308 ? 31.065 38.799 -13.475 1.00 14.12 308 PHE B O 1
ATOM 10261 N N . TRP B 1 309 ? 29.516 37.368 -12.683 1.00 14.30 309 TRP B N 1
ATOM 10262 C CA . TRP B 1 309 ? 30.437 36.778 -11.719 1.00 14.74 309 TRP B CA 1
ATOM 10263 C C . TRP B 1 309 ? 31.611 36.095 -12.410 1.00 15.81 309 TRP B C 1
ATOM 10264 O O . TRP B 1 309 ? 32.746 36.165 -11.922 1.00 12.62 309 TRP B O 1
ATOM 10285 N N . LEU B 1 310 ? 31.370 35.453 -13.560 1.00 13.60 310 LEU B N 1
ATOM 10286 C CA . LEU B 1 310 ? 32.459 34.822 -14.297 1.00 15.75 310 LEU B CA 1
ATOM 10287 C C . LEU B 1 310 ? 33.295 35.863 -15.030 1.00 15.52 310 LEU B C 1
ATOM 10288 O O . LEU B 1 310 ? 34.519 35.722 -15.137 1.00 15.03 310 LEU B O 1
ATOM 10304 N N . HIS B 1 311 ? 32.642 36.911 -15.529 1.00 14.76 311 HIS B N 1
ATOM 10305 C CA . HIS B 1 311 ? 33.355 38.035 -16.127 1.00 15.59 311 HIS B CA 1
ATOM 10306 C C . HIS B 1 311 ? 34.329 38.657 -15.134 1.00 15.11 311 HIS B C 1
ATOM 10307 O O . HIS B 1 311 ? 35.507 38.863 -15.448 1.00 14.18 311 HIS B O 1
ATOM 10321 N N . HIS B 1 312 ? 33.865 38.956 -13.916 1.00 15.23 312 HIS B N 1
ATOM 10322 C CA . HIS B 1 312 ? 34.783 39.569 -12.964 1.00 15.92 312 HIS B CA 1
ATOM 10323 C C . HIS B 1 312 ? 35.755 38.575 -12.353 1.00 15.05 312 HIS B C 1
ATOM 10324 O O . HIS B 1 312 ? 36.798 38.993 -11.838 1.00 16.04 312 HIS B O 1
ATOM 10338 N N . GLY B 1 313 ? 35.463 37.277 -12.433 1.00 15.63 313 GLY B N 1
ATOM 10339 C CA . GLY B 1 313 ? 36.497 36.289 -12.178 1.00 15.55 313 GLY B CA 1
ATOM 10340 C C . GLY B 1 313 ? 37.694 36.482 -13.087 1.00 15.41 313 GLY B C 1
ATOM 10341 O O . GLY B 1 313 ? 38.843 36.473 -12.636 1.00 15.21 313 GLY B O 1
ATOM 10345 N N . MET B 1 314 ? 37.434 36.683 -14.387 1.00 15.29 314 MET B N 1
ATOM 10346 C CA . MET B 1 314 ? 38.516 36.859 -15.349 1.00 15.15 314 MET B CA 1
ATOM 10347 C C . MET B 1 314 ? 39.183 38.217 -15.174 1.00 14.09 314 MET B C 1
ATOM 10348 O O . MET B 1 314 ? 40.407 38.332 -15.308 1.00 14.79 314 MET B O 1
ATOM 10362 N N . ILE B 1 315 ? 38.398 39.257 -14.880 1.00 14.84 315 ILE B N 1
ATOM 10363 C CA . ILE B 1 315 ? 38.979 40.560 -14.556 1.00 14.11 315 ILE B CA 1
ATOM 10364 C C . ILE B 1 315 ? 39.993 40.405 -13.437 1.00 15.00 315 ILE B C 1
ATOM 10365 O O . ILE B 1 315 ? 41.143 40.852 -13.537 1.00 14.79 315 ILE B O 1
ATOM 10381 N N . ASP B 1 316 ? 39.579 39.761 -12.350 1.00 13.99 316 ASP B N 1
ATOM 10382 C CA . ASP B 1 316 ? 40.468 39.593 -11.210 1.00 15.94 316 ASP B CA 1
ATOM 10383 C C . ASP B 1 316 ? 41.680 38.747 -11.581 1.00 15.17 316 ASP B C 1
ATOM 10384 O O . ASP B 1 316 ? 42.798 39.007 -11.119 1.00 14.26 316 ASP B O 1
ATOM 10393 N N . ARG B 1 317 ? 41.479 37.736 -12.428 1.00 16.74 317 ARG B N 1
ATOM 10394 C CA . ARG B 1 317 ? 42.595 36.908 -12.877 1.00 16.04 317 ARG B CA 1
ATOM 10395 C C . ARG B 1 317 ? 43.633 37.738 -13.615 1.00 16.81 317 ARG B C 1
ATOM 10396 O O . ARG B 1 317 ? 44.838 37.604 -13.368 1.00 16.45 317 ARG B O 1
ATOM 10417 N N . VAL B 1 318 ? 43.185 38.601 -14.532 1.00 16.68 318 VAL B N 1
ATOM 10418 C CA . VAL B 1 318 ? 44.116 39.409 -15.313 1.00 18.30 318 VAL B CA 1
ATOM 10419 C C . VAL B 1 318 ? 44.872 40.372 -14.409 1.00 17.80 318 VAL B C 1
ATOM 10420 O O . VAL B 1 318 ? 46.083 40.576 -14.575 1.00 17.42 318 VAL B O 1
ATOM 10434 N N . TRP B 1 319 ? 44.182 40.969 -13.430 1.00 18.07 319 TRP B N 1
ATOM 10435 C CA . TRP B 1 319 ? 44.861 41.813 -12.452 1.00 17.83 319 TRP B CA 1
ATOM 10436 C C . TRP B 1 319 ? 45.889 41.007 -11.667 1.00 17.96 319 TRP B C 1
ATOM 10437 O O . TRP B 1 319 ? 47.035 41.435 -11.496 1.00 16.89 319 TRP B O 1
ATOM 10458 N N . TRP B 1 320 ? 45.493 39.829 -11.181 1.00 18.13 320 TRP B N 1
ATOM 10459 C CA . TRP B 1 320 ? 46.416 38.980 -10.437 1.00 18.37 320 TRP B CA 1
ATOM 10460 C C . TRP B 1 320 ? 47.648 38.621 -11.268 1.00 18.90 320 TRP B C 1
ATOM 10461 O O . TRP B 1 320 ? 48.767 38.591 -10.745 1.00 17.67 320 TRP B O 1
ATOM 10482 N N . ILE B 1 321 ? 47.469 38.340 -12.562 1.00 17.93 321 ILE B N 1
ATOM 10483 C CA . ILE B 1 321 ? 48.617 38.036 -13.416 1.00 18.63 321 ILE B CA 1
ATOM 10484 C C . ILE B 1 321 ? 49.544 39.242 -13.481 1.00 18.82 321 ILE B C 1
ATOM 10485 O O . ILE B 1 321 ? 50.762 39.136 -13.277 1.00 19.85 321 ILE B O 1
ATOM 10501 N N . TRP B 1 322 ? 48.972 40.411 -13.760 1.00 17.61 322 TRP B N 1
ATOM 10502 C CA . TRP B 1 322 ? 49.764 41.629 -13.891 1.00 18.19 322 TRP B CA 1
ATOM 10503 C C . TRP B 1 322 ? 50.505 41.944 -12.595 1.00 19.33 322 TRP B C 1
ATOM 10504 O O . TRP B 1 322 ? 51.695 42.282 -12.617 1.00 19.52 322 TRP B O 1
ATOM 10525 N N . GLN B 1 323 ? 49.829 41.808 -11.450 1.00 17.49 323 GLN B N 1
ATOM 10526 C CA . GLN B 1 323 ? 50.489 42.049 -10.170 1.00 19.29 323 GLN B CA 1
ATOM 10527 C C . GLN B 1 323 ? 51.734 41.181 -10.020 1.00 20.54 323 GLN B C 1
ATOM 10528 O O . GLN B 1 323 ? 52.803 41.661 -9.624 1.00 20.93 323 GLN B O 1
ATOM 10542 N N . ASN B 1 324 ? 51.618 39.899 -10.344 1.00 19.98 324 ASN B N 1
ATOM 10543 C CA . ASN B 1 324 ? 52.685 38.949 -10.060 1.00 23.01 324 ASN B CA 1
ATOM 10544 C C . ASN B 1 324 ? 53.850 39.035 -11.040 1.00 23.56 324 ASN B C 1
ATOM 10545 O O . ASN B 1 324 ? 54.870 38.371 -10.822 1.00 23.02 324 ASN B O 1
ATOM 10556 N N . LEU B 1 325 ? 53.740 39.834 -12.100 1.00 22.72 325 LEU B N 1
ATOM 10557 C CA . LEU B 1 325 ? 54.884 40.034 -12.973 1.00 24.12 325 LEU B CA 1
ATOM 10558 C C . LEU B 1 325 ? 55.923 40.958 -12.354 1.00 26.67 325 LEU B C 1
ATOM 10559 O O . LEU B 1 325 ? 57.069 40.975 -12.812 1.00 27.77 325 LEU B O 1
ATOM 10575 N N . ASP B 1 326 ? 55.552 41.713 -11.318 1.00 25.66 326 ASP B N 1
ATOM 10576 C CA . ASP B 1 326 ? 56.498 42.547 -10.585 1.00 24.88 326 ASP B CA 1
ATOM 10577 C C . ASP B 1 326 ? 55.921 42.871 -9.211 1.00 25.25 326 ASP B C 1
ATOM 10578 O O . ASP B 1 326 ? 55.514 44.006 -8.954 1.00 24.96 326 ASP B O 1
ATOM 10587 N N . LEU B 1 327 ? 55.898 41.877 -8.320 1.00 25.66 327 LEU B N 1
ATOM 10588 C CA . LEU B 1 327 ? 55.170 42.017 -7.062 1.00 25.41 327 LEU B CA 1
ATOM 10589 C C . LEU B 1 327 ? 55.684 43.181 -6.232 1.00 26.44 327 LEU B C 1
ATOM 10590 O O . LEU B 1 327 ? 54.900 43.867 -5.567 1.00 24.91 327 LEU B O 1
ATOM 10606 N N . ARG B 1 328 ? 56.995 43.412 -6.234 1.00 31.77 328 ARG B N 1
ATOM 10607 C CA . ARG B 1 328 ? 57.533 44.438 -5.349 1.00 31.87 328 ARG B CA 1
ATOM 10608 C C . ARG B 1 328 ? 56.961 45.811 -5.671 1.00 30.99 328 ARG B C 1
ATOM 10609 O O . ARG B 1 328 ? 56.794 46.636 -4.768 1.00 31.37 328 ARG B O 1
ATOM 10630 N N . LYS B 1 329 ? 56.642 46.073 -6.940 1.00 28.01 329 LYS B N 1
ATOM 10631 C CA . LYS B 1 329 ? 56.090 47.361 -7.338 1.00 28.24 329 LYS B CA 1
ATOM 10632 C C . LYS B 1 329 ? 54.577 47.350 -7.524 1.00 27.70 329 LYS B C 1
ATOM 10633 O O . LYS B 1 329 ? 53.954 48.413 -7.442 1.00 29.20 329 LYS B O 1
ATOM 10652 N N . ARG B 1 330 ? 53.970 46.186 -7.766 1.00 23.01 330 ARG B N 1
ATOM 10653 C CA . ARG B 1 330 ? 52.577 46.118 -8.177 1.00 22.49 330 ARG B CA 1
ATOM 10654 C C . ARG B 1 330 ? 51.640 45.517 -7.143 1.00 21.50 330 ARG B C 1
ATOM 10655 O O . ARG B 1 330 ? 50.433 45.770 -7.218 1.00 21.52 330 ARG B O 1
ATOM 10676 N N . GLN B 1 331 ? 52.157 44.731 -6.196 1.00 22.45 331 GLN B N 1
ATOM 10677 C CA . GLN B 1 331 ? 51.301 44.076 -5.212 1.00 22.33 331 GLN B CA 1
ATOM 10678 C C . GLN B 1 331 ? 50.322 45.060 -4.578 1.00 21.59 331 GLN B C 1
ATOM 10679 O O . GLN B 1 331 ? 49.118 44.798 -4.506 1.00 21.97 331 GLN B O 1
ATOM 10693 N N . ASN B 1 332 ? 50.824 46.197 -4.104 1.00 19.77 332 ASN B N 1
ATOM 10694 C CA . ASN B 1 332 ? 50.015 47.136 -3.340 1.00 20.89 332 ASN B CA 1
ATOM 10695 C C . ASN B 1 332 ? 49.768 48.443 -4.086 1.00 20.47 332 ASN B C 1
ATOM 10696 O O . ASN B 1 332 ? 49.360 49.435 -3.473 1.00 20.58 332 ASN B O 1
ATOM 10707 N N . ALA B 1 333 ? 49.971 48.454 -5.402 1.00 20.40 333 ALA B N 1
ATOM 10708 C CA . ALA B 1 333 ? 49.883 49.691 -6.166 1.00 20.74 333 ALA B CA 1
ATOM 10709 C C . ALA B 1 333 ? 48.434 50.153 -6.328 1.00 19.86 333 ALA B C 1
ATOM 10710 O O . ALA B 1 333 ? 47.535 49.362 -6.625 1.00 20.31 333 ALA B O 1
ATOM 10717 N N . ILE B 1 334 ? 48.224 51.454 -6.155 1.00 18.94 334 ILE B N 1
ATOM 10718 C CA . ILE B 1 334 ? 46.912 52.088 -6.236 1.00 19.79 334 ILE B CA 1
ATOM 10719 C C . ILE B 1 334 ? 47.081 53.407 -6.973 1.00 22.06 334 ILE B C 1
ATOM 10720 O O . ILE B 1 334 ? 48.090 54.098 -6.799 1.00 24.73 334 ILE B O 1
ATOM 10736 N N . SER B 1 335 ? 46.088 53.770 -7.779 1.00 20.63 335 SER B N 1
ATOM 10737 C CA . SER B 1 335 ? 46.061 55.088 -8.397 1.00 22.27 335 SER B CA 1
ATOM 10738 C C . SER B 1 335 ? 44.614 55.475 -8.661 1.00 21.64 335 SER B C 1
ATOM 10739 O O . SER B 1 335 ? 43.778 54.622 -8.969 1.00 22.48 335 SER B O 1
ATOM 10747 N N . GLY B 1 336 ? 44.333 56.769 -8.552 1.00 21.05 336 GLY B N 1
ATOM 10748 C CA . GLY B 1 336 ? 42.994 57.300 -8.729 1.00 21.69 336 GLY B CA 1
ATOM 10749 C C . GLY B 1 336 ? 42.381 57.734 -7.406 1.00 19.81 336 GLY B C 1
ATOM 10750 O O . GLY B 1 336 ? 43.010 57.692 -6.346 1.00 21.06 336 GLY B O 1
ATOM 10754 N N . THR B 1 337 ? 41.119 58.159 -7.496 1.00 17.33 337 THR B N 1
ATOM 10755 C CA . THR B 1 337 ? 40.388 58.760 -6.387 1.00 19.85 337 THR B CA 1
ATOM 10756 C C . THR B 1 337 ? 39.116 57.963 -6.089 1.00 19.85 337 THR B C 1
ATOM 10757 O O . THR B 1 337 ? 38.893 56.882 -6.628 1.00 19.29 337 THR B O 1
ATOM 10768 N N . GLY B 1 338 ? 38.266 58.533 -5.238 1.00 20.30 338 GLY B N 1
ATOM 10769 C CA . GLY B 1 338 ? 37.045 57.898 -4.791 1.00 20.20 338 GLY B CA 1
ATOM 10770 C C . GLY B 1 338 ? 35.805 58.227 -5.591 1.00 20.16 338 GLY B C 1
ATOM 10771 O O . GLY B 1 338 ? 34.711 57.802 -5.201 1.00 19.84 338 GLY B O 1
ATOM 10775 N N . THR B 1 339 ? 35.929 58.966 -6.695 1.00 19.48 339 THR B N 1
ATOM 10776 C CA . THR B 1 339 ? 34.786 59.322 -7.521 1.00 19.79 339 THR B CA 1
ATOM 10777 C C . THR B 1 339 ? 35.048 58.957 -8.978 1.00 19.09 339 THR B C 1
ATOM 10778 O O . THR B 1 339 ? 36.178 59.038 -9.465 1.00 18.07 339 THR B O 1
ATOM 10789 N N . PHE B 1 340 ? 33.977 58.543 -9.653 1.00 20.01 340 PHE B N 1
ATOM 10790 C CA . PHE B 1 340 ? 33.997 58.127 -11.056 1.00 20.45 340 PHE B CA 1
ATOM 10791 C C . PHE B 1 340 ? 34.728 59.146 -11.926 1.00 20.66 340 PHE B C 1
ATOM 10792 O O . PHE B 1 340 ? 34.300 60.297 -12.044 1.00 22.26 340 PHE B O 1
ATOM 10809 N N . MET B 1 341 ? 35.838 58.713 -12.527 1.00 19.94 341 MET B N 1
ATOM 10810 C CA . MET B 1 341 ? 36.714 59.576 -13.322 1.00 21.39 341 MET B CA 1
ATOM 10811 C C . MET B 1 341 ? 37.068 60.863 -12.574 1.00 22.70 341 MET B C 1
ATOM 10812 O O . MET B 1 341 ? 37.334 61.893 -13.186 1.00 22.65 341 MET B O 1
ATOM 10826 N N . ASN B 1 342 ? 37.099 60.801 -11.242 1.00 20.80 342 ASN B N 1
ATOM 10827 C CA . ASN B 1 342 ? 37.383 61.968 -10.399 1.00 22.05 342 ASN B CA 1
ATOM 10828 C C . ASN B 1 342 ? 36.440 63.126 -10.726 1.00 23.10 342 ASN B C 1
ATOM 10829 O O . ASN B 1 342 ? 36.848 64.285 -10.786 1.00 25.48 342 ASN B O 1
ATOM 10840 N N . ASN B 1 343 ? 35.166 62.800 -10.933 1.00 23.85 343 ASN B N 1
ATOM 10841 C CA . ASN B 1 343 ? 34.096 63.786 -11.095 1.00 25.37 343 ASN B CA 1
ATOM 10842 C C . ASN B 1 343 ? 33.020 63.553 -10.039 1.00 25.96 343 ASN B C 1
ATOM 10843 O O . ASN B 1 343 ? 32.370 62.489 -10.054 1.00 26.53 343 ASN B O 1
ATOM 10854 N N . PRO B 1 344 ? 32.790 64.476 -9.080 1.00 26.50 344 PRO B N 1
ATOM 10855 C CA . PRO B 1 344 ? 33.622 65.638 -8.763 1.00 26.13 344 PRO B CA 1
ATOM 10856 C C . PRO B 1 344 ? 34.957 65.186 -8.196 1.00 24.59 344 PRO B C 1
ATOM 10857 O O . PRO B 1 344 ? 35.115 64.009 -7.873 1.00 22.30 344 PRO B O 1
ATOM 10868 N N . ALA B 1 345 ? 35.902 66.108 -8.062 1.00 24.61 345 ALA B N 1
ATOM 10869 C CA . ALA B 1 345 ? 37.209 65.747 -7.534 1.00 24.58 345 ALA B CA 1
ATOM 10870 C C . ALA B 1 345 ? 37.081 65.260 -6.097 1.00 23.47 345 ALA B C 1
ATOM 10871 O O . ALA B 1 345 ? 36.296 65.788 -5.304 1.00 22.29 345 ALA B O 1
ATOM 10878 N N . SER B 1 346 ? 37.838 64.227 -5.774 1.00 22.92 346 SER B N 1
ATOM 10879 C CA . SER B 1 346 ? 37.836 63.679 -4.431 1.00 21.15 346 SER B CA 1
ATOM 10880 C C . SER B 1 346 ? 39.256 63.272 -4.066 1.00 21.62 346 SER B C 1
ATOM 10881 O O . SER B 1 346 ? 40.135 63.255 -4.936 1.00 20.94 346 SER B O 1
ATOM 10889 N N . PRO B 1 347 ? 39.526 62.939 -2.804 1.00 20.98 347 PRO B N 1
ATOM 10890 C CA . PRO B 1 347 ? 40.894 62.575 -2.424 1.00 21.64 347 PRO B CA 1
ATOM 10891 C C . PRO B 1 347 ? 41.357 61.288 -3.091 1.00 21.11 347 PRO B C 1
ATOM 10892 O O . PRO B 1 347 ? 40.561 60.429 -3.479 1.00 18.70 347 PRO B O 1
ATOM 10903 N N . ASN B 1 348 ? 42.680 61.170 -3.209 1.00 20.35 348 ASN B N 1
ATOM 10904 C CA . ASN B 1 348 ? 43.307 59.952 -3.706 1.00 21.16 348 ASN B CA 1
ATOM 10905 C C . ASN B 1 348 ? 42.945 58.754 -2.839 1.00 21.91 348 ASN B C 1
ATOM 10906 O O . ASN B 1 348 ? 42.948 58.833 -1.608 1.00 21.71 348 ASN B O 1
ATOM 10916 N N . THR B 1 349 ? 42.674 57.631 -3.496 1.00 20.67 349 THR B N 1
ATOM 10917 C CA . THR B 1 349 ? 42.567 56.361 -2.798 1.00 20.65 349 THR B CA 1
ATOM 10918 C C . THR B 1 349 ? 43.903 56.019 -2.148 1.00 21.91 349 THR B C 1
ATOM 10919 O O . THR B 1 349 ? 44.967 56.250 -2.729 1.00 20.36 349 THR B O 1
ATOM 10930 N N . THR B 1 350 ? 43.848 55.467 -0.933 1.00 22.03 350 THR B N 1
ATOM 10931 C CA . THR B 1 350 ? 45.034 55.005 -0.220 1.00 22.32 350 THR B CA 1
ATOM 10932 C C . THR B 1 350 ? 44.795 53.595 0.309 1.00 20.98 350 THR B C 1
ATOM 10933 O O . THR B 1 350 ? 43.682 53.065 0.251 1.00 18.59 350 THR B O 1
ATOM 10944 N N . LEU B 1 351 ? 45.859 52.993 0.847 1.00 21.89 351 LEU B N 1
ATOM 10945 C CA . LEU B 1 351 ? 45.741 51.697 1.506 1.00 22.00 351 LEU B CA 1
ATOM 10946 C C . LEU B 1 351 ? 44.816 51.735 2.717 1.00 22.90 351 LEU B C 1
ATOM 10947 O O . LEU B 1 351 ? 44.375 50.674 3.176 1.00 21.19 351 LEU B O 1
ATOM 10963 N N . ASP B 1 352 ? 44.512 52.919 3.249 1.00 21.69 352 ASP B N 1
ATOM 10964 C CA . ASP B 1 352 ? 43.586 53.025 4.369 1.00 22.57 352 ASP B CA 1
ATOM 10965 C C . ASP B 1 352 ? 42.145 53.245 3.930 1.00 24.66 352 ASP B C 1
ATOM 10966 O O . ASP B 1 352 ? 41.245 53.184 4.774 1.00 22.64 352 ASP B O 1
ATOM 10975 N N . THR B 1 353 ? 41.909 53.507 2.643 1.00 20.85 353 THR B N 1
ATOM 10976 C CA . THR B 1 353 ? 40.552 53.670 2.141 1.00 20.89 353 THR B CA 1
ATOM 10977 C C . THR B 1 353 ? 39.722 52.431 2.457 1.00 21.54 353 THR B C 1
ATOM 10978 O O . THR B 1 353 ? 40.158 51.299 2.223 1.00 19.32 353 THR B O 1
ATOM 10989 N N . VAL B 1 354 ? 38.514 52.651 2.968 1.00 22.13 354 VAL B N 1
ATOM 10990 C CA . VAL B 1 354 ? 37.640 51.577 3.428 1.00 22.52 354 VAL B CA 1
ATOM 10991 C C . VAL B 1 354 ? 36.515 51.398 2.425 1.00 25.57 354 VAL B C 1
ATOM 10992 O O . VAL B 1 354 ? 35.915 52.376 1.959 1.00 27.49 354 VAL B O 1
ATOM 11005 N N . ILE B 1 355 ? 36.229 50.140 2.101 1.00 22.53 355 ILE B N 1
ATOM 11006 C CA . ILE B 1 355 ? 35.139 49.785 1.210 1.00 25.36 355 ILE B CA 1
ATOM 11007 C C . ILE B 1 355 ? 34.200 48.845 1.954 1.00 23.23 355 ILE B C 1
ATOM 11008 O O . ILE B 1 355 ? 34.578 48.173 2.916 1.00 21.36 355 ILE B O 1
ATOM 11024 N N . ASP B 1 356 ? 32.962 48.791 1.476 1.00 21.72 356 ASP B N 1
ATOM 11025 C CA . ASP B 1 356 ? 31.922 48.023 2.133 1.00 21.99 356 ASP B CA 1
ATOM 11026 C C . ASP B 1 356 ? 30.893 47.639 1.081 1.00 21.21 356 ASP B C 1
ATOM 11027 O O . ASP B 1 356 ? 30.762 48.297 0.044 1.00 22.05 356 ASP B O 1
ATOM 11036 N N . LEU B 1 357 ? 30.178 46.547 1.344 1.00 19.44 357 LEU B N 1
ATOM 11037 C CA . LEU B 1 357 ? 29.175 46.027 0.424 1.00 19.41 357 LEU B CA 1
ATOM 11038 C C . LEU B 1 357 ? 27.755 46.205 0.948 1.00 20.20 357 LEU B C 1
ATOM 11039 O O . LEU B 1 357 ? 26.852 45.458 0.556 1.00 19.32 357 LEU B O 1
ATOM 11055 N N . GLY B 1 358 ? 27.539 47.176 1.827 1.00 20.67 358 GLY B N 1
ATOM 11056 C CA . GLY B 1 358 ? 26.199 47.401 2.341 1.00 22.17 358 GLY B CA 1
ATOM 11057 C C . GLY B 1 358 ? 25.713 46.185 3.096 1.00 21.97 358 GLY B C 1
ATOM 11058 O O . GLY B 1 358 ? 26.404 45.651 3.967 1.00 23.38 358 GLY B O 1
ATOM 11062 N N . TYR B 1 359 ? 24.509 45.730 2.756 1.00 20.79 359 TYR B N 1
ATOM 11063 C CA . TYR B 1 359 ? 23.917 44.544 3.359 1.00 23.12 359 TYR B CA 1
ATOM 11064 C C . TYR B 1 359 ? 24.117 43.284 2.527 1.00 21.66 359 TYR B C 1
ATOM 11065 O O . TYR B 1 359 ? 23.538 42.243 2.853 1.00 19.74 359 TYR B O 1
ATOM 11083 N N . ALA B 1 360 ? 24.915 43.352 1.461 1.00 18.91 360 ALA B N 1
ATOM 11084 C CA . ALA B 1 360 ? 25.138 42.175 0.631 1.00 19.23 360 ALA B CA 1
ATOM 11085 C C . ALA B 1 360 ? 25.810 41.063 1.427 1.00 18.67 360 ALA B C 1
ATOM 11086 O O . ALA B 1 360 ? 25.322 39.924 1.466 1.00 18.95 360 ALA B O 1
ATOM 11093 N N . ASN B 1 361 ? 26.939 41.374 2.060 1.00 20.85 361 ASN B N 1
ATOM 11094 C CA . ASN B 1 361 ? 27.666 40.403 2.867 1.00 19.06 361 ASN B CA 1
ATOM 11095 C C . ASN B 1 361 ? 28.873 41.052 3.525 1.00 20.24 361 ASN B C 1
ATOM 11096 O O . ASN B 1 361 ? 29.461 41.995 2.986 1.00 19.36 361 ASN B O 1
ATOM 11107 N N . GLY B 1 362 ? 29.225 40.576 4.710 1.00 19.10 362 GLY B N 1
ATOM 11108 C CA . GLY B 1 362 ? 30.479 40.946 5.315 1.00 21.86 362 GLY B CA 1
ATOM 11109 C C . GLY B 1 362 ? 30.445 42.329 5.932 1.00 21.35 362 GLY B C 1
ATOM 11110 O O . GLY B 1 362 ? 29.406 42.984 6.053 1.00 21.85 362 GLY B O 1
ATOM 11114 N N . GLY B 1 363 ? 31.634 42.780 6.314 1.00 20.26 363 GLY B N 1
ATOM 11115 C CA . GLY B 1 363 ? 31.799 44.076 6.920 1.00 21.92 363 GLY B CA 1
ATOM 11116 C C . GLY B 1 363 ? 32.718 44.969 6.119 1.00 22.27 363 GLY B C 1
ATOM 11117 O O . GLY B 1 363 ? 33.198 44.607 5.040 1.00 20.17 363 GLY B O 1
ATOM 11121 N N . PRO B 1 364 ? 32.979 46.165 6.633 1.00 22.21 364 PRO B N 1
ATOM 11122 C CA . PRO B 1 364 ? 33.915 47.064 5.955 1.00 20.69 364 PRO B CA 1
ATOM 11123 C C . PRO B 1 364 ? 35.330 46.515 6.009 1.00 19.61 364 PRO B C 1
ATOM 11124 O O . PRO B 1 364 ? 35.695 45.754 6.908 1.00 19.37 364 PRO B O 1
ATOM 11135 N N . ILE B 1 365 ? 36.132 46.907 5.023 1.00 17.93 365 ILE B N 1
ATOM 11136 C CA . ILE B 1 365 ? 37.480 46.375 4.866 1.00 16.89 365 ILE B CA 1
ATOM 11137 C C . ILE B 1 365 ? 38.341 47.432 4.196 1.00 18.96 365 ILE B C 1
ATOM 11138 O O . ILE B 1 365 ? 37.882 48.149 3.302 1.00 17.94 365 ILE B O 1
ATOM 11154 N N . ALA B 1 366 ? 39.590 47.529 4.637 1.00 18.35 366 ALA B N 1
ATOM 11155 C CA . ALA B 1 366 ? 40.519 48.517 4.110 1.00 19.50 366 ALA B CA 1
ATOM 11156 C C . ALA B 1 366 ? 41.225 47.987 2.869 1.00 19.20 366 ALA B C 1
ATOM 11157 O O . ALA B 1 366 ? 41.465 46.784 2.736 1.00 18.96 366 ALA B O 1
ATOM 11164 N N . MET B 1 367 ? 41.569 48.907 1.962 1.00 19.35 367 MET B N 1
ATOM 11165 C CA . MET B 1 367 ? 42.269 48.521 0.740 1.00 19.85 367 MET B CA 1
ATOM 11166 C C . MET B 1 367 ? 43.476 47.637 1.037 1.00 20.33 367 MET B C 1
ATOM 11167 O O . MET B 1 367 ? 43.754 46.690 0.298 1.00 19.88 367 MET B O 1
ATOM 11181 N N . ARG B 1 368 ? 44.201 47.920 2.123 1.00 21.19 368 ARG B N 1
ATOM 11182 C CA . ARG B 1 368 ? 45.455 47.208 2.348 1.00 21.71 368 ARG B CA 1
ATOM 11183 C C . ARG B 1 368 ? 45.227 45.709 2.511 1.00 20.56 368 ARG B C 1
ATOM 11184 O O . ARG B 1 368 ? 46.114 44.916 2.192 1.00 22.35 368 ARG B O 1
ATOM 11205 N N . ASP B 1 369 ? 44.035 45.305 2.940 1.00 19.29 369 ASP B N 1
ATOM 11206 C CA . ASP B 1 369 ? 43.694 43.903 3.121 1.00 20.06 369 ASP B CA 1
ATOM 11207 C C . ASP B 1 369 ? 43.089 43.263 1.871 1.00 18.40 369 ASP B C 1
ATOM 11208 O O . ASP B 1 369 ? 42.662 42.104 1.927 1.00 18.37 369 ASP B O 1
ATOM 11217 N N . LEU B 1 370 ? 43.032 43.993 0.758 1.00 18.79 370 LEU B N 1
ATOM 11218 C CA . LEU B 1 370 ? 42.440 43.502 -0.480 1.00 18.40 370 LEU B CA 1
ATOM 11219 C C . LEU B 1 370 ? 43.450 43.298 -1.597 1.00 18.82 370 LEU B C 1
ATOM 11220 O O . LEU B 1 370 ? 43.099 42.701 -2.623 1.00 18.12 370 LEU B O 1
ATOM 11236 N N . MET B 1 371 ? 44.689 43.762 -1.429 1.00 19.35 371 MET B N 1
ATOM 11237 C CA . MET B 1 371 ? 45.600 43.887 -2.562 1.00 19.68 371 MET B CA 1
ATOM 11238 C C . MET B 1 371 ? 46.200 42.558 -3.015 1.00 18.76 371 MET B C 1
ATOM 11239 O O . MET B 1 371 ? 46.698 42.480 -4.147 1.00 18.13 371 MET B O 1
ATOM 11253 N N . SER B 1 372 ? 46.152 41.518 -2.185 1.00 18.23 372 SER B N 1
ATOM 11254 C CA . SER B 1 372 ? 46.744 40.227 -2.514 1.00 20.26 372 SER B CA 1
ATOM 11255 C C . SER B 1 372 ? 45.710 39.121 -2.384 1.00 19.23 372 SER B C 1
ATOM 11256 O O . SER B 1 372 ? 44.992 39.053 -1.382 1.00 18.48 372 SER B O 1
ATOM 11264 N N . THR B 1 373 ? 45.668 38.232 -3.378 1.00 17.51 373 THR B N 1
ATOM 11265 C CA . THR B 1 373 ? 44.804 37.058 -3.302 1.00 17.21 373 THR B CA 1
ATOM 11266 C C . THR B 1 373 ? 45.277 36.043 -2.262 1.00 18.86 373 THR B C 1
ATOM 11267 O O . THR B 1 373 ? 44.572 35.051 -2.037 1.00 17.35 373 THR B O 1
ATOM 11278 N N . THR B 1 374 ? 46.430 36.255 -1.618 1.00 19.11 374 THR B N 1
ATOM 11279 C CA . THR B 1 374 ? 46.886 35.357 -0.560 1.00 20.47 374 THR B CA 1
ATOM 11280 C C . THR B 1 374 ? 47.184 36.115 0.729 1.00 22.06 374 THR B C 1
ATOM 11281 O O . THR B 1 374 ? 48.051 35.714 1.508 1.00 24.56 374 THR B O 1
ATOM 11292 N N . ALA B 1 375 ? 46.456 37.196 0.984 1.00 20.53 375 ALA B N 1
ATOM 11293 C CA . ALA B 1 375 ? 46.525 37.882 2.265 1.00 23.22 375 ALA B CA 1
ATOM 11294 C C . ALA B 1 375 ? 45.136 38.398 2.606 1.00 21.79 375 ALA B C 1
ATOM 11295 O O . ALA B 1 375 ? 44.191 38.260 1.826 1.00 18.56 375 ALA B O 1
ATOM 11302 N N . GLY B 1 376 ? 45.004 38.976 3.796 1.00 21.92 376 GLY B N 1
ATOM 11303 C CA . GLY B 1 376 ? 43.712 39.411 4.262 1.00 20.44 376 GLY B CA 1
ATOM 11304 C C . GLY B 1 376 ? 42.746 38.244 4.336 1.00 19.20 376 GLY B C 1
ATOM 11305 O O . GLY B 1 376 ? 43.100 37.148 4.790 1.00 18.90 376 GLY B O 1
ATOM 11309 N N . PRO B 1 377 ? 41.507 38.442 3.873 1.00 17.10 377 PRO B N 1
ATOM 11310 C CA . PRO B 1 377 ? 40.547 37.334 3.838 1.00 18.45 377 PRO B CA 1
ATOM 11311 C C . PRO B 1 377 ? 40.774 36.350 2.700 1.00 18.32 377 PRO B C 1
ATOM 11312 O O . PRO B 1 377 ? 40.073 35.334 2.634 1.00 17.71 377 PRO B O 1
ATOM 11323 N N . PHE B 1 378 ? 41.728 36.619 1.815 1.00 17.94 378 PHE B N 1
ATOM 11324 C CA . PHE B 1 378 ? 41.879 35.879 0.569 1.00 17.43 378 PHE B CA 1
ATOM 11325 C C . PHE B 1 378 ? 42.981 34.835 0.670 1.00 17.61 378 PHE B C 1
ATOM 11326 O O . PHE B 1 378 ? 44.054 35.102 1.217 1.00 18.59 378 PHE B O 1
ATOM 11343 N N . CYS B 1 379 ? 42.729 33.655 0.082 1.00 17.47 379 CYS B N 1
ATOM 11344 C CA . CYS B 1 379 ? 43.770 32.632 -0.062 1.00 17.83 379 CYS B CA 1
ATOM 11345 C C . CYS B 1 379 ? 43.440 31.806 -1.311 1.00 17.14 379 CYS B C 1
ATOM 11346 O O . CYS B 1 379 ? 42.919 30.691 -1.252 1.00 14.28 379 CYS B O 1
ATOM 11353 N N . TYR B 1 380 ? 43.736 32.363 -2.482 1.00 16.55 380 TYR B N 1
ATOM 11354 C CA . TYR B 1 380 ? 43.375 31.660 -3.701 1.00 16.62 380 TYR B CA 1
ATOM 11355 C C . TYR B 1 380 ? 44.325 32.013 -4.827 1.00 17.04 380 TYR B C 1
ATOM 11356 O O . TYR B 1 380 ? 45.103 32.968 -4.749 1.00 16.81 380 TYR B O 1
ATOM 11374 N N A VAL B 1 381 ? 44.203 31.245 -5.905 0.60 16.84 381 VAL B N 1
ATOM 11375 N N B VAL B 1 381 ? 44.292 31.175 -5.862 0.40 16.88 381 VAL B N 1
ATOM 11376 C CA A VAL B 1 381 ? 45.067 31.359 -7.070 0.60 17.56 381 VAL B CA 1
ATOM 11377 C CA B VAL B 1 381 ? 45.047 31.379 -7.088 0.40 17.59 381 VAL B CA 1
ATOM 11378 C C A VAL B 1 381 ? 44.256 30.910 -8.279 0.60 17.74 381 VAL B C 1
ATOM 11379 C C B VAL B 1 381 ? 44.113 31.134 -8.262 0.40 17.63 381 VAL B C 1
ATOM 11380 O O A VAL B 1 381 ? 43.308 30.130 -8.154 0.60 17.23 381 VAL B O 1
ATOM 11381 O O B VAL B 1 381 ? 42.976 30.689 -8.102 0.40 16.99 381 VAL B O 1
ATOM 11406 N N . TYR B 1 382 ? 44.620 31.417 -9.454 1.00 17.73 382 TYR B N 1
ATOM 11407 C CA . TYR B 1 382 ? 43.948 31.058 -10.692 1.00 19.48 382 TYR B CA 1
ATOM 11408 C C . TYR B 1 382 ? 44.731 29.976 -11.420 1.00 21.82 382 TYR B C 1
ATOM 11409 O O . TYR B 1 382 ? 45.961 30.032 -11.504 1.00 20.51 382 TYR B O 1
ATOM 11428 N N . LEU B 1 383 ? 44.001 28.982 -11.910 1.00 21.22 383 LEU B N 1
ATOM 11429 C CA . LEU B 1 383 ? 44.492 28.052 -12.918 1.00 26.51 383 LEU B CA 1
ATOM 11430 C C . LEU B 1 383 ? 43.854 28.408 -14.256 1.00 30.48 383 LEU B C 1
ATOM 11431 O O . LEU B 1 383 ? 43.624 27.558 -15.118 1.00 38.47 383 LEU B O 1
ATOM 11448 N N . THR C 1 5 ? 21.593 99.123 -31.607 1.00 53.83 5 THR C N 1
ATOM 11449 C CA . THR C 1 5 ? 22.702 98.353 -32.158 1.00 53.64 5 THR C CA 1
ATOM 11450 C C . THR C 1 5 ? 23.552 97.754 -31.040 1.00 54.73 5 THR C C 1
ATOM 11451 O O . THR C 1 5 ? 24.198 98.481 -30.284 1.00 57.31 5 THR C O 1
ATOM 11461 N N . LEU C 1 6 ? 23.562 96.415 -30.947 1.00 49.39 6 LEU C N 1
ATOM 11462 C CA . LEU C 1 6 ? 24.260 95.792 -29.833 1.00 44.01 6 LEU C CA 1
ATOM 11463 C C . LEU C 1 6 ? 25.682 95.392 -30.215 1.00 40.36 6 LEU C C 1
ATOM 11464 O O . LEU C 1 6 ? 25.953 95.057 -31.372 1.00 46.45 6 LEU C O 1
ATOM 11480 N N . PRO C 1 7 ? 26.605 95.409 -29.256 1.00 39.50 7 PRO C N 1
ATOM 11481 C CA . PRO C 1 7 ? 27.925 94.822 -29.510 1.00 40.23 7 PRO C CA 1
ATOM 11482 C C . PRO C 1 7 ? 27.797 93.340 -29.824 1.00 39.98 7 PRO C C 1
ATOM 11483 O O . PRO C 1 7 ? 26.931 92.649 -29.285 1.00 37.28 7 PRO C O 1
ATOM 11494 N N . THR C 1 8 ? 28.662 92.854 -30.714 1.00 38.92 8 THR C N 1
ATOM 11495 C CA . THR C 1 8 ? 28.719 91.435 -31.021 1.00 42.62 8 THR C CA 1
ATOM 11496 C C . THR C 1 8 ? 30.086 90.819 -30.779 1.00 41.96 8 THR C C 1
ATOM 11497 O O . THR C 1 8 ? 30.211 89.592 -30.854 1.00 40.92 8 THR C O 1
ATOM 11508 N N . THR C 1 9 ? 31.108 91.622 -30.498 1.00 39.59 9 THR C N 1
ATOM 11509 C CA . THR C 1 9 ? 32.431 91.122 -30.157 1.00 39.55 9 THR C CA 1
ATOM 11510 C C . THR C 1 9 ? 32.850 91.746 -28.837 1.00 42.43 9 THR C C 1
ATOM 11511 O O . THR C 1 9 ? 32.722 92.961 -28.651 1.00 40.87 9 THR C O 1
ATOM 11522 N N . ALA C 1 10 ? 33.333 90.914 -27.920 1.00 38.23 10 ALA C N 1
ATOM 11523 C CA . ALA C 1 10 ? 33.791 91.417 -26.636 1.00 36.79 10 ALA C CA 1
ATOM 11524 C C . ALA C 1 10 ? 35.114 92.151 -26.810 1.00 39.35 10 ALA C C 1
ATOM 11525 O O . ALA C 1 10 ? 36.027 91.664 -27.482 1.00 40.22 10 ALA C O 1
ATOM 11532 N N . SER C 1 11 ? 35.213 93.329 -26.207 1.00 43.70 11 SER C N 1
ATOM 11533 C CA . SER C 1 11 ? 36.439 94.107 -26.267 1.00 45.26 11 SER C CA 1
ATOM 11534 C C . SER C 1 11 ? 37.434 93.608 -25.231 1.00 42.36 11 SER C C 1
ATOM 11535 O O . SER C 1 11 ? 37.063 93.266 -24.104 1.00 40.35 11 SER C O 1
ATOM 11543 N N . SER C 1 12 ? 38.707 93.567 -25.622 1.00 44.60 12 SER C N 1
ATOM 11544 C CA . SER C 1 12 ? 39.775 93.261 -24.683 1.00 43.47 12 SER C CA 1
ATOM 11545 C C . SER C 1 12 ? 40.089 94.428 -23.758 1.00 44.56 12 SER C C 1
ATOM 11546 O O . SER C 1 12 ? 40.898 94.267 -22.838 1.00 42.60 12 SER C O 1
ATOM 11554 N N . SER C 1 13 ? 39.473 95.589 -23.975 1.00 45.57 13 SER C N 1
ATOM 11555 C CA . SER C 1 13 ? 39.628 96.726 -23.079 1.00 46.47 13 SER C CA 1
ATOM 11556 C C . SER C 1 13 ? 38.615 96.633 -21.945 1.00 39.74 13 SER C C 1
ATOM 11557 O O . SER C 1 13 ? 37.414 96.467 -22.184 1.00 42.22 13 SER C O 1
ATOM 11565 N N . THR C 1 14 ? 39.105 96.768 -20.715 1.00 40.02 14 THR C N 1
ATOM 11566 C CA . THR C 1 14 ? 38.248 96.632 -19.543 1.00 38.92 14 THR C CA 1
ATOM 11567 C C . THR C 1 14 ? 37.115 97.650 -19.568 1.00 42.75 14 THR C C 1
ATOM 11568 O O . THR C 1 14 ? 35.940 97.294 -19.421 1.00 40.83 14 THR C O 1
ATOM 11578 N N . ALA C 1 15 ? 37.453 98.928 -19.753 1.00 44.01 15 ALA C N 1
ATOM 11579 C CA . ALA C 1 15 ? 36.443 99.980 -19.731 1.00 41.80 15 ALA C CA 1
ATOM 11580 C C . ALA C 1 15 ? 35.398 99.761 -20.814 1.00 39.57 15 ALA C C 1
ATOM 11581 O O . ALA C 1 15 ? 34.193 99.896 -20.570 1.00 40.85 15 ALA C O 1
ATOM 11588 N N . VAL C 1 16 ? 35.848 99.449 -22.030 1.00 37.05 16 VAL C N 1
ATOM 11589 C CA . VAL C 1 16 ? 34.925 99.203 -23.135 1.00 39.51 16 VAL C CA 1
ATOM 11590 C C . VAL C 1 16 ? 34.017 98.025 -22.806 1.00 38.51 16 VAL C C 1
ATOM 11591 O O . VAL C 1 16 ? 32.795 98.093 -22.975 1.00 37.83 16 VAL C O 1
ATOM 11604 N N . ALA C 1 17 ? 34.604 96.929 -22.316 1.00 40.96 17 ALA C N 1
ATOM 11605 C CA . ALA C 1 17 ? 33.815 95.744 -21.998 1.00 38.56 17 ALA C CA 1
ATOM 11606 C C . ALA C 1 17 ? 32.776 96.042 -20.926 1.00 36.09 17 ALA C C 1
ATOM 11607 O O . ALA C 1 17 ? 31.657 95.517 -20.972 1.00 34.51 17 ALA C O 1
ATOM 11614 N N . SER C 1 18 ? 33.127 96.885 -19.950 1.00 37.10 18 SER C N 1
ATOM 11615 C CA . SER C 1 18 ? 32.169 97.265 -18.915 1.00 38.21 18 SER C CA 1
ATOM 11616 C C . SER C 1 18 ? 30.952 97.960 -19.516 1.00 37.88 18 SER C C 1
ATOM 11617 O O . SER C 1 18 ? 29.814 97.701 -19.107 1.00 35.54 18 SER C O 1
ATOM 11625 N N . SER C 1 19 ? 31.171 98.863 -20.473 1.00 37.64 19 SER C N 1
ATOM 11626 C CA . SER C 1 19 ? 30.047 99.548 -21.104 1.00 39.36 19 SER C CA 1
ATOM 11627 C C . SER C 1 19 ? 29.269 98.603 -22.011 1.00 37.45 19 SER C C 1
ATOM 11628 O O . SER C 1 19 ? 28.038 98.679 -22.086 1.00 37.21 19 SER C O 1
ATOM 11636 N N . GLN C 1 20 ? 29.971 97.712 -22.715 1.00 36.75 20 GLN C N 1
ATOM 11637 C CA . GLN C 1 20 ? 29.293 96.661 -23.467 1.00 38.57 20 GLN C CA 1
ATOM 11638 C C . GLN C 1 20 ? 28.342 95.875 -22.571 1.00 36.36 20 GLN C C 1
ATOM 11639 O O . GLN C 1 20 ? 27.169 95.675 -22.909 1.00 33.80 20 GLN C O 1
ATOM 11653 N N . LEU C 1 21 ? 28.837 95.417 -21.419 1.00 36.61 21 LEU C N 1
ATOM 11654 C CA . LEU C 1 21 ? 27.986 94.676 -20.495 1.00 34.19 21 LEU C CA 1
ATOM 11655 C C . LEU C 1 21 ? 26.756 95.490 -20.115 1.00 34.59 21 LEU C C 1
ATOM 11656 O O . LEU C 1 21 ? 25.630 94.979 -20.126 1.00 32.66 21 LEU C O 1
ATOM 11672 N N . ASP C 1 22 ? 26.950 96.767 -19.773 1.00 36.42 22 ASP C N 1
ATOM 11673 C CA . ASP C 1 22 ? 25.811 97.599 -19.400 1.00 36.77 22 ASP C CA 1
ATOM 11674 C C . ASP C 1 22 ? 24.825 97.730 -20.556 1.00 34.13 22 ASP C C 1
ATOM 11675 O O . ASP C 1 22 ? 23.607 97.724 -20.345 1.00 34.53 22 ASP C O 1
ATOM 11684 N N . GLN C 1 23 ? 25.331 97.838 -21.786 1.00 34.52 23 GLN C N 1
ATOM 11685 C CA . GLN C 1 23 ? 24.454 97.882 -22.954 1.00 34.93 23 GLN C CA 1
ATOM 11686 C C . GLN C 1 23 ? 23.627 96.609 -23.072 1.00 34.85 23 GLN C C 1
ATOM 11687 O O . GLN C 1 23 ? 22.420 96.659 -23.335 1.00 30.95 23 GLN C O 1
ATOM 11701 N N . LEU C 1 24 ? 24.275 95.451 -22.915 1.00 33.28 24 LEU C N 1
ATOM 11702 C CA . LEU C 1 24 ? 23.566 94.181 -23.031 1.00 31.78 24 LEU C CA 1
ATOM 11703 C C . LEU C 1 24 ? 22.544 94.021 -21.914 1.00 28.82 24 LEU C C 1
ATOM 11704 O O . LEU C 1 24 ? 21.420 93.563 -22.152 1.00 29.89 24 LEU C O 1
ATOM 11720 N N . ALA C 1 25 ? 22.913 94.399 -20.688 1.00 29.60 25 ALA C N 1
ATOM 11721 C CA . ALA C 1 25 ? 21.978 94.298 -19.572 1.00 31.28 25 ALA C CA 1
ATOM 11722 C C . ALA C 1 25 ? 20.772 95.204 -19.784 1.00 34.95 25 ALA C C 1
ATOM 11723 O O . ALA C 1 25 ? 19.639 94.830 -19.451 1.00 31.80 25 ALA C O 1
ATOM 11730 N N . ASN C 1 26 ? 20.990 96.395 -20.349 1.00 36.04 26 ASN C N 1
ATOM 11731 C CA . ASN C 1 26 ? 19.873 97.296 -20.619 1.00 36.61 26 ASN C CA 1
ATOM 11732 C C . ASN C 1 26 ? 18.936 96.694 -21.657 1.00 33.45 26 ASN C C 1
ATOM 11733 O O . ASN C 1 26 ? 17.710 96.741 -21.504 1.00 34.24 26 ASN C O 1
ATOM 11744 N N . PHE C 1 27 ? 19.501 96.125 -22.725 1.00 31.99 27 PHE C N 1
ATOM 11745 C CA . PHE C 1 27 ? 18.692 95.430 -23.719 1.00 34.34 27 PHE C CA 1
ATOM 11746 C C . PHE C 1 27 ? 17.863 94.331 -23.071 1.00 32.05 27 PHE C C 1
ATOM 11747 O O . PHE C 1 27 ? 16.658 94.214 -23.320 1.00 30.36 27 PHE C O 1
ATOM 11764 N N . ALA C 1 28 ? 18.498 93.511 -22.230 1.00 30.73 28 ALA C N 1
ATOM 11765 C CA . ALA C 1 28 ? 17.769 92.445 -21.552 1.00 30.52 28 ALA C CA 1
ATOM 11766 C C . ALA C 1 28 ? 16.693 93.014 -20.635 1.00 32.04 28 ALA C C 1
ATOM 11767 O O . ALA C 1 28 ? 15.587 92.464 -20.543 1.00 31.45 28 ALA C O 1
ATOM 11774 N N . TYR C 1 29 ? 16.994 94.115 -19.942 1.00 30.66 29 TYR C N 1
ATOM 11775 C CA . TYR C 1 29 ? 15.968 94.780 -19.144 1.00 32.78 29 TYR C CA 1
ATOM 11776 C C . TYR C 1 29 ? 14.774 95.171 -20.007 1.00 32.74 29 TYR C C 1
ATOM 11777 O O . TYR C 1 29 ? 13.619 94.956 -19.620 1.00 32.08 29 TYR C O 1
ATOM 11795 N N . ASN C 1 30 ? 15.032 95.757 -21.182 1.00 34.52 30 ASN C N 1
ATOM 11796 C CA . ASN C 1 30 ? 13.939 96.178 -22.055 1.00 35.78 30 ASN C CA 1
ATOM 11797 C C . ASN C 1 30 ? 13.138 94.980 -22.548 1.00 34.77 30 ASN C C 1
ATOM 11798 O O . ASN C 1 30 ? 11.902 95.009 -22.566 1.00 36.66 30 ASN C O 1
ATOM 11809 N N . VAL C 1 31 ? 13.826 93.918 -22.969 1.00 33.42 31 VAL C N 1
ATOM 11810 C CA . VAL C 1 31 ? 13.125 92.725 -23.438 1.00 34.69 31 VAL C CA 1
ATOM 11811 C C . VAL C 1 31 ? 12.202 92.196 -22.348 1.00 35.61 31 VAL C C 1
ATOM 11812 O O . VAL C 1 31 ? 11.022 91.912 -22.590 1.00 35.74 31 VAL C O 1
ATOM 11825 N N . THR C 1 32 ? 12.722 92.072 -21.125 1.00 35.32 32 THR C N 1
ATOM 11826 C CA . THR C 1 32 ? 11.938 91.505 -20.031 1.00 38.07 32 THR C CA 1
ATOM 11827 C C . THR C 1 32 ? 10.709 92.357 -19.728 1.00 36.72 32 THR C C 1
ATOM 11828 O O . THR C 1 32 ? 9.586 91.845 -19.669 1.00 35.04 32 THR C O 1
ATOM 11839 N N . THR C 1 33 ? 10.903 93.661 -19.517 1.00 34.55 33 THR C N 1
ATOM 11840 C CA . THR C 1 33 ? 9.779 94.518 -19.145 1.00 39.14 33 THR C CA 1
ATOM 11841 C C . THR C 1 33 ? 8.764 94.634 -20.277 1.00 40.19 33 THR C C 1
ATOM 11842 O O . THR C 1 33 ? 7.555 94.715 -20.024 1.00 45.74 33 THR C O 1
ATOM 11853 N N . ASP C 1 34 ? 9.228 94.642 -21.529 1.00 38.87 34 ASP C N 1
ATOM 11854 C CA . ASP C 1 34 ? 8.308 94.785 -22.654 1.00 43.55 34 ASP C CA 1
ATOM 11855 C C . ASP C 1 34 ? 7.315 93.629 -22.714 1.00 46.85 34 ASP C C 1
ATOM 11856 O O . ASP C 1 34 ? 6.146 93.822 -23.070 1.00 50.88 34 ASP C O 1
ATOM 11865 N N . SER C 1 35 ? 7.760 92.419 -22.370 1.00 44.33 35 SER C N 1
ATOM 11866 C CA . SER C 1 35 ? 6.927 91.237 -22.563 1.00 46.74 35 SER C CA 1
ATOM 11867 C C . SER C 1 35 ? 5.925 91.038 -21.432 1.00 46.80 35 SER C C 1
ATOM 11868 O O . SER C 1 35 ? 4.864 90.442 -21.651 1.00 51.88 35 SER C O 1
ATOM 11876 N N . VAL C 1 36 ? 6.240 91.511 -20.227 1.00 44.45 36 VAL C N 1
ATOM 11877 C CA . VAL C 1 36 ? 5.362 91.284 -19.087 1.00 48.03 36 VAL C CA 1
ATOM 11878 C C . VAL C 1 36 ? 4.076 92.085 -19.254 1.00 51.64 36 VAL C C 1
ATOM 11879 O O . VAL C 1 36 ? 4.040 93.125 -19.927 1.00 49.85 36 VAL C O 1
ATOM 11892 N N . ALA C 1 37 ? 3.002 91.584 -18.649 1.00 52.96 37 ALA C N 1
ATOM 11893 C CA . ALA C 1 37 ? 1.764 92.341 -18.519 1.00 54.03 37 ALA C CA 1
ATOM 11894 C C . ALA C 1 37 ? 1.954 93.493 -17.535 1.00 51.73 37 ALA C C 1
ATOM 11895 O O . ALA C 1 37 ? 1.576 94.633 -17.812 1.00 53.80 37 ALA C O 1
ATOM 11902 N N . GLY C 1 46 ? -0.409 85.841 -12.732 1.00 52.38 46 GLY C N 1
ATOM 11903 C CA . GLY C 1 46 ? 1.020 85.668 -12.552 1.00 47.03 46 GLY C CA 1
ATOM 11904 C C . GLY C 1 46 ? 1.790 86.977 -12.482 1.00 47.71 46 GLY C C 1
ATOM 11905 O O . GLY C 1 46 ? 1.448 87.877 -11.717 1.00 47.76 46 GLY C O 1
ATOM 11908 N N . CYS C 1 47 ? 2.832 87.079 -13.303 1.00 42.28 47 CYS C N 1
ATOM 11909 C CA . CYS C 1 47 ? 3.774 88.186 -13.221 1.00 40.35 47 CYS C CA 1
ATOM 11910 C C . CYS C 1 47 ? 3.234 89.415 -13.946 1.00 38.22 47 CYS C C 1
ATOM 11911 O O . CYS C 1 47 ? 2.674 89.313 -15.042 1.00 40.69 47 CYS C O 1
ATOM 11918 N N . THR C 1 48 ? 3.405 90.583 -13.325 1.00 35.26 48 THR C N 1
ATOM 11919 C CA . THR C 1 48 ? 3.053 91.853 -13.950 1.00 39.06 48 THR C CA 1
ATOM 11920 C C . THR C 1 48 ? 4.173 92.855 -13.725 1.00 39.26 48 THR C C 1
ATOM 11921 O O . THR C 1 48 ? 5.015 92.693 -12.838 1.00 35.03 48 THR C O 1
ATOM 11932 N N . LEU C 1 49 ? 4.157 93.917 -14.531 1.00 38.16 49 LEU C N 1
ATOM 11933 C CA . LEU C 1 49 ? 5.110 95.000 -14.331 1.00 38.33 49 LEU C CA 1
ATOM 11934 C C . LEU C 1 49 ? 5.034 95.529 -12.905 1.00 37.25 49 LEU C C 1
ATOM 11935 O O . LEU C 1 49 ? 6.060 95.845 -12.294 1.00 36.95 49 LEU C O 1
ATOM 11951 N N . GLN C 1 50 ? 3.822 95.615 -12.354 1.00 36.97 50 GLN C N 1
ATOM 11952 C CA . GLN C 1 50 ? 3.647 96.136 -11.004 1.00 37.32 50 GLN C CA 1
ATOM 11953 C C . GLN C 1 50 ? 4.344 95.256 -9.975 1.00 42.38 50 GLN C C 1
ATOM 11954 O O . GLN C 1 50 ? 4.948 95.759 -9.020 1.00 40.67 50 GLN C O 1
ATOM 11968 N N . ASN C 1 51 ? 4.262 93.939 -10.146 1.00 39.97 51 ASN C N 1
ATOM 11969 C CA . ASN C 1 51 ? 4.856 92.990 -9.215 1.00 41.22 51 ASN C CA 1
ATOM 11970 C C . ASN C 1 51 ? 6.294 92.636 -9.562 1.00 41.27 51 ASN C C 1
ATOM 11971 O O . ASN C 1 51 ? 6.906 91.836 -8.852 1.00 37.34 51 ASN C O 1
ATOM 11982 N N . LEU C 1 52 ? 6.844 93.202 -10.634 1.00 37.31 52 LEU C N 1
ATOM 11983 C CA . LEU C 1 52 ? 8.195 92.860 -11.053 1.00 35.01 52 LEU C CA 1
ATOM 11984 C C . LEU C 1 52 ? 9.206 93.292 -9.999 1.00 36.52 52 LEU C C 1
ATOM 11985 O O . LEU C 1 52 ? 9.377 94.489 -9.751 1.00 36.25 52 LEU C O 1
ATOM 12001 N N . ARG C 1 53 ? 9.874 92.331 -9.365 1.00 33.50 53 ARG C N 1
ATOM 12002 C CA . ARG C 1 53 ? 10.944 92.660 -8.437 1.00 33.58 53 ARG C CA 1
ATOM 12003 C C . ARG C 1 53 ? 12.233 92.935 -9.202 1.00 30.82 53 ARG C C 1
ATOM 12004 O O . ARG C 1 53 ? 12.450 92.428 -10.306 1.00 28.81 53 ARG C O 1
ATOM 12025 N N . VAL C 1 54 ? 13.088 93.760 -8.611 1.00 31.35 54 VAL C N 1
ATOM 12026 C CA . VAL C 1 54 ? 14.325 94.189 -9.245 1.00 29.63 54 VAL C CA 1
ATOM 12027 C C . VAL C 1 54 ? 15.487 93.736 -8.380 1.00 29.08 54 VAL C C 1
ATOM 12028 O O . VAL C 1 54 ? 15.467 93.909 -7.155 1.00 31.02 54 VAL C O 1
ATOM 12041 N N . ARG C 1 55 ? 16.484 93.139 -9.020 1.00 27.18 55 ARG C N 1
ATOM 12042 C CA . ARG C 1 55 ? 17.708 92.719 -8.366 1.00 26.60 55 ARG C CA 1
ATOM 12043 C C . ARG C 1 55 ? 18.809 93.688 -8.768 1.00 26.90 55 ARG C C 1
ATOM 12044 O O . ARG C 1 55 ? 18.883 94.107 -9.928 1.00 29.37 55 ARG C O 1
ATOM 12065 N N . ARG C 1 56 ? 19.649 94.065 -7.806 1.00 26.09 56 ARG C N 1
ATOM 12066 C CA . ARG C 1 56 ? 20.551 95.191 -7.984 1.00 26.49 56 ARG C CA 1
ATOM 12067 C C . ARG C 1 56 ? 21.957 94.857 -7.515 1.00 25.89 56 ARG C C 1
ATOM 12068 O O . ARG C 1 56 ? 22.176 93.986 -6.666 1.00 24.91 56 ARG C O 1
ATOM 12089 N N . ASP C 1 57 ? 22.904 95.590 -8.088 1.00 25.30 57 ASP C N 1
ATOM 12090 C CA . ASP C 1 57 ? 24.304 95.520 -7.693 1.00 26.40 57 ASP C CA 1
ATOM 12091 C C . ASP C 1 57 ? 24.476 95.932 -6.234 1.00 29.03 57 ASP C C 1
ATOM 12092 O O . ASP C 1 57 ? 23.960 96.969 -5.802 1.00 27.98 57 ASP C O 1
ATOM 12101 N N . TRP C 1 58 ? 25.213 95.112 -5.477 1.00 26.59 58 TRP C N 1
ATOM 12102 C CA . TRP C 1 58 ? 25.502 95.415 -4.076 1.00 28.23 58 TRP C CA 1
ATOM 12103 C C . TRP C 1 58 ? 26.003 96.848 -3.904 1.00 29.38 58 TRP C C 1
ATOM 12104 O O . TRP C 1 58 ? 25.693 97.503 -2.905 1.00 28.87 58 TRP C O 1
ATOM 12125 N N . ARG C 1 59 ? 26.781 97.350 -4.871 1.00 30.04 59 ARG C N 1
ATOM 12126 C CA . ARG C 1 59 ? 27.301 98.712 -4.783 1.00 31.91 59 ARG C CA 1
ATOM 12127 C C . ARG C 1 59 ? 26.195 99.761 -4.821 1.00 32.78 59 ARG C C 1
ATOM 12128 O O . ARG C 1 59 ? 26.407 100.891 -4.364 1.00 32.52 59 ARG C O 1
ATOM 12149 N N . ALA C 1 60 ? 25.027 99.422 -5.365 1.00 30.73 60 ALA C N 1
ATOM 12150 C CA . ALA C 1 60 ? 23.894 100.336 -5.383 1.00 33.29 60 ALA C CA 1
ATOM 12151 C C . ALA C 1 60 ? 23.074 100.281 -4.102 1.00 33.93 60 ALA C C 1
ATOM 12152 O O . ALA C 1 60 ? 22.176 101.109 -3.926 1.00 29.57 60 ALA C O 1
ATOM 12159 N N . PHE C 1 61 ? 23.350 99.330 -3.212 1.00 30.31 61 PHE C N 1
ATOM 12160 C CA . PHE C 1 61 ? 22.665 99.286 -1.929 1.00 30.81 61 PHE C CA 1
ATOM 12161 C C . PHE C 1 61 ? 23.172 100.415 -1.038 1.00 31.58 61 PHE C C 1
ATOM 12162 O O . PHE C 1 61 ? 24.383 100.602 -0.886 1.00 30.89 61 PHE C O 1
ATOM 12179 N N . SER C 1 62 ? 22.251 101.167 -0.445 1.00 34.00 62 SER C N 1
ATOM 12180 C CA . SER C 1 62 ? 22.664 102.112 0.578 1.00 33.90 62 SER C CA 1
ATOM 12181 C C . SER C 1 62 ? 23.193 101.351 1.788 1.00 37.07 62 SER C C 1
ATOM 12182 O O . SER C 1 62 ? 23.027 100.134 1.914 1.00 35.94 62 SER C O 1
ATOM 12190 N N . LYS C 1 63 ? 23.852 102.084 2.684 1.00 37.63 63 LYS C N 1
ATOM 12191 C CA . LYS C 1 63 ? 24.381 101.465 3.893 1.00 38.14 63 LYS C CA 1
ATOM 12192 C C . LYS C 1 63 ? 23.271 100.774 4.676 1.00 38.54 63 LYS C C 1
ATOM 12193 O O . LYS C 1 63 ? 23.430 99.635 5.130 1.00 37.96 63 LYS C O 1
ATOM 12212 N N . THR C 1 64 ? 22.128 101.447 4.831 1.00 38.09 64 THR C N 1
ATOM 12213 C CA . THR C 1 64 ? 20.994 100.836 5.520 1.00 39.87 64 THR C CA 1
ATOM 12214 C C . THR C 1 64 ? 20.493 99.605 4.772 1.00 36.78 64 THR C C 1
ATOM 12215 O O . THR C 1 64 ? 20.204 98.570 5.384 1.00 34.28 64 THR C O 1
ATOM 12226 N N . GLN C 1 65 ? 20.379 99.698 3.445 1.00 35.13 65 GLN C N 1
ATOM 12227 C CA . GLN C 1 65 ? 19.870 98.576 2.665 1.00 34.37 65 GLN C CA 1
ATOM 12228 C C . GLN C 1 65 ? 20.778 97.355 2.792 1.00 35.76 65 GLN C C 1
ATOM 12229 O O . GLN C 1 65 ? 20.296 96.220 2.876 1.00 32.91 65 GLN C O 1
ATOM 12243 N N . LYS C 1 66 ? 22.097 97.564 2.806 1.00 33.44 66 LYS C N 1
ATOM 12244 C CA . LYS C 1 66 ? 23.012 96.450 3.028 1.00 32.81 66 LYS C CA 1
ATOM 12245 C C . LYS C 1 66 ? 22.768 95.803 4.387 1.00 33.71 66 LYS C C 1
ATOM 12246 O O . LYS C 1 66 ? 22.781 94.572 4.508 1.00 32.85 66 LYS C O 1
ATOM 12265 N N . LYS C 1 67 ? 22.538 96.617 5.423 1.00 33.01 67 LYS C N 1
ATOM 12266 C CA . LYS C 1 67 ? 22.308 96.078 6.759 1.00 31.65 67 LYS C CA 1
ATOM 12267 C C . LYS C 1 67 ? 20.993 95.315 6.846 1.00 30.88 67 LYS C C 1
ATOM 12268 O O . LYS C 1 67 ? 20.887 94.353 7.614 1.00 33.64 67 LYS C O 1
ATOM 12287 N N . ASP C 1 68 ? 19.977 95.735 6.095 1.00 30.00 68 ASP C N 1
ATOM 12288 C CA . ASP C 1 68 ? 18.720 94.999 6.101 1.00 30.38 68 ASP C CA 1
ATOM 12289 C C . ASP C 1 68 ? 18.934 93.582 5.586 1.00 32.71 68 ASP C C 1
ATOM 12290 O O . ASP C 1 68 ? 18.483 92.607 6.200 1.00 32.46 68 ASP C O 1
ATOM 12299 N N . TYR C 1 69 ? 19.635 93.451 4.459 1.00 31.01 69 TYR C N 1
ATOM 12300 C CA . TYR C 1 69 ? 19.894 92.132 3.885 1.00 31.18 69 TYR C CA 1
ATOM 12301 C C . TYR C 1 69 ? 20.756 91.285 4.815 1.00 31.26 69 TYR C C 1
ATOM 12302 O O . TYR C 1 69 ? 20.412 90.141 5.131 1.00 30.54 69 TYR C O 1
ATOM 12320 N N . ILE C 1 70 ? 21.888 91.836 5.261 1.00 29.41 70 ILE C N 1
ATOM 12321 C CA . ILE C 1 70 ? 22.761 91.126 6.194 1.00 31.04 70 ILE C CA 1
ATOM 12322 C C . ILE C 1 70 ? 21.974 90.639 7.405 1.00 33.86 70 ILE C C 1
ATOM 12323 O O . ILE C 1 70 ? 22.125 89.495 7.849 1.00 30.80 70 ILE C O 1
ATOM 12339 N N . ASN C 1 71 ? 21.131 91.506 7.970 1.00 36.01 71 ASN C N 1
ATOM 12340 C CA . ASN C 1 71 ? 20.382 91.123 9.163 1.00 36.44 71 ASN C CA 1
ATOM 12341 C C . ASN C 1 71 ? 19.403 89.995 8.871 1.00 34.58 71 ASN C C 1
ATOM 12342 O O . ASN C 1 71 ? 19.117 89.175 9.752 1.00 34.83 71 ASN C O 1
ATOM 12353 N N . SER C 1 72 ? 18.887 89.924 7.645 1.00 31.65 72 SER C N 1
ATOM 12354 C CA . SER C 1 72 ? 17.987 88.832 7.298 1.00 33.26 72 SER C CA 1
ATOM 12355 C C . SER C 1 72 ? 18.741 87.510 7.210 1.00 32.29 72 SER C C 1
ATOM 12356 O O . SER C 1 72 ? 18.257 86.484 7.697 1.00 32.96 72 SER C O 1
ATOM 12364 N N . VAL C 1 73 ? 19.934 87.520 6.608 1.00 32.32 73 VAL C N 1
ATOM 12365 C CA . VAL C 1 73 ? 20.754 86.311 6.554 1.00 30.76 73 VAL C CA 1
ATOM 12366 C C . VAL C 1 73 ? 21.087 85.833 7.962 1.00 31.51 73 VAL C C 1
ATOM 12367 O O . VAL C 1 73 ? 21.045 84.632 8.252 1.00 31.38 73 VAL C O 1
ATOM 12380 N N . LEU C 1 74 ? 21.425 86.764 8.859 1.00 32.84 74 LEU C N 1
ATOM 12381 C CA . LEU C 1 74 ? 21.706 86.392 10.243 1.00 35.10 74 LEU C CA 1
ATOM 12382 C C . LEU C 1 74 ? 20.500 85.731 10.895 1.00 33.74 74 LEU C C 1
ATOM 12383 O O . LEU C 1 74 ? 20.645 84.758 11.644 1.00 34.63 74 LEU C O 1
ATOM 12399 N N . CYS C 1 75 ? 19.301 86.252 10.633 1.00 34.49 75 CYS C N 1
ATOM 12400 C CA . CYS C 1 75 ? 18.092 85.628 11.156 1.00 36.34 75 CYS C CA 1
ATOM 12401 C C . CYS C 1 75 ? 17.967 84.183 10.679 1.00 36.87 75 CYS C C 1
ATOM 12402 O O . CYS C 1 75 ? 17.661 83.285 11.470 1.00 34.80 75 CYS C O 1
ATOM 12409 N N . LEU C 1 76 ? 18.200 83.935 9.384 1.00 35.39 76 LEU C N 1
ATOM 12410 C CA . LEU C 1 76 ? 18.189 82.556 8.896 1.00 32.37 76 LEU C CA 1
ATOM 12411 C C . LEU C 1 76 ? 19.176 81.697 9.671 1.00 31.40 76 LEU C C 1
ATOM 12412 O O . LEU C 1 76 ? 18.908 80.521 9.944 1.00 32.82 76 LEU C O 1
ATOM 12428 N N . GLN C 1 77 ? 20.329 82.260 10.016 1.00 29.94 77 GLN C N 1
ATOM 12429 C CA . GLN C 1 77 ? 21.367 81.514 10.708 1.00 32.66 77 GLN C CA 1
ATOM 12430 C C . GLN C 1 77 ? 21.068 81.330 12.191 1.00 36.24 77 GLN C C 1
ATOM 12431 O O . GLN C 1 77 ? 21.886 80.728 12.894 1.00 33.29 77 GLN C O 1
ATOM 12445 N N . LYS C 1 78 ? 19.922 81.825 12.672 1.00 34.84 78 LYS C N 1
ATOM 12446 C CA . LYS C 1 78 ? 19.460 81.593 14.038 1.00 36.90 78 LYS C CA 1
ATOM 12447 C C . LYS C 1 78 ? 18.196 80.751 14.119 1.00 38.91 78 LYS C C 1
ATOM 12448 O O . LYS C 1 78 ? 17.975 80.102 15.142 1.00 40.72 78 LYS C O 1
ATOM 12467 N N . LEU C 1 79 ? 17.359 80.749 13.083 1.00 38.24 79 LEU C N 1
ATOM 12468 C CA . LEU C 1 79 ? 16.138 79.959 13.126 1.00 38.56 79 LEU C CA 1
ATOM 12469 C C . LEU C 1 79 ? 16.470 78.467 13.067 1.00 39.90 79 LEU C C 1
ATOM 12470 O O . LEU C 1 79 ? 17.499 78.077 12.516 1.00 40.62 79 LEU C O 1
ATOM 12486 N N . PRO C 1 80 ? 15.614 77.615 13.629 1.00 41.28 80 PRO C N 1
ATOM 12487 C CA . PRO C 1 80 ? 15.901 76.176 13.649 1.00 41.75 80 PRO C CA 1
ATOM 12488 C C . PRO C 1 80 ? 15.694 75.499 12.303 1.00 39.84 80 PRO C C 1
ATOM 12489 O O . PRO C 1 80 ? 14.791 75.835 11.535 1.00 37.32 80 PRO C O 1
ATOM 12500 N N . SER C 1 81 ? 16.534 74.497 12.052 1.00 39.05 81 SER C N 1
ATOM 12501 C CA . SER C 1 81 ? 16.499 73.758 10.799 1.00 36.71 81 SER C CA 1
ATOM 12502 C C . SER C 1 81 ? 15.230 72.924 10.676 1.00 38.58 81 SER C C 1
ATOM 12503 O O . SER C 1 81 ? 14.669 72.450 11.667 1.00 40.40 81 SER C O 1
ATOM 12511 N N . ARG C 1 82 ? 14.789 72.732 9.430 1.00 35.65 82 ARG C N 1
ATOM 12512 C CA . ARG C 1 82 ? 13.668 71.855 9.123 1.00 39.59 82 ARG C CA 1
ATOM 12513 C C . ARG C 1 82 ? 14.092 70.468 8.666 1.00 36.67 82 ARG C C 1
ATOM 12514 O O . ARG C 1 82 ? 13.252 69.563 8.638 1.00 39.66 82 ARG C O 1
ATOM 12535 N N . THR C 1 83 ? 15.341 70.290 8.261 1.00 34.48 83 THR C N 1
ATOM 12536 C CA . THR C 1 83 ? 15.759 69.000 7.732 1.00 37.89 83 THR C CA 1
ATOM 12537 C C . THR C 1 83 ? 15.651 67.953 8.835 1.00 34.41 83 THR C C 1
ATOM 12538 O O . THR C 1 83 ? 16.144 68.185 9.948 1.00 35.03 83 THR C O 1
ATOM 12549 N N . PRO C 1 84 ? 15.005 66.815 8.588 1.00 35.98 84 PRO C N 1
ATOM 12550 C CA . PRO C 1 84 ? 15.014 65.739 9.586 1.00 36.94 84 PRO C CA 1
ATOM 12551 C C . PRO C 1 84 ? 16.431 65.441 10.049 1.00 36.79 84 PRO C C 1
ATOM 12552 O O . PRO C 1 84 ? 17.341 65.238 9.240 1.00 36.25 84 PRO C O 1
ATOM 12563 N N . ALA C 1 85 ? 16.615 65.422 11.371 1.00 37.09 85 ALA C N 1
ATOM 12564 C CA . ALA C 1 85 ? 17.950 65.256 11.935 1.00 35.69 85 ALA C CA 1
ATOM 12565 C C . ALA C 1 85 ? 18.614 63.984 11.426 1.00 34.87 85 ALA C C 1
ATOM 12566 O O . ALA C 1 85 ? 19.832 63.955 11.213 1.00 34.83 85 ALA C O 1
ATOM 12573 N N . HIS C 1 86 ? 17.838 62.920 11.216 1.00 33.60 86 HIS C N 1
ATOM 12574 C CA . HIS C 1 86 ? 18.451 61.670 10.788 1.00 37.88 86 HIS C CA 1
ATOM 12575 C C . HIS C 1 86 ? 18.916 61.715 9.336 1.00 39.32 86 HIS C C 1
ATOM 12576 O O . HIS C 1 86 ? 19.679 60.835 8.920 1.00 37.74 86 HIS C O 1
ATOM 12590 N N . LEU C 1 87 ? 18.499 62.721 8.568 1.00 36.19 87 LEU C N 1
ATOM 12591 C CA . LEU C 1 87 ? 18.994 62.903 7.209 1.00 36.58 87 LEU C CA 1
ATOM 12592 C C . LEU C 1 87 ? 20.179 63.854 7.133 1.00 36.75 87 LEU C C 1
ATOM 12593 O O . LEU C 1 87 ? 20.957 63.777 6.175 1.00 37.94 87 LEU C O 1
ATOM 12609 N N . ALA C 1 88 ? 20.332 64.744 8.111 1.00 34.48 88 ALA C N 1
ATOM 12610 C CA . ALA C 1 88 ? 21.463 65.673 8.157 1.00 35.43 88 ALA C CA 1
ATOM 12611 C C . ALA C 1 88 ? 21.735 66.019 9.611 1.00 33.35 88 ALA C C 1
ATOM 12612 O O . ALA C 1 88 ? 21.360 67.093 10.096 1.00 32.49 88 ALA C O 1
ATOM 12619 N N . PRO C 1 89 ? 22.384 65.113 10.349 1.00 37.67 89 PRO C N 1
ATOM 12620 C CA . PRO C 1 89 ? 22.571 65.330 11.796 1.00 36.41 89 PRO C CA 1
ATOM 12621 C C . PRO C 1 89 ? 23.254 66.639 12.152 1.00 36.76 89 PRO C C 1
ATOM 12622 O O . PRO C 1 89 ? 23.031 67.157 13.253 1.00 36.78 89 PRO C O 1
ATOM 12633 N N . GLY C 1 90 ? 24.095 67.182 11.270 1.00 33.65 90 GLY C N 1
ATOM 12634 C CA . GLY C 1 90 ? 24.792 68.420 11.567 1.00 35.46 90 GLY C CA 1
ATOM 12635 C C . GLY C 1 90 ? 23.995 69.685 11.335 1.00 34.53 90 GLY C C 1
ATOM 12636 O O . GLY C 1 90 ? 24.452 70.766 11.716 1.00 34.33 90 GLY C O 1
ATOM 12640 N N . ALA C 1 91 ? 22.822 69.579 10.723 1.00 33.43 91 ALA C N 1
ATOM 12641 C CA . ALA C 1 91 ? 22.002 70.754 10.463 1.00 32.61 91 ALA C CA 1
ATOM 12642 C C . ALA C 1 91 ? 21.425 71.285 11.768 1.00 38.70 91 ALA C C 1
ATOM 12643 O O . ALA C 1 91 ? 20.875 70.524 12.570 1.00 41.57 91 ALA C O 1
ATOM 12650 N N . ARG C 1 92 ? 21.560 72.592 11.984 1.00 36.67 92 ARG C N 1
ATOM 12651 C CA . ARG C 1 92 ? 20.979 73.265 13.138 1.00 37.03 92 ARG C CA 1
ATOM 12652 C C . ARG C 1 92 ? 20.095 74.444 12.770 1.00 39.11 92 ARG C C 1
ATOM 12653 O O . ARG C 1 92 ? 19.207 74.795 13.550 1.00 37.79 92 ARG C O 1
ATOM 12674 N N . THR C 1 93 ? 20.315 75.069 11.616 1.00 34.94 93 THR C N 1
ATOM 12675 C CA . THR C 1 93 ? 19.645 76.314 11.278 1.00 33.40 93 THR C CA 1
ATOM 12676 C C . THR C 1 93 ? 18.975 76.203 9.916 1.00 33.40 93 THR C C 1
ATOM 12677 O O . THR C 1 93 ? 19.271 75.307 9.123 1.00 31.02 93 THR C O 1
ATOM 12688 N N . ARG C 1 94 ? 18.044 77.126 9.661 1.00 33.95 94 ARG C N 1
ATOM 12689 C CA . ARG C 1 94 ? 17.463 77.229 8.328 1.00 34.32 94 ARG C CA 1
ATOM 12690 C C . ARG C 1 94 ? 18.551 77.417 7.281 1.00 32.04 94 ARG C C 1
ATOM 12691 O O . ARG C 1 94 ? 18.493 76.821 6.199 1.00 29.97 94 ARG C O 1
ATOM 12712 N N . TYR C 1 95 ? 19.554 78.246 7.586 1.00 29.11 95 TYR C N 1
ATOM 12713 C CA . TYR C 1 95 ? 20.689 78.400 6.684 1.00 29.10 95 TYR C CA 1
ATOM 12714 C C . TYR C 1 95 ? 21.317 77.049 6.364 1.00 28.84 95 TYR C C 1
ATOM 12715 O O . TYR C 1 95 ? 21.660 76.774 5.209 1.00 27.96 95 TYR C O 1
ATOM 12733 N N . ASP C 1 96 ? 21.458 76.185 7.379 1.00 30.23 96 ASP C N 1
ATOM 12734 C CA . ASP C 1 96 ? 22.014 74.848 7.168 1.00 29.00 96 ASP C CA 1
ATOM 12735 C C . ASP C 1 96 ? 21.165 74.017 6.218 1.00 28.20 96 ASP C C 1
ATOM 12736 O O . ASP C 1 96 ? 21.700 73.177 5.485 1.00 25.68 96 ASP C O 1
ATOM 12745 N N . ASP C 1 97 ? 19.843 74.205 6.233 1.00 27.86 97 ASP C N 1
ATOM 12746 C CA . ASP C 1 97 ? 18.984 73.440 5.332 1.00 28.26 97 ASP C CA 1
ATOM 12747 C C . ASP C 1 97 ? 19.384 73.653 3.879 1.00 28.64 97 ASP C C 1
ATOM 12748 O O . ASP C 1 97 ? 19.336 72.719 3.068 1.00 26.90 97 ASP C O 1
ATOM 12757 N N . PHE C 1 98 ? 19.783 74.879 3.531 1.00 27.33 98 PHE C N 1
ATOM 12758 C CA . PHE C 1 98 ? 20.191 75.162 2.159 1.00 25.83 98 PHE C CA 1
ATOM 12759 C C . PHE C 1 98 ? 21.551 74.552 1.853 1.00 24.56 98 PHE C C 1
ATOM 12760 O O . PHE C 1 98 ? 21.741 73.949 0.790 1.00 23.48 98 PHE C O 1
ATOM 12777 N N . VAL C 1 99 ? 22.503 74.683 2.782 1.00 25.52 99 VAL C N 1
ATOM 12778 C CA . VAL C 1 99 ? 23.823 74.088 2.597 1.00 25.85 99 VAL C CA 1
ATOM 12779 C C . VAL C 1 99 ? 23.699 72.580 2.428 1.00 25.97 99 VAL C C 1
ATOM 12780 O O . VAL C 1 99 ? 24.345 71.980 1.559 1.00 27.62 99 VAL C O 1
ATOM 12793 N N . ALA C 1 100 ? 22.862 71.946 3.253 1.00 25.71 100 ALA C N 1
ATOM 12794 C CA . ALA C 1 100 ? 22.767 70.491 3.246 1.00 24.89 100 ALA C CA 1
ATOM 12795 C C . ALA C 1 100 ? 22.241 69.966 1.915 1.00 24.79 100 ALA C C 1
ATOM 12796 O O . ALA C 1 100 ? 22.752 68.969 1.393 1.00 25.12 100 ALA C O 1
ATOM 12803 N N . THR C 1 101 ? 21.206 70.598 1.355 1.00 24.83 101 THR C N 1
ATOM 12804 C CA . THR C 1 101 ? 20.678 70.080 0.097 1.00 25.68 101 THR C CA 1
ATOM 12805 C C . THR C 1 101 ? 21.668 70.300 -1.037 1.00 24.59 101 THR C C 1
ATOM 12806 O O . THR C 1 101 ? 21.767 69.465 -1.946 1.00 24.13 101 THR C O 1
ATOM 12817 N N . HIS C 1 102 ? 22.438 71.389 -0.981 1.00 22.68 102 HIS C N 1
ATOM 12818 C CA . HIS C 1 102 ? 23.483 71.591 -1.978 1.00 23.49 102 HIS C CA 1
ATOM 12819 C C . HIS C 1 102 ? 24.538 70.496 -1.874 1.00 23.53 102 HIS C C 1
ATOM 12820 O O . HIS C 1 102 ? 24.915 69.887 -2.881 1.00 23.13 102 HIS C O 1
ATOM 12834 N N . ILE C 1 103 ? 25.021 70.225 -0.656 1.00 23.19 103 ILE C N 1
ATOM 12835 C CA . ILE C 1 103 ? 25.960 69.120 -0.454 1.00 22.78 103 ILE C CA 1
ATOM 12836 C C . ILE C 1 103 ? 25.378 67.840 -1.027 1.00 22.73 103 ILE C C 1
ATOM 12837 O O . ILE C 1 103 ? 26.037 67.113 -1.780 1.00 23.05 103 ILE C O 1
ATOM 12853 N N . ASN C 1 104 ? 24.123 67.553 -0.673 1.00 23.12 104 ASN C N 1
ATOM 12854 C CA . ASN C 1 104 ? 23.503 66.284 -1.023 1.00 23.59 104 ASN C CA 1
ATOM 12855 C C . ASN C 1 104 ? 23.407 66.080 -2.531 1.00 25.15 104 ASN C C 1
ATOM 12856 O O . ASN C 1 104 ? 23.475 64.941 -3.004 1.00 24.82 104 ASN C O 1
ATOM 12866 N N . GLN C 1 105 ? 23.244 67.156 -3.299 1.00 22.51 105 GLN C N 1
ATOM 12867 C CA . GLN C 1 105 ? 22.920 67.054 -4.717 1.00 22.79 105 GLN C CA 1
ATOM 12868 C C . GLN C 1 105 ? 24.052 67.516 -5.623 1.00 22.09 105 GLN C C 1
ATOM 12869 O O . GLN C 1 105 ? 23.863 67.596 -6.844 1.00 22.19 105 GLN C O 1
ATOM 12883 N N . THR C 1 106 ? 25.227 67.803 -5.061 1.00 21.37 106 THR C N 1
ATOM 12884 C CA . THR C 1 106 ? 26.301 68.408 -5.839 1.00 21.66 106 THR C CA 1
ATOM 12885 C C . THR C 1 106 ? 26.610 67.608 -7.100 1.00 21.83 106 THR C C 1
ATOM 12886 O O . THR C 1 106 ? 26.845 68.186 -8.166 1.00 22.59 106 THR C O 1
ATOM 12897 N N . GLN C 1 107 ? 26.600 66.275 -7.002 1.00 21.84 107 GLN C N 1
ATOM 12898 C CA . GLN C 1 107 ? 26.950 65.426 -8.134 1.00 23.28 107 GLN C CA 1
ATOM 12899 C C . GLN C 1 107 ? 25.940 65.490 -9.275 1.00 22.54 107 GLN C C 1
ATOM 12900 O O . GLN C 1 107 ? 26.241 64.988 -10.364 1.00 23.53 107 GLN C O 1
ATOM 12914 N N . ILE C 1 108 ? 24.760 66.082 -9.069 1.00 22.05 108 ILE C N 1
ATOM 12915 C CA . ILE C 1 108 ? 23.740 66.117 -10.115 1.00 21.87 108 ILE C CA 1
ATOM 12916 C C . ILE C 1 108 ? 23.247 67.531 -10.411 1.00 21.18 108 ILE C C 1
ATOM 12917 O O . ILE C 1 108 ? 22.224 67.702 -11.085 1.00 20.91 108 ILE C O 1
ATOM 12933 N N . ILE C 1 109 ? 23.961 68.554 -9.933 1.00 21.90 109 ILE C N 1
ATOM 12934 C CA . ILE C 1 109 ? 23.578 69.938 -10.190 1.00 21.59 109 ILE C CA 1
ATOM 12935 C C . ILE C 1 109 ? 24.717 70.780 -10.752 1.00 22.79 109 ILE C C 1
ATOM 12936 O O . ILE C 1 109 ? 24.527 71.977 -10.971 1.00 24.40 109 ILE C O 1
ATOM 12952 N N . HIS C 1 110 ? 25.895 70.204 -10.984 1.00 22.21 110 HIS C N 1
ATOM 12953 C CA . HIS C 1 110 ? 27.013 70.913 -11.594 1.00 20.98 110 HIS C CA 1
ATOM 12954 C C . HIS C 1 110 ? 27.479 70.156 -12.828 1.00 20.43 110 HIS C C 1
ATOM 12955 O O . HIS C 1 110 ? 27.519 68.920 -12.825 1.00 19.65 110 HIS C O 1
ATOM 12969 N N . TYR C 1 111 ? 27.845 70.896 -13.878 1.00 18.92 111 TYR C N 1
ATOM 12970 C CA . TYR C 1 111 ? 28.147 70.298 -15.181 1.00 20.23 111 TYR C CA 1
ATOM 12971 C C . TYR C 1 111 ? 27.041 69.320 -15.582 1.00 20.69 111 TYR C C 1
ATOM 12972 O O . TYR C 1 111 ? 27.282 68.202 -16.047 1.00 19.65 111 TYR C O 1
ATOM 12990 N N . THR C 1 112 ? 25.808 69.763 -15.375 1.00 19.82 112 THR C N 1
ATOM 12991 C CA . THR C 1 112 ? 24.610 69.042 -15.760 1.00 20.81 112 THR C CA 1
ATOM 12992 C C . THR C 1 112 ? 23.729 69.988 -16.559 1.00 22.49 112 THR C C 1
ATOM 12993 O O . THR C 1 112 ? 23.931 71.204 -16.552 1.00 21.13 112 THR C O 1
ATOM 13004 N N . GLY C 1 113 ? 22.736 69.418 -17.241 1.00 22.10 113 GLY C N 1
ATOM 13005 C CA . GLY C 1 113 ? 21.749 70.245 -17.907 1.00 22.71 113 GLY C CA 1
ATOM 13006 C C . GLY C 1 113 ? 20.936 71.097 -16.955 1.00 20.61 113 GLY C C 1
ATOM 13007 O O . GLY C 1 113 ? 20.329 72.087 -17.384 1.00 20.27 113 GLY C O 1
ATOM 13011 N N . THR C 1 114 ? 20.929 70.750 -15.671 1.00 19.86 114 THR C N 1
ATOM 13012 C CA . THR C 1 114 ? 20.115 71.428 -14.674 1.00 19.53 114 THR C CA 1
ATOM 13013 C C . THR C 1 114 ? 20.856 72.536 -13.936 1.00 19.45 114 THR C C 1
ATOM 13014 O O . THR C 1 114 ? 20.221 73.281 -13.182 1.00 19.62 114 THR C O 1
ATOM 13025 N N . PHE C 1 115 ? 22.172 72.649 -14.127 1.00 18.88 115 PHE C N 1
ATOM 13026 C CA . PHE C 1 115 ? 22.997 73.555 -13.332 1.00 19.54 115 PHE C CA 1
ATOM 13027 C C . PHE C 1 115 ? 22.389 74.953 -13.230 1.00 19.82 115 PHE C C 1
ATOM 13028 O O . PHE C 1 115 ? 22.134 75.459 -12.134 1.00 17.65 115 PHE C O 1
ATOM 13045 N N . LEU C 1 116 ? 22.163 75.605 -14.368 1.00 18.60 116 LEU C N 1
ATOM 13046 C CA . LEU C 1 116 ? 21.739 77.001 -14.329 1.00 18.89 116 LEU C CA 1
ATOM 13047 C C . LEU C 1 116 ? 20.365 77.149 -13.683 1.00 19.22 116 LEU C C 1
ATOM 13048 O O . LEU C 1 116 ? 20.172 77.988 -12.794 1.00 20.22 116 LEU C O 1
ATOM 13064 N N . ALA C 1 117 ? 19.395 76.336 -14.111 1.00 18.72 117 ALA C N 1
ATOM 13065 C CA . ALA C 1 117 ? 18.032 76.474 -13.601 1.00 20.36 117 ALA C CA 1
ATOM 13066 C C . ALA C 1 117 ? 17.930 76.056 -12.138 1.00 19.99 117 ALA C C 1
ATOM 13067 O O . ALA C 1 117 ? 17.165 76.654 -11.372 1.00 20.34 117 ALA C O 1
ATOM 13074 N N . TRP C 1 118 ? 18.671 75.019 -11.735 1.00 18.92 118 TRP C N 1
ATOM 13075 C CA . TRP C 1 118 ? 18.651 74.593 -10.340 1.00 20.11 118 TRP C CA 1
ATOM 13076 C C . TRP C 1 118 ? 19.148 75.709 -9.436 1.00 19.75 118 TRP C C 1
ATOM 13077 O O . TRP C 1 118 ? 18.554 75.992 -8.392 1.00 20.85 118 TRP C O 1
ATOM 13098 N N . HIS C 1 119 ? 20.257 76.345 -9.815 1.00 19.26 119 HIS C N 1
ATOM 13099 C CA . HIS C 1 119 ? 20.796 77.418 -8.992 1.00 20.00 119 HIS C CA 1
ATOM 13100 C C . HIS C 1 119 ? 19.900 78.654 -9.033 1.00 20.75 119 HIS C C 1
ATOM 13101 O O . HIS C 1 119 ? 19.823 79.401 -8.047 1.00 21.27 119 HIS C O 1
ATOM 13115 N N . ARG C 1 120 ? 19.204 78.881 -10.147 1.00 20.09 120 ARG C N 1
ATOM 13116 C CA . ARG C 1 120 ? 18.229 79.967 -10.189 1.00 20.75 120 ARG C CA 1
ATOM 13117 C C . ARG C 1 120 ? 17.098 79.718 -9.198 1.00 22.43 120 ARG C C 1
ATOM 13118 O O . ARG C 1 120 ? 16.676 80.632 -8.479 1.00 22.52 120 ARG C O 1
ATOM 13139 N N . TYR C 1 121 ? 16.591 78.486 -9.149 1.00 21.58 121 TYR C N 1
ATOM 13140 C CA . TYR C 1 121 ? 15.546 78.151 -8.184 1.00 22.16 121 TYR C CA 1
ATOM 13141 C C . TYR C 1 121 ? 16.082 78.210 -6.760 1.00 23.48 121 TYR C C 1
ATOM 13142 O O . TYR C 1 121 ? 15.398 78.691 -5.847 1.00 23.20 121 TYR C O 1
ATOM 13160 N N . PHE C 1 122 ? 17.321 77.750 -6.569 1.00 22.15 122 PHE C N 1
ATOM 13161 C CA . PHE C 1 122 ? 17.940 77.692 -5.250 1.00 22.29 122 PHE C CA 1
ATOM 13162 C C . PHE C 1 122 ? 18.015 79.078 -4.608 1.00 23.67 122 PHE C C 1
ATOM 13163 O O . PHE C 1 122 ? 17.625 79.260 -3.447 1.00 22.55 122 PHE C O 1
ATOM 13180 N N . ILE C 1 123 ? 18.508 80.073 -5.353 1.00 22.82 123 ILE C N 1
ATOM 13181 C CA . ILE C 1 123 ? 18.651 81.405 -4.775 1.00 23.67 123 ILE C CA 1
ATOM 13182 C C . ILE C 1 123 ? 17.296 82.082 -4.641 1.00 24.22 123 ILE C C 1
ATOM 13183 O O . ILE C 1 123 ? 17.078 82.866 -3.705 1.00 24.26 123 ILE C O 1
ATOM 13199 N N . TYR C 1 124 ? 16.356 81.778 -5.537 1.00 23.89 124 TYR C N 1
ATOM 13200 C CA . TYR C 1 124 ? 14.997 82.284 -5.370 1.00 27.22 124 TYR C CA 1
ATOM 13201 C C . TYR C 1 124 ? 14.381 81.779 -4.070 1.00 28.02 124 TYR C C 1
ATOM 13202 O O . TYR C 1 124 ? 13.770 82.547 -3.319 1.00 27.95 124 TYR C O 1
ATOM 13220 N N . GLU C 1 125 ? 14.511 80.480 -3.796 1.00 25.46 125 GLU C N 1
ATOM 13221 C CA . GLU C 1 125 ? 13.925 79.925 -2.579 1.00 26.49 125 GLU C CA 1
ATOM 13222 C C . GLU C 1 125 ? 14.664 80.389 -1.333 1.00 26.70 125 GLU C C 1
ATOM 13223 O O . GLU C 1 125 ? 14.062 80.482 -0.257 1.00 28.91 125 GLU C O 1
ATOM 13235 N N . PHE C 1 126 ? 15.956 80.699 -1.455 1.00 24.54 126 PHE C N 1
ATOM 13236 C CA . PHE C 1 126 ? 16.660 81.374 -0.371 1.00 27.36 126 PHE C CA 1
ATOM 13237 C C . PHE C 1 126 ? 16.068 82.759 -0.129 1.00 27.52 126 PHE C C 1
ATOM 13238 O O . PHE C 1 126 ? 15.740 83.121 1.008 1.00 27.51 126 PHE C O 1
ATOM 13255 N N . GLU C 1 127 ? 15.907 83.535 -1.202 1.00 27.60 127 GLU C N 1
ATOM 13256 C CA . GLU C 1 127 ? 15.279 84.849 -1.107 1.00 28.38 127 GLU C CA 1
ATOM 13257 C C . GLU C 1 127 ? 13.927 84.766 -0.411 1.00 29.85 127 GLU C C 1
ATOM 13258 O O . GLU C 1 127 ? 13.603 85.601 0.442 1.00 30.89 127 GLU C O 1
ATOM 13270 N N . GLN C 1 128 ? 13.118 83.766 -0.775 1.00 29.62 128 GLN C N 1
ATOM 13271 C CA . GLN C 1 128 ? 11.799 83.617 -0.165 1.00 32.07 128 GLN C CA 1
ATOM 13272 C C . GLN C 1 128 ? 11.909 83.388 1.334 1.00 32.77 128 GLN C C 1
ATOM 13273 O O . GLN C 1 128 ? 11.098 83.911 2.110 1.00 32.78 128 GLN C O 1
ATOM 13287 N N . ALA C 1 129 ? 12.892 82.594 1.763 1.00 30.21 129 ALA C N 1
ATOM 13288 C CA . ALA C 1 129 ? 13.063 82.365 3.191 1.00 31.74 129 ALA C CA 1
ATOM 13289 C C . ALA C 1 129 ? 13.380 83.668 3.911 1.00 33.98 129 ALA C C 1
ATOM 13290 O O . ALA C 1 129 ? 12.846 83.928 4.995 1.00 31.83 129 ALA C O 1
ATOM 13297 N N . LEU C 1 130 ? 14.241 84.505 3.322 1.00 31.35 130 LEU C N 1
ATOM 13298 C CA . LEU C 1 130 ? 14.520 85.810 3.915 1.00 34.34 130 LEU C CA 1
ATOM 13299 C C . LEU C 1 130 ? 13.244 86.636 4.022 1.00 34.41 130 LEU C C 1
ATOM 13300 O O . LEU C 1 130 ? 12.972 87.252 5.059 1.00 34.31 130 LEU C O 1
ATOM 13316 N N . ARG C 1 131 ? 12.444 86.647 2.956 1.00 34.13 131 ARG C N 1
ATOM 13317 C CA . ARG C 1 131 ? 11.227 87.450 2.941 1.00 34.24 131 ARG C CA 1
ATOM 13318 C C . ARG C 1 131 ? 10.186 86.897 3.905 1.00 38.33 131 ARG C C 1
ATOM 13319 O O . ARG C 1 131 ? 9.577 87.647 4.675 1.00 37.81 131 ARG C O 1
ATOM 13340 N N . ASP C 1 132 ? 9.971 85.582 3.878 1.00 36.15 132 ASP C N 1
ATOM 13341 C CA . ASP C 1 132 ? 8.845 84.981 4.578 1.00 34.19 132 ASP C CA 1
ATOM 13342 C C . ASP C 1 132 ? 9.165 84.559 6.002 1.00 36.62 132 ASP C C 1
ATOM 13343 O O . ASP C 1 132 ? 8.234 84.319 6.780 1.00 40.47 132 ASP C O 1
ATOM 13352 N N . GLU C 1 133 ? 10.446 84.459 6.364 1.00 32.71 133 GLU C N 1
ATOM 13353 C CA . GLU C 1 133 ? 10.843 84.042 7.699 1.00 35.63 133 GLU C CA 1
ATOM 13354 C C . GLU C 1 133 ? 11.709 85.061 8.414 1.00 36.12 133 GLU C C 1
ATOM 13355 O O . GLU C 1 133 ? 11.843 84.973 9.640 1.00 35.63 133 GLU C O 1
ATOM 13367 N N . CYS C 1 134 ? 12.291 86.025 7.692 1.00 35.24 134 CYS C N 1
ATOM 13368 C CA . CYS C 1 134 ? 13.184 87.013 8.286 1.00 33.77 134 CYS C CA 1
ATOM 13369 C C . CYS C 1 134 ? 12.812 88.441 7.892 1.00 36.00 134 CYS C C 1
ATOM 13370 O O . CYS C 1 134 ? 13.658 89.337 7.960 1.00 37.87 134 CYS C O 1
ATOM 13377 N N . SER C 1 135 ? 11.565 88.669 7.482 1.00 36.37 135 SER C N 1
ATOM 13378 C CA . SER C 1 135 ? 11.028 90.020 7.284 1.00 37.04 135 SER C CA 1
ATOM 13379 C C . SER C 1 135 ? 11.902 90.867 6.360 1.00 40.69 135 SER C C 1
ATOM 13380 O O . SER C 1 135 ? 12.018 92.084 6.527 1.00 37.66 135 SER C O 1
ATOM 13388 N N . TYR C 1 136 ? 12.510 90.236 5.358 1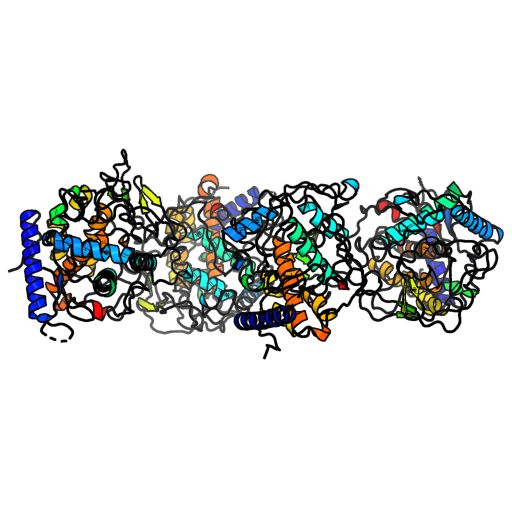.00 36.04 136 TYR C N 1
ATOM 13389 C CA . TYR C 1 136 ? 13.280 90.992 4.383 1.00 36.69 136 TYR C CA 1
ATOM 13390 C C . TYR C 1 136 ? 12.342 91.621 3.361 1.00 35.47 136 TYR C C 1
ATOM 13391 O O . TYR C 1 136 ? 11.517 90.931 2.753 1.00 34.90 136 TYR C O 1
ATOM 13409 N N . THR C 1 137 ? 12.469 92.935 3.180 1.00 33.94 137 THR C N 1
ATOM 13410 C CA . THR C 1 137 ? 11.702 93.664 2.183 1.00 34.21 137 THR C CA 1
ATOM 13411 C C . THR C 1 137 ? 12.577 94.304 1.113 1.00 32.93 137 THR C C 1
ATOM 13412 O O . THR C 1 137 ? 12.042 94.931 0.191 1.00 33.53 137 THR C O 1
ATOM 13423 N N . GLY C 1 138 ? 13.898 94.162 1.201 1.00 33.22 138 GLY C N 1
ATOM 13424 C CA . GLY C 1 138 ? 14.797 94.742 0.229 1.00 33.16 138 GLY C CA 1
ATOM 13425 C C . GLY C 1 138 ? 14.845 93.949 -1.065 1.00 31.75 138 GLY C C 1
ATOM 13426 O O . GLY C 1 138 ? 14.000 93.100 -1.354 1.00 31.93 138 GLY C O 1
ATOM 13430 N N . ASP C 1 139 ? 15.866 94.250 -1.861 1.00 30.06 139 ASP C N 1
ATOM 13431 C CA . ASP C 1 139 ? 16.073 93.632 -3.160 1.00 29.56 139 ASP C CA 1
ATOM 13432 C C . ASP C 1 139 ? 17.121 92.529 -3.058 1.00 27.54 139 ASP C C 1
ATOM 13433 O O . ASP C 1 139 ? 17.952 92.512 -2.146 1.00 26.97 139 ASP C O 1
ATOM 13442 N N . TYR C 1 140 ? 17.080 91.611 -4.014 1.00 29.11 140 TYR C N 1
ATOM 13443 C CA . TYR C 1 140 ? 18.111 90.584 -4.084 1.00 26.89 140 TYR C CA 1
ATOM 13444 C C . TYR C 1 140 ? 19.406 91.212 -4.592 1.00 26.30 140 TYR C C 1
ATOM 13445 O O . TYR C 1 140 ? 19.393 91.882 -5.633 1.00 26.42 140 TYR C O 1
ATOM 13463 N N . PRO C 1 141 ? 20.529 91.031 -3.898 1.00 25.05 141 PRO C N 1
ATOM 13464 C CA . PRO C 1 141 ? 21.797 91.617 -4.346 1.00 26.22 141 PRO C CA 1
ATOM 13465 C C . PRO C 1 141 ? 22.637 90.679 -5.203 1.00 26.83 141 PRO C C 1
ATOM 13466 O O . PRO C 1 141 ? 22.635 89.461 -5.024 1.00 25.86 141 PRO C O 1
ATOM 13477 N N . TYR C 1 142 ? 23.391 91.269 -6.138 1.00 25.93 142 TYR C N 1
ATOM 13478 C CA . TYR C 1 142 ? 24.367 90.513 -6.911 1.00 25.33 142 TYR C CA 1
ATOM 13479 C C . TYR C 1 142 ? 25.732 91.192 -6.851 1.00 27.34 142 TYR C C 1
ATOM 13480 O O . TYR C 1 142 ? 25.852 92.402 -6.630 1.00 25.15 142 TYR C O 1
ATOM 13498 N N . TRP C 1 143 ? 26.767 90.371 -7.040 1.00 23.58 143 TRP C N 1
ATOM 13499 C CA . TRP C 1 143 ? 28.160 90.799 -6.957 1.00 24.44 143 TRP C CA 1
ATOM 13500 C C . TRP C 1 143 ? 28.730 90.897 -8.370 1.00 28.57 143 TRP C C 1
ATOM 13501 O O . TRP C 1 143 ? 28.922 89.879 -9.043 1.00 24.35 143 TRP C O 1
ATOM 13522 N N . ASN C 1 144 ? 29.019 92.116 -8.818 1.00 26.71 144 ASN C N 1
ATOM 13523 C CA . ASN C 1 144 ? 29.546 92.327 -10.167 1.00 26.57 144 ASN C CA 1
ATOM 13524 C C . ASN C 1 144 ? 31.062 92.185 -10.107 1.00 28.43 144 ASN C C 1
ATOM 13525 O O . ASN C 1 144 ? 31.776 93.141 -9.798 1.00 28.78 144 ASN C O 1
ATOM 13536 N N . TRP C 1 145 ? 31.553 90.985 -10.436 1.00 28.41 145 TRP C N 1
ATOM 13537 C CA . TRP C 1 145 ? 32.967 90.661 -10.251 1.00 27.35 145 TRP C CA 1
ATOM 13538 C C . TRP C 1 145 ? 33.882 91.665 -10.940 1.00 28.73 145 TRP C C 1
ATOM 13539 O O . TRP C 1 145 ? 34.931 92.033 -10.399 1.00 29.32 145 TRP C O 1
ATOM 13560 N N . GLY C 1 146 ? 33.525 92.080 -12.158 1.00 29.71 146 GLY C N 1
ATOM 13561 C CA . GLY C 1 146 ? 34.449 92.857 -12.968 1.00 32.98 146 GLY C CA 1
ATOM 13562 C C . GLY C 1 146 ? 34.941 94.103 -12.262 1.00 32.44 146 GLY C C 1
ATOM 13563 O O . GLY C 1 146 ? 36.090 94.516 -12.436 1.00 30.83 146 GLY C O 1
ATOM 13567 N N . ALA C 1 147 ? 34.078 94.716 -11.450 1.00 34.24 147 ALA C N 1
ATOM 13568 C CA . ALA C 1 147 ? 34.431 95.960 -10.780 1.00 35.57 147 ALA C CA 1
ATOM 13569 C C . ALA C 1 147 ? 35.461 95.756 -9.674 1.00 36.58 147 ALA C C 1
ATOM 13570 O O . ALA C 1 147 ? 36.136 96.718 -9.290 1.00 33.77 147 ALA C O 1
ATOM 13577 N N . ASP C 1 148 ? 35.607 94.533 -9.163 1.00 32.89 148 ASP C N 1
ATOM 13578 C CA . ASP C 1 148 ? 36.537 94.241 -8.080 1.00 32.09 148 ASP C CA 1
ATOM 13579 C C . ASP C 1 148 ? 37.753 93.451 -8.543 1.00 33.00 148 ASP C C 1
ATOM 13580 O O . ASP C 1 148 ? 38.578 93.066 -7.710 1.00 32.18 148 ASP C O 1
ATOM 13589 N N . ALA C 1 149 ? 37.898 93.226 -9.852 1.00 31.17 149 ALA C N 1
ATOM 13590 C CA . ALA C 1 149 ? 38.875 92.256 -10.344 1.00 32.39 149 ALA C CA 1
ATOM 13591 C C . ALA C 1 149 ? 40.311 92.639 -9.999 1.00 38.02 149 ALA C C 1
ATOM 13592 O O . ALA C 1 149 ? 41.152 91.754 -9.805 1.00 34.70 149 ALA C O 1
ATOM 13599 N N . ASP C 1 150 ? 40.627 93.931 -9.935 1.00 36.98 150 ASP C N 1
ATOM 13600 C CA . ASP C 1 150 ? 41.996 94.339 -9.634 1.00 37.77 150 ASP C CA 1
ATOM 13601 C C . ASP C 1 150 ? 42.279 94.509 -8.146 1.00 36.36 150 ASP C C 1
ATOM 13602 O O . ASP C 1 150 ? 43.441 94.711 -7.779 1.00 39.96 150 ASP C O 1
ATOM 13611 N N . ASN C 1 151 ? 41.274 94.406 -7.277 1.00 34.61 151 ASN C N 1
ATOM 13612 C CA . ASN C 1 151 ? 41.515 94.580 -5.842 1.00 34.99 151 ASN C CA 1
ATOM 13613 C C . ASN C 1 151 ? 40.304 94.013 -5.091 1.00 35.25 151 ASN C C 1
ATOM 13614 O O . ASN C 1 151 ? 39.373 94.743 -4.755 1.00 34.50 151 ASN C O 1
ATOM 13625 N N . MET C 1 152 ? 40.345 92.709 -4.827 1.00 35.32 152 MET C N 1
ATOM 13626 C CA . MET C 1 152 ? 39.225 92.075 -4.144 1.00 32.32 152 MET C CA 1
ATOM 13627 C C . MET C 1 152 ? 39.057 92.622 -2.734 1.00 34.24 152 MET C C 1
ATOM 13628 O O . MET C 1 152 ? 37.931 92.738 -2.237 1.00 31.66 152 MET C O 1
ATOM 13642 N N . GLU C 1 153 ? 40.166 92.940 -2.061 1.00 34.82 153 GLU C N 1
ATOM 13643 C CA . GLU C 1 153 ? 40.083 93.383 -0.673 1.00 38.54 153 GLU C CA 1
ATOM 13644 C C . GLU C 1 153 ? 39.287 94.675 -0.544 1.00 36.63 153 GLU C C 1
ATOM 13645 O O . GLU C 1 153 ? 38.690 94.931 0.509 1.00 35.71 153 GLU C O 1
ATOM 13657 N N . LYS C 1 154 ? 39.262 95.494 -1.598 1.00 37.33 154 LYS C N 1
ATOM 13658 C CA . LYS C 1 154 ? 38.465 96.717 -1.617 1.00 37.82 154 LYS C CA 1
ATOM 13659 C C . LYS C 1 154 ? 37.009 96.483 -2.002 1.00 38.60 154 LYS C C 1
ATOM 13660 O O . LYS C 1 154 ? 36.219 97.432 -1.966 1.00 35.45 154 LYS C O 1
ATOM 13679 N N . SER C 1 155 ? 36.634 95.265 -2.388 1.00 37.35 155 SER C N 1
ATOM 13680 C CA . SER C 1 155 ? 35.258 95.008 -2.792 1.00 35.45 155 SER C CA 1
ATOM 13681 C C . SER C 1 155 ? 34.302 95.287 -1.640 1.00 33.00 155 SER C C 1
ATOM 13682 O O . SER C 1 155 ?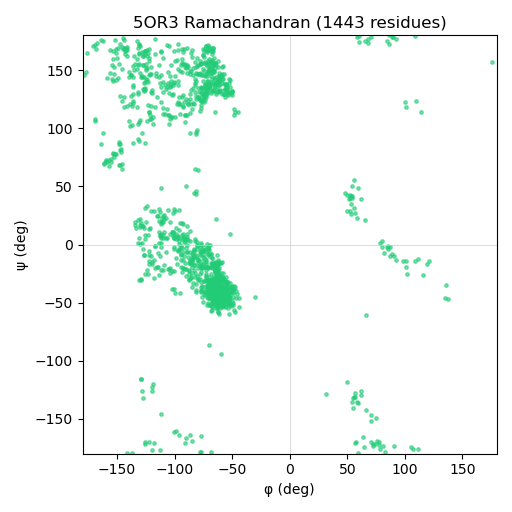 34.561 94.915 -0.493 1.00 33.05 155 SER C O 1
ATOM 13690 N N . GLN C 1 156 ? 33.180 95.940 -1.953 1.00 33.93 156 GLN C N 1
ATOM 13691 C CA . GLN C 1 156 ? 32.178 96.209 -0.928 1.00 32.52 156 GLN C CA 1
ATOM 13692 C C . GLN C 1 156 ? 31.554 94.928 -0.392 1.00 32.80 156 GLN C C 1
ATOM 13693 O O . GLN C 1 156 ? 30.948 94.954 0.684 1.00 30.19 156 GLN C O 1
ATOM 13707 N N . VAL C 1 157 ? 31.682 93.815 -1.120 1.00 32.85 157 VAL C N 1
ATOM 13708 C CA . VAL C 1 157 ? 31.225 92.524 -0.614 1.00 33.33 157 VAL C CA 1
ATOM 13709 C C . VAL C 1 157 ? 32.209 91.956 0.405 1.00 30.72 157 VAL C C 1
ATOM 13710 O O . VAL C 1 157 ? 31.802 91.252 1.335 1.00 31.34 157 VAL C O 1
ATOM 13723 N N . PHE C 1 158 ? 33.509 92.232 0.249 1.00 32.41 158 PHE C N 1
ATOM 13724 C CA . PHE C 1 158 ? 34.550 91.548 1.016 1.00 34.64 158 PHE C CA 1
ATOM 13725 C C . PHE C 1 158 ? 35.467 92.506 1.772 1.00 34.32 158 PHE C C 1
ATOM 13726 O O . PHE C 1 158 ? 36.581 92.117 2.144 1.00 31.79 158 PHE C O 1
ATOM 13743 N N . ASP C 1 159 ? 35.042 93.748 2.005 1.00 34.76 159 ASP C N 1
ATOM 13744 C CA . ASP C 1 159 ? 35.954 94.716 2.604 1.00 38.53 159 ASP C CA 1
ATOM 13745 C C . ASP C 1 159 ? 36.114 94.535 4.109 1.00 35.60 159 ASP C C 1
ATOM 13746 O O . ASP C 1 159 ? 36.961 95.206 4.708 1.00 38.26 159 ASP C O 1
ATOM 13755 N N . GLY C 1 160 ? 35.339 93.650 4.732 1.00 34.67 160 GLY C N 1
ATOM 13756 C CA . GLY C 1 160 ? 35.490 93.382 6.145 1.00 32.84 160 GLY C CA 1
ATOM 13757 C C . GLY C 1 160 ? 34.746 94.329 7.059 1.00 38.83 160 GLY C C 1
ATOM 13758 O O . GLY C 1 160 ? 34.755 94.118 8.279 1.00 39.20 160 GLY C O 1
ATOM 13762 N N . SER C 1 161 ? 34.101 95.354 6.513 1.00 38.59 161 SER C N 1
ATOM 13763 C CA . SER C 1 161 ? 33.339 96.309 7.302 1.00 41.04 161 SER C CA 1
ATOM 13764 C C . SER C 1 161 ? 32.002 95.695 7.706 1.00 42.58 161 SER C C 1
ATOM 13765 O O . SER C 1 161 ? 31.697 94.540 7.391 1.00 38.38 161 SER C O 1
ATOM 13773 N N . GLU C 1 162 ? 31.185 96.476 8.412 1.00 37.48 162 GLU C N 1
ATOM 13774 C CA . GLU C 1 162 ? 29.879 95.991 8.839 1.00 37.16 162 GLU C CA 1
ATOM 13775 C C . GLU C 1 162 ? 28.852 95.979 7.713 1.00 35.69 162 GLU C C 1
ATOM 13776 O O . GLU C 1 162 ? 27.706 95.585 7.955 1.00 34.06 162 GLU C O 1
ATOM 13788 N N . THR C 1 163 ? 29.218 96.402 6.502 1.00 35.06 163 THR C N 1
ATOM 13789 C CA . THR C 1 163 ? 28.349 96.279 5.337 1.00 37.11 163 THR C CA 1
ATOM 13790 C C . THR C 1 163 ? 28.916 95.299 4.314 1.00 36.09 163 THR C C 1
ATOM 13791 O O . THR C 1 163 ? 28.692 95.448 3.110 1.00 33.32 163 THR C O 1
ATOM 13802 N N . SER C 1 164 ? 29.645 94.295 4.787 1.00 37.64 164 SER C N 1
ATOM 13803 C CA . SER C 1 164 ? 30.210 93.251 3.951 1.00 33.86 164 SER C CA 1
ATOM 13804 C C . SER C 1 164 ? 29.710 91.895 4.429 1.00 31.21 164 SER C C 1
ATOM 13805 O O . SER C 1 164 ? 29.128 91.765 5.509 1.00 30.83 164 SER C O 1
ATOM 13813 N N . MET C 1 165 ? 29.944 90.872 3.605 1.00 34.21 165 MET C N 1
ATOM 13814 C CA . MET C 1 165 ? 29.754 89.491 4.037 1.00 34.22 165 MET C CA 1
ATOM 13815 C C . MET C 1 165 ? 30.975 89.040 4.823 1.00 33.52 165 MET C C 1
ATOM 13816 O O . MET C 1 165 ? 31.498 87.941 4.597 1.00 31.37 165 MET C O 1
ATOM 13830 N N . SER C 1 166 ? 31.426 89.884 5.749 1.00 35.09 166 SER C N 1
ATOM 13831 C CA . SER C 1 166 ? 32.741 89.754 6.360 1.00 33.91 166 SER C CA 1
ATOM 13832 C C . SER C 1 166 ? 33.803 89.846 5.273 1.00 32.80 166 SER C C 1
ATOM 13833 O O . SER C 1 166 ? 33.477 90.018 4.095 1.00 32.22 166 SER C O 1
ATOM 13841 N N . GLY C 1 167 ? 35.074 89.767 5.653 1.00 32.24 167 GLY C N 1
ATOM 13842 C CA . GLY C 1 167 ? 36.140 90.035 4.710 1.00 33.00 167 GLY C CA 1
ATOM 13843 C C . GLY C 1 167 ? 37.171 88.935 4.628 1.00 34.18 167 GLY C C 1
ATOM 13844 O O . GLY C 1 167 ? 36.836 87.752 4.512 1.00 34.12 167 GLY C O 1
ATOM 13848 N N . ASN C 1 168 ? 38.439 89.326 4.680 1.00 33.74 168 ASN C N 1
ATOM 13849 C CA . ASN C 1 168 ? 39.530 88.375 4.590 1.00 35.61 168 ASN C CA 1
ATOM 13850 C C . ASN C 1 168 ? 39.676 87.610 5.902 1.00 36.31 168 ASN C C 1
ATOM 13851 O O . ASN C 1 168 ? 39.148 88.002 6.945 1.00 37.89 168 ASN C O 1
ATOM 13862 N N . GLY C 1 169 ? 40.393 86.490 5.836 1.00 36.88 169 GLY C N 1
ATOM 13863 C CA . GLY C 1 169 ? 40.721 85.722 7.016 1.00 39.25 169 GLY C CA 1
ATOM 13864 C C . GLY C 1 169 ? 42.113 86.060 7.534 1.00 39.66 169 GLY C C 1
ATOM 13865 O O . GLY C 1 169 ? 42.874 86.785 6.903 1.00 38.34 169 GLY C O 1
ATOM 13869 N N . GLU C 1 170 ? 42.432 85.514 8.709 1.00 39.91 170 GLU C N 1
ATOM 13870 C CA . GLU C 1 170 ? 43.743 85.750 9.308 1.00 43.00 170 GLU C CA 1
ATOM 13871 C C . GLU C 1 170 ? 44.840 85.407 8.312 1.00 44.69 170 GLU C C 1
ATOM 13872 O O . GLU C 1 170 ? 44.768 84.395 7.608 1.00 40.91 170 GLU C O 1
ATOM 13884 N N . TYR C 1 171 ? 45.876 86.239 8.273 1.00 41.31 171 TYR C N 1
ATOM 13885 C CA . TYR C 1 171 ? 47.011 85.946 7.410 1.00 43.37 171 TYR C CA 1
ATOM 13886 C C . TYR C 1 171 ? 47.725 84.696 7.900 1.00 46.20 171 TYR C C 1
ATOM 13887 O O . TYR C 1 171 ? 48.010 84.553 9.093 1.00 44.73 171 TYR C O 1
ATOM 13905 N N . ILE C 1 172 ? 48.006 83.787 6.974 1.00 41.80 172 ILE C N 1
ATOM 13906 C CA . ILE C 1 172 ? 48.781 82.586 7.259 1.00 44.19 172 ILE C CA 1
ATOM 13907 C C . ILE C 1 172 ? 49.990 82.619 6.333 1.00 51.77 172 ILE C C 1
ATOM 13908 O O . ILE C 1 172 ? 49.838 82.430 5.117 1.00 51.93 172 ILE C O 1
ATOM 13924 N N . PRO C 1 173 ? 51.193 82.869 6.845 1.00 54.22 173 PRO C N 1
ATOM 13925 C CA . PRO C 1 173 ? 52.344 83.024 5.953 1.00 55.61 173 PRO C CA 1
ATOM 13926 C C . PRO C 1 173 ? 52.768 81.703 5.335 1.00 52.94 173 PRO C C 1
ATOM 13927 O O . PRO C 1 173 ? 52.544 80.625 5.892 1.00 51.89 173 PRO C O 1
ATOM 13938 N N . ASN C 1 174 ? 53.381 81.806 4.155 1.00 57.00 174 ASN C N 1
ATOM 13939 C CA . ASN C 1 174 ? 53.987 80.663 3.470 1.00 61.82 174 ASN C CA 1
ATOM 13940 C C . ASN C 1 174 ? 52.958 79.570 3.177 1.00 55.62 174 ASN C C 1
ATOM 13941 O O . ASN C 1 174 ? 53.178 78.389 3.451 1.00 51.21 174 ASN C O 1
ATOM 13952 N N . GLN C 1 175 ? 51.826 79.975 2.610 1.00 52.16 175 GLN C N 1
ATOM 13953 C CA . GLN C 1 175 ? 50.835 79.020 2.134 1.00 49.86 175 GLN C CA 1
ATOM 13954 C C . GLN C 1 175 ? 51.228 78.508 0.755 1.00 44.84 175 GLN C C 1
ATOM 13955 O O . GLN C 1 175 ? 51.699 79.270 -0.095 1.00 41.86 175 GLN C O 1
ATOM 13969 N N . GLY C 1 176 ? 51.039 77.209 0.535 1.00 45.12 176 GLY C N 1
ATOM 13970 C CA . GLY C 1 176 ? 51.299 76.639 -0.770 1.00 42.02 176 GLY C CA 1
ATOM 13971 C C . GLY C 1 176 ? 50.225 77.019 -1.774 1.00 39.06 176 GLY C C 1
ATOM 13972 O O . GLY C 1 176 ? 49.167 77.537 -1.429 1.00 38.04 176 GLY C O 1
ATOM 13976 N N . ASP C 1 177 ? 50.503 76.746 -3.046 1.00 38.10 177 ASP C N 1
ATOM 13977 C CA . ASP C 1 177 ? 49.540 77.062 -4.090 1.00 39.53 177 ASP C CA 1
ATOM 13978 C C . ASP C 1 177 ? 48.373 76.076 -4.072 1.00 39.64 177 ASP C C 1
ATOM 13979 O O . ASP C 1 177 ? 48.513 74.914 -3.679 1.00 38.39 177 ASP C O 1
ATOM 13988 N N . ILE C 1 178 ? 47.202 76.568 -4.477 1.00 38.19 178 ILE C N 1
ATOM 13989 C CA . ILE C 1 178 ? 46.034 75.719 -4.674 1.00 35.24 178 ILE C CA 1
ATOM 13990 C C . ILE C 1 178 ? 46.197 74.968 -5.986 1.00 34.46 178 ILE C C 1
ATOM 13991 O O . ILE C 1 178 ? 46.578 75.548 -7.008 1.00 34.75 178 ILE C O 1
ATOM 14007 N N . LYS C 1 179 ? 45.907 73.671 -5.963 1.00 35.04 179 LYS C N 1
ATOM 14008 C CA . LYS C 1 179 ? 45.982 72.826 -7.150 1.00 36.40 179 LYS C CA 1
ATOM 14009 C C . LYS C 1 179 ? 44.600 72.240 -7.398 1.00 35.42 179 LYS C C 1
ATOM 14010 O O . LYS C 1 179 ? 44.144 71.372 -6.645 1.00 35.78 179 LYS C O 1
ATOM 14029 N N . LEU C 1 180 ? 43.930 72.724 -8.438 1.00 33.35 180 LEU C N 1
ATOM 14030 C CA . LEU C 1 180 ? 42.581 72.287 -8.768 1.00 34.24 180 LEU C CA 1
ATOM 14031 C C . LEU C 1 180 ? 42.656 71.205 -9.833 1.00 40.01 180 LEU C C 1
ATOM 14032 O O . LEU C 1 180 ? 43.196 71.430 -10.921 1.00 37.90 180 LEU C O 1
ATOM 14048 N N . LEU C 1 181 ? 42.120 70.038 -9.507 1.00 43.11 181 LEU C N 1
ATOM 14049 C CA . LEU C 1 181 ? 42.014 68.921 -10.429 1.00 44.04 181 LEU C CA 1
ATOM 14050 C C . LEU C 1 181 ? 40.544 68.706 -10.738 1.00 48.84 181 LEU C C 1
ATOM 14051 O O . LEU C 1 181 ? 39.742 68.493 -9.823 1.00 51.74 181 LEU C O 1
ATOM 14067 N N . LEU C 1 182 ? 40.188 68.772 -12.013 1.00 45.84 182 LEU C N 1
ATOM 14068 C CA . LEU C 1 182 ? 38.942 68.186 -12.478 1.00 48.74 182 LEU C CA 1
ATOM 14069 C C . LEU C 1 182 ? 39.288 66.979 -13.334 1.00 42.80 182 LEU C C 1
ATOM 14070 O O . LEU C 1 182 ? 40.158 67.061 -14.207 1.00 41.13 182 LEU C O 1
ATOM 14086 N N . GLY C 1 183 ? 38.635 65.855 -13.051 1.00 38.95 183 GLY C N 1
ATOM 14087 C CA . GLY C 1 183 ? 38.976 64.618 -13.728 1.00 37.58 183 GLY C CA 1
ATOM 14088 C C . GLY C 1 183 ? 40.449 64.314 -13.559 1.00 42.30 183 GLY C C 1
ATOM 14089 O O . GLY C 1 183 ? 41.033 64.518 -12.487 1.00 42.65 183 GLY C O 1
ATOM 14093 N N . ASN C 1 184 ? 41.066 63.816 -14.629 1.00 41.20 184 ASN C N 1
ATOM 14094 C CA . ASN C 1 184 ? 42.520 63.718 -14.685 1.00 46.78 184 ASN C CA 1
ATOM 14095 C C . ASN C 1 184 ? 43.066 64.685 -15.728 1.00 46.86 184 ASN C C 1
ATOM 14096 O O . ASN C 1 184 ? 43.876 64.302 -16.578 1.00 49.89 184 ASN C O 1
ATOM 14107 N N . TYR C 1 185 ? 42.619 65.929 -15.686 1.00 42.99 185 TYR C N 1
ATOM 14108 C CA . TYR C 1 185 ? 43.272 66.966 -16.465 1.00 41.97 185 TYR C CA 1
ATOM 14109 C C . TYR C 1 185 ? 44.450 67.526 -15.684 1.00 40.91 185 TYR C C 1
ATOM 14110 O O . TYR C 1 185 ? 44.553 67.328 -14.471 1.00 38.81 185 TYR C O 1
ATOM 14128 N N . PRO C 1 186 ? 45.383 68.205 -16.348 1.00 39.66 186 PRO C N 1
ATOM 14129 C CA . PRO C 1 186 ? 46.500 68.804 -15.610 1.00 37.44 186 PRO C CA 1
ATOM 14130 C C . PRO C 1 186 ? 46.003 69.842 -14.617 1.00 34.33 186 PRO C C 1
ATOM 14131 O O . PRO C 1 186 ? 45.084 70.613 -14.901 1.00 42.67 186 PRO C O 1
ATOM 14142 N N . ALA C 1 187 ? 46.618 69.847 -13.439 1.00 35.83 187 ALA C N 1
ATOM 14143 C CA . ALA C 1 187 ? 46.169 70.715 -12.362 1.00 35.32 187 ALA C CA 1
ATOM 14144 C C . ALA C 1 187 ? 46.210 72.177 -12.791 1.00 34.25 187 ALA C C 1
ATOM 14145 O O . ALA C 1 187 ? 47.055 72.592 -13.586 1.00 35.86 187 ALA C O 1
ATOM 14152 N N . ILE C 1 188 ? 45.271 72.958 -12.266 1.00 32.43 188 ILE C N 1
ATOM 14153 C CA . ILE C 1 188 ? 45.289 74.408 -12.407 1.00 34.29 188 ILE C CA 1
ATOM 14154 C C . ILE C 1 188 ? 45.883 74.981 -11.131 1.00 35.91 188 ILE C C 1
ATOM 14155 O O . ILE C 1 188 ? 45.356 74.766 -10.032 1.00 34.04 188 ILE C O 1
ATOM 14171 N N . ASP C 1 189 ? 46.976 75.715 -11.281 1.00 36.07 189 ASP C N 1
ATOM 14172 C CA . ASP C 1 189 ? 47.735 76.237 -10.157 1.00 36.95 189 ASP C CA 1
ATOM 14173 C C . ASP C 1 189 ? 47.236 77.640 -9.822 1.00 38.58 189 ASP C C 1
ATOM 14174 O O . ASP C 1 189 ? 47.290 78.539 -10.667 1.00 36.85 189 ASP C O 1
ATOM 14183 N N . LEU C 1 190 ? 46.736 77.822 -8.599 1.00 36.21 190 LEU C N 1
ATOM 14184 C CA . LEU C 1 190 ? 46.262 79.131 -8.165 1.00 38.51 190 LEU C CA 1
ATOM 14185 C C . LEU C 1 190 ? 47.027 79.596 -6.928 1.00 37.81 190 LEU C C 1
ATOM 14186 O O . LEU C 1 190 ? 47.424 78.772 -6.096 1.00 36.54 190 LEU C O 1
ATOM 14202 N N . PRO C 1 191 ? 47.257 80.901 -6.785 1.00 38.81 191 PRO C N 1
ATOM 14203 C CA . PRO C 1 191 ? 47.879 81.416 -5.552 1.00 38.22 191 PRO C CA 1
ATOM 14204 C C . PRO C 1 191 ? 46.975 81.204 -4.355 1.00 38.05 191 PRO C C 1
ATOM 14205 O O . PRO C 1 191 ? 45.745 81.107 -4.503 1.00 36.67 191 PRO C O 1
ATOM 14216 N N . PRO C 1 192 ? 47.537 81.147 -3.141 1.00 37.28 192 PRO C N 1
ATOM 14217 C CA . PRO C 1 192 ? 46.719 80.870 -1.952 1.00 38.13 192 PRO C CA 1
ATOM 14218 C C . PRO C 1 192 ? 46.019 82.080 -1.358 1.00 38.17 192 PRO C C 1
ATOM 14219 O O . PRO C 1 192 ? 45.175 81.902 -0.468 1.00 39.55 192 PRO C O 1
ATOM 14230 N N . GLY C 1 193 ? 46.344 83.293 -1.790 1.00 36.36 193 GLY C N 1
ATOM 14231 C CA . GLY C 1 193 ? 45.694 84.476 -1.262 1.00 39.00 193 GLY C CA 1
ATOM 14232 C C . GLY C 1 193 ? 46.397 85.054 -0.045 1.00 44.01 193 GLY C C 1
ATOM 14233 O O . GLY C 1 193 ? 47.397 84.536 0.466 1.00 38.38 193 GLY C O 1
ATOM 14237 N N . SER C 1 194 ? 45.826 86.156 0.440 1.00 41.90 194 SER C N 1
ATOM 14238 C CA . SER C 1 194 ? 46.417 86.980 1.486 1.00 45.49 194 SER C CA 1
ATOM 14239 C C . SER C 1 194 ? 45.895 86.664 2.883 1.00 43.49 194 SER C C 1
ATOM 14240 O O . SER C 1 194 ? 46.314 87.316 3.844 1.00 44.71 194 SER C O 1
ATOM 14248 N N . GLY C 1 195 ? 44.992 85.697 3.023 1.00 40.65 195 GLY C N 1
ATOM 14249 C CA . GLY C 1 195 ? 44.447 85.346 4.322 1.00 39.69 195 GLY C CA 1
ATOM 14250 C C . GLY C 1 195 ? 44.728 83.904 4.682 1.00 40.10 195 GLY C C 1
ATOM 14251 O O . GLY C 1 195 ? 45.885 83.475 4.666 1.00 41.49 195 GLY C O 1
ATOM 14255 N N . GLY C 1 196 ? 43.684 83.145 5.009 1.00 37.50 196 GLY C N 1
ATOM 14256 C CA . GLY C 1 196 ? 43.839 81.727 5.261 1.00 40.19 196 GLY C CA 1
ATOM 14257 C C . GLY C 1 196 ? 43.093 81.214 6.475 1.00 40.96 196 GLY C C 1
ATOM 14258 O O . GLY C 1 196 ? 42.619 80.072 6.481 1.00 34.12 196 GLY C O 1
ATOM 14262 N N . GLY C 1 197 ? 42.998 82.033 7.519 1.00 41.67 197 GLY C N 1
ATOM 14263 C CA . GLY C 1 197 ? 42.352 81.646 8.752 1.00 40.97 197 GLY C CA 1
ATOM 14264 C C . GLY C 1 197 ? 40.913 82.110 8.825 1.00 38.57 197 GLY C C 1
ATOM 14265 O O . GLY C 1 197 ? 40.294 82.484 7.821 1.00 35.69 197 GLY C O 1
ATOM 14269 N N . CYS C 1 198 ? 40.370 82.081 10.040 1.00 34.99 198 CYS C N 1
ATOM 14270 C CA . CYS C 1 198 ? 39.009 82.544 10.261 1.00 36.47 198 CYS C CA 1
ATOM 14271 C C . CYS C 1 198 ? 38.869 83.995 9.823 1.00 38.99 198 CYS C C 1
ATOM 14272 O O . CYS C 1 198 ? 39.835 84.765 9.814 1.00 37.46 198 CYS C O 1
ATOM 14279 N N . VAL C 1 199 ? 37.646 84.371 9.459 1.00 34.20 199 VAL C N 1
ATOM 14280 C CA . VAL C 1 199 ? 37.381 85.757 9.106 1.00 36.83 199 VAL C CA 1
ATOM 14281 C C . VAL C 1 199 ? 37.578 86.623 10.342 1.00 39.54 199 VAL C C 1
ATOM 14282 O O . VAL C 1 199 ? 37.187 86.253 11.459 1.00 36.59 199 VAL C O 1
ATOM 14295 N N . THR C 1 200 ? 38.205 87.779 10.148 1.00 40.55 200 THR C N 1
ATOM 14296 C CA . THR C 1 200 ? 38.654 88.600 11.262 1.00 41.57 200 THR C CA 1
ATOM 14297 C C . THR C 1 200 ? 37.643 89.649 11.691 1.00 44.74 200 THR C C 1
ATOM 14298 O O . THR C 1 200 ? 37.733 90.148 12.819 1.00 46.49 200 THR C O 1
ATOM 14309 N N . SER C 1 201 ? 36.690 90.000 10.831 1.00 45.32 201 SER C N 1
ATOM 14310 C CA . SER C 1 201 ? 35.797 91.116 11.103 1.00 42.99 201 SER C CA 1
ATOM 14311 C C . SER C 1 201 ? 34.467 90.874 10.405 1.00 44.13 201 SER C C 1
ATOM 14312 O O . SER C 1 201 ? 34.285 89.888 9.686 1.00 41.66 201 SER C O 1
ATOM 14320 N N . GLY C 1 202 ? 33.530 91.787 10.635 1.00 38.64 202 GLY C N 1
ATOM 14321 C CA . GLY C 1 202 ? 32.285 91.809 9.910 1.00 37.34 202 GLY C CA 1
ATOM 14322 C C . GLY C 1 202 ? 31.175 91.035 10.587 1.00 34.85 202 GLY C C 1
ATOM 14323 O O . GLY C 1 202 ? 31.364 90.378 11.617 1.00 34.45 202 GLY C O 1
ATOM 14327 N N . PRO C 1 203 ? 29.985 91.080 9.981 1.00 32.98 203 PRO C N 1
ATOM 14328 C CA . PRO C 1 203 ? 28.786 90.543 10.642 1.00 33.43 203 PRO C CA 1
ATOM 14329 C C . PRO C 1 203 ? 28.745 89.028 10.761 1.00 34.68 203 PRO C C 1
ATOM 14330 O O . PRO C 1 203 ? 27.849 88.517 11.445 1.00 34.54 203 PRO C O 1
ATOM 14341 N N . PHE C 1 204 ? 29.651 88.292 10.115 1.00 35.31 204 PHE C N 1
ATOM 14342 C CA . PHE C 1 204 ? 29.702 86.839 10.234 1.00 36.75 204 PHE C CA 1
ATOM 14343 C C . PHE C 1 204 ? 30.988 86.380 10.912 1.00 38.52 204 PHE C C 1
ATOM 14344 O O . PHE C 1 204 ? 31.424 85.241 10.731 1.00 34.83 204 PHE C O 1
ATOM 14361 N N . LYS C 1 205 ? 31.597 87.261 11.712 1.00 41.77 205 LYS C N 1
ATOM 14362 C CA . LYS C 1 205 ? 32.827 86.905 12.412 1.00 44.80 205 LYS C CA 1
ATOM 14363 C C . LYS C 1 205 ? 32.627 85.674 13.286 1.00 39.81 205 LYS C C 1
ATOM 14364 O O . LYS C 1 205 ? 33.498 84.798 13.347 1.00 43.79 205 LYS C O 1
ATOM 14383 N N . ASP C 1 206 ? 31.485 85.588 13.967 1.00 38.62 206 ASP C N 1
ATOM 14384 C CA . ASP C 1 206 ? 31.190 84.480 14.866 1.00 41.47 206 ASP C CA 1
ATOM 14385 C C . ASP C 1 206 ? 30.094 83.575 14.316 1.00 42.46 206 ASP C C 1
ATOM 14386 O O . ASP C 1 206 ? 29.476 82.818 15.072 1.00 37.15 206 ASP C O 1
ATOM 14395 N N . TYR C 1 207 ? 29.850 83.641 13.009 1.00 39.41 207 TYR C N 1
ATOM 14396 C CA . TYR C 1 207 ? 28.967 82.696 12.342 1.00 35.69 207 TYR C CA 1
ATOM 14397 C C . TYR C 1 207 ? 29.621 81.322 12.307 1.00 34.33 207 TYR C C 1
ATOM 14398 O O . TYR C 1 207 ? 30.823 81.197 12.058 1.00 34.40 207 TYR C O 1
ATOM 14416 N N . LYS C 1 208 ? 28.823 80.289 12.569 1.00 31.75 208 LYS C N 1
ATOM 14417 C CA . LYS C 1 208 ? 29.319 78.928 12.734 1.00 35.19 208 LYS C CA 1
ATOM 14418 C C . LYS C 1 208 ? 28.887 78.081 11.545 1.00 33.45 208 LYS C C 1
ATOM 14419 O O . LYS C 1 208 ? 27.698 77.802 11.359 1.00 32.63 208 LYS C O 1
ATOM 14438 N N . LEU C 1 209 ? 29.873 77.686 10.751 1.00 33.24 209 LEU C N 1
ATOM 14439 C CA . LEU C 1 209 ? 29.699 76.756 9.648 1.00 33.25 209 LEU C CA 1
ATOM 14440 C C . LEU C 1 209 ? 29.602 75.346 10.217 1.00 33.75 209 LEU C C 1
ATOM 14441 O O . LEU C 1 209 ? 30.531 74.878 10.884 1.00 34.13 209 LEU C O 1
ATOM 14457 N N . ASN C 1 210 ? 28.482 74.669 9.964 1.00 31.00 210 ASN C N 1
ATOM 14458 C CA . ASN C 1 210 ? 28.169 73.436 10.675 1.00 30.27 210 ASN C CA 1
ATOM 14459 C C . ASN C 1 210 ? 28.394 72.166 9.866 1.00 31.14 210 ASN C C 1
ATOM 14460 O O . ASN C 1 210 ? 28.608 71.107 10.465 1.00 30.19 210 ASN C O 1
ATOM 14471 N N . LEU C 1 211 ? 28.350 72.235 8.541 1.00 28.66 211 LEU C N 1
ATOM 14472 C CA . LEU C 1 211 ? 28.440 71.052 7.699 1.00 27.52 211 LEU C CA 1
ATOM 14473 C C . LEU C 1 211 ? 29.755 71.052 6.926 1.00 27.46 211 LEU C C 1
ATOM 14474 O O . LEU C 1 211 ? 30.470 72.057 6.858 1.00 27.28 211 LEU C O 1
ATOM 14490 N N . GLY C 1 212 ? 30.080 69.890 6.355 1.00 28.07 212 GLY C N 1
ATOM 14491 C CA . GLY C 1 212 ? 31.339 69.702 5.675 1.00 27.53 212 GLY C CA 1
ATOM 14492 C C . GLY C 1 212 ? 32.498 69.585 6.643 1.00 28.57 212 GLY C C 1
ATOM 14493 O O . GLY C 1 212 ? 32.311 69.492 7.861 1.00 29.67 212 GLY C O 1
ATOM 14497 N N . PRO C 1 213 ? 33.733 69.577 6.120 1.00 29.91 213 PRO C N 1
ATOM 14498 C CA . PRO C 1 213 ? 34.087 69.673 4.695 1.00 27.44 213 PRO C CA 1
ATOM 14499 C C . PRO C 1 213 ? 33.791 68.397 3.915 1.00 29.96 213 PRO C C 1
ATOM 14500 O O . PRO C 1 213 ? 33.926 67.299 4.452 1.00 29.29 213 PRO C O 1
ATOM 14511 N N . ALA C 1 214 ? 33.386 68.546 2.656 1.00 27.83 214 ALA C N 1
ATOM 14512 C CA . ALA C 1 214 ? 33.158 67.406 1.778 1.00 27.40 214 ALA C CA 1
ATOM 14513 C C . ALA C 1 214 ? 34.319 67.153 0.828 1.00 26.58 214 ALA C C 1
ATOM 14514 O O . ALA C 1 214 ? 34.700 65.997 0.611 1.00 26.51 214 ALA C O 1
ATOM 14521 N N . ALA C 1 215 ? 34.888 68.211 0.251 1.00 26.08 215 ALA C N 1
ATOM 14522 C CA . ALA C 1 215 ? 36.011 68.104 -0.673 1.00 25.92 215 ALA C CA 1
ATOM 14523 C C . ALA C 1 215 ? 36.725 69.456 -0.659 1.00 26.44 215 ALA C C 1
ATOM 14524 O O . ALA C 1 215 ? 36.731 70.201 -1.635 1.00 26.94 215 ALA C O 1
ATOM 14531 N N . LEU C 1 216 ? 37.337 69.780 0.482 1.00 26.35 216 LEU C N 1
ATOM 14532 C CA . LEU C 1 216 ? 37.954 71.084 0.690 1.00 26.55 216 LEU C CA 1
ATOM 14533 C C . LEU C 1 216 ? 39.384 71.054 0.166 1.00 27.40 216 LEU C C 1
ATOM 14534 O O . LEU C 1 216 ? 40.237 70.349 0.713 1.00 28.71 216 LEU C O 1
ATOM 14550 N N . SER C 1 217 ? 39.643 71.816 -0.898 1.00 28.37 217 SER C N 1
ATOM 14551 C CA . SER C 1 217 ? 40.992 71.929 -1.437 1.00 30.53 217 SER C CA 1
ATOM 14552 C C . SER C 1 217 ? 41.828 72.830 -0.539 1.00 33.04 217 SER C C 1
ATOM 14553 O O . SER C 1 217 ? 41.337 73.834 -0.015 1.00 29.43 217 SER C O 1
ATOM 14561 N N . LEU C 1 218 ? 43.093 72.460 -0.351 1.00 33.68 218 LEU C N 1
ATOM 14562 C CA . LEU C 1 218 ? 43.946 73.137 0.613 1.00 33.47 218 LEU C CA 1
ATOM 14563 C C . LEU C 1 218 ? 45.220 73.646 -0.047 1.00 34.66 218 LEU C C 1
ATOM 14564 O O . LEU C 1 218 ? 45.698 73.054 -1.020 1.00 35.42 218 LEU C O 1
ATOM 14580 N N . PRO C 1 219 ? 45.790 74.738 0.459 1.00 32.95 219 PRO C N 1
ATOM 14581 C CA . PRO C 1 219 ? 47.121 75.153 0.004 1.00 35.73 219 PRO C CA 1
ATOM 14582 C C . PRO C 1 219 ? 48.097 73.988 0.058 1.00 36.45 219 PRO C C 1
ATOM 14583 O O . PRO C 1 219 ? 48.168 73.258 1.048 1.00 35.61 219 PRO C O 1
ATOM 14594 N N . GLY C 1 220 ? 48.841 73.805 -1.030 1.00 37.06 220 GLY C N 1
ATOM 14595 C CA . GLY C 1 220 ? 49.772 72.711 -1.163 1.00 40.22 220 GLY C CA 1
ATOM 14596 C C . GLY C 1 220 ? 49.271 71.558 -2.009 1.00 43.84 220 GLY C C 1
ATOM 14597 O O . GLY C 1 220 ? 50.092 70.814 -2.559 1.00 45.56 220 GLY C O 1
ATOM 14601 N N . GLY C 1 221 ? 47.955 71.380 -2.119 1.00 39.85 221 GLY C N 1
ATOM 14602 C CA . GLY C 1 221 ? 47.365 70.401 -3.014 1.00 42.65 221 GLY C CA 1
ATOM 14603 C C . GLY C 1 221 ? 46.491 69.365 -2.340 1.00 43.44 221 GLY C C 1
ATOM 14604 O O . GLY C 1 221 ? 45.749 68.655 -3.035 1.00 43.00 221 GLY C O 1
ATOM 14608 N N . ASN C 1 222 ? 46.550 69.242 -1.017 1.00 41.66 222 ASN C N 1
ATOM 14609 C CA . ASN C 1 222 ? 45.750 68.239 -0.333 1.00 43.92 222 ASN C CA 1
ATOM 14610 C C . ASN C 1 222 ? 44.274 68.625 -0.348 1.00 38.13 222 ASN C C 1
ATOM 14611 O O . ASN C 1 222 ? 43.893 69.761 -0.648 1.00 34.51 222 ASN C O 1
ATOM 14621 N N . MET C 1 223 ? 43.437 67.649 -0.003 1.00 34.07 223 MET C N 1
ATOM 14622 C CA . MET C 1 223 ? 41.997 67.841 0.073 1.00 32.21 223 MET C CA 1
ATOM 14623 C C . MET C 1 223 ? 41.483 67.176 1.338 1.00 35.19 223 MET C C 1
ATOM 14624 O O . MET C 1 223 ? 41.800 66.014 1.601 1.00 34.64 223 MET C O 1
ATOM 14638 N N . THR C 1 224 ? 40.704 67.911 2.123 1.00 32.26 224 THR C N 1
ATOM 14639 C CA . THR C 1 224 ? 40.073 67.370 3.318 1.00 32.72 224 THR C CA 1
ATOM 14640 C C . THR C 1 224 ? 38.651 66.945 2.985 1.00 30.60 224 THR C C 1
ATOM 14641 O O . THR C 1 224 ? 37.870 67.738 2.450 1.00 30.54 224 THR C O 1
ATOM 14652 N N . ALA C 1 225 ? 38.319 65.696 3.304 1.00 30.49 225 ALA C N 1
ATOM 14653 C CA . ALA C 1 225 ? 36.991 65.149 3.056 1.00 29.35 225 ALA C CA 1
ATOM 14654 C C . ALA C 1 225 ? 36.511 64.432 4.308 1.00 34.70 225 ALA C C 1
ATOM 14655 O O . ALA C 1 225 ? 37.124 63.449 4.737 1.00 32.77 225 ALA C O 1
ATOM 14662 N N . ALA C 1 226 ? 35.410 64.912 4.880 1.00 30.61 226 ALA C N 1
ATOM 14663 C CA . ALA C 1 226 ? 34.825 64.268 6.045 1.00 33.61 226 ALA C CA 1
ATOM 14664 C C . ALA C 1 226 ? 34.208 62.928 5.660 1.00 32.74 226 ALA C C 1
ATOM 14665 O O . ALA C 1 226 ? 33.739 62.736 4.536 1.00 31.03 226 ALA C O 1
ATOM 14672 N N . ALA C 1 227 ? 34.199 61.998 6.619 1.00 33.58 227 ALA C N 1
ATOM 14673 C CA . ALA C 1 227 ? 33.611 60.685 6.371 1.00 35.14 227 ALA C CA 1
ATOM 14674 C C . ALA C 1 227 ? 32.149 60.810 5.961 1.00 37.53 227 ALA C C 1
ATOM 14675 O O . ALA C 1 227 ? 31.684 60.100 5.061 1.00 38.80 227 ALA C O 1
ATOM 14682 N N . ASN C 1 228 ? 31.408 61.701 6.614 1.00 32.92 228 ASN C N 1
ATOM 14683 C CA . ASN C 1 228 ? 30.059 62.051 6.191 1.00 31.01 228 ASN C CA 1
ATOM 14684 C C . ASN C 1 228 ? 29.891 63.558 6.356 1.00 31.93 228 ASN C C 1
ATOM 14685 O O . ASN C 1 228 ? 29.765 64.046 7.487 1.00 31.73 228 ASN C O 1
ATOM 14696 N N . PRO C 1 229 ? 29.881 64.328 5.263 1.00 31.47 229 PRO C N 1
ATOM 14697 C CA . PRO C 1 229 ? 29.863 65.794 5.393 1.00 32.69 229 PRO C CA 1
ATOM 14698 C C . PRO C 1 229 ? 28.555 66.367 5.906 1.00 31.28 229 PRO C C 1
ATOM 14699 O O . PRO C 1 229 ? 28.474 67.584 6.102 1.00 30.73 229 PRO C O 1
ATOM 14710 N N . LEU C 1 230 ? 27.526 65.553 6.120 1.00 30.22 230 LEU C N 1
ATOM 14711 C CA . LEU C 1 230 ? 26.279 66.039 6.688 1.00 29.60 230 LEU C CA 1
ATOM 14712 C C . LEU C 1 230 ? 26.225 65.893 8.206 1.00 31.66 230 LEU C C 1
ATOM 14713 O O . LEU C 1 230 ? 25.169 66.135 8.801 1.00 31.88 230 LEU C O 1
ATOM 14729 N N . THR C 1 231 ? 27.331 65.524 8.841 1.00 32.95 231 THR C N 1
ATOM 14730 C CA . THR C 1 231 ? 27.380 65.458 10.293 1.00 33.05 231 THR C CA 1
ATOM 14731 C C . THR C 1 231 ? 27.893 66.776 10.868 1.00 33.01 231 THR C C 1
ATOM 14732 O O . THR C 1 231 ? 28.445 67.625 10.165 1.00 32.76 231 THR C O 1
ATOM 14743 N N . TYR C 1 232 ? 27.704 66.933 12.175 1.00 34.01 232 TYR C N 1
ATOM 14744 C CA . TYR C 1 232 ? 27.936 68.206 12.845 1.00 32.18 232 TYR C CA 1
ATOM 14745 C C . TYR C 1 232 ? 29.431 68.472 12.979 1.00 33.40 232 TYR C C 1
ATOM 14746 O O . TYR C 1 232 ? 30.166 67.661 13.551 1.00 33.75 232 TYR C O 1
ATOM 14764 N N . ASN C 1 233 ? 29.880 69.616 12.460 1.00 32.03 233 ASN C N 1
ATOM 14765 C CA . ASN C 1 233 ? 31.293 69.998 12.511 1.00 33.64 233 ASN C CA 1
ATOM 14766 C C . ASN C 1 233 ? 31.383 71.515 12.621 1.00 33.66 233 ASN C C 1
ATOM 14767 O O . ASN C 1 233 ? 31.835 72.201 11.695 1.00 32.00 233 ASN C O 1
ATOM 14778 N N . PRO C 1 234 ? 30.967 72.075 13.759 1.00 35.65 234 PRO C N 1
ATOM 14779 C CA . PRO C 1 234 ? 30.893 73.538 13.880 1.00 33.04 234 PRO C CA 1
ATOM 14780 C C . PRO C 1 234 ? 32.269 74.184 13.833 1.00 33.55 234 PRO C C 1
ATOM 14781 O O . PRO C 1 234 ? 33.229 73.695 14.432 1.00 32.54 234 PRO C O 1
ATOM 14792 N N . ARG C 1 235 ? 32.356 75.303 13.123 1.00 30.85 235 ARG C N 1
ATOM 14793 C CA . ARG C 1 235 ? 33.640 75.967 12.945 1.00 27.96 235 ARG C CA 1
ATOM 14794 C C . ARG C 1 235 ? 33.408 77.324 12.300 1.00 30.52 235 ARG C C 1
ATOM 14795 O O . ARG C 1 235 ? 32.307 77.641 11.845 1.00 32.06 235 ARG C O 1
ATOM 14816 N N . CYS C 1 236 ? 34.474 78.114 12.255 1.00 29.79 236 CYS C N 1
ATOM 14817 C CA . CYS C 1 236 ? 34.452 79.430 11.649 1.00 35.37 236 CYS C CA 1
ATOM 14818 C C . CYS C 1 236 ? 34.518 79.329 10.127 1.00 35.12 236 CYS C C 1
ATOM 14819 O O . CYS C 1 236 ? 35.017 78.354 9.556 1.00 30.95 236 CYS C O 1
ATOM 14826 N N . MET C 1 237 ? 34.007 80.360 9.469 1.00 33.18 237 MET C N 1
ATOM 14827 C CA . MET C 1 237 ? 34.205 80.511 8.037 1.00 32.11 237 MET C CA 1
ATOM 14828 C C . MET C 1 237 ? 35.574 81.131 7.793 1.00 33.63 237 MET C C 1
ATOM 14829 O O . MET C 1 237 ? 35.914 82.160 8.386 1.00 35.50 237 MET C O 1
ATOM 14843 N N . LYS C 1 238 ? 36.369 80.492 6.943 1.00 29.17 238 LYS C N 1
ATOM 14844 C CA . LYS C 1 238 ? 37.684 81.003 6.588 1.00 29.62 238 LYS C CA 1
ATOM 14845 C C . LYS C 1 238 ? 37.639 81.643 5.208 1.00 32.00 238 LYS C C 1
ATOM 14846 O O . LYS C 1 238 ? 36.801 81.304 4.370 1.00 30.85 238 LYS C O 1
ATOM 14865 N N . ARG C 1 239 ? 38.555 82.580 4.984 1.00 31.13 239 ARG C N 1
ATOM 14866 C CA . ARG C 1 239 ? 38.651 83.267 3.706 1.00 35.45 239 ARG C CA 1
ATOM 14867 C C . ARG C 1 239 ? 40.110 83.573 3.419 1.00 34.80 239 ARG C C 1
ATOM 14868 O O . ARG C 1 239 ? 40.914 83.755 4.336 1.00 35.89 239 ARG C O 1
ATOM 14889 N N . SER C 1 240 ? 40.440 83.625 2.128 1.00 33.97 240 SER C N 1
ATOM 14890 C CA . SER C 1 240 ? 41.768 84.029 1.673 1.00 34.10 240 SER C CA 1
ATOM 14891 C C . SER C 1 240 ? 41.569 84.734 0.328 1.00 38.40 240 SER C C 1
ATOM 14892 O O . SER C 1 240 ? 41.739 84.155 -0.751 1.00 31.46 240 SER C O 1
ATOM 14900 N N . LEU C 1 241 ? 41.198 86.010 0.406 1.00 32.32 241 LEU C N 1
ATOM 14901 C CA . LEU C 1 241 ? 40.911 86.791 -0.787 1.00 30.47 241 LEU C CA 1
ATOM 14902 C C . LEU C 1 241 ? 42.092 86.739 -1.743 1.00 33.43 241 LEU C C 1
ATOM 14903 O O . LEU C 1 241 ? 43.237 86.978 -1.352 1.00 35.53 241 LEU C O 1
ATOM 14919 N N . THR C 1 242 ? 41.805 86.416 -3.003 1.00 30.29 242 THR C N 1
ATOM 14920 C CA . THR C 1 242 ? 42.833 86.194 -4.017 1.00 30.34 242 THR C CA 1
ATOM 14921 C C . THR C 1 242 ? 42.417 86.987 -5.251 1.00 36.14 242 THR C C 1
ATOM 14922 O O . THR C 1 242 ? 41.680 86.486 -6.106 1.00 30.40 242 THR C O 1
ATOM 14933 N N . THR C 1 243 ? 42.881 88.238 -5.317 1.00 32.69 243 THR C N 1
ATOM 14934 C CA . THR C 1 243 ? 42.605 89.092 -6.466 1.00 31.57 243 THR C CA 1
ATOM 14935 C C . THR C 1 243 ? 43.103 88.464 -7.760 1.00 31.90 243 THR C C 1
ATOM 14936 O O . THR C 1 243 ? 42.487 88.630 -8.819 1.00 29.97 243 THR C O 1
ATOM 14947 N N . GLU C 1 244 ? 44.231 87.756 -7.695 1.00 32.57 244 GLU C N 1
ATOM 14948 C CA . GLU C 1 244 ? 44.819 87.177 -8.894 1.00 33.64 244 GLU C CA 1
ATOM 14949 C C . GLU C 1 244 ? 43.830 86.267 -9.618 1.00 31.39 244 GLU C C 1
ATOM 14950 O O . GLU C 1 244 ? 43.885 86.141 -10.846 1.00 31.98 244 GLU C O 1
ATOM 14962 N N . ILE C 1 245 ? 42.918 85.634 -8.880 1.00 31.67 245 ILE C N 1
ATOM 14963 C CA . ILE C 1 245 ? 41.976 84.702 -9.493 1.00 29.15 245 ILE C CA 1
ATOM 14964 C C . ILE C 1 245 ? 40.909 85.461 -10.268 1.00 30.09 245 ILE C C 1
ATOM 14965 O O . ILE C 1 245 ? 40.526 85.062 -11.373 1.00 28.57 245 ILE C O 1
ATOM 14981 N N . LEU C 1 246 ? 40.428 86.581 -9.717 1.00 30.50 246 LEU C N 1
ATOM 14982 C CA . LEU C 1 246 ? 39.466 87.399 -10.445 1.00 29.43 246 LEU C CA 1
ATOM 14983 C C . LEU C 1 246 ? 40.096 88.013 -11.687 1.00 30.58 246 LEU C C 1
ATOM 14984 O O . LEU C 1 246 ? 39.431 88.158 -12.721 1.00 30.90 246 LEU C O 1
ATOM 15000 N N . GLN C 1 247 ? 41.378 88.380 -11.606 1.00 31.08 247 GLN C N 1
ATOM 15001 C CA . GLN C 1 247 ? 42.069 88.932 -12.764 1.00 31.28 247 GLN C CA 1
ATOM 15002 C C . GLN C 1 247 ? 42.165 87.913 -13.888 1.00 31.49 247 GLN C C 1
ATOM 15003 O O . GLN C 1 247 ? 42.198 88.283 -15.066 1.00 33.38 247 GLN C O 1
ATOM 15017 N N . ARG C 1 248 ? 42.208 86.629 -13.548 1.00 31.10 248 ARG C N 1
ATOM 15018 C CA . ARG C 1 248 ? 42.320 85.607 -14.576 1.00 32.14 248 ARG C CA 1
ATOM 15019 C C . ARG C 1 248 ? 40.972 85.284 -15.209 1.00 31.32 248 ARG C C 1
ATOM 15020 O O . ARG C 1 248 ? 40.894 85.071 -16.423 1.00 29.86 248 ARG C O 1
ATOM 15041 N N . TYR C 1 249 ? 39.901 85.242 -14.411 1.00 29.64 249 TYR C N 1
ATOM 15042 C CA . TYR C 1 249 ? 38.659 84.637 -14.872 1.00 30.44 249 TYR C CA 1
ATOM 15043 C C . TYR C 1 249 ? 37.415 85.502 -14.727 1.00 30.30 249 TYR C C 1
ATOM 15044 O O . TYR C 1 249 ? 36.345 85.069 -15.167 1.00 30.43 249 TYR C O 1
ATOM 15062 N N . ASN C 1 250 ? 37.506 86.700 -14.133 1.00 29.97 250 ASN C N 1
ATOM 15063 C CA . ASN C 1 250 ? 36.300 87.453 -13.797 1.00 28.77 250 ASN C CA 1
ATOM 15064 C C . ASN C 1 250 ? 36.374 88.929 -14.185 1.00 30.45 250 ASN C C 1
ATOM 15065 O O . ASN C 1 250 ? 35.587 89.731 -13.672 1.00 28.79 250 ASN C O 1
ATOM 15076 N N . THR C 1 251 ? 37.267 89.303 -15.095 1.00 29.23 251 THR C N 1
ATOM 15077 C CA . THR C 1 251 ? 37.327 90.675 -15.582 1.00 32.82 251 THR C CA 1
ATOM 15078 C C . THR C 1 251 ? 36.164 90.956 -16.535 1.00 32.96 251 THR C C 1
ATOM 15079 O O . THR C 1 251 ? 35.535 90.043 -17.076 1.00 32.16 251 THR C O 1
ATOM 15090 N N . PHE C 1 252 ? 35.878 92.242 -16.741 1.00 32.11 252 PHE C N 1
ATOM 15091 C CA . PHE C 1 252 ? 34.791 92.605 -17.648 1.00 32.50 252 PHE C CA 1
ATOM 15092 C C . PHE C 1 252 ? 34.967 92.011 -19.041 1.00 32.22 252 PHE C C 1
ATOM 15093 O O . PHE C 1 252 ? 33.962 91.569 -19.623 1.00 32.45 252 PHE C O 1
ATOM 15110 N N . PRO C 1 253 ? 36.166 91.978 -19.630 1.00 31.22 253 PRO C N 1
ATOM 15111 C CA . PRO C 1 253 ? 36.319 91.266 -20.912 1.00 32.45 253 PRO C CA 1
ATOM 15112 C C . PRO C 1 253 ? 35.930 89.799 -20.832 1.00 32.20 253 PRO C C 1
ATOM 15113 O O . PRO C 1 253 ? 35.304 89.275 -21.762 1.00 31.49 253 PRO C O 1
ATOM 15124 N N . LYS C 1 254 ? 36.294 89.119 -19.744 1.00 29.85 254 LYS C N 1
ATOM 15125 C CA . LYS C 1 254 ? 35.934 87.712 -19.591 1.00 31.68 254 LYS C CA 1
ATOM 15126 C C . LYS C 1 254 ? 34.423 87.537 -19.477 1.00 28.74 254 LYS C C 1
ATOM 15127 O O . LYS C 1 254 ? 33.866 86.550 -19.974 1.00 29.90 254 LYS C O 1
ATOM 15146 N N . ILE C 1 255 ? 33.744 88.479 -18.816 1.00 27.62 255 ILE C N 1
ATOM 15147 C CA . ILE C 1 255 ? 32.294 88.384 -18.659 1.00 28.14 255 ILE C CA 1
ATOM 15148 C C . ILE C 1 255 ? 31.609 88.557 -20.006 1.00 31.37 255 ILE C C 1
ATOM 15149 O O . ILE C 1 255 ? 30.754 87.754 -20.398 1.00 27.33 255 ILE C O 1
ATOM 15165 N N . VAL C 1 256 ? 31.965 89.622 -20.726 1.00 28.70 256 VAL C N 1
ATOM 15166 C CA . VAL C 1 256 ? 31.341 89.897 -22.015 1.00 29.22 256 VAL C CA 1
ATOM 15167 C C . VAL C 1 256 ? 31.712 88.819 -23.025 1.00 30.02 256 VAL C C 1
ATOM 15168 O O . VAL C 1 256 ? 30.890 88.418 -23.858 1.00 31.42 256 VAL C O 1
ATOM 15181 N N . GLU C 1 257 ? 32.945 88.317 -22.960 1.00 30.95 257 GLU C N 1
ATOM 15182 C CA . GLU C 1 257 ? 33.331 87.203 -23.818 1.00 33.87 257 GLU C CA 1
ATOM 15183 C C . GLU C 1 257 ? 32.393 86.016 -23.614 1.00 32.93 257 GLU C C 1
ATOM 15184 O O . GLU C 1 257 ? 31.937 85.390 -24.580 1.00 30.57 257 GLU C O 1
ATOM 15196 N N . LEU C 1 258 ? 32.101 85.688 -22.353 1.00 30.77 258 LEU C N 1
ATOM 15197 C CA . LEU C 1 258 ? 31.177 84.600 -22.052 1.00 30.04 258 LEU C CA 1
ATOM 15198 C C . LEU C 1 258 ? 29.819 84.828 -22.701 1.00 27.18 258 LEU C C 1
ATOM 15199 O O . LEU C 1 258 ? 29.207 83.890 -23.225 1.00 26.66 258 LEU C O 1
ATOM 15215 N N . ILE C 1 259 ? 29.323 86.061 -22.663 1.00 26.35 259 ILE C N 1
ATOM 15216 C CA . ILE C 1 259 ? 27.984 86.337 -23.171 1.00 26.82 259 ILE C CA 1
ATOM 15217 C C . ILE C 1 259 ? 27.976 86.352 -24.697 1.00 28.57 259 ILE C C 1
ATOM 15218 O O . ILE C 1 259 ? 27.134 85.711 -25.334 1.00 26.46 259 ILE C O 1
ATOM 15234 N N . LEU C 1 260 ? 28.909 87.080 -25.310 1.00 29.92 260 LEU C N 1
ATOM 15235 C CA . LEU C 1 260 ? 28.840 87.333 -26.744 1.00 31.72 260 LEU C CA 1
ATOM 15236 C C . LEU C 1 260 ? 29.445 86.219 -27.589 1.00 34.53 260 LEU C C 1
ATOM 15237 O O . LEU C 1 260 ? 29.065 86.069 -28.755 1.00 35.22 260 LEU C O 1
ATOM 15253 N N . ASP C 1 261 ? 30.367 85.431 -27.041 1.00 32.01 261 ASP C N 1
ATOM 15254 C CA . ASP C 1 261 ? 31.026 84.369 -27.791 1.00 32.71 261 ASP C CA 1
ATOM 15255 C C . ASP C 1 261 ? 30.400 82.992 -27.568 1.00 33.24 261 ASP C C 1
ATOM 15256 O O . ASP C 1 261 ? 30.944 81.996 -28.059 1.00 34.65 261 ASP C O 1
ATOM 15265 N N . SER C 1 262 ? 29.272 82.908 -26.856 1.00 30.12 262 SER C N 1
ATOM 15266 C CA . SER C 1 262 ? 28.579 81.637 -26.613 1.00 28.53 262 SER C CA 1
ATOM 15267 C C . SER C 1 262 ? 27.335 81.574 -27.497 1.00 28.39 262 SER C C 1
ATOM 15268 O O . SER C 1 262 ? 26.314 82.194 -27.192 1.00 28.71 262 SER C O 1
ATOM 15276 N N . ASP C 1 263 ? 27.406 80.795 -28.577 1.00 29.69 263 ASP C N 1
ATOM 15277 C CA . ASP C 1 263 ? 26.299 80.753 -29.526 1.00 32.62 263 ASP C CA 1
ATOM 15278 C C . ASP C 1 263 ? 25.185 79.802 -29.110 1.00 31.60 263 ASP C C 1
ATOM 15279 O O . ASP C 1 263 ? 24.079 79.907 -29.646 1.00 30.21 263 ASP C O 1
ATOM 15288 N N . ASP C 1 264 ? 25.441 78.873 -28.188 1.00 30.93 264 ASP C N 1
ATOM 15289 C CA . ASP C 1 264 ? 24.408 77.957 -27.723 1.00 26.05 264 ASP C CA 1
ATOM 15290 C C . ASP C 1 264 ? 24.595 77.695 -26.234 1.00 25.46 264 ASP C C 1
ATOM 15291 O O . ASP C 1 264 ? 25.629 78.025 -25.644 1.00 23.68 264 ASP C O 1
ATOM 15300 N N . ILE C 1 265 ? 23.567 77.098 -25.624 1.00 23.41 265 ILE C N 1
ATOM 15301 C CA . ILE C 1 265 ? 23.565 76.902 -24.175 1.00 23.52 265 ILE C CA 1
ATOM 15302 C C . ILE C 1 265 ? 24.690 75.972 -23.739 1.00 24.01 265 ILE C C 1
ATOM 15303 O O . ILE C 1 265 ? 25.253 76.135 -22.648 1.00 23.43 265 ILE C O 1
ATOM 15319 N N . TRP C 1 266 ? 25.030 74.976 -24.553 1.00 24.62 266 TRP C N 1
ATOM 15320 C CA . TRP C 1 266 ? 26.138 74.100 -24.203 1.00 25.41 266 TRP C CA 1
ATOM 15321 C C . TRP C 1 266 ? 27.431 74.893 -24.050 1.00 27.25 266 TRP C C 1
ATOM 15322 O O . TRP C 1 266 ? 28.135 74.768 -23.041 1.00 25.39 266 TRP C O 1
ATOM 15343 N N . ASP C 1 267 ? 27.755 75.723 -25.046 1.00 25.12 267 ASP C N 1
ATOM 15344 C CA . ASP C 1 267 ? 28.956 76.551 -24.972 1.00 25.82 267 ASP C CA 1
ATOM 15345 C C . ASP C 1 267 ? 28.890 77.514 -23.793 1.00 23.68 267 ASP C C 1
ATOM 15346 O O . ASP C 1 267 ? 29.896 77.753 -23.115 1.00 24.52 267 ASP C O 1
ATOM 15355 N N . PHE C 1 268 ? 27.716 78.093 -23.549 1.00 22.77 268 PHE C N 1
ATOM 15356 C CA . PHE C 1 268 ? 27.581 79.073 -22.478 1.00 23.32 268 PHE C CA 1
ATOM 15357 C C . PHE C 1 268 ? 27.873 78.446 -21.118 1.00 23.51 268 PHE C C 1
ATOM 15358 O O . PHE C 1 268 ? 28.707 78.946 -20.357 1.00 21.56 268 PHE C O 1
ATOM 15375 N N . GLN C 1 269 ? 27.204 77.338 -20.796 1.00 23.44 269 GLN C N 1
ATOM 15376 C CA . GLN C 1 269 ? 27.355 76.783 -19.455 1.00 22.44 269 GLN C CA 1
ATOM 15377 C C . GLN C 1 269 ? 28.730 76.153 -19.256 1.00 23.36 269 GLN C C 1
ATOM 15378 O O . GLN C 1 269 ? 29.262 76.182 -18.140 1.00 24.09 269 GLN C O 1
ATOM 15392 N N . MET C 1 270 ? 29.338 75.611 -20.316 1.00 22.89 270 MET C N 1
ATOM 15393 C CA . MET C 1 270 ? 30.694 75.080 -20.190 1.00 24.84 270 MET C CA 1
ATOM 15394 C C . MET C 1 270 ? 31.709 76.200 -20.000 1.00 24.54 270 MET C C 1
ATOM 15395 O O . MET C 1 270 ? 32.595 76.109 -19.142 1.00 24.19 270 MET C O 1
ATOM 15409 N N . THR C 1 271 ? 31.605 77.263 -20.799 1.00 23.41 271 THR C N 1
ATOM 15410 C CA . THR C 1 271 ? 32.514 78.393 -20.631 1.00 23.77 271 THR C CA 1
ATOM 15411 C C . THR C 1 271 ? 32.359 79.011 -19.247 1.00 23.03 271 THR C C 1
ATOM 15412 O O . THR C 1 271 ? 33.351 79.368 -18.602 1.00 24.08 271 THR C O 1
ATOM 15423 N N . MET C 1 272 ? 31.119 79.124 -18.766 1.00 22.08 272 MET C N 1
ATOM 15424 C CA . MET C 1 272 ? 30.871 79.692 -17.444 1.00 24.64 272 MET C CA 1
ATOM 15425 C C . MET C 1 272 ? 31.532 78.869 -16.341 1.00 23.96 272 MET C C 1
ATOM 15426 O O . MET C 1 272 ? 32.135 79.428 -15.417 1.00 23.12 272 MET C O 1
ATOM 15440 N N . GLN C 1 273 ? 31.417 77.542 -16.403 1.00 23.62 273 GLN C N 1
ATOM 15441 C CA . GLN C 1 273 ? 31.915 76.705 -15.317 1.00 23.48 273 GLN C CA 1
ATOM 15442 C C . GLN C 1 273 ? 33.383 76.345 -15.471 1.00 24.44 273 GLN C C 1
ATOM 15443 O O . GLN C 1 273 ? 34.005 75.914 -14.493 1.00 23.58 273 GLN C O 1
ATOM 15457 N N . GLY C 1 274 ? 33.945 76.516 -16.663 1.00 24.65 274 GLY C N 1
ATOM 15458 C CA . GLY C 1 274 ? 35.302 76.091 -16.942 1.00 25.69 274 GLY C CA 1
ATOM 15459 C C . GLY C 1 274 ? 35.334 74.973 -17.961 1.00 30.18 274 GLY C C 1
ATOM 15460 O O . GLY C 1 274 ? 34.837 73.876 -17.698 1.00 29.03 274 GLY C O 1
ATOM 15464 N N . VAL C 1 275 ? 35.897 75.238 -19.129 1.00 31.44 275 VAL C N 1
ATOM 15465 C CA . VAL C 1 275 ? 35.993 74.204 -20.162 1.00 33.39 275 VAL C CA 1
ATOM 15466 C C . VAL C 1 275 ? 37.048 73.187 -19.746 1.00 36.84 275 VAL C C 1
ATOM 15467 O O . VAL C 1 275 ? 38.198 73.574 -19.470 1.00 34.26 275 VAL C O 1
ATOM 15480 N N . PRO C 1 276 ? 36.732 71.893 -19.711 1.00 42.48 276 PRO C N 1
ATOM 15481 C CA . PRO C 1 276 ? 37.715 70.913 -19.232 1.00 38.49 276 PRO C CA 1
ATOM 15482 C C . PRO C 1 276 ? 38.930 70.868 -20.147 1.00 39.68 276 PRO C C 1
ATOM 15483 O O . PRO C 1 276 ? 38.807 70.788 -21.373 1.00 42.13 276 PRO C O 1
ATOM 15494 N N . GLY C 1 277 ? 40.113 70.930 -19.541 1.00 39.68 277 GLY C N 1
ATOM 15495 C CA . GLY C 1 277 ? 41.348 70.930 -20.292 1.00 36.48 277 GLY C CA 1
ATOM 15496 C C . GLY C 1 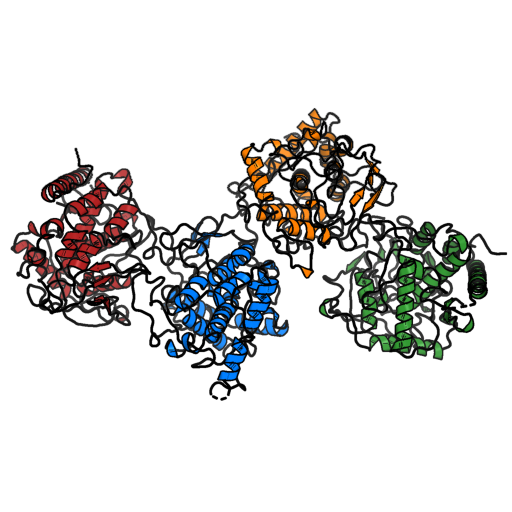277 ? 41.786 72.283 -20.801 1.00 34.95 277 GLY C C 1
ATOM 15497 O O . GLY C 1 277 ? 42.850 72.375 -21.428 1.00 37.28 277 GLY C O 1
ATOM 15501 N N . SER C 1 278 ? 41.009 73.336 -20.563 1.00 37.06 278 SER C N 1
ATOM 15502 C CA . SER C 1 278 ? 41.358 74.664 -21.049 1.00 35.30 278 SER C CA 1
ATOM 15503 C C . SER C 1 278 ? 42.262 75.433 -20.099 1.00 32.91 278 SER C C 1
ATOM 15504 O O . SER C 1 278 ? 42.826 76.454 -20.502 1.00 37.43 278 SER C O 1
ATOM 15512 N N . GLY C 1 279 ? 42.409 74.982 -18.855 1.00 30.30 279 GLY C N 1
ATOM 15513 C CA . GLY C 1 279 ? 43.100 75.757 -17.846 1.00 33.80 279 GLY C CA 1
ATOM 15514 C C . GLY C 1 279 ? 42.272 76.856 -17.220 1.00 33.51 279 GLY C C 1
ATOM 15515 O O . GLY C 1 279 ? 42.796 77.603 -16.384 1.00 37.65 279 GLY C O 1
ATOM 15519 N N . SER C 1 280 ? 41.001 76.975 -17.592 1.00 33.37 280 SER C N 1
ATOM 15520 C CA . SER C 1 280 ? 40.113 78.019 -17.100 1.00 30.68 280 SER C CA 1
ATOM 15521 C C . SER C 1 280 ? 39.021 77.413 -16.227 1.00 29.64 280 SER C C 1
ATOM 15522 O O . SER C 1 280 ? 38.471 76.358 -16.553 1.00 29.31 280 SER C O 1
ATOM 15530 N N . ILE C 1 281 ? 38.708 78.090 -15.120 1.00 27.33 281 ILE C N 1
ATOM 15531 C CA . ILE C 1 281 ? 37.602 77.701 -14.254 1.00 25.05 281 ILE C CA 1
ATOM 15532 C C . ILE C 1 281 ? 36.388 78.612 -14.440 1.00 25.37 281 ILE C C 1
ATOM 15533 O O . ILE C 1 281 ? 35.436 78.536 -13.659 1.00 24.28 281 ILE C O 1
ATOM 15549 N N . GLY C 1 282 ? 36.410 79.481 -15.453 1.00 24.95 282 GLY C N 1
ATOM 15550 C CA . GLY C 1 282 ? 35.265 80.314 -15.790 1.00 25.38 282 GLY C CA 1
ATOM 15551 C C . GLY C 1 282 ? 34.968 81.366 -14.734 1.00 25.01 282 GLY C C 1
ATOM 15552 O O . GLY C 1 282 ? 35.609 81.444 -13.686 1.00 24.26 282 GLY C O 1
ATOM 15556 N N . VAL C 1 283 ? 33.960 82.197 -15.029 1.00 25.16 283 VAL C N 1
ATOM 15557 C CA . VAL C 1 283 ? 33.526 83.180 -14.039 1.00 25.64 283 VAL C CA 1
ATOM 15558 C C . VAL C 1 283 ? 32.937 82.470 -12.831 1.00 25.18 283 VAL C C 1
ATOM 15559 O O . VAL C 1 283 ? 33.044 82.958 -11.698 1.00 23.89 283 VAL C O 1
ATOM 15572 N N . HIS C 1 284 ? 32.326 81.303 -13.037 1.00 23.11 284 HIS C N 1
ATOM 15573 C CA . HIS C 1 284 ? 31.720 80.591 -11.920 1.00 23.94 284 HIS C CA 1
ATOM 15574 C C . HIS C 1 284 ? 32.785 80.093 -10.953 1.00 24.77 284 HIS C C 1
ATOM 15575 O O . HIS C 1 284 ? 32.715 80.360 -9.749 1.00 24.11 284 HIS C O 1
ATOM 15589 N N . GLY C 1 285 ? 33.777 79.360 -11.465 1.00 25.11 285 GLY C N 1
ATOM 15590 C CA . GLY C 1 285 ? 34.861 78.899 -10.616 1.00 24.71 285 GLY C CA 1
ATOM 15591 C C . GLY C 1 285 ? 35.690 80.048 -10.076 1.00 26.58 285 GLY C C 1
ATOM 15592 O O . GLY C 1 285 ? 36.089 80.043 -8.908 1.00 25.28 285 GLY C O 1
ATOM 15596 N N . GLY C 1 286 ? 35.947 81.054 -10.913 1.00 26.53 286 GLY C N 1
ATOM 15597 C CA . GLY C 1 286 ? 36.739 82.191 -10.469 1.00 26.29 286 GLY C CA 1
ATOM 15598 C C . GLY C 1 286 ? 36.120 82.899 -9.279 1.00 27.25 286 GLY C C 1
ATOM 15599 O O . GLY C 1 286 ? 36.799 83.192 -8.291 1.00 27.86 286 GLY C O 1
ATOM 15603 N N . GLY C 1 287 ? 34.822 83.189 -9.357 1.00 27.47 287 GLY C N 1
ATOM 15604 C CA . GLY C 1 287 ? 34.156 83.850 -8.248 1.00 26.18 287 GLY C CA 1
ATOM 15605 C C . GLY C 1 287 ? 34.192 83.033 -6.972 1.00 27.69 287 GLY C C 1
ATOM 15606 O O . GLY C 1 287 ? 34.349 83.581 -5.878 1.00 27.27 287 GLY C O 1
ATOM 15610 N N . HIS C 1 288 ? 34.051 81.707 -7.095 1.00 25.83 288 HIS C N 1
ATOM 15611 C CA . HIS C 1 288 ? 34.077 80.832 -5.926 1.00 26.32 288 HIS C CA 1
ATOM 15612 C C . HIS C 1 288 ? 35.459 80.806 -5.284 1.00 27.09 288 HIS C C 1
ATOM 15613 O O . HIS C 1 288 ? 35.610 81.072 -4.085 1.00 28.95 288 HIS C O 1
ATOM 15627 N N . TYR C 1 289 ? 36.481 80.449 -6.064 1.00 26.03 289 TYR C N 1
ATOM 15628 C CA . TYR C 1 289 ? 37.800 80.221 -5.489 1.00 27.81 289 TYR C CA 1
ATOM 15629 C C . TYR C 1 289 ? 38.522 81.515 -5.146 1.00 28.31 289 TYR C C 1
ATOM 15630 O O . TYR C 1 289 ? 39.458 81.486 -4.339 1.00 27.76 289 TYR C O 1
ATOM 15648 N N . SER C 1 290 ? 38.107 82.646 -5.724 1.00 26.58 290 SER C N 1
ATOM 15649 C CA . SER C 1 290 ? 38.695 83.921 -5.323 1.00 28.97 290 SER C CA 1
ATOM 15650 C C . SER C 1 290 ? 38.472 84.186 -3.841 1.00 28.99 290 SER C C 1
ATOM 15651 O O . SER C 1 290 ? 39.280 84.873 -3.205 1.00 30.56 290 SER C O 1
ATOM 15659 N N . MET C 1 291 ? 37.380 83.653 -3.278 1.00 29.91 291 MET C N 1
ATOM 15660 C CA . MET C 1 291 ? 37.106 83.809 -1.854 1.00 29.15 291 MET C CA 1
ATOM 15661 C C . MET C 1 291 ? 38.105 83.044 -1.001 1.00 31.51 291 MET C C 1
ATOM 15662 O O . MET C 1 291 ? 38.313 83.390 0.170 1.00 30.55 291 MET C O 1
ATOM 15676 N N . GLY C 1 292 ? 38.703 81.991 -1.553 1.00 30.48 292 GLY C N 1
ATOM 15677 C CA . GLY C 1 292 ? 39.580 81.127 -0.793 1.00 30.16 292 GLY C CA 1
ATOM 15678 C C . GLY C 1 292 ? 38.889 80.551 0.436 1.00 30.44 292 GLY C C 1
ATOM 15679 O O . GLY C 1 292 ? 37.682 80.660 0.639 1.00 30.21 292 GLY C O 1
ATOM 15683 N N . GLY C 1 293 ? 39.711 79.905 1.260 1.00 32.02 293 GLY C N 1
ATOM 15684 C CA . GLY C 1 293 ? 39.275 79.495 2.574 1.00 30.75 293 GLY C CA 1
ATOM 15685 C C . GLY C 1 293 ? 38.342 78.298 2.565 1.00 30.32 293 GLY C C 1
ATOM 15686 O O . GLY C 1 293 ? 38.410 77.409 1.708 1.00 29.49 293 GLY C O 1
ATOM 15690 N N . ASP C 1 294 ? 37.462 78.281 3.558 1.00 29.71 294 ASP C N 1
ATOM 15691 C CA . ASP C 1 294 ? 36.548 77.182 3.835 1.00 30.40 294 ASP C CA 1
ATOM 15692 C C . ASP C 1 294 ? 35.192 77.774 4.207 1.00 28.42 294 ASP C C 1
ATOM 15693 O O . ASP C 1 294 ? 35.106 78.530 5.185 1.00 26.97 294 ASP C O 1
ATOM 15702 N N . PRO C 1 295 ? 34.104 77.455 3.479 1.00 28.53 295 PRO C N 1
ATOM 15703 C CA . PRO C 1 295 ? 33.989 76.471 2.399 1.00 27.12 295 PRO C CA 1
ATOM 15704 C C . PRO C 1 295 ? 34.205 77.030 0.995 1.00 28.16 295 PRO C C 1
ATOM 15705 O O . PRO C 1 295 ? 33.805 76.379 0.038 1.00 26.56 295 PRO C O 1
ATOM 15716 N N . GLY C 1 296 ? 34.818 78.208 0.872 1.00 26.64 296 GLY C N 1
ATOM 15717 C CA . GLY C 1 296 ? 34.998 78.800 -0.443 1.00 28.36 296 GLY C CA 1
ATOM 15718 C C . GLY C 1 296 ? 35.608 77.838 -1.445 1.00 31.10 296 GLY C C 1
ATOM 15719 O O . GLY C 1 296 ? 35.227 77.825 -2.620 1.00 27.61 296 GLY C O 1
ATOM 15723 N N . ARG C 1 297 ? 36.564 77.019 -0.995 1.00 27.89 297 ARG C N 1
ATOM 15724 C CA . ARG C 1 297 ? 37.251 76.059 -1.853 1.00 29.03 297 ARG C CA 1
ATOM 15725 C C . ARG C 1 297 ? 36.640 74.663 -1.785 1.00 26.48 297 ARG C C 1
ATOM 15726 O O . ARG C 1 297 ? 37.360 73.669 -1.970 1.00 26.67 297 ARG C O 1
ATOM 15747 N N . ASP C 1 298 ? 35.336 74.555 -1.531 1.00 26.33 298 ASP C N 1
ATOM 15748 C CA . ASP C 1 298 ? 34.662 73.264 -1.407 1.00 25.96 298 ASP C CA 1
ATOM 15749 C C . ASP C 1 298 ? 33.419 73.280 -2.290 1.00 25.40 298 ASP C C 1
ATOM 15750 O O . ASP C 1 298 ? 32.426 73.932 -1.956 1.00 24.78 298 ASP C O 1
ATOM 15759 N N . VAL C 1 299 ? 33.474 72.555 -3.410 1.00 26.72 299 VAL C N 1
ATOM 15760 C CA . VAL C 1 299 ? 32.386 72.573 -4.389 1.00 25.07 299 VAL C CA 1
ATOM 15761 C C . VAL C 1 299 ? 31.047 72.202 -3.755 1.00 23.57 299 VAL C C 1
ATOM 15762 O O . VAL C 1 299 ? 29.997 72.711 -4.168 1.00 23.12 299 VAL C O 1
ATOM 15775 N N . TYR C 1 300 ? 31.051 71.326 -2.745 1.00 21.54 300 TYR C N 1
ATOM 15776 C CA . TYR C 1 300 ? 29.798 70.863 -2.156 1.00 21.64 300 TYR C CA 1
ATOM 15777 C C . TYR C 1 300 ? 29.244 71.857 -1.139 1.00 22.88 300 TYR C C 1
ATOM 15778 O O . TYR C 1 300 ? 28.029 72.064 -1.069 1.00 22.11 300 TYR C O 1
ATOM 15796 N N . VAL C 1 301 ? 30.122 72.440 -0.322 1.00 22.67 301 VAL C N 1
ATOM 15797 C CA . VAL C 1 301 ? 29.730 73.207 0.861 1.00 22.73 301 VAL C CA 1
ATOM 15798 C C . VAL C 1 301 ? 29.731 74.711 0.590 1.00 24.13 301 VAL C C 1
ATOM 15799 O O . VAL C 1 301 ? 29.477 75.504 1.501 1.00 24.93 301 VAL C O 1
ATOM 15812 N N . SER C 1 302 ? 29.976 75.121 -0.648 1.00 22.80 302 SER C N 1
ATOM 15813 C CA . SER C 1 302 ? 30.191 76.532 -0.957 1.00 24.54 302 SER C CA 1
ATOM 15814 C C . SER C 1 302 ? 29.073 77.466 -0.479 1.00 24.15 302 SER C C 1
ATOM 15815 O O . SER C 1 302 ? 29.367 78.622 -0.146 1.00 23.78 302 SER C O 1
ATOM 15823 N N . PRO C 1 303 ? 27.797 77.056 -0.432 1.00 23.46 303 PRO C N 1
ATOM 15824 C CA . PRO C 1 303 ? 26.778 77.958 0.146 1.00 24.48 303 PRO C CA 1
ATOM 15825 C C . PRO C 1 303 ? 27.048 78.347 1.593 1.00 27.26 303 PRO C C 1
ATOM 15826 O O . PRO C 1 303 ? 26.419 79.293 2.087 1.00 25.65 303 PRO C O 1
ATOM 15837 N N . GLY C 1 304 ? 27.943 77.648 2.290 1.00 25.96 304 GLY C N 1
ATOM 15838 C CA . GLY C 1 304 ? 28.323 78.055 3.630 1.00 27.89 304 GLY C CA 1
ATOM 15839 C C . GLY C 1 304 ? 29.099 79.354 3.678 1.00 26.61 304 GLY C C 1
ATOM 15840 O O . GLY C 1 304 ? 29.227 79.948 4.755 1.00 28.30 304 GLY C O 1
ATOM 15844 N N . ASP C 1 305 ? 29.635 79.802 2.547 1.00 26.82 305 ASP C N 1
ATOM 15845 C CA . ASP C 1 305 ? 30.187 81.145 2.444 1.00 29.08 305 ASP C CA 1
ATOM 15846 C C . ASP C 1 305 ? 29.059 82.088 2.043 1.00 27.96 305 ASP C C 1
ATOM 15847 O O . ASP C 1 305 ? 28.400 81.874 1.020 1.00 26.77 305 ASP C O 1
ATOM 15856 N N . THR C 1 306 ? 28.830 83.125 2.849 1.00 25.73 306 THR C N 1
ATOM 15857 C CA . THR C 1 306 ? 27.640 83.947 2.660 1.00 24.68 306 THR C CA 1
ATOM 15858 C C . THR C 1 306 ? 27.654 84.722 1.351 1.00 23.00 306 THR C C 1
ATOM 15859 O O . THR C 1 306 ? 26.591 85.156 0.897 1.00 23.60 306 THR C O 1
ATOM 15870 N N . ALA C 1 307 ? 28.820 84.906 0.731 1.00 21.47 307 ALA C N 1
ATOM 15871 C CA . ALA C 1 307 ? 28.884 85.568 -0.564 1.00 24.21 307 ALA C CA 1
ATOM 15872 C C . ALA C 1 307 ? 28.367 84.688 -1.695 1.00 23.39 307 ALA C C 1
ATOM 15873 O O . ALA C 1 307 ? 28.167 85.192 -2.805 1.00 22.89 307 ALA C O 1
ATOM 15880 N N . PHE C 1 308 ? 28.173 83.391 -1.440 1.00 24.86 308 PHE C N 1
ATOM 15881 C CA . PHE C 1 308 ? 27.576 82.488 -2.422 1.00 23.49 308 PHE C CA 1
ATOM 15882 C C . PHE C 1 308 ? 26.365 83.123 -3.089 1.00 22.94 308 PHE C C 1
ATOM 15883 O O . PHE C 1 308 ? 26.218 83.090 -4.315 1.00 22.27 308 PHE C O 1
ATOM 15900 N N . TRP C 1 309 ? 25.492 83.726 -2.281 1.00 23.26 309 TRP C N 1
ATOM 15901 C CA . TRP C 1 309 ? 24.208 84.199 -2.782 1.00 23.91 309 TRP C CA 1
ATOM 15902 C C . TRP C 1 309 ? 24.379 85.395 -3.713 1.00 23.77 309 TRP C C 1
ATOM 15903 O O . TRP C 1 309 ? 23.654 85.518 -4.705 1.00 25.71 309 TRP C O 1
ATOM 15924 N N . LEU C 1 310 ? 25.358 86.265 -3.437 1.00 24.42 310 LEU C N 1
ATOM 15925 C CA . LEU C 1 310 ? 25.644 87.370 -4.351 1.00 25.42 310 LEU C CA 1
ATOM 15926 C C . LEU C 1 310 ? 26.364 86.876 -5.598 1.00 23.31 310 LEU C C 1
ATOM 15927 O O . LEU C 1 310 ? 26.146 87.396 -6.701 1.00 22.48 310 LEU C O 1
ATOM 15943 N N . HIS C 1 311 ? 27.246 85.888 -5.434 1.00 23.80 311 HIS C N 1
ATOM 15944 C CA . HIS C 1 311 ? 27.935 85.294 -6.572 1.00 23.21 311 HIS C CA 1
ATOM 15945 C C . HIS C 1 311 ? 26.937 84.708 -7.559 1.00 23.56 311 HIS C C 1
ATOM 15946 O O . HIS C 1 311 ? 26.995 84.985 -8.766 1.00 21.67 311 HIS C O 1
ATOM 15960 N N . HIS C 1 312 ? 25.998 83.903 -7.063 1.00 23.40 312 HIS C N 1
ATOM 15961 C CA . HIS C 1 312 ? 25.041 83.262 -7.954 1.00 23.58 312 HIS C CA 1
ATOM 15962 C C . HIS C 1 312 ? 23.923 84.198 -8.377 1.00 22.20 312 HIS C C 1
ATOM 15963 O O . HIS C 1 312 ? 23.259 83.926 -9.380 1.00 20.56 312 HIS C O 1
ATOM 15977 N N . GLY C 1 313 ? 23.710 85.301 -7.659 1.00 23.03 313 GLY C N 1
ATOM 15978 C CA . GLY C 1 313 ? 22.927 86.379 -8.234 1.00 22.18 313 GLY C CA 1
ATOM 15979 C C . GLY C 1 313 ? 23.527 86.880 -9.533 1.00 21.18 313 GLY C C 1
ATOM 15980 O O . GLY C 1 313 ? 22.818 87.094 -10.520 1.00 22.10 313 GLY C O 1
ATOM 15984 N N . MET C 1 314 ? 24.851 87.052 -9.560 1.00 21.39 314 MET C N 1
ATOM 15985 C CA . MET C 1 314 ? 25.513 87.491 -10.785 1.00 22.09 314 MET C CA 1
ATOM 15986 C C . MET C 1 314 ? 25.482 86.397 -11.847 1.00 21.29 314 MET C C 1
ATOM 15987 O O . MET C 1 314 ? 25.258 86.682 -13.029 1.00 22.67 314 MET C O 1
ATOM 16001 N N . ILE C 1 315 ? 25.720 85.144 -11.448 1.00 21.93 315 ILE C N 1
ATOM 16002 C CA . ILE C 1 315 ? 25.599 84.017 -12.375 1.00 21.13 315 ILE C CA 1
ATOM 16003 C C . ILE C 1 315 ? 24.242 84.052 -13.063 1.00 20.78 315 ILE C C 1
ATOM 16004 O O . ILE C 1 315 ? 24.134 83.952 -14.292 1.00 21.92 315 ILE C O 1
ATOM 16020 N N . ASP C 1 316 ? 23.182 84.176 -12.272 1.00 20.49 316 ASP C N 1
ATOM 16021 C CA . ASP C 1 316 ? 21.844 84.170 -12.841 1.00 21.61 316 ASP C CA 1
ATOM 16022 C C . ASP C 1 316 ? 21.628 85.390 -13.723 1.00 22.51 316 ASP C C 1
ATOM 16023 O O . ASP C 1 316 ? 20.949 85.310 -14.755 1.00 22.42 316 ASP C O 1
ATOM 16032 N N . ARG C 1 317 ? 22.220 86.524 -13.342 1.00 23.13 317 ARG C N 1
ATOM 16033 C CA . ARG C 1 317 ? 22.119 87.730 -14.156 1.00 23.72 317 ARG C CA 1
ATOM 16034 C C . ARG C 1 317 ? 22.753 87.525 -15.527 1.00 22.83 317 ARG C C 1
ATOM 16035 O O . ARG C 1 317 ? 22.190 87.939 -16.549 1.00 21.63 317 ARG C O 1
ATOM 16056 N N . VAL C 1 318 ? 23.928 86.893 -15.570 1.00 21.42 318 VAL C N 1
ATOM 16057 C CA . VAL C 1 318 ? 24.639 86.729 -16.837 1.00 22.25 318 VAL C CA 1
ATOM 16058 C C . VAL C 1 318 ? 23.912 85.739 -17.737 1.00 22.44 318 VAL C C 1
ATOM 16059 O O . VAL C 1 318 ? 23.868 85.911 -18.962 1.00 21.84 318 VAL C O 1
ATOM 16072 N N . TRP C 1 319 ? 23.353 84.676 -17.155 1.00 22.07 319 TRP C N 1
ATOM 16073 C CA . TRP C 1 319 ? 22.496 83.781 -17.924 1.00 21.60 319 TRP C CA 1
ATOM 16074 C C . TRP C 1 319 ? 21.272 84.525 -18.444 1.00 22.30 319 TRP C C 1
ATOM 16075 O O . TRP C 1 319 ? 20.904 84.405 -19.620 1.00 21.79 319 TRP C O 1
ATOM 16096 N N . TRP C 1 320 ? 20.641 85.320 -17.578 1.00 21.41 320 TRP C N 1
ATOM 16097 C CA . TRP C 1 320 ? 19.454 86.076 -17.969 1.00 23.34 320 TRP C CA 1
ATOM 16098 C C . TRP C 1 320 ? 19.753 87.027 -19.125 1.00 23.97 320 TRP C C 1
ATOM 16099 O O . TRP C 1 320 ? 18.957 87.143 -20.063 1.00 24.22 320 TRP C O 1
ATOM 16120 N N . ILE C 1 321 ? 20.898 87.712 -19.083 1.00 23.53 321 ILE C N 1
ATOM 16121 C CA . ILE C 1 321 ? 21.285 88.567 -20.205 1.00 23.91 321 ILE C CA 1
ATOM 16122 C C . ILE C 1 321 ? 21.442 87.734 -21.470 1.00 24.70 321 ILE C C 1
ATOM 16123 O O . ILE C 1 321 ? 20.875 88.051 -22.522 1.00 25.65 321 ILE C O 1
ATOM 16139 N N . TRP C 1 322 ? 22.228 86.658 -21.384 1.00 24.32 322 TRP C N 1
ATOM 16140 C CA . TRP C 1 322 ? 22.458 85.805 -22.543 1.00 24.15 322 TRP C CA 1
ATOM 16141 C C . TRP C 1 322 ? 21.142 85.299 -23.119 1.00 24.47 322 TRP C C 1
ATOM 16142 O O . TRP C 1 322 ? 20.958 85.275 -24.342 1.00 25.16 322 TRP C O 1
ATOM 16163 N N . GLN C 1 323 ? 20.213 84.891 -22.256 1.00 23.04 323 GLN C N 1
ATOM 16164 C CA . GLN C 1 323 ? 18.925 84.407 -22.736 1.00 23.54 323 GLN C CA 1
ATOM 16165 C C . GLN C 1 323 ? 18.229 85.467 -23.573 1.00 27.44 323 GLN C C 1
ATOM 16166 O O . GLN C 1 323 ? 17.748 85.191 -24.677 1.00 26.21 323 GLN C O 1
ATOM 16180 N N . ASN C 1 324 ? 18.175 86.694 -23.060 1.00 25.28 324 ASN C N 1
ATOM 16181 C CA . ASN C 1 324 ? 17.360 87.737 -23.666 1.00 29.32 324 ASN C CA 1
ATOM 16182 C C . ASN C 1 324 ? 17.950 88.303 -24.952 1.00 29.16 324 ASN C C 1
ATOM 16183 O O . ASN C 1 324 ? 17.280 89.111 -25.605 1.00 33.02 324 ASN C O 1
ATOM 16194 N N . LEU C 1 325 ? 19.157 87.903 -25.346 1.00 27.86 325 LEU C N 1
ATOM 16195 C CA . LEU C 1 325 ? 19.702 88.333 -26.626 1.00 27.91 325 LEU C CA 1
ATOM 16196 C C . LEU C 1 325 ? 19.071 87.596 -27.797 1.00 33.09 325 LEU C C 1
ATOM 16197 O O . LEU C 1 325 ? 19.150 88.074 -28.930 1.00 30.86 325 LEU C O 1
ATOM 16213 N N . ASP C 1 326 ? 18.450 86.445 -27.552 1.00 29.98 326 ASP C N 1
ATOM 16214 C CA . ASP C 1 326 ? 17.744 85.712 -28.596 1.00 30.51 326 ASP C CA 1
ATOM 16215 C C . ASP C 1 326 ? 16.759 84.759 -27.935 1.00 31.57 326 ASP C C 1
ATOM 16216 O O . ASP C 1 326 ? 16.953 83.537 -27.937 1.00 30.54 326 ASP C O 1
ATOM 16225 N N . LEU C 1 327 ? 15.696 85.333 -27.369 1.00 31.04 327 LEU C N 1
ATOM 16226 C CA . LEU C 1 327 ? 14.804 84.586 -26.490 1.00 31.24 327 LEU C CA 1
ATOM 16227 C C . LEU C 1 327 ? 14.112 83.446 -27.226 1.00 31.88 327 LEU C C 1
ATOM 16228 O O . LEU C 1 327 ? 13.952 82.349 -26.674 1.00 30.43 327 LEU C O 1
ATOM 16244 N N . ARG C 1 328 ? 13.694 83.686 -28.473 1.00 31.79 328 ARG C N 1
ATOM 16245 C CA . ARG C 1 328 ? 13.036 82.647 -29.261 1.00 33.16 328 ARG C CA 1
ATOM 16246 C C . ARG C 1 328 ? 13.840 81.354 -29.256 1.00 35.27 328 ARG C C 1
ATOM 16247 O O . ARG C 1 328 ? 13.273 80.255 -29.258 1.00 34.33 328 ARG C O 1
ATOM 16268 N N . LYS C 1 329 ? 15.165 81.468 -29.258 1.00 32.82 329 LYS C N 1
ATOM 16269 C CA . LYS C 1 329 ? 16.037 80.309 -29.346 1.00 32.51 329 LYS C CA 1
ATOM 16270 C C . LYS C 1 329 ? 16.677 79.932 -28.020 1.00 32.15 329 LYS C C 1
ATOM 16271 O O . LYS C 1 329 ? 17.118 78.786 -27.871 1.00 30.74 329 LYS C O 1
ATOM 16290 N N . ARG C 1 330 ? 16.733 80.856 -27.054 1.00 29.28 330 ARG C N 1
ATOM 16291 C CA . ARG C 1 330 ? 17.537 80.660 -25.858 1.00 26.82 330 ARG C CA 1
ATOM 16292 C C . ARG C 1 330 ? 16.747 80.553 -24.565 1.00 26.04 330 ARG C C 1
ATOM 16293 O O . ARG C 1 330 ? 17.291 80.044 -23.579 1.00 25.86 330 ARG C O 1
ATOM 16314 N N . GLN C 1 331 ? 15.497 81.015 -24.521 1.00 26.72 331 GLN C N 1
ATOM 16315 C CA . GLN C 1 331 ? 14.785 80.992 -23.249 1.00 27.46 331 GLN C CA 1
ATOM 16316 C C . GLN C 1 331 ? 14.719 79.576 -22.689 1.00 28.11 331 GLN C C 1
ATOM 16317 O O . GLN C 1 331 ? 14.998 79.354 -21.506 1.00 25.84 331 GLN C O 1
ATOM 16331 N N . ASN C 1 332 ? 14.357 78.604 -23.530 1.00 25.68 332 ASN C N 1
ATOM 16332 C CA . ASN C 1 332 ? 14.136 77.226 -23.100 1.00 26.23 332 ASN C CA 1
ATOM 16333 C C . ASN C 1 332 ? 15.296 76.299 -23.428 1.00 26.27 332 ASN C C 1
ATOM 16334 O O . ASN C 1 332 ? 15.147 75.079 -23.296 1.00 25.76 332 ASN C O 1
ATOM 16345 N N . ALA C 1 333 ? 16.440 76.834 -23.851 1.00 24.07 333 ALA C N 1
ATOM 16346 C CA . ALA C 1 333 ? 17.523 75.988 -24.333 1.00 24.05 333 ALA C CA 1
ATOM 16347 C C . ALA C 1 333 ? 18.162 75.221 -23.183 1.00 25.53 333 ALA C C 1
ATOM 16348 O O . ALA C 1 333 ? 18.459 75.791 -22.126 1.00 23.50 333 ALA C O 1
ATOM 16355 N N . ILE C 1 334 ? 18.371 73.923 -23.399 1.00 25.24 334 ILE C N 1
ATOM 16356 C CA . ILE C 1 334 ? 18.986 73.033 -22.422 1.00 26.54 334 ILE C CA 1
ATOM 16357 C C . ILE C 1 334 ? 19.967 72.126 -23.149 1.00 26.22 334 ILE C C 1
ATOM 16358 O O . ILE C 1 334 ? 19.743 71.726 -24.295 1.00 25.73 334 ILE C O 1
ATOM 16374 N N . SER C 1 335 ? 21.053 71.788 -22.465 1.00 25.79 335 SER C N 1
ATOM 16375 C CA . SER C 1 335 ? 21.976 70.780 -22.960 1.00 28.12 335 SER C CA 1
ATOM 16376 C C . SER C 1 335 ? 22.670 70.125 -21.774 1.00 24.55 335 SER C C 1
ATOM 16377 O O . SER C 1 335 ? 22.814 70.730 -20.709 1.00 21.58 335 SER C O 1
ATOM 16385 N N . GLY C 1 336 ? 23.081 68.882 -21.963 1.00 23.43 336 GLY C N 1
ATOM 16386 C CA . GLY C 1 336 ? 23.742 68.118 -20.922 1.00 22.14 336 GLY C CA 1
ATOM 16387 C C . GLY C 1 336 ? 22.818 67.074 -20.322 1.00 20.89 336 GLY C C 1
ATOM 16388 O O . GLY C 1 336 ? 21.687 66.863 -20.768 1.00 19.29 336 GLY C O 1
ATOM 16392 N N . THR C 1 337 ? 23.319 66.421 -19.270 1.00 21.13 337 THR C N 1
ATOM 16393 C CA . THR C 1 337 ? 22.616 65.295 -18.659 1.00 20.42 337 THR C CA 1
ATOM 16394 C C . THR C 1 337 ? 22.417 65.517 -17.168 1.00 22.22 337 THR C C 1
ATOM 16395 O O . THR C 1 337 ? 22.684 66.606 -16.655 1.00 21.19 337 THR C O 1
ATOM 16406 N N . GLY C 1 338 ? 21.973 64.480 -16.466 1.00 21.34 338 GLY C N 1
ATOM 16407 C CA . GLY C 1 338 ? 21.711 64.548 -15.047 1.00 20.10 338 GLY C CA 1
ATOM 16408 C C . GLY C 1 338 ? 22.865 64.144 -14.160 1.00 19.94 338 GLY C C 1
ATOM 16409 O O . GLY C 1 338 ? 22.680 64.015 -12.944 1.00 22.01 338 GLY C O 1
ATOM 16413 N N . THR C 1 339 ? 24.051 63.941 -14.718 1.00 18.68 339 THR C N 1
ATOM 16414 C CA . THR C 1 339 ? 25.221 63.587 -13.931 1.00 20.53 339 THR C CA 1
ATOM 16415 C C . THR C 1 339 ? 26.372 64.521 -14.274 1.00 20.00 339 THR C C 1
ATOM 16416 O O . THR C 1 339 ? 26.540 64.927 -15.428 1.00 18.36 339 THR C O 1
ATOM 16427 N N . PHE C 1 340 ? 27.157 64.843 -13.248 1.00 21.01 340 PHE C N 1
ATOM 16428 C CA . PHE C 1 340 ? 28.337 65.699 -13.323 1.00 20.32 340 PHE C CA 1
ATOM 16429 C C . PHE C 1 340 ? 29.249 65.293 -14.472 1.00 21.55 340 PHE C C 1
ATOM 16430 O O . PHE C 1 340 ? 29.852 64.219 -14.436 1.00 20.75 340 PHE C O 1
ATOM 16447 N N . MET C 1 341 ? 29.354 66.135 -15.501 1.00 20.72 341 MET C N 1
ATOM 16448 C CA . MET C 1 341 ? 30.183 65.830 -16.670 1.00 22.72 341 MET C CA 1
ATOM 16449 C C . MET C 1 341 ? 29.767 64.507 -17.319 1.00 23.25 341 MET C C 1
ATOM 16450 O O . MET C 1 341 ? 30.570 63.836 -17.975 1.00 24.63 341 MET C O 1
ATOM 16464 N N . ASN C 1 342 ? 28.498 64.144 -17.148 1.00 19.79 342 ASN C N 1
ATOM 16465 C CA . ASN C 1 342 ? 27.940 62.889 -17.660 1.00 21.76 342 ASN C CA 1
ATOM 16466 C C . ASN C 1 342 ? 28.756 61.676 -17.217 1.00 22.40 342 ASN C C 1
ATOM 16467 O O . ASN C 1 342 ? 28.967 60.730 -17.982 1.00 23.65 342 ASN C O 1
ATOM 16478 N N . ASN C 1 343 ? 29.180 61.688 -15.960 1.00 22.37 343 ASN C N 1
ATOM 16479 C CA . ASN C 1 343 ? 29.924 60.579 -15.356 1.00 25.34 343 ASN C CA 1
ATOM 16480 C C . ASN C 1 343 ? 29.173 60.052 -14.141 1.00 25.02 343 ASN C C 1
ATOM 16481 O O . ASN C 1 343 ? 29.051 60.778 -13.135 1.00 27.06 343 ASN C O 1
ATOM 16492 N N . PRO C 1 344 ? 28.619 58.827 -14.171 1.00 25.70 344 PRO C N 1
ATOM 16493 C CA . PRO C 1 344 ? 28.431 57.926 -15.311 1.00 23.84 344 PRO C CA 1
ATOM 16494 C C . PRO C 1 344 ? 27.425 58.519 -16.291 1.00 22.48 344 PRO C C 1
ATOM 16495 O O . PRO C 1 344 ? 26.758 59.493 -15.939 1.00 21.01 344 PRO C O 1
ATOM 16506 N N . ALA C 1 345 ? 27.307 57.946 -17.487 1.00 21.08 345 ALA C N 1
ATOM 16507 C CA . ALA C 1 345 ? 26.369 58.477 -18.467 1.00 22.16 345 ALA C CA 1
ATOM 16508 C C . ALA C 1 345 ? 24.947 58.410 -17.931 1.00 23.85 345 ALA C C 1
ATOM 16509 O O . ALA C 1 345 ? 24.556 57.452 -17.260 1.00 19.31 345 ALA C O 1
ATOM 16516 N N . SER C 1 346 ? 24.178 59.441 -18.223 1.00 20.16 346 SER C N 1
ATOM 16517 C CA . SER C 1 346 ? 22.783 59.499 -17.818 1.00 20.19 346 SER C CA 1
ATOM 16518 C C . SER C 1 346 ? 21.991 60.145 -18.945 1.00 20.78 346 SER C C 1
ATOM 16519 O O . SER C 1 346 ? 22.587 60.669 -19.892 1.00 20.81 346 SER C O 1
ATOM 16527 N N . PRO C 1 347 ? 20.661 60.102 -18.902 1.00 21.52 347 PRO C N 1
ATOM 16528 C CA . PRO C 1 347 ? 19.874 60.674 -19.995 1.00 22.10 347 PRO C CA 1
ATOM 16529 C C . PRO C 1 347 ? 20.008 62.184 -20.064 1.00 22.22 347 PRO C C 1
ATOM 16530 O O . PRO C 1 347 ? 20.360 62.862 -19.094 1.00 20.52 347 PRO C O 1
ATOM 16541 N N . ASN C 1 348 ? 19.709 62.706 -21.249 1.00 22.30 348 ASN C N 1
ATOM 16542 C CA . ASN C 1 348 ? 19.719 64.146 -21.458 1.00 23.81 348 ASN C CA 1
ATOM 16543 C C . ASN C 1 348 ? 18.640 64.821 -20.621 1.00 23.61 348 ASN C C 1
ATOM 16544 O O . ASN C 1 348 ? 17.512 64.330 -20.508 1.00 22.58 348 ASN C O 1
ATOM 16554 N N . THR C 1 349 ? 18.995 65.964 -20.034 1.00 21.33 349 THR C N 1
ATOM 16555 C CA . THR C 1 349 ? 18.008 66.801 -19.369 1.00 22.71 349 THR C CA 1
ATOM 16556 C C . THR C 1 349 ? 16.992 67.315 -20.382 1.00 23.69 349 THR C C 1
ATOM 16557 O O . THR C 1 349 ? 17.329 67.594 -21.535 1.00 24.98 349 THR C O 1
ATOM 16568 N N . THR C 1 350 ? 15.736 67.420 -19.950 1.00 25.87 350 THR C N 1
ATOM 16569 C CA . THR C 1 350 ? 14.652 67.944 -20.769 1.00 27.11 350 THR C CA 1
ATOM 16570 C C . THR C 1 350 ? 13.878 68.985 -19.972 1.00 26.48 350 THR C C 1
ATOM 16571 O O . THR C 1 350 ? 14.095 69.172 -18.773 1.00 26.42 350 THR C O 1
ATOM 16582 N N . LEU C 1 351 ? 12.956 69.668 -20.658 1.00 27.23 351 LEU C N 1
ATOM 16583 C CA . LEU C 1 351 ? 12.058 70.595 -19.977 1.00 28.78 351 LEU C CA 1
ATOM 16584 C C . LEU C 1 351 ? 11.136 69.883 -18.995 1.00 29.52 351 LEU C C 1
ATOM 16585 O O . LEU C 1 351 ? 10.604 70.525 -18.078 1.00 28.01 351 LEU C O 1
ATOM 16601 N N . ASP C 1 352 ? 10.943 68.569 -19.154 1.00 28.91 352 ASP C N 1
ATOM 16602 C CA . ASP C 1 352 ? 10.112 67.795 -18.239 1.00 28.07 352 ASP C CA 1
ATOM 16603 C C . ASP C 1 352 ? 10.874 67.314 -17.008 1.00 28.77 352 ASP C C 1
ATOM 16604 O O . ASP C 1 352 ? 10.240 66.886 -16.038 1.00 29.67 352 ASP C O 1
ATOM 16613 N N . THR C 1 353 ? 12.205 67.369 -17.026 1.00 26.78 353 THR C N 1
ATOM 16614 C CA . THR C 1 353 ? 13.002 66.964 -15.873 1.00 27.36 353 THR C CA 1
ATOM 16615 C C . THR C 1 353 ? 12.568 67.709 -14.617 1.00 28.38 353 THR C C 1
ATOM 16616 O O . THR C 1 353 ? 12.361 68.925 -14.633 1.00 28.16 353 THR C O 1
ATOM 16627 N N . VAL C 1 354 ? 12.452 66.970 -13.514 1.00 26.92 354 VAL C N 1
ATOM 16628 C CA . VAL C 1 354 ? 12.032 67.529 -12.233 1.00 28.37 354 VAL C CA 1
ATOM 16629 C C . VAL C 1 354 ? 13.252 67.677 -11.334 1.00 31.49 354 VAL C C 1
ATOM 16630 O O . VAL C 1 354 ? 14.087 66.766 -11.239 1.00 28.67 354 VAL C O 1
ATOM 16643 N N . ILE C 1 355 ? 13.355 68.827 -10.672 1.00 28.74 355 ILE C N 1
ATOM 16644 C CA . ILE C 1 355 ? 14.405 69.081 -9.697 1.00 29.34 355 ILE C CA 1
ATOM 16645 C C . ILE C 1 355 ? 13.748 69.549 -8.403 1.00 27.86 355 ILE C C 1
ATOM 16646 O O . ILE C 1 355 ? 12.580 69.942 -8.379 1.00 28.90 355 ILE C O 1
ATOM 16662 N N . ASP C 1 356 ? 14.504 69.473 -7.311 1.00 27.62 356 ASP C N 1
ATOM 16663 C CA . ASP C 1 356 ? 13.992 69.862 -6.007 1.00 27.72 356 ASP C CA 1
ATOM 16664 C C . ASP C 1 356 ? 15.147 70.359 -5.150 1.00 25.87 356 ASP C C 1
ATOM 16665 O O . ASP C 1 356 ? 16.319 70.147 -5.466 1.00 26.24 356 ASP C O 1
ATOM 16674 N N . LEU C 1 357 ? 14.794 71.043 -4.061 1.00 25.55 357 LEU C N 1
ATOM 16675 C CA . LEU C 1 357 ? 15.752 71.566 -3.095 1.00 24.42 357 LEU C CA 1
ATOM 16676 C C . LEU C 1 357 ? 15.636 70.848 -1.753 1.00 26.97 357 LEU C C 1
ATOM 16677 O O . LEU C 1 357 ? 15.923 71.431 -0.705 1.00 25.31 357 LEU C O 1
ATOM 16693 N N . GLY C 1 358 ? 15.202 69.594 -1.769 1.00 27.72 358 GLY C N 1
ATOM 16694 C CA . GLY C 1 358 ? 15.084 68.849 -0.526 1.00 28.75 358 GLY C CA 1
ATOM 16695 C C . GLY C 1 358 ? 14.196 69.572 0.462 1.00 30.06 358 GLY C C 1
ATOM 16696 O O . GLY C 1 358 ? 13.064 69.952 0.143 1.00 29.81 358 GLY C O 1
ATOM 16700 N N . TYR C 1 359 ? 14.712 69.774 1.677 1.00 29.77 359 TYR C N 1
ATOM 16701 C CA . TYR C 1 359 ? 13.975 70.427 2.753 1.00 30.59 359 TYR C CA 1
ATOM 16702 C C . TYR C 1 359 ? 14.371 71.883 2.945 1.00 31.65 359 TYR C C 1
ATOM 16703 O O . TYR C 1 359 ? 13.980 72.490 3.946 1.00 31.79 359 TYR C O 1
ATOM 16721 N N . ALA C 1 360 ? 15.148 72.457 2.025 1.00 32.41 360 ALA C N 1
ATOM 16722 C CA . ALA C 1 360 ? 15.532 73.857 2.169 1.00 30.75 360 ALA C CA 1
ATOM 16723 C C . ALA C 1 360 ? 14.316 74.765 2.056 1.00 30.17 360 ALA C C 1
ATOM 16724 O O . ALA C 1 360 ? 14.091 75.630 2.911 1.00 31.25 360 ALA C O 1
ATOM 16731 N N . ASN C 1 361 ? 13.521 74.578 1.005 1.00 31.69 361 ASN C N 1
ATOM 16732 C CA . ASN C 1 361 ? 12.345 75.394 0.738 1.00 33.20 361 ASN C CA 1
ATOM 16733 C C . ASN C 1 361 ? 11.761 74.948 -0.593 1.00 33.27 361 ASN C C 1
ATOM 16734 O O . ASN C 1 361 ? 12.458 74.378 -1.440 1.00 31.42 361 ASN C O 1
ATOM 16745 N N . GLY C 1 362 ? 10.474 75.217 -0.768 1.00 32.57 362 GLY C N 1
ATOM 16746 C CA . GLY C 1 362 ? 9.812 74.895 -2.014 1.00 34.82 362 GLY C CA 1
ATOM 16747 C C . GLY C 1 362 ? 9.586 73.401 -2.184 1.00 37.33 362 GLY C C 1
ATOM 16748 O O . GLY C 1 362 ? 9.805 72.587 -1.287 1.00 38.55 362 GLY C O 1
ATOM 16752 N N . GLY C 1 363 ? 9.141 73.054 -3.386 1.00 38.06 363 GLY C N 1
ATOM 16753 C CA . GLY C 1 363 ? 8.850 71.683 -3.725 1.00 33.52 363 GLY C CA 1
ATOM 16754 C C . GLY C 1 363 ? 9.359 71.318 -5.102 1.00 33.18 363 GLY C C 1
ATOM 16755 O O . GLY C 1 363 ? 9.971 72.132 -5.801 1.00 36.07 363 GLY C O 1
ATOM 16759 N N . PRO C 1 364 ? 9.123 70.074 -5.514 1.00 33.59 364 PRO C N 1
ATOM 16760 C CA . PRO C 1 364 ? 9.569 69.644 -6.843 1.00 31.59 364 PRO C CA 1
ATOM 16761 C C . PRO C 1 364 ? 8.964 70.510 -7.934 1.00 31.00 364 PRO C C 1
ATOM 16762 O O . PRO C 1 364 ? 7.821 70.961 -7.837 1.00 32.09 364 PRO C O 1
ATOM 16773 N N . ILE C 1 365 ? 9.749 70.740 -8.983 1.00 30.24 365 ILE C N 1
ATOM 16774 C CA . ILE C 1 365 ? 9.344 71.628 -10.067 1.00 29.00 365 ILE C CA 1
ATOM 16775 C C . ILE C 1 365 ? 10.052 71.199 -11.343 1.00 27.37 365 ILE C C 1
ATOM 16776 O O . ILE C 1 365 ? 11.229 70.829 -11.323 1.00 27.25 365 ILE C O 1
ATOM 16792 N N . ALA C 1 366 ? 9.328 71.259 -12.455 1.00 27.52 366 ALA C N 1
ATOM 16793 C CA . ALA C 1 366 ? 9.883 70.904 -13.749 1.00 28.69 366 ALA C CA 1
ATOM 16794 C C . ALA C 1 366 ? 10.750 72.029 -14.300 1.00 26.81 366 ALA C C 1
ATOM 16795 O O . ALA C 1 366 ? 10.489 73.215 -14.077 1.00 26.27 366 ALA C O 1
ATOM 16802 N N . MET C 1 367 ? 11.785 71.634 -15.044 1.00 24.31 367 MET C N 1
ATOM 16803 C CA . MET C 1 367 ? 12.700 72.597 -15.653 1.00 25.03 367 MET C CA 1
ATOM 16804 C C . MET C 1 367 ? 11.958 73.655 -16.458 1.00 27.47 367 MET C C 1
ATOM 16805 O O . MET C 1 367 ? 12.363 74.825 -16.483 1.00 25.61 367 MET C O 1
ATOM 16819 N N . ARG C 1 368 ? 10.877 73.261 -17.136 1.00 27.25 368 ARG C N 1
ATOM 16820 C CA . ARG C 1 368 ? 10.152 74.201 -17.988 1.00 29.97 368 ARG C CA 1
ATOM 16821 C C . ARG C 1 368 ? 9.715 75.432 -17.209 1.00 29.75 368 ARG C C 1
ATOM 16822 O O . ARG C 1 368 ? 9.727 76.550 -17.736 1.00 29.16 368 ARG C O 1
ATOM 16843 N N . ASP C 1 369 ? 9.321 75.246 -15.953 1.00 27.21 369 ASP C N 1
ATOM 16844 C CA . ASP C 1 369 ? 8.829 76.349 -15.138 1.00 30.55 369 ASP C CA 1
ATOM 16845 C C . ASP C 1 369 ? 9.944 77.231 -14.592 1.00 27.41 369 ASP C C 1
ATOM 16846 O O . ASP C 1 369 ? 9.642 78.227 -13.930 1.00 28.52 369 ASP C O 1
ATOM 16855 N N . LEU C 1 370 ? 11.212 76.904 -14.863 1.00 25.54 370 LEU C N 1
ATOM 16856 C CA . LEU C 1 370 ? 12.346 77.650 -14.330 1.00 25.92 370 LEU C CA 1
ATOM 16857 C C . LEU C 1 370 ? 13.064 78.509 -15.363 1.00 22.70 370 LEU C C 1
ATOM 16858 O O . LEU C 1 370 ? 13.964 79.271 -14.990 1.00 22.93 370 LEU C O 1
ATOM 16874 N N . MET C 1 371 ? 12.702 78.411 -16.637 1.00 22.99 371 MET C N 1
ATOM 16875 C CA . MET C 1 371 ? 13.553 78.941 -17.693 1.00 22.20 371 MET C CA 1
ATOM 16876 C C . MET C 1 371 ? 13.434 80.452 -17.871 1.00 23.69 371 MET C C 1
ATOM 16877 O O . MET C 1 371 ? 14.292 81.036 -18.541 1.00 22.42 371 MET C O 1
ATOM 16891 N N . SER C 1 372 ? 12.424 81.095 -17.281 1.00 23.90 372 SER C N 1
ATOM 16892 C CA . SER C 1 372 ? 12.176 82.523 -17.475 1.00 24.35 372 SER C CA 1
ATOM 16893 C C . SER C 1 372 ? 11.971 83.210 -16.131 1.00 24.55 372 SER C C 1
ATOM 16894 O O . SER C 1 372 ? 11.174 82.748 -15.312 1.00 24.48 372 SER C O 1
ATOM 16902 N N . THR C 1 373 ? 12.669 84.333 -15.914 1.00 25.95 373 THR C N 1
ATOM 16903 C CA . THR C 1 373 ? 12.540 85.072 -14.660 1.00 27.53 373 THR C CA 1
ATOM 16904 C C . THR C 1 373 ? 11.178 85.740 -14.493 1.00 26.44 373 THR C C 1
ATOM 16905 O O . THR C 1 373 ? 10.906 86.277 -13.415 1.00 26.90 373 THR C O 1
ATOM 16916 N N . THR C 1 374 ? 10.326 85.732 -15.518 1.00 26.50 374 THR C N 1
ATOM 16917 C CA . THR C 1 374 ? 8.982 86.292 -15.422 1.00 28.78 374 THR C CA 1
ATOM 16918 C C . THR C 1 374 ? 7.900 85.255 -15.710 1.00 30.07 374 THR C C 1
ATOM 16919 O O . THR C 1 374 ? 6.811 85.599 -16.172 1.00 32.98 374 THR C O 1
ATOM 16930 N N . ALA C 1 375 ? 8.174 83.984 -15.419 1.00 28.46 375 ALA C N 1
ATOM 16931 C CA . ALA C 1 375 ? 7.179 82.924 -15.543 1.00 29.08 375 ALA C CA 1
ATOM 16932 C C . ALA C 1 375 ? 7.419 81.919 -14.423 1.00 29.54 375 ALA C C 1
ATOM 16933 O O . ALA C 1 375 ? 8.353 82.057 -13.631 1.00 27.81 375 ALA C O 1
ATOM 16940 N N . GLY C 1 376 ? 6.568 80.899 -14.359 1.00 29.58 376 GLY C N 1
ATOM 16941 C CA . GLY C 1 376 ? 6.625 79.947 -13.275 1.00 32.94 376 GLY C CA 1
ATOM 16942 C C . GLY C 1 376 ? 6.492 80.641 -11.933 1.00 30.57 376 GLY C C 1
ATOM 16943 O O . GLY C 1 376 ? 5.595 81.468 -11.731 1.00 33.18 376 GLY C O 1
ATOM 16947 N N . PRO C 1 377 ? 7.383 80.335 -10.986 1.00 29.14 377 PRO C N 1
ATOM 16948 C CA . PRO C 1 377 ? 7.342 81.020 -9.687 1.00 31.97 377 PRO C CA 1
ATOM 16949 C C . PRO C 1 377 ? 8.041 82.369 -9.670 1.00 31.67 377 PRO C C 1
ATOM 16950 O O . PRO C 1 377 ? 7.989 83.057 -8.642 1.00 28.66 377 PRO C O 1
ATOM 16961 N N . PHE C 1 378 ? 8.682 82.767 -10.766 1.00 29.09 378 PHE C N 1
ATOM 16962 C CA . PHE C 1 378 ? 9.553 83.935 -10.785 1.00 27.81 378 PHE C CA 1
ATOM 16963 C C . PHE C 1 378 ? 8.828 85.144 -11.361 1.00 29.21 378 PHE C C 1
ATOM 16964 O O . PHE C 1 378 ? 8.020 85.021 -12.288 1.00 29.56 378 PHE C O 1
ATOM 16981 N N . CYS C 1 379 ? 9.148 86.318 -10.825 1.00 28.80 379 CYS C N 1
ATOM 16982 C CA . CYS C 1 379 ? 8.711 87.587 -11.386 1.00 28.83 379 CYS C CA 1
ATOM 16983 C C . CYS C 1 379 ? 9.755 88.635 -10.993 1.00 28.82 379 CYS C C 1
ATOM 16984 O O . CYS C 1 379 ? 9.551 89.458 -10.103 1.00 28.40 379 CYS C O 1
ATOM 16991 N N . TYR C 1 380 ? 10.909 88.595 -11.659 1.00 28.43 380 TYR C N 1
ATOM 16992 C CA . TYR C 1 380 ? 12.004 89.485 -11.306 1.00 27.03 380 TYR C CA 1
ATOM 16993 C C . TYR C 1 380 ? 12.843 89.802 -12.533 1.00 26.98 380 TYR C C 1
ATOM 16994 O O . TYR C 1 380 ? 12.826 89.086 -13.538 1.00 27.37 380 TYR C O 1
ATOM 17012 N N . VAL C 1 381 ? 13.589 90.899 -12.420 1.00 26.33 381 VAL C N 1
ATOM 17013 C CA . VAL C 1 381 ? 14.465 91.389 -13.473 1.00 25.12 381 VAL C CA 1
ATOM 17014 C C . VAL C 1 381 ? 15.723 91.917 -12.796 1.00 25.84 381 VAL C C 1
ATOM 17015 O O . VAL C 1 381 ? 15.749 92.153 -11.586 1.00 28.21 381 VAL C O 1
ATOM 17028 N N . TYR C 1 382 ? 16.784 92.071 -13.580 1.00 25.27 382 TYR C N 1
ATOM 17029 C CA . TYR C 1 382 ? 18.035 92.611 -13.071 1.00 26.47 382 TYR C CA 1
ATOM 17030 C C . TYR C 1 382 ? 18.223 94.055 -13.515 1.00 29.52 382 TYR C C 1
ATOM 17031 O O . TYR C 1 382 ? 17.939 94.412 -14.665 1.00 26.55 382 TYR C O 1
ATOM 17049 N N . LEU C 1 383 ? 18.694 94.879 -12.584 1.00 28.22 383 LEU C N 1
ATOM 17050 C CA . LEU C 1 383 ? 19.182 96.213 -12.900 1.00 33.04 383 LEU C CA 1
ATOM 17051 C C . LEU C 1 383 ? 20.572 96.394 -12.296 1.00 37.32 383 LEU C C 1
ATOM 17052 O O . LEU C 1 383 ? 20.890 97.399 -11.658 1.00 42.28 383 LEU C O 1
ATOM 17069 N N . THR D 1 5 ? 37.127 -23.874 15.963 1.00 70.99 5 THR D N 1
ATOM 17070 C CA . THR D 1 5 ? 36.375 -22.830 15.276 1.00 67.30 5 THR D CA 1
ATOM 17071 C C . THR D 1 5 ? 35.410 -22.167 16.259 1.00 67.17 5 THR D C 1
ATOM 17072 O O . THR D 1 5 ? 34.586 -22.838 16.878 1.00 66.95 5 THR D O 1
ATOM 17082 N N . LEU D 1 6 ? 35.527 -20.849 16.409 1.00 64.64 6 LEU D N 1
ATOM 17083 C CA . LEU D 1 6 ? 34.761 -20.130 17.414 1.00 59.86 6 LEU D CA 1
ATOM 17084 C C . LEU D 1 6 ? 33.313 -19.940 16.978 1.00 59.23 6 LEU D C 1
ATOM 17085 O O . LEU D 1 6 ? 33.005 -19.937 15.783 1.00 56.73 6 LEU D O 1
ATOM 17101 N N . PRO D 1 7 ? 32.398 -19.776 17.931 1.00 53.47 7 PRO D N 1
ATOM 17102 C CA . PRO D 1 7 ? 31.026 -19.419 17.569 1.00 54.79 7 PRO D CA 1
ATOM 17103 C C . PRO D 1 7 ? 30.969 -18.021 16.979 1.00 51.98 7 PRO D C 1
ATOM 17104 O O . PRO D 1 7 ? 31.819 -17.165 17.237 1.00 48.26 7 PRO D O 1
ATOM 17115 N N . THR D 1 8 ? 29.943 -17.803 16.160 1.00 53.99 8 THR D N 1
ATOM 17116 C CA . THR D 1 8 ? 29.732 -16.524 15.503 1.00 55.15 8 THR D CA 1
ATOM 17117 C C . THR D 1 8 ? 28.363 -15.929 15.784 1.00 50.25 8 THR D C 1
ATOM 17118 O O . THR D 1 8 ? 28.202 -14.711 15.651 1.00 53.38 8 THR D O 1
ATOM 17129 N N . THR D 1 9 ? 27.385 -16.742 16.172 1.00 51.26 9 THR D N 1
ATOM 17130 C CA . THR D 1 9 ? 26.079 -16.266 16.599 1.00 55.51 9 THR D CA 1
ATOM 17131 C C . THR D 1 9 ? 25.785 -16.829 17.980 1.00 56.08 9 THR D C 1
ATOM 17132 O O . THR D 1 9 ? 26.094 -17.990 18.264 1.00 52.03 9 THR D O 1
ATOM 17143 N N . ALA D 1 10 ? 25.200 -15.998 18.838 1.00 56.29 10 ALA D N 1
ATOM 17144 C CA . ALA D 1 10 ? 24.860 -16.421 20.188 1.00 53.68 10 ALA D CA 1
ATOM 17145 C C . ALA D 1 10 ? 23.609 -17.286 20.170 1.00 51.38 10 ALA D C 1
ATOM 17146 O O . ALA D 1 10 ? 22.619 -16.962 19.508 1.00 49.51 10 ALA D O 1
ATOM 17153 N N . SER D 1 11 ? 23.656 -18.387 20.911 1.00 51.06 11 SER D N 1
ATOM 17154 C CA . SER D 1 11 ? 22.523 -19.293 20.990 1.00 51.28 11 SER D CA 1
ATOM 17155 C C . SER D 1 11 ? 21.473 -18.768 21.960 1.00 52.16 11 SER D C 1
ATOM 17156 O O . SER D 1 11 ? 21.789 -18.133 22.971 1.00 49.95 11 SER D O 1
ATOM 17164 N N . SER D 1 12 ? 20.209 -19.047 21.641 1.00 53.07 12 SER D N 1
ATOM 17165 C CA . SER D 1 12 ? 19.115 -18.725 22.547 1.00 50.81 12 SER D CA 1
ATOM 17166 C C . SER D 1 12 ? 18.999 -19.721 23.692 1.00 51.59 12 SER D C 1
ATOM 17167 O O . SER D 1 12 ? 18.362 -19.407 24.705 1.00 54.71 12 SER D O 1
ATOM 17175 N N . SER D 1 13 ? 19.585 -20.907 23.555 1.00 49.21 13 SER D N 1
ATOM 17176 C CA . SER D 1 13 ? 19.600 -21.875 24.641 1.00 52.16 13 SER D CA 1
ATOM 17177 C C . SER D 1 13 ? 20.644 -21.466 25.671 1.00 49.64 13 SER D C 1
ATOM 17178 O O . SER D 1 13 ? 21.790 -21.165 25.321 1.00 46.13 13 SER D O 1
ATOM 17186 N N . THR D 1 14 ? 20.247 -21.466 26.944 1.00 50.78 14 THR D N 1
ATOM 17187 C CA . THR D 1 14 ? 21.145 -21.018 28.003 1.00 49.70 14 THR D CA 1
ATOM 17188 C C . THR D 1 14 ? 22.377 -21.911 28.092 1.00 49.46 14 THR D C 1
ATOM 17189 O O . THR D 1 14 ? 23.512 -21.422 28.138 1.00 43.40 14 THR D O 1
ATOM 17199 N N . ALA D 1 15 ? 22.169 -23.229 28.122 1.00 50.26 15 ALA D N 1
ATOM 17200 C CA . ALA D 1 15 ? 23.296 -24.151 28.208 1.00 49.05 15 ALA D CA 1
ATOM 17201 C C . ALA D 1 15 ? 24.225 -23.994 27.012 1.00 46.12 15 ALA D C 1
ATOM 17202 O O . ALA D 1 15 ? 25.452 -24.033 27.160 1.00 46.26 15 ALA D O 1
ATOM 17209 N N . VAL D 1 16 ? 23.658 -23.807 25.818 1.00 44.69 16 VAL D N 1
ATOM 17210 C CA . VAL D 1 16 ? 24.478 -23.630 24.620 1.00 46.68 16 VAL D CA 1
ATOM 17211 C C . VAL D 1 16 ? 25.319 -22.363 24.736 1.00 47.22 16 VAL D C 1
ATOM 17212 O O . VAL D 1 16 ? 26.539 -22.383 24.534 1.00 41.95 16 VAL D O 1
ATOM 17225 N N . ALA D 1 17 ? 24.675 -21.239 25.062 1.00 45.07 17 ALA D N 1
ATOM 17226 C CA . ALA D 1 17 ? 25.399 -19.977 25.176 1.00 41.94 17 ALA D CA 1
ATOM 17227 C C . ALA D 1 17 ? 26.510 -20.070 26.214 1.00 39.81 17 ALA D C 1
ATOM 17228 O O . ALA D 1 17 ? 27.616 -19.559 26.000 1.00 37.94 17 ALA D O 1
ATOM 17235 N N . SER D 1 18 ? 26.237 -20.718 27.350 1.00 46.00 18 SER D N 1
ATOM 17236 C CA . SER D 1 18 ? 27.268 -20.872 28.370 1.00 42.88 18 SER D CA 1
ATOM 17237 C C . SER D 1 18 ? 28.491 -21.582 27.805 1.00 41.02 18 SER D C 1
ATOM 17238 O O . SER D 1 18 ? 29.631 -21.214 28.113 1.00 38.58 18 SER D O 1
ATOM 17246 N N . SER D 1 19 ? 28.272 -22.601 26.971 1.00 44.38 19 SER D N 1
ATOM 17247 C CA . SER D 1 19 ? 29.388 -23.317 26.361 1.00 45.98 19 SER D CA 1
ATOM 17248 C C . SER D 1 19 ? 30.086 -22.459 25.315 1.00 40.20 19 SER D C 1
ATOM 17249 O O . SER D 1 19 ? 31.316 -22.502 25.186 1.00 40.70 19 SER D O 1
ATOM 17257 N N . GLN D 1 20 ? 29.321 -21.676 24.553 1.00 41.70 20 GLN D N 1
ATOM 17258 C CA . GLN D 1 20 ? 29.934 -20.698 23.660 1.00 43.27 20 GLN D CA 1
ATOM 17259 C C . GLN D 1 20 ? 30.833 -19.743 24.435 1.00 40.48 20 GLN D C 1
ATOM 17260 O O . GLN D 1 20 ? 31.963 -19.465 24.018 1.00 38.95 20 GLN D O 1
ATOM 17274 N N . LEU D 1 21 ? 30.351 -19.239 25.576 1.00 41.01 21 LEU D N 1
ATOM 17275 C CA . LEU D 1 21 ? 31.155 -18.321 26.376 1.00 40.13 21 LEU D CA 1
ATOM 17276 C C . LEU D 1 21 ? 32.446 -18.982 26.839 1.00 41.49 21 LEU D C 1
ATOM 17277 O O . LEU D 1 21 ? 33.516 -18.364 26.796 1.00 38.46 21 LEU D O 1
ATOM 17293 N N . ASP D 1 22 ? 32.368 -20.242 27.284 1.00 44.72 22 ASP D N 1
ATOM 17294 C CA . ASP D 1 22 ? 33.573 -20.969 27.672 1.00 44.81 22 ASP D CA 1
ATOM 17295 C C . ASP D 1 22 ? 34.564 -21.038 26.517 1.00 41.36 22 ASP D C 1
ATOM 17296 O O . ASP D 1 22 ? 35.756 -20.756 26.685 1.00 37.55 22 ASP D O 1
ATOM 17305 N N . GLN D 1 23 ? 34.083 -21.404 25.328 1.00 40.77 23 GLN D N 1
ATOM 17306 C CA . GLN D 1 23 ? 34.973 -21.522 24.176 1.00 46.56 23 GLN D CA 1
ATOM 17307 C C . GLN D 1 23 ? 35.684 -20.202 23.895 1.00 44.06 23 GLN D C 1
ATOM 17308 O O . GLN D 1 23 ? 36.914 -20.159 23.765 1.00 41.91 23 GLN D O 1
ATOM 17322 N N . LEU D 1 24 ? 34.920 -19.109 23.802 1.00 42.63 24 LEU D N 1
ATOM 17323 C CA . LEU D 1 24 ? 35.516 -17.802 23.543 1.00 38.87 24 LEU D CA 1
ATOM 17324 C C . LEU D 1 24 ? 36.485 -17.413 24.648 1.00 38.30 24 LEU D C 1
ATOM 17325 O O . LEU D 1 24 ? 37.570 -16.884 24.377 1.00 37.72 24 LEU D O 1
ATOM 17341 N N . ALA D 1 25 ? 36.111 -17.667 25.905 1.00 37.54 25 ALA D N 1
ATOM 17342 C CA . ALA D 1 25 ? 37.002 -17.367 27.021 1.00 38.50 25 ALA D CA 1
ATOM 17343 C C . ALA D 1 25 ? 38.296 -18.164 26.910 1.00 42.05 25 ALA D C 1
ATOM 17344 O O . ALA D 1 25 ? 39.394 -17.626 27.107 1.00 38.26 25 ALA D O 1
ATOM 17351 N N . ASN D 1 26 ? 38.184 -19.458 26.604 1.00 42.31 26 ASN D N 1
ATOM 17352 C CA . ASN D 1 26 ? 39.378 -20.272 26.406 1.00 44.07 26 ASN D CA 1
ATOM 17353 C C . ASN D 1 26 ? 40.204 -19.749 25.236 1.00 43.34 26 ASN D C 1
ATOM 17354 O O . ASN D 1 26 ? 41.440 -19.713 25.304 1.00 42.10 26 ASN D O 1
ATOM 17365 N N . PHE D 1 27 ? 39.541 -19.328 24.156 1.00 40.45 27 PHE D N 1
ATOM 17366 C CA . PHE D 1 27 ? 40.268 -18.717 23.048 1.00 42.68 27 PHE D CA 1
ATOM 17367 C C . PHE D 1 27 ? 41.090 -17.530 23.533 1.00 42.00 27 PHE D C 1
ATOM 17368 O O . PHE D 1 27 ? 42.287 -17.429 23.244 1.00 39.11 27 PHE D O 1
ATOM 17385 N N . ALA D 1 28 ? 40.464 -16.626 24.291 1.00 40.23 28 ALA D N 1
ATOM 17386 C CA . ALA D 1 28 ? 41.182 -15.453 24.777 1.00 40.48 28 ALA D CA 1
ATOM 17387 C C . ALA D 1 28 ? 42.307 -15.845 25.727 1.00 43.80 28 ALA D C 1
ATOM 17388 O O . ALA D 1 28 ? 43.397 -15.259 25.685 1.00 40.86 28 ALA D O 1
ATOM 17395 N N . TYR D 1 29 ? 42.062 -16.819 26.608 1.00 40.27 29 TYR D N 1
ATOM 17396 C CA . TYR D 1 29 ? 43.128 -17.287 27.488 1.00 43.01 29 TYR D CA 1
ATOM 17397 C C . TYR D 1 29 ? 44.329 -17.751 26.673 1.00 42.68 29 TYR D C 1
ATOM 17398 O O . TYR D 1 29 ? 45.475 -17.394 26.970 1.00 41.54 29 TYR D O 1
ATOM 17416 N N . ASN D 1 30 ? 44.080 -18.535 25.623 1.00 39.35 30 ASN D N 1
ATOM 17417 C CA . ASN D 1 30 ? 45.169 -18.981 24.761 1.00 48.87 30 ASN D CA 1
ATOM 17418 C C . ASN D 1 30 ? 45.904 -17.800 24.143 1.00 48.05 30 ASN D C 1
ATOM 17419 O O . ASN D 1 30 ? 47.141 -17.782 24.107 1.00 47.96 30 ASN D O 1
ATOM 17429 N N . VAL D 1 31 ? 45.164 -16.802 23.649 1.00 44.92 31 VAL D N 1
ATOM 17430 C CA . VAL D 1 31 ? 45.801 -15.670 22.980 1.00 44.56 31 VAL D CA 1
ATOM 17431 C C . VAL D 1 31 ? 46.702 -14.923 23.950 1.00 48.48 31 VAL D C 1
ATOM 17432 O O . VAL D 1 31 ? 47.834 -14.553 23.614 1.00 47.66 31 VAL D O 1
ATOM 17445 N N . THR D 1 32 ? 46.212 -14.679 25.168 1.00 44.46 32 THR D N 1
ATOM 17446 C CA . THR D 1 32 ? 47.009 -13.938 26.138 1.00 46.97 32 THR D CA 1
ATOM 17447 C C . THR D 1 32 ? 48.250 -14.727 26.536 1.00 50.57 32 THR D C 1
ATOM 17448 O O . THR D 1 32 ? 49.372 -14.214 26.471 1.00 50.49 32 THR D O 1
ATOM 17459 N N . THR D 1 33 ? 48.068 -15.985 26.939 1.00 52.50 33 THR D N 1
ATOM 17460 C CA . THR D 1 33 ? 49.182 -16.756 27.481 1.00 52.97 33 THR D CA 1
ATOM 17461 C C . THR D 1 33 ? 50.245 -17.045 26.427 1.00 51.98 33 THR D C 1
ATOM 17462 O O . THR D 1 33 ? 51.427 -17.174 26.765 1.00 51.64 33 THR D O 1
ATOM 17473 N N . ASP D 1 34 ? 49.858 -17.150 25.155 1.00 45.48 34 ASP D N 1
ATOM 17474 C CA . ASP D 1 34 ? 50.849 -17.414 24.117 1.00 52.47 34 ASP D CA 1
ATOM 17475 C C . ASP D 1 34 ? 51.727 -16.193 23.863 1.00 54.47 34 ASP D C 1
ATOM 17476 O O . ASP D 1 34 ? 52.946 -16.325 23.698 1.00 60.27 34 ASP D O 1
ATOM 17485 N N . SER D 1 35 ? 51.134 -14.996 23.847 1.00 53.85 35 SER D N 1
ATOM 17486 C CA . SER D 1 35 ? 51.875 -13.792 23.487 1.00 52.16 35 SER D CA 1
ATOM 17487 C C . SER D 1 35 ? 52.734 -13.237 24.618 1.00 54.31 35 SER D C 1
ATOM 17488 O O . SER D 1 35 ? 53.665 -12.472 24.342 1.00 47.50 35 SER D O 1
ATOM 17496 N N . VAL D 1 36 ? 52.450 -13.580 25.876 1.00 55.66 36 VAL D N 1
ATOM 17497 C CA . VAL D 1 36 ? 53.237 -13.031 26.974 1.00 55.73 36 VAL D CA 1
ATOM 17498 C C . VAL D 1 36 ? 54.662 -13.564 26.906 1.00 56.28 36 VAL D C 1
ATOM 17499 O O . VAL D 1 36 ? 54.915 -14.685 26.443 1.00 53.31 36 VAL D O 1
ATOM 17512 N N . ALA D 1 37 ? 55.599 -12.754 27.384 1.00 56.86 37 ALA D N 1
ATOM 17513 C CA . ALA D 1 37 ? 56.988 -13.164 27.513 1.00 58.95 37 ALA D CA 1
ATOM 17514 C C . ALA D 1 37 ? 57.099 -14.375 28.438 1.00 63.10 37 ALA D C 1
ATOM 17515 O O . ALA D 1 37 ? 57.724 -15.380 28.094 1.00 70.17 37 ALA D O 1
ATOM 17522 N N . GLY D 1 46 ? 58.094 -6.865 31.577 1.00 64.61 46 GLY D N 1
ATOM 17523 C CA . GLY D 1 46 ? 57.948 -7.100 33.001 1.00 66.26 46 GLY D CA 1
ATOM 17524 C C . GLY D 1 46 ? 57.022 -8.263 33.300 1.00 62.41 46 GLY D C 1
ATOM 17525 O O . GLY D 1 46 ? 57.320 -9.114 34.138 1.00 62.22 46 GLY D O 1
ATOM 17528 N N . CYS D 1 47 ? 55.887 -8.293 32.609 1.00 56.11 47 CYS D N 1
ATOM 17529 C CA . CYS D 1 47 ? 54.920 -9.370 32.767 1.00 56.75 47 CYS D CA 1
ATOM 17530 C C . CYS D 1 47 ? 55.412 -10.605 32.021 1.00 57.53 47 CYS D C 1
ATOM 17531 O O . CYS D 1 47 ? 55.689 -10.542 30.818 1.00 58.91 47 CYS D O 1
ATOM 17538 N N . THR D 1 48 ? 55.529 -11.721 32.732 1.00 58.31 48 THR D N 1
ATOM 17539 C CA . THR D 1 48 ? 55.871 -13.005 32.139 1.00 59.24 48 THR D CA 1
ATOM 17540 C C . THR D 1 48 ? 54.779 -14.013 32.468 1.00 61.45 48 THR D C 1
ATOM 17541 O O . THR D 1 48 ? 53.947 -13.798 33.355 1.00 56.62 48 THR D O 1
ATOM 17552 N N . LEU D 1 49 ? 54.790 -15.133 31.740 1.00 57.91 49 LEU D N 1
ATOM 17553 C CA . LEU D 1 49 ? 53.888 -16.225 32.085 1.00 59.00 49 LEU D CA 1
ATOM 17554 C C . LEU D 1 49 ? 54.174 -16.751 33.483 1.00 59.44 49 LEU D C 1
ATOM 17555 O O . LEU D 1 49 ? 53.270 -17.259 34.156 1.00 55.00 49 LEU D O 1
ATOM 17571 N N . GLN D 1 50 ? 55.422 -16.631 33.936 1.00 61.14 50 GLN D N 1
ATOM 17572 C CA . GLN D 1 50 ? 55.799 -17.180 35.231 1.00 59.76 50 GLN D CA 1
ATOM 17573 C C . GLN D 1 50 ? 55.163 -16.390 36.371 1.00 63.26 50 GLN D C 1
ATOM 17574 O O . GLN D 1 50 ? 54.708 -16.978 37.359 1.00 63.27 50 GLN D O 1
ATOM 17588 N N . ASN D 1 51 ? 55.111 -15.060 36.249 1.00 61.62 51 ASN D N 1
ATOM 17589 C CA . ASN D 1 51 ? 54.481 -14.206 37.252 1.00 60.76 51 ASN D CA 1
ATOM 17590 C C . ASN D 1 51 ? 53.137 -13.662 36.771 1.00 58.88 51 ASN D C 1
ATOM 17591 O O . ASN D 1 51 ? 52.724 -12.567 37.159 1.00 57.58 51 ASN D O 1
ATOM 17602 N N . LEU D 1 52 ? 52.453 -14.420 35.922 1.00 58.55 52 LEU D N 1
ATOM 17603 C CA . LEU D 1 52 ? 51.132 -14.049 35.442 1.00 55.25 52 LEU D CA 1
ATOM 17604 C C . LEU D 1 52 ? 50.075 -14.448 36.463 1.00 56.75 52 LEU D C 1
ATOM 17605 O O . LEU D 1 52 ? 50.062 -15.587 36.941 1.00 52.74 52 LEU D O 1
ATOM 17621 N N . ARG D 1 53 ? 49.187 -13.516 36.791 1.00 48.10 53 ARG D N 1
ATOM 17622 C CA . ARG D 1 53 ? 48.127 -13.791 37.746 1.00 45.42 53 ARG D CA 1
ATOM 17623 C C . ARG D 1 53 ? 46.867 -14.248 37.019 1.00 44.52 53 ARG D C 1
ATOM 17624 O O . ARG D 1 53 ? 46.661 -13.966 35.836 1.00 44.31 53 ARG D O 1
ATOM 17645 N N . VAL D 1 54 ? 46.021 -14.974 37.746 1.00 37.97 54 VAL D N 1
ATOM 17646 C CA . VAL D 1 54 ? 44.809 -15.557 37.188 1.00 35.67 54 VAL D CA 1
ATOM 17647 C C . VAL D 1 54 ? 43.624 -15.116 38.033 1.00 38.50 54 VAL D C 1
ATOM 17648 O O . VAL D 1 54 ? 43.672 -15.188 39.266 1.00 39.05 54 VAL D O 1
ATOM 17661 N N . ARG D 1 55 ? 42.566 -14.669 37.366 1.00 33.97 55 ARG D N 1
ATOM 17662 C CA . ARG D 1 55 ? 41.322 -14.277 38.007 1.00 35.61 55 ARG D CA 1
ATOM 17663 C C . ARG D 1 55 ? 40.272 -15.327 37.681 1.00 35.13 55 ARG D C 1
ATOM 17664 O O . ARG D 1 55 ? 40.187 -15.793 36.539 1.00 37.14 55 ARG D O 1
ATOM 17685 N N . ARG D 1 56 ? 39.477 -15.708 38.682 1.00 31.23 56 ARG D N 1
ATOM 17686 C CA . ARG D 1 56 ? 38.588 -16.853 38.552 1.00 34.17 56 ARG D CA 1
ATOM 17687 C C . ARG D 1 56 ? 37.179 -16.536 39.032 1.00 33.63 56 ARG D C 1
ATOM 17688 O O . ARG D 1 56 ? 36.937 -15.593 39.790 1.00 34.60 56 ARG D O 1
ATOM 17709 N N . ASP D 1 57 ? 36.256 -17.367 38.560 1.00 31.63 57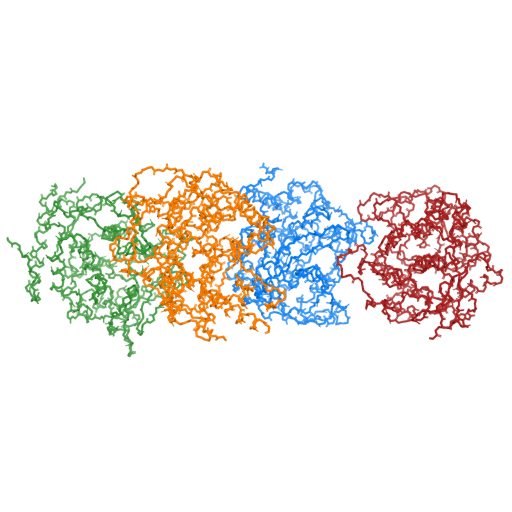 ASP D N 1
ATOM 17710 C CA . ASP D 1 57 ? 34.867 -17.334 38.989 1.00 33.61 57 ASP D CA 1
ATOM 17711 C C . ASP D 1 57 ? 34.757 -17.586 40.491 1.00 34.94 57 ASP D C 1
ATOM 17712 O O . ASP D 1 57 ? 35.362 -18.525 41.020 1.00 33.62 57 ASP D O 1
ATOM 17721 N N . TRP D 1 58 ? 33.978 -16.737 41.177 1.00 32.44 58 TRP D N 1
ATOM 17722 C CA . TRP D 1 58 ? 33.738 -16.906 42.614 1.00 37.52 58 TRP D CA 1
ATOM 17723 C C . TRP D 1 58 ? 33.399 -18.353 42.955 1.00 36.52 58 TRP D C 1
ATOM 17724 O O . TRP D 1 58 ? 33.842 -18.882 43.982 1.00 36.76 58 TRP D O 1
ATOM 17745 N N . ARG D 1 59 ? 32.608 -19.007 42.101 1.00 34.54 59 ARG D N 1
ATOM 17746 C CA . ARG D 1 59 ? 32.171 -20.372 42.359 1.00 36.86 59 ARG D CA 1
ATOM 17747 C C . ARG D 1 59 ? 33.329 -21.359 42.428 1.00 40.17 59 ARG D C 1
ATOM 17748 O O . ARG D 1 59 ? 33.172 -22.441 43.006 1.00 37.02 59 ARG D O 1
ATOM 17769 N N . ALA D 1 60 ? 34.476 -21.027 41.837 1.00 40.54 60 ALA D N 1
ATOM 17770 C CA . ALA D 1 60 ? 35.645 -21.897 41.871 1.00 38.77 60 ALA D CA 1
ATOM 17771 C C . ALA D 1 60 ? 36.536 -21.646 43.077 1.00 40.13 60 ALA D C 1
ATOM 17772 O O . ALA D 1 60 ? 37.506 -22.385 43.274 1.00 36.86 60 ALA D O 1
ATOM 17779 N N . PHE D 1 61 ? 36.245 -20.615 43.868 1.00 37.69 61 PHE D N 1
ATOM 17780 C CA . PHE D 1 61 ? 36.949 -20.402 45.124 1.00 39.99 61 PHE D CA 1
ATOM 17781 C C . PHE D 1 61 ? 36.513 -21.445 46.144 1.00 39.34 61 PHE D C 1
ATOM 17782 O O . PHE D 1 61 ? 35.318 -21.712 46.303 1.00 39.05 61 PHE D O 1
ATOM 17799 N N . SER D 1 62 ? 37.480 -22.033 46.837 1.00 40.15 62 SER D N 1
ATOM 17800 C CA . SER D 1 62 ? 37.152 -22.871 47.976 1.00 44.22 62 SER D CA 1
ATOM 17801 C C . SER D 1 62 ? 36.601 -22.007 49.110 1.00 40.54 62 SER D C 1
ATOM 17802 O O . SER D 1 62 ? 36.700 -20.777 49.098 1.00 38.02 62 SER D O 1
ATOM 17810 N N . LYS D 1 63 ? 36.008 -22.668 50.107 1.00 43.43 63 LYS D N 1
ATOM 17811 C CA . LYS D 1 63 ? 35.467 -21.938 51.249 1.00 43.70 63 LYS D CA 1
ATOM 17812 C C . LYS D 1 63 ? 36.545 -21.091 51.925 1.00 41.37 63 LYS D C 1
ATOM 17813 O O . LYS D 1 63 ? 36.323 -19.911 52.223 1.00 40.73 63 LYS D O 1
ATOM 17832 N N . THR D 1 64 ? 37.726 -21.665 52.157 1.00 40.95 64 THR D N 1
ATOM 17833 C CA . THR D 1 64 ? 38.811 -20.886 52.747 1.00 41.41 64 THR D CA 1
ATOM 17834 C C . THR D 1 64 ? 39.235 -19.759 51.816 1.00 39.47 64 THR D C 1
ATOM 17835 O O . THR D 1 64 ? 39.511 -18.640 52.265 1.00 37.56 64 THR D O 1
ATOM 17846 N N . GLN D 1 65 ? 39.302 -20.038 50.514 1.00 38.09 65 GLN D N 1
ATOM 17847 C CA . GLN D 1 65 ? 39.666 -19.005 49.552 1.00 39.42 65 GLN D CA 1
ATOM 17848 C C . GLN D 1 65 ? 38.672 -17.849 49.600 1.00 35.28 65 GLN D C 1
ATOM 17849 O O . GLN D 1 65 ? 39.066 -16.680 49.646 1.00 35.08 65 GLN D O 1
ATOM 17863 N N . LYS D 1 66 ? 37.372 -18.162 49.603 1.00 37.54 66 LYS D N 1
ATOM 17864 C CA . LYS D 1 66 ? 36.359 -17.116 49.708 1.00 33.76 66 LYS D CA 1
ATOM 17865 C C . LYS D 1 66 ? 36.535 -16.306 50.986 1.00 36.67 66 LYS D C 1
ATOM 17866 O O . LYS D 1 66 ? 36.426 -15.075 50.974 1.00 32.07 66 LYS D O 1
ATOM 17885 N N . LYS D 1 67 ? 36.780 -16.986 52.109 1.00 33.93 67 LYS D N 1
ATOM 17886 C CA . LYS D 1 67 ? 36.893 -16.285 53.382 1.00 36.74 67 LYS D CA 1
ATOM 17887 C C . LYS D 1 67 ? 38.141 -15.411 53.436 1.00 35.23 67 LYS D C 1
ATOM 17888 O O . LYS D 1 67 ? 38.128 -14.356 54.078 1.00 34.61 67 LYS D O 1
ATOM 17907 N N . ASP D 1 68 ? 39.222 -15.818 52.767 1.00 34.93 68 ASP D N 1
ATOM 17908 C CA . ASP D 1 68 ? 40.414 -14.974 52.720 1.00 34.75 68 ASP D CA 1
ATOM 17909 C C . ASP D 1 68 ? 40.145 -13.688 51.952 1.00 35.26 68 ASP D C 1
ATOM 17910 O O . ASP D 1 68 ? 40.606 -12.611 52.348 1.00 34.60 68 ASP D O 1
ATOM 17919 N N . TYR D 1 69 ? 39.406 -13.775 50.848 1.00 35.27 69 TYR D N 1
ATOM 17920 C CA . TYR D 1 69 ? 39.063 -12.568 50.103 1.00 35.75 69 TYR D CA 1
ATOM 17921 C C . TYR D 1 69 ? 38.183 -11.649 50.942 1.00 33.94 69 TYR D C 1
ATOM 17922 O O . TYR D 1 69 ? 38.499 -10.471 51.144 1.00 34.13 69 TYR D O 1
ATOM 17940 N N . ILE D 1 70 ? 37.070 -12.186 51.449 1.00 34.27 70 ILE D N 1
ATOM 17941 C CA . ILE D 1 70 ? 36.166 -11.422 52.308 1.00 34.46 70 ILE D CA 1
ATOM 17942 C C . ILE D 1 70 ? 36.939 -10.734 53.427 1.00 35.28 70 ILE D C 1
ATOM 17943 O O . ILE D 1 70 ? 36.748 -9.543 53.698 1.00 35.25 70 ILE D O 1
ATOM 17959 N N . ASN D 1 71 ? 37.804 -11.485 54.115 1.00 36.09 71 ASN D N 1
ATOM 17960 C CA . ASN D 1 71 ? 38.539 -10.923 55.246 1.00 38.37 71 ASN D CA 1
ATOM 17961 C C . ASN D 1 71 ? 39.414 -9.751 54.813 1.00 36.42 71 ASN D C 1
ATOM 17962 O O . ASN D 1 71 ? 39.565 -8.770 55.552 1.00 34.88 71 ASN D O 1
ATOM 17973 N N . SER D 1 72 ? 39.995 -9.828 53.616 1.00 36.24 72 SER D N 1
ATOM 17974 C CA . SER D 1 72 ? 40.831 -8.731 53.137 1.00 38.30 72 SER D CA 1
ATOM 17975 C C . SER D 1 72 ? 39.996 -7.488 52.851 1.00 38.23 72 SER D C 1
ATOM 17976 O O . SER D 1 72 ? 40.422 -6.362 53.140 1.00 37.99 72 SER D O 1
ATOM 17984 N N . VAL D 1 73 ? 38.800 -7.670 52.288 1.00 34.32 73 VAL D N 1
ATOM 17985 C CA . VAL D 1 73 ? 37.895 -6.542 52.094 1.00 37.11 73 VAL D CA 1
ATOM 17986 C C . VAL D 1 73 ? 37.515 -5.937 53.441 1.00 36.86 73 VAL D C 1
ATOM 17987 O O . VAL D 1 73 ? 37.567 -4.717 53.630 1.00 35.74 73 VAL D O 1
ATOM 18000 N N . LEU D 1 74 ? 37.135 -6.783 54.406 1.00 36.64 74 LEU D N 1
ATOM 18001 C CA . LEU D 1 74 ? 36.844 -6.279 55.747 1.00 39.04 74 LEU D CA 1
ATOM 18002 C C . LEU D 1 74 ? 38.012 -5.465 56.287 1.00 38.69 74 LEU D C 1
ATOM 18003 O O . LEU D 1 74 ? 37.820 -4.382 56.852 1.00 37.00 74 LEU D O 1
ATOM 18019 N N . CYS D 1 75 ? 39.234 -5.967 56.108 1.00 39.75 75 CYS D N 1
ATOM 18020 C CA . CYS D 1 75 ? 40.417 -5.225 56.528 1.00 41.56 75 CYS D CA 1
ATOM 18021 C C . CYS D 1 75 ? 40.421 -3.812 55.947 1.00 39.33 75 CYS D C 1
ATOM 18022 O O . CYS D 1 75 ? 40.584 -2.830 56.680 1.00 42.08 75 CYS D O 1
ATOM 18029 N N . LEU D 1 76 ? 40.218 -3.683 54.630 1.00 41.77 76 LEU D N 1
ATOM 18030 C CA . LEU D 1 76 ? 40.197 -2.352 54.023 1.00 43.60 76 LEU D CA 1
ATOM 18031 C C . LEU D 1 76 ? 39.152 -1.459 54.681 1.00 37.47 76 LEU D C 1
ATOM 18032 O O . LEU D 1 76 ? 39.387 -0.262 54.886 1.00 36.65 76 LEU D O 1
ATOM 18048 N N . GLN D 1 77 ? 37.993 -2.021 55.018 1.00 36.84 77 GLN D N 1
ATOM 18049 C CA . GLN D 1 77 ? 36.937 -1.261 55.675 1.00 38.78 77 GLN D CA 1
ATOM 18050 C C . GLN D 1 77 ? 37.262 -0.927 57.125 1.00 42.89 77 GLN D C 1
ATOM 18051 O O . GLN D 1 77 ? 36.441 -0.289 57.794 1.00 40.89 77 GLN D O 1
ATOM 18065 N N . LYS D 1 78 ? 38.435 -1.335 57.618 1.00 41.93 78 LYS D N 1
ATOM 18066 C CA . LYS D 1 78 ? 38.865 -1.066 58.982 1.00 46.18 78 LYS D CA 1
ATOM 18067 C C . LYS D 1 78 ? 40.005 -0.061 59.071 1.00 46.01 78 LYS D C 1
ATOM 18068 O O . LYS D 1 78 ? 40.177 0.559 60.125 1.00 52.91 78 LYS D O 1
ATOM 18087 N N . LEU D 1 79 ? 40.778 0.120 58.000 1.00 41.55 79 LEU D N 1
ATOM 18088 C CA . LEU D 1 79 ? 41.989 0.925 57.998 1.00 41.38 79 LEU D CA 1
ATOM 18089 C C . LEU D 1 79 ? 41.674 2.395 57.726 1.00 43.55 79 LEU D C 1
ATOM 18090 O O . LEU D 1 79 ? 40.749 2.704 56.973 1.00 45.34 79 LEU D O 1
ATOM 18106 N N . PRO D 1 80 ? 42.428 3.330 58.312 1.00 44.88 80 PRO D N 1
ATOM 18107 C CA . PRO D 1 80 ? 42.125 4.755 58.109 1.00 43.79 80 PRO D CA 1
ATOM 18108 C C . PRO D 1 80 ? 42.231 5.180 56.652 1.00 42.88 80 PRO D C 1
ATOM 18109 O O . PRO D 1 80 ? 43.071 4.689 55.897 1.00 42.04 80 PRO D O 1
ATOM 18120 N N . SER D 1 81 ? 41.390 6.143 56.279 1.00 45.44 81 SER D N 1
ATOM 18121 C CA . SER D 1 81 ? 41.359 6.661 54.918 1.00 45.64 81 SER D CA 1
ATOM 18122 C C . SER D 1 81 ? 42.519 7.621 54.661 1.00 45.52 81 SER D C 1
ATOM 18123 O O . SER D 1 81 ? 42.944 8.371 55.545 1.00 44.46 81 SER D O 1
ATOM 18131 N N . ARG D 1 82 ? 43.024 7.595 53.423 1.00 44.78 82 ARG D N 1
ATOM 18132 C CA . ARG D 1 82 ? 44.088 8.499 52.995 1.00 47.60 82 ARG D CA 1
ATOM 18133 C C . ARG D 1 82 ? 43.574 9.847 52.513 1.00 43.74 82 ARG D C 1
ATOM 18134 O O . ARG D 1 82 ? 44.311 10.837 52.578 1.00 48.30 82 ARG D O 1
ATOM 18155 N N . THR D 1 83 ? 42.355 9.906 51.993 1.00 45.97 83 THR D N 1
ATOM 18156 C CA . THR D 1 83 ? 41.874 11.137 51.380 1.00 45.11 83 THR D CA 1
ATOM 18157 C C . THR D 1 83 ? 41.907 12.270 52.402 1.00 45.76 83 THR D C 1
ATOM 18158 O O . THR D 1 83 ? 41.391 12.103 53.515 1.00 45.55 83 THR D O 1
ATOM 18169 N N . PRO D 1 84 ? 42.496 13.420 52.078 1.00 46.14 84 PRO D N 1
ATOM 18170 C CA . PRO D 1 84 ? 42.404 14.570 52.985 1.00 46.83 84 PRO D CA 1
ATOM 18171 C C . PRO D 1 84 ? 40.962 14.830 53.389 1.00 47.28 84 PRO D C 1
ATOM 18172 O O . PRO D 1 84 ? 40.059 14.866 52.550 1.00 46.98 84 PRO D O 1
ATOM 18183 N N . ALA D 1 85 ? 40.748 15.012 54.693 1.00 49.53 85 ALA D N 1
ATOM 18184 C CA . ALA D 1 85 ? 39.390 15.139 55.211 1.00 51.12 85 ALA D CA 1
ATOM 18185 C C . ALA D 1 85 ? 38.629 16.269 54.525 1.00 49.04 85 ALA D C 1
ATOM 18186 O O . ALA D 1 85 ? 37.418 16.159 54.300 1.00 48.29 85 ALA D O 1
ATOM 18193 N N . HIS D 1 86 ? 39.318 17.361 54.180 1.00 46.72 86 HIS D N 1
ATOM 18194 C CA . HIS D 1 86 ? 38.625 18.521 53.625 1.00 51.89 86 HIS D CA 1
ATOM 18195 C C . HIS D 1 86 ? 38.136 18.291 52.198 1.00 54.24 86 HIS D C 1
ATOM 18196 O O . HIS D 1 86 ? 37.284 19.050 51.723 1.00 55.72 86 HIS D O 1
ATOM 18210 N N . LEU D 1 87 ? 38.656 17.277 51.501 1.00 49.96 87 LEU D N 1
ATOM 18211 C CA . LEU D 1 87 ? 38.155 16.943 50.170 1.00 48.02 87 LEU D CA 1
ATOM 18212 C C . LEU D 1 87 ? 37.018 15.934 50.213 1.00 46.52 87 LEU D C 1
ATOM 18213 O O . LEU D 1 87 ? 36.195 15.898 49.292 1.00 42.36 87 LEU D O 1
ATOM 18229 N N . ALA D 1 88 ? 36.969 15.097 51.247 1.00 44.29 88 ALA D N 1
ATOM 18230 C CA . ALA D 1 88 ? 35.892 14.122 51.412 1.00 44.34 88 ALA D CA 1
ATOM 18231 C C . ALA D 1 88 ? 35.630 13.943 52.897 1.00 43.81 88 ALA D C 1
ATOM 18232 O O . ALA D 1 88 ? 36.123 13.001 53.529 1.00 42.97 88 ALA D O 1
ATOM 18239 N N . PRO D 1 89 ? 34.852 14.845 53.496 1.00 46.20 89 PRO D N 1
ATOM 18240 C CA . PRO D 1 89 ? 34.589 14.753 54.942 1.00 41.16 89 PRO D CA 1
ATOM 18241 C C . PRO D 1 89 ? 34.060 13.405 55.395 1.00 40.81 89 PRO D C 1
ATOM 18242 O O . PRO D 1 89 ? 34.342 12.988 56.526 1.00 43.13 89 PRO D O 1
ATOM 18253 N N . GLY D 1 90 ? 33.291 12.713 54.557 1.00 37.39 90 GLY D N 1
ATOM 18254 C CA . GLY D 1 90 ? 32.662 11.473 54.969 1.00 38.26 90 GLY D CA 1
ATOM 18255 C C . GLY D 1 90 ? 33.558 10.259 54.948 1.00 42.05 90 GLY D C 1
ATOM 18256 O O . GLY D 1 90 ? 33.179 9.219 55.498 1.00 37.57 90 GLY D O 1
ATOM 18260 N N . ALA D 1 91 ? 34.733 10.362 54.333 1.00 41.34 91 ALA D N 1
ATOM 18261 C CA . ALA D 1 91 ? 35.622 9.216 54.234 1.00 42.73 91 ALA D CA 1
ATOM 18262 C C . ALA D 1 91 ? 36.218 8.889 55.597 1.00 44.82 91 ALA D C 1
ATOM 18263 O O . ALA D 1 91 ? 36.625 9.780 56.347 1.00 43.67 91 ALA D O 1
ATOM 18270 N N . ARG D 1 92 ? 36.256 7.599 55.920 1.00 44.59 92 ARG D N 1
ATOM 18271 C CA . ARG D 1 92 ? 36.836 7.146 57.178 1.00 45.87 92 ARG D CA 1
ATOM 18272 C C . ARG D 1 92 ? 37.819 6.012 56.947 1.00 43.62 92 ARG D C 1
ATOM 18273 O O . ARG D 1 92 ? 38.782 5.855 57.704 1.00 44.34 92 ARG D O 1
ATOM 18294 N N . THR D 1 93 ? 37.587 5.216 55.910 1.00 39.42 93 THR D N 1
ATOM 18295 C CA . THR D 1 93 ? 38.339 3.993 55.704 1.00 42.02 93 THR D CA 1
ATOM 18296 C C . THR D 1 93 ? 38.986 3.992 54.328 1.00 40.87 93 THR D C 1
ATOM 18297 O O . THR D 1 93 ? 38.615 4.760 53.436 1.00 40.78 93 THR D O 1
ATOM 18308 N N . ARG D 1 94 ? 39.976 3.111 54.176 1.00 40.27 94 ARG D N 1
ATOM 18309 C CA . ARG D 1 94 ? 40.587 2.900 52.871 1.00 39.35 94 ARG D CA 1
ATOM 18310 C C . ARG D 1 94 ? 39.542 2.491 51.845 1.00 38.10 94 ARG D C 1
ATOM 18311 O O . ARG D 1 94 ? 39.625 2.873 50.673 1.00 36.56 94 ARG D O 1
ATOM 18332 N N . TYR D 1 95 ? 38.549 1.708 52.265 1.00 37.28 95 TYR D N 1
ATOM 18333 C CA . TYR D 1 95 ? 37.468 1.354 51.356 1.00 36.61 95 TYR D CA 1
ATOM 18334 C C . TYR D 1 95 ? 36.718 2.601 50.909 1.00 35.38 95 TYR D C 1
ATOM 18335 O O . TYR D 1 95 ? 36.419 2.760 49.720 1.00 32.95 95 TYR D O 1
ATOM 18353 N N . ASP D 1 96 ? 36.428 3.510 51.847 1.00 34.80 96 ASP D N 1
ATOM 18354 C CA . ASP D 1 96 ? 35.776 4.767 51.488 1.00 37.20 96 ASP D CA 1
ATOM 18355 C C . ASP D 1 96 ? 36.585 5.552 50.464 1.00 34.31 96 ASP D C 1
ATOM 18356 O O . ASP D 1 96 ? 36.009 6.303 49.668 1.00 33.86 96 ASP D O 1
ATOM 18365 N N . ASP D 1 97 ? 37.914 5.420 50.480 1.00 34.32 97 ASP D N 1
ATOM 18366 C CA . ASP D 1 97 ? 38.738 6.168 49.531 1.00 37.58 97 ASP D CA 1
ATOM 18367 C C . ASP D 1 97 ? 38.381 5.813 48.096 1.00 37.00 97 ASP D C 1
ATOM 18368 O O . ASP D 1 97 ? 38.384 6.679 47.213 1.00 33.67 97 ASP D O 1
ATOM 18377 N N . PHE D 1 98 ? 38.085 4.538 47.841 1.00 34.90 98 PHE D N 1
ATOM 18378 C CA . PHE D 1 98 ? 37.730 4.121 46.491 1.00 32.18 98 PHE D CA 1
ATOM 18379 C C . PHE D 1 98 ? 36.332 4.595 46.121 1.00 32.35 98 PHE D C 1
ATOM 18380 O O . PHE D 1 98 ? 36.104 5.042 44.989 1.00 30.75 98 PHE D O 1
ATOM 18397 N N . VAL D 1 99 ? 35.384 4.519 47.061 1.00 31.18 99 VAL D N 1
ATOM 18398 C CA . VAL D 1 99 ? 34.038 5.019 46.793 1.00 33.27 99 VAL D CA 1
ATOM 18399 C C . VAL D 1 99 ? 34.086 6.509 46.481 1.00 31.79 99 VAL D C 1
ATOM 18400 O O . VAL D 1 99 ? 33.409 6.987 45.563 1.00 30.45 99 VAL D O 1
ATOM 18413 N N . ALA D 1 100 ? 34.896 7.263 47.229 1.00 30.03 100 ALA D N 1
ATOM 18414 C CA . ALA D 1 100 ? 34.888 8.716 47.095 1.00 31.95 100 ALA D CA 1
ATOM 18415 C C . ALA D 1 100 ? 35.408 9.161 45.731 1.00 30.74 100 ALA D C 1
ATOM 18416 O O . ALA D 1 100 ? 34.873 10.107 45.140 1.00 27.99 100 ALA D O 1
ATOM 18423 N N . THR D 1 101 ? 36.467 8.525 45.221 1.00 31.14 101 THR D N 1
ATOM 18424 C CA . THR D 1 101 ? 36.959 8.938 43.910 1.00 30.12 101 THR D CA 1
ATOM 18425 C C . THR D 1 101 ? 35.985 8.541 42.810 1.00 28.65 101 THR D C 1
ATOM 18426 O O . THR D 1 101 ? 35.842 9.265 41.820 1.00 29.70 101 THR D O 1
ATOM 18437 N N . HIS D 1 102 ? 35.301 7.407 42.968 1.00 28.29 102 HIS D N 1
ATOM 18438 C CA . HIS D 1 102 ? 34.274 7.029 42.006 1.00 28.05 102 HIS D CA 1
ATOM 18439 C C . HIS D 1 102 ? 33.149 8.055 41.994 1.00 27.91 102 HIS D C 1
ATOM 18440 O O . HIS D 1 102 ? 32.729 8.522 40.928 1.00 26.83 102 HIS D O 1
ATOM 18454 N N . ILE D 1 103 ? 32.645 8.416 43.177 1.00 26.21 103 ILE D N 1
ATOM 18455 C CA . ILE D 1 103 ? 31.635 9.469 43.270 1.00 27.17 103 ILE D CA 1
ATOM 18456 C C . ILE D 1 103 ? 32.143 10.726 42.584 1.00 26.84 103 ILE D C 1
ATOM 18457 O O . ILE D 1 103 ? 31.433 11.371 41.805 1.00 26.88 103 ILE D O 1
ATOM 18473 N N . ASN D 1 104 ? 33.390 11.090 42.875 1.00 28.41 104 ASN D N 1
ATOM 18474 C CA . ASN D 1 104 ? 33.921 12.364 42.421 1.00 29.31 104 ASN D CA 1
ATOM 18475 C C . ASN D 1 104 ? 34.027 12.429 40.905 1.00 30.10 104 ASN D C 1
ATOM 18476 O O . ASN D 1 104 ? 33.941 13.518 40.324 1.00 29.54 104 ASN D O 1
ATOM 18486 N N . GLN D 1 105 ? 34.227 11.287 40.250 1.00 29.01 105 GLN D N 1
ATOM 18487 C CA . GLN D 1 105 ? 34.526 11.256 38.824 1.00 28.67 105 GLN D CA 1
ATOM 18488 C C . GLN D 1 105 ? 33.422 10.617 37.993 1.00 26.18 105 GLN D C 1
ATOM 18489 O O . GLN D 1 105 ? 33.633 10.360 36.802 1.00 26.84 105 GLN D O 1
ATOM 18503 N N . THR D 1 106 ? 32.249 10.372 38.580 1.00 24.99 106 THR D N 1
ATOM 18504 C CA . THR D 1 106 ? 31.225 9.591 37.894 1.00 25.67 106 THR D CA 1
ATOM 18505 C C . THR D 1 106 ? 30.878 10.189 36.536 1.00 27.80 106 THR D C 1
ATOM 18506 O O . THR D 1 106 ? 30.602 9.454 35.582 1.00 25.69 106 THR D O 1
ATOM 18517 N N . GLN D 1 107 ? 30.894 11.516 36.425 1.00 27.34 107 GLN D N 1
ATOM 18518 C CA . GLN D 1 107 ? 30.457 12.185 35.209 1.00 28.22 107 GLN D CA 1
ATOM 18519 C C . GLN D 1 107 ? 31.520 12.197 34.112 1.00 26.30 107 GLN D C 1
ATOM 18520 O O . GLN D 1 107 ? 31.240 12.689 33.014 1.00 24.08 107 GLN D O 1
ATOM 18534 N N . ILE D 1 108 ? 32.708 11.640 34.357 1.00 27.16 108 ILE D N 1
ATOM 18535 C CA . ILE D 1 108 ? 33.711 11.506 33.301 1.00 26.19 108 ILE D CA 1
ATOM 18536 C C . ILE D 1 108 ? 34.247 10.081 33.194 1.00 27.34 108 ILE D C 1
ATOM 18537 O O . ILE D 1 108 ? 35.282 9.858 32.559 1.00 28.22 108 ILE D O 1
ATOM 18553 N N . ILE D 1 109 ? 33.558 9.104 33.792 1.00 26.17 109 ILE D N 1
ATOM 18554 C CA . ILE D 1 109 ? 33.997 7.712 33.738 1.00 24.82 109 ILE D CA 1
ATOM 18555 C C . ILE D 1 109 ? 32.893 6.753 33.320 1.00 26.31 109 ILE D C 1
ATOM 18556 O O . ILE D 1 109 ? 33.129 5.542 33.276 1.00 26.58 109 ILE D O 1
ATOM 18572 N N . HIS D 1 110 ? 31.686 7.240 33.045 1.00 24.46 110 HIS D N 1
ATOM 18573 C CA . HIS D 1 110 ? 30.613 6.425 32.491 1.00 24.60 110 HIS D CA 1
ATOM 18574 C C . HIS D 1 110 ? 30.117 7.076 31.210 1.00 23.87 110 HIS D C 1
ATOM 18575 O O . HIS D 1 110 ? 30.028 8.304 31.128 1.00 23.61 110 HIS D O 1
ATOM 18589 N N . TYR D 1 111 ? 29.788 6.253 30.216 1.00 23.46 111 TYR D N 1
ATOM 18590 C CA . TYR D 1 111 ? 29.412 6.745 28.889 1.00 23.19 111 TYR D CA 1
ATOM 18591 C C . TYR D 1 111 ? 30.472 7.709 28.357 1.00 23.74 111 TYR D C 1
ATOM 18592 O O . TYR D 1 111 ? 30.175 8.766 27.791 1.00 23.54 111 TYR D O 1
ATOM 18610 N N . THR D 1 112 ? 31.725 7.329 28.556 1.00 21.81 112 THR D N 1
ATOM 18611 C CA . THR D 1 112 ? 32.889 8.063 28.092 1.00 23.96 112 THR D CA 1
ATOM 18612 C C . THR D 1 112 ? 33.814 7.088 27.385 1.00 25.53 112 THR D C 1
ATOM 18613 O O . THR D 1 112 ? 33.681 5.869 27.527 1.00 23.83 112 THR D O 1
ATOM 18624 N N . GLY D 1 113 ? 34.768 7.635 26.628 1.00 25.18 113 GLY D N 1
ATOM 18625 C CA . GLY D 1 113 ? 35.793 6.796 26.029 1.00 24.90 113 GLY D CA 1
ATOM 18626 C C . GLY D 1 113 ? 36.666 6.082 27.044 1.00 26.28 113 GLY D C 1
ATOM 18627 O O . GLY D 1 113 ? 37.366 5.127 26.689 1.00 25.79 113 GLY D O 1
ATOM 18631 N N . THR D 1 114 ? 36.625 6.507 28.304 1.00 25.46 114 THR D N 1
ATOM 18632 C CA . THR D 1 114 ? 37.488 5.966 29.344 1.00 25.80 114 THR D CA 1
ATOM 18633 C C . THR D 1 114 ? 36.791 4.951 30.232 1.00 24.93 114 THR D C 1
ATOM 18634 O O . THR D 1 114 ? 37.430 4.395 31.126 1.00 25.69 114 THR D O 1
ATOM 18645 N N . PHE D 1 115 ? 35.503 4.696 30.010 1.00 24.41 115 PHE D N 1
ATOM 18646 C CA . PHE D 1 115 ? 34.722 3.883 30.932 1.00 24.58 115 PHE D CA 1
ATOM 18647 C C . PHE D 1 115 ? 35.382 2.532 31.185 1.00 24.90 115 PHE D C 1
ATOM 18648 O O . PHE D 1 115 ? 35.645 2.157 32.332 1.00 23.94 115 PHE D O 1
ATOM 18665 N N . LEU D 1 116 ? 35.663 1.786 30.120 1.00 24.52 116 LEU D N 1
ATOM 18666 C CA . LEU D 1 116 ? 36.188 0.433 30.297 1.00 24.96 116 LEU D CA 1
ATOM 18667 C C . LEU D 1 116 ? 37.565 0.450 30.946 1.00 25.70 116 LEU D C 1
ATOM 18668 O O . LEU D 1 116 ? 37.816 -0.273 31.920 1.00 27.25 116 LEU D O 1
ATOM 18684 N N . ALA D 1 117 ? 38.474 1.272 30.420 1.00 25.10 117 ALA D N 1
ATOM 18685 C CA . ALA D 1 117 ? 39.835 1.304 30.937 1.00 26.43 117 ALA D CA 1
ATOM 18686 C C . ALA D 1 117 ? 39.882 1.830 32.366 1.00 28.72 117 ALA D C 1
ATOM 18687 O O . ALA D 1 117 ? 40.610 1.286 33.204 1.00 29.98 117 ALA D O 1
ATOM 18694 N N . TRP D 1 118 ? 39.136 2.900 32.661 1.00 25.72 118 TRP D N 1
ATOM 18695 C CA . TRP D 1 118 ? 39.141 3.451 34.014 1.00 26.23 118 TRP D CA 1
ATOM 18696 C C . TRP D 1 118 ? 38.780 2.379 35.033 1.00 26.28 118 TRP D C 1
ATOM 18697 O O . TRP D 1 118 ? 39.445 2.228 36.064 1.00 28.16 118 TRP D O 1
ATOM 18718 N N . HIS D 1 119 ? 37.706 1.638 34.768 1.00 25.02 119 HIS D N 1
ATOM 18719 C CA . HIS D 1 119 ? 37.278 0.619 35.714 1.00 26.51 119 HIS D CA 1
ATOM 18720 C C . HIS D 1 119 ? 38.275 -0.531 35.785 1.00 30.23 119 HIS D C 1
ATOM 18721 O O . HIS D 1 119 ? 38.483 -1.101 36.862 1.00 27.85 119 HIS D O 1
ATOM 18735 N N . ARG D 1 120 ? 38.917 -0.871 34.667 1.00 27.87 120 ARG D N 1
ATOM 18736 C CA . ARG D 1 120 ? 39.994 -1.855 34.716 1.00 31.83 120 ARG D CA 1
ATOM 18737 C C . ARG D 1 120 ? 41.078 -1.416 35.692 1.00 31.98 120 ARG D C 1
ATOM 18738 O O . ARG D 1 120 ? 41.514 -2.194 36.548 1.00 31.34 120 ARG D O 1
ATOM 18759 N N . TYR D 1 121 ? 41.519 -0.160 35.581 1.00 31.09 121 TYR D N 1
ATOM 18760 C CA . TYR D 1 121 ? 42.545 0.356 36.485 1.00 32.23 121 TYR D CA 1
ATOM 18761 C C . TYR D 1 121 ? 42.018 0.457 37.910 1.00 36.67 121 TYR D C 1
ATOM 18762 O O . TYR D 1 121 ? 42.756 0.228 38.877 1.00 33.52 121 TYR D O 1
ATOM 18780 N N . PHE D 1 122 ? 40.734 0.781 38.049 1.00 33.87 122 PHE D N 1
ATOM 18781 C CA . PHE D 1 122 ? 40.115 0.922 39.361 1.00 33.45 122 PHE D CA 1
ATOM 18782 C C . PHE D 1 122 ? 40.180 -0.386 40.146 1.00 34.30 122 PHE D C 1
ATOM 18783 O O . PHE D 1 122 ? 40.686 -0.424 41.274 1.00 33.36 122 PHE D O 1
ATOM 18800 N N . ILE D 1 123 ? 39.672 -1.476 39.563 1.00 30.88 123 ILE D N 1
ATOM 18801 C CA . ILE D 1 123 ? 39.650 -2.741 40.290 1.00 33.43 123 ILE D CA 1
ATOM 18802 C C . ILE D 1 123 ? 41.056 -3.303 40.450 1.00 36.19 123 ILE D C 1
ATOM 18803 O O . ILE D 1 123 ? 41.359 -3.952 41.461 1.00 36.56 123 ILE D O 1
ATOM 18819 N N . TYR D 1 124 ? 41.937 -3.075 39.475 1.00 35.01 124 TYR D N 1
ATOM 18820 C CA . TYR D 1 124 ? 43.332 -3.461 39.654 1.00 38.25 124 TYR D CA 1
ATOM 18821 C C . TYR D 1 124 ? 43.912 -2.821 40.907 1.00 40.95 124 TYR D C 1
ATOM 18822 O O . TYR D 1 124 ? 44.551 -3.490 41.727 1.00 37.49 124 TYR D O 1
ATOM 18840 N N . GLU D 1 125 ? 43.693 -1.516 41.071 1.00 36.00 125 GLU D N 1
ATOM 18841 C CA . GLU D 1 125 ? 44.271 -0.794 42.197 1.00 38.28 125 GLU D CA 1
ATOM 18842 C C . GLU D 1 125 ? 43.576 -1.150 43.505 1.00 38.10 125 GLU D C 1
ATOM 18843 O O . GLU D 1 125 ? 44.207 -1.126 44.567 1.00 40.31 125 GLU D O 1
ATOM 18855 N N . PHE D 1 126 ? 42.285 -1.482 43.448 1.00 36.18 126 PHE D N 1
ATOM 18856 C CA . PHE D 1 126 ? 41.609 -2.036 44.616 1.00 39.08 126 PHE D CA 1
ATOM 18857 C C . PHE D 1 126 ? 42.233 -3.366 45.011 1.00 37.80 126 PHE D C 1
ATOM 18858 O O . PHE D 1 126 ? 42.456 -3.633 46.198 1.00 35.57 126 PHE D O 1
ATOM 18875 N N . GLU D 1 127 ? 42.531 -4.207 44.018 1.00 37.80 127 GLU D N 1
ATOM 18876 C CA . GLU D 1 127 ? 43.239 -5.456 44.272 1.00 42.01 127 GLU D CA 1
ATOM 18877 C C . GLU D 1 127 ? 44.593 -5.196 44.918 1.00 42.53 127 GLU D C 1
ATOM 18878 O O . GLU D 1 127 ? 44.984 -5.893 45.861 1.00 40.86 127 GLU D O 1
ATOM 18890 N N . GLN D 1 128 ? 45.325 -4.196 44.421 1.00 43.56 128 GLN D N 1
ATOM 18891 C CA . GLN D 1 128 ? 46.626 -3.876 44.997 1.00 45.96 128 GLN D CA 1
ATOM 18892 C C . GLN D 1 128 ? 46.501 -3.503 46.468 1.00 46.66 128 GLN D C 1
ATOM 18893 O O . GLN D 1 128 ? 47.378 -3.834 47.276 1.00 48.79 128 GLN D O 1
ATOM 18907 N N . ALA D 1 129 ? 45.423 -2.811 46.840 1.00 40.28 129 ALA D N 1
ATOM 18908 C CA . ALA D 1 129 ? 45.223 -2.476 48.244 1.00 43.23 129 ALA D CA 1
ATOM 18909 C C . ALA D 1 129 ? 45.038 -3.737 49.082 1.00 42.21 129 ALA D C 1
ATOM 18910 O O . ALA D 1 129 ? 45.650 -3.886 50.146 1.00 42.33 129 ALA D O 1
ATOM 18917 N N . LEU D 1 130 ? 44.199 -4.663 48.613 1.00 37.68 130 LEU D N 1
ATOM 18918 C CA . LEU D 1 130 ? 44.021 -5.925 49.325 1.00 44.29 130 LEU D CA 1
ATOM 18919 C C . LEU D 1 130 ? 45.355 -6.638 49.527 1.00 45.43 130 LEU D C 1
ATOM 18920 O O . LEU D 1 130 ? 45.618 -7.182 50.607 1.00 45.63 130 LEU D O 1
ATOM 18936 N N . ARG D 1 131 ? 46.212 -6.641 48.502 1.00 45.03 131 ARG D N 1
ATOM 18937 C CA . ARG D 1 131 ? 47.463 -7.394 48.563 1.00 48.23 131 ARG D CA 1
ATOM 18938 C C . ARG D 1 131 ? 48.506 -6.701 49.433 1.00 47.20 131 ARG D C 1
ATOM 18939 O O . ARG D 1 131 ? 49.174 -7.350 50.245 1.00 46.85 131 ARG D O 1
ATOM 18960 N N . ASP D 1 132 ? 48.664 -5.388 49.273 1.00 44.32 132 ASP D N 1
ATOM 18961 C CA . ASP D 1 132 ? 49.743 -4.659 49.927 1.00 44.15 132 ASP D CA 1
ATOM 18962 C C . ASP D 1 132 ? 49.392 -4.166 51.322 1.00 44.78 132 ASP D C 1
ATOM 18963 O O . ASP D 1 132 ? 50.301 -3.895 52.114 1.00 47.51 132 ASP D O 1
ATOM 18972 N N . GLU D 1 133 ? 48.108 -4.018 51.636 1.00 46.45 133 GLU D N 1
ATOM 18973 C CA . GLU D 1 133 ? 47.684 -3.480 52.917 1.00 43.57 133 GLU D CA 1
ATOM 18974 C C . GLU D 1 133 ? 46.873 -4.460 53.744 1.00 45.06 133 GLU D C 1
ATOM 18975 O O . GLU D 1 133 ? 46.679 -4.215 54.940 1.00 43.28 133 GLU D O 1
ATOM 18987 N N . CYS D 1 134 ? 46.398 -5.557 53.152 1.00 45.12 134 CYS D N 1
ATOM 18988 C CA . CYS D 1 134 ? 45.604 -6.543 53.874 1.00 44.92 134 CYS D CA 1
ATOM 18989 C C . CYS D 1 134 ? 46.098 -7.965 53.629 1.00 46.70 134 CYS D C 1
ATOM 18990 O O . CYS D 1 134 ? 45.340 -8.920 53.829 1.00 45.32 134 CYS D O 1
ATOM 18997 N N . SER D 1 135 ? 47.352 -8.120 53.200 1.00 47.27 135 SER D N 1
ATOM 18998 C CA . SER D 1 135 ? 48.010 -9.428 53.126 1.00 53.67 135 SER D CA 1
ATOM 18999 C C . SER D 1 135 ? 47.226 -10.423 52.278 1.00 50.64 135 SER D C 1
ATOM 19000 O O . SER D 1 135 ? 47.264 -11.631 52.524 1.00 47.50 135 SER D O 1
ATOM 19008 N N . TYR D 1 136 ? 46.515 -9.939 51.263 1.00 46.36 136 TYR D N 1
ATOM 19009 C CA . TYR D 1 136 ? 45.774 -10.842 50.395 1.00 44.24 136 TYR D CA 1
ATOM 19010 C C . TYR D 1 136 ? 46.726 -11.487 49.397 1.00 45.58 136 TYR D C 1
ATOM 19011 O O . TYR D 1 136 ? 47.528 -10.798 48.758 1.00 46.75 136 TYR D O 1
ATOM 19029 N N . THR D 1 137 ? 46.639 -12.813 49.268 1.00 41.49 137 THR D N 1
ATOM 19030 C CA . THR D 1 137 ? 47.483 -13.559 48.346 1.00 44.22 137 THR D CA 1
ATOM 19031 C C . THR D 1 137 ? 46.699 -14.431 47.376 1.00 36.76 137 THR D C 1
ATOM 19032 O O . THR D 1 137 ? 47.316 -15.173 46.602 1.00 39.40 137 THR D O 1
ATOM 19043 N N . GLY D 1 138 ? 45.368 -14.367 47.385 1.00 35.36 138 GLY D N 1
ATOM 19044 C CA . GLY D 1 138 ? 44.551 -15.181 46.512 1.00 37.37 138 GLY D CA 1
ATOM 19045 C C . GLY D 1 138 ? 44.353 -14.559 45.140 1.00 36.61 138 GLY D C 1
ATOM 19046 O O . GLY D 1 138 ? 45.009 -13.589 44.754 1.00 36.62 138 GLY D O 1
ATOM 19050 N N . ASP D 1 139 ? 43.425 -15.150 44.390 1.00 35.76 139 ASP D N 1
ATOM 19051 C CA . ASP D 1 139 ? 43.066 -14.684 43.058 1.00 38.75 139 ASP D CA 1
ATOM 19052 C C . ASP D 1 139 ? 41.952 -13.645 43.123 1.00 39.34 139 ASP D C 1
ATOM 19053 O O . ASP D 1 139 ? 41.134 -13.635 44.048 1.00 36.13 139 ASP D O 1
ATOM 19062 N N . TYR D 1 140 ? 41.914 -12.780 42.116 1.00 38.07 140 TYR D N 1
ATOM 19063 C CA . TYR D 1 140 ? 40.827 -11.817 42.006 1.00 36.22 140 TYR D CA 1
ATOM 19064 C C . TYR D 1 140 ? 39.555 -12.534 41.566 1.00 35.58 140 TYR D C 1
ATOM 19065 O O . TYR D 1 140 ? 39.581 -13.273 40.572 1.00 33.45 140 TYR D O 1
ATOM 19083 N N . PRO D 1 141 ? 38.429 -12.338 42.253 1.00 33.76 141 PRO D N 1
ATOM 19084 C CA . PRO D 1 141 ? 37.187 -13.017 41.868 1.00 35.76 141 PRO D CA 1
ATOM 19085 C C . PRO D 1 141 ? 36.335 -12.214 40.898 1.00 36.60 141 PRO D C 1
ATOM 19086 O O . PRO D 1 141 ? 36.363 -10.984 40.868 1.00 35.08 141 PRO D O 1
ATOM 19097 N N . TYR D 1 142 ? 35.545 -12.940 40.106 1.00 31.37 142 TYR D N 1
ATOM 19098 C CA . TYR D 1 142 ? 34.538 -12.323 39.259 1.00 33.65 142 TYR D CA 1
ATOM 19099 C C . TYR D 1 142 ? 33.218 -13.065 39.420 1.00 32.91 142 TYR D C 1
ATOM 19100 O O . TYR D 1 142 ? 33.189 -14.259 39.734 1.00 32.79 142 TYR D O 1
ATOM 19118 N N . TRP D 1 143 ? 32.122 -12.330 39.220 1.00 31.58 143 TRP D N 1
ATOM 19119 C CA . TRP D 1 143 ? 30.766 -12.838 39.416 1.00 30.25 143 TRP D CA 1
ATOM 19120 C C . TRP D 1 143 ? 30.149 -13.117 38.049 1.00 31.14 143 TRP D C 1
ATOM 19121 O O . TRP D 1 143 ? 29.804 -12.190 37.312 1.00 27.95 143 TRP D O 1
ATOM 19142 N N . ASN D 1 144 ? 30.004 -14.393 37.712 1.00 30.33 144 ASN D N 1
ATOM 19143 C CA . ASN D 1 144 ? 29.460 -14.784 36.414 1.00 29.71 144 ASN D CA 1
ATOM 19144 C C . ASN D 1 144 ? 27.938 -14.711 36.488 1.00 31.77 144 ASN D C 1
ATOM 19145 O O . ASN D 1 144 ? 27.280 -15.641 36.956 1.00 34.21 144 ASN D O 1
ATOM 19156 N N . TRP D 1 145 ? 27.374 -13.591 36.021 1.00 31.61 145 TRP D N 1
ATOM 19157 C CA . TRP D 1 145 ? 25.936 -13.361 36.153 1.00 30.50 145 TRP D CA 1
ATOM 19158 C C . TRP D 1 145 ? 25.124 -14.511 35.573 1.00 30.98 145 TRP D C 1
ATOM 19159 O O . TRP D 1 145 ? 24.075 -14.877 36.116 1.00 32.12 145 TRP D O 1
ATOM 19180 N N . GLY D 1 146 ? 25.570 -15.067 34.446 1.00 31.52 146 GLY D N 1
ATOM 19181 C CA . GLY D 1 146 ? 24.765 -16.054 33.747 1.00 35.39 146 GLY D CA 1
ATOM 19182 C C . GLY D 1 146 ? 24.349 -17.210 34.634 1.00 31.60 146 GLY D C 1
ATOM 19183 O O . GLY D 1 146 ? 23.234 -17.723 34.521 1.00 31.58 146 GLY D O 1
ATOM 19187 N N . ALA D 1 147 ? 25.242 -17.637 35.525 1.00 31.63 147 ALA D N 1
ATOM 19188 C CA . ALA D 1 147 ? 24.964 -18.783 36.382 1.00 35.48 147 ALA D CA 1
ATOM 19189 C C . ALA D 1 147 ? 23.880 -18.503 37.414 1.00 38.08 147 ALA D C 1
ATOM 19190 O O . ALA D 1 147 ? 23.291 -19.450 37.947 1.00 32.84 147 ALA D O 1
ATOM 19197 N N . ASP D 1 148 ? 23.600 -17.233 37.711 1.00 34.93 148 ASP D N 1
ATOM 19198 C CA . ASP D 1 148 ? 22.668 -16.873 38.771 1.00 35.41 148 ASP D CA 1
ATOM 19199 C C . ASP D 1 148 ? 21.388 -16.234 38.247 1.00 35.09 148 ASP D C 1
ATOM 19200 O O . ASP D 1 148 ? 20.554 -15.799 39.047 1.00 35.14 148 ASP D O 1
ATOM 19209 N N . ALA D 1 149 ? 21.202 -16.181 36.925 1.00 33.74 149 ALA D N 1
ATOM 19210 C CA . ALA D 1 149 ? 20.072 -15.454 36.359 1.00 36.16 149 ALA D CA 1
ATOM 19211 C C . ALA D 1 149 ? 18.732 -16.105 36.672 1.00 42.03 149 ALA D C 1
ATOM 19212 O O . ALA D 1 149 ? 17.695 -15.454 36.510 1.00 43.23 149 ALA D O 1
ATOM 19219 N N . ASP D 1 150 ? 18.724 -17.367 37.105 1.00 41.20 150 ASP D N 1
ATOM 19220 C CA . ASP D 1 150 ? 17.483 -18.042 37.467 1.00 45.83 150 ASP D CA 1
ATOM 19221 C C . ASP D 1 150 ? 17.142 -17.923 38.947 1.00 41.49 150 ASP D C 1
ATOM 19222 O O . ASP D 1 150 ? 15.976 -18.108 39.315 1.00 39.53 150 ASP D O 1
ATOM 19231 N N . ASN D 1 151 ? 18.117 -17.622 39.807 1.00 35.63 151 ASN D N 1
ATOM 19232 C CA . ASN D 1 151 ? 17.828 -17.423 41.226 1.00 37.03 151 ASN D CA 1
ATOM 19233 C C . ASN D 1 151 ? 19.005 -16.667 41.840 1.00 36.58 151 ASN D C 1
ATOM 19234 O O . ASN D 1 151 ? 19.996 -17.282 42.243 1.00 36.14 151 ASN D O 1
ATOM 19245 N N . MET D 1 152 ? 18.872 -15.345 41.926 1.00 36.90 152 MET D N 1
ATOM 19246 C CA . MET D 1 152 ? 19.956 -14.534 42.462 1.00 34.61 152 MET D CA 1
ATOM 19247 C C . MET D 1 152 ? 20.164 -14.793 43.949 1.00 36.48 152 MET D C 1
ATOM 19248 O O . MET D 1 152 ? 21.295 -14.705 44.441 1.00 33.73 152 MET D O 1
ATOM 19262 N N . GLU D 1 153 ? 19.095 -15.114 44.680 1.00 36.78 153 GLU D N 1
ATOM 19263 C CA . GLU D 1 153 ? 19.235 -15.342 46.114 1.00 41.58 153 GLU D CA 1
ATOM 19264 C C . GLU D 1 153 ? 20.120 -16.549 46.400 1.00 41.72 153 GLU D C 1
ATOM 19265 O O . GLU D 1 153 ? 20.743 -16.622 47.466 1.00 41.10 153 GLU D O 1
ATOM 19277 N N . LYS D 1 154 ? 20.203 -17.493 45.464 1.00 40.06 154 LYS D N 1
ATOM 19278 C CA . LYS D 1 154 ? 21.061 -18.659 45.625 1.00 41.18 154 LYS D CA 1
ATOM 19279 C C . LYS D 1 154 ? 22.488 -18.421 45.154 1.00 39.74 154 LYS D C 1
ATOM 19280 O O . LYS D 1 154 ? 23.336 -19.299 45.338 1.00 36.47 154 LYS D O 1
ATOM 19299 N N . SER D 1 155 ? 22.773 -17.272 44.550 1.00 36.71 155 SER D N 1
ATOM 19300 C CA . SER D 1 155 ? 24.133 -16.983 44.119 1.00 35.60 155 SER D CA 1
ATOM 19301 C C . SER D 1 155 ? 25.096 -17.107 45.289 1.00 33.77 155 SER D C 1
ATOM 19302 O O . SER D 1 155 ? 24.801 -16.670 46.405 1.00 33.50 155 SER D O 1
ATOM 19310 N N . GLN D 1 156 ? 26.258 -17.712 45.032 1.00 32.72 156 GLN D N 1
ATOM 19311 C CA . GLN D 1 156 ? 27.295 -17.759 46.053 1.00 33.63 156 GLN D CA 1
ATOM 19312 C C . GLN D 1 156 ? 27.813 -16.371 46.395 1.00 32.16 156 GLN D C 1
ATOM 19313 O O . GLN D 1 156 ? 28.469 -16.198 47.430 1.00 31.23 156 GLN D O 1
ATOM 19327 N N . VAL D 1 157 ? 27.535 -15.380 45.549 1.00 30.46 157 VAL D N 1
ATOM 19328 C CA . VAL D 1 157 ? 27.906 -14.004 45.858 1.00 31.36 157 VAL D CA 1
ATOM 19329 C C . VAL D 1 157 ? 26.931 -13.379 46.855 1.00 30.53 157 VAL D C 1
ATOM 19330 O O . VAL D 1 157 ? 27.323 -12.512 47.645 1.00 30.72 157 VAL D O 1
ATOM 19343 N N . PHE D 1 158 ? 25.658 -13.799 46.850 1.00 31.14 158 PHE D N 1
ATOM 19344 C CA . PHE D 1 158 ? 24.619 -13.090 47.592 1.00 32.71 158 PHE D CA 1
ATOM 19345 C C . PHE D 1 158 ? 23.770 -14.003 48.475 1.00 37.31 158 PHE D C 1
ATOM 19346 O O . PHE D 1 158 ? 22.682 -13.591 48.895 1.00 37.32 158 PHE D O 1
ATOM 19363 N N . ASP D 1 159 ? 24.217 -15.226 48.774 1.00 32.94 159 ASP D N 1
ATOM 19364 C CA . ASP D 1 159 ? 23.345 -16.141 49.507 1.00 32.87 159 ASP D CA 1
ATOM 19365 C C . ASP D 1 159 ? 23.275 -15.841 51.002 1.00 34.32 159 ASP D C 1
ATOM 19366 O O . ASP D 1 159 ? 22.441 -16.433 51.696 1.00 33.12 159 ASP D O 1
ATOM 19375 N N . GLY D 1 160 ? 24.108 -14.939 51.518 1.00 33.45 160 GLY D N 1
ATOM 19376 C CA . GLY D 1 160 ? 24.027 -14.537 52.906 1.00 36.73 160 GLY D CA 1
ATOM 19377 C C . GLY D 1 160 ? 24.877 -15.348 53.858 1.00 35.52 160 GLY D C 1
ATOM 19378 O O . GLY D 1 160 ? 25.001 -14.966 55.029 1.00 40.69 160 GLY D O 1
ATOM 19382 N N . SER D 1 161 ? 25.452 -16.456 53.400 1.00 36.65 161 SER D N 1
ATOM 19383 C CA . SER D 1 161 ? 26.332 -17.263 54.228 1.00 40.60 161 SER D CA 1
ATOM 19384 C C . SER D 1 161 ? 27.624 -16.497 54.512 1.00 40.15 161 SER D C 1
ATOM 19385 O O . SER D 1 161 ? 27.808 -15.351 54.093 1.00 35.30 161 SER D O 1
ATOM 19393 N N . GLU D 1 162 ? 28.535 -17.144 55.239 1.00 40.82 162 GLU D N 1
ATOM 19394 C CA . GLU D 1 162 ? 29.807 -16.527 55.595 1.00 41.72 162 GLU D CA 1
ATOM 19395 C C . GLU D 1 162 ? 30.826 -16.586 54.468 1.00 39.33 162 GLU D C 1
ATOM 19396 O O . GLU D 1 162 ? 31.946 -16.089 54.638 1.00 38.11 162 GLU D O 1
ATOM 19408 N N . THR D 1 163 ? 30.472 -17.180 53.328 1.00 37.34 163 THR D N 1
ATOM 19409 C CA . THR D 1 163 ? 31.324 -17.166 52.147 1.00 41.39 163 THR D CA 1
ATOM 19410 C C . THR D 1 163 ? 30.739 -16.305 51.032 1.00 38.95 163 THR D C 1
ATOM 19411 O O . THR D 1 163 ? 31.085 -16.493 49.861 1.00 35.65 163 THR D O 1
ATOM 19422 N N . SER D 1 164 ? 29.866 -15.363 51.371 1.00 36.40 164 SER D N 1
ATOM 19423 C CA . SER D 1 164 ? 29.221 -14.486 50.401 1.00 34.09 164 SER D CA 1
ATOM 19424 C C . SER D 1 164 ? 29.625 -13.040 50.667 1.00 34.13 164 SER D C 1
ATOM 19425 O O . SER D 1 164 ? 30.342 -12.732 51.620 1.00 33.52 164 SER D O 1
ATOM 19433 N N . MET D 1 165 ? 29.159 -12.146 49.801 1.00 35.21 165 MET D N 1
ATOM 19434 C CA . MET D 1 165 ? 29.309 -10.710 50.027 1.00 34.78 165 MET D CA 1
ATOM 19435 C C . MET D 1 165 ? 28.112 -10.168 50.804 1.00 35.89 165 MET D C 1
ATOM 19436 O O . MET D 1 165 ? 27.490 -9.171 50.441 1.00 30.90 165 MET D O 1
ATOM 19450 N N . SER D 1 166 ? 27.802 -10.849 51.908 1.00 34.84 166 SER D N 1
ATOM 19451 C CA . SER D 1 166 ? 26.545 -10.685 52.627 1.00 32.92 166 SER D CA 1
ATOM 19452 C C . SER D 1 166 ? 25.371 -10.977 51.700 1.00 32.59 166 SER D C 1
ATOM 19453 O O . SER D 1 166 ? 25.565 -11.290 50.521 1.00 34.54 166 SER D O 1
ATOM 19461 N N . GLY D 1 167 ? 24.154 -10.905 52.227 1.00 33.63 167 GLY D N 1
ATOM 19462 C CA . GLY D 1 167 ? 23.000 -11.406 51.511 1.00 32.90 167 GLY D CA 1
ATOM 19463 C C . GLY D 1 167 ? 22.043 -10.333 51.047 1.00 33.00 167 GLY D C 1
ATOM 19464 O O . GLY D 1 167 ? 22.453 -9.230 50.675 1.00 32.05 167 GLY D O 1
ATOM 19468 N N . ASN D 1 168 ? 20.757 -10.670 51.047 1.00 29.31 168 ASN D N 1
ATOM 19469 C CA . ASN D 1 168 ? 19.714 -9.733 50.680 1.00 30.16 168 ASN D CA 1
ATOM 19470 C C . ASN D 1 168 ? 19.489 -8.734 51.806 1.00 31.83 168 ASN D C 1
ATOM 19471 O O . ASN D 1 168 ? 19.907 -8.935 52.949 1.00 30.15 168 ASN D O 1
ATOM 19482 N N . GLY D 1 169 ? 18.828 -7.635 51.468 1.00 30.09 169 GLY D N 1
ATOM 19483 C CA . GLY D 1 169 ? 18.276 -6.779 52.490 1.00 30.08 169 GLY D CA 1
ATOM 19484 C C . GLY D 1 169 ? 17.040 -7.396 53.112 1.00 29.70 169 GLY D C 1
ATOM 19485 O O . GLY D 1 169 ? 16.361 -8.243 52.524 1.00 28.48 169 GLY D O 1
ATOM 19489 N N . GLU D 1 170 ? 16.747 -6.977 54.336 1.00 30.76 170 GLU D N 1
ATOM 19490 C CA . GLU D 1 170 ? 15.541 -7.459 54.988 1.00 31.69 170 GLU D CA 1
ATOM 19491 C C . GLU D 1 170 ? 14.307 -7.030 54.202 1.00 33.15 170 GLU D C 1
ATOM 19492 O O . GLU D 1 170 ? 14.313 -6.027 53.484 1.00 33.99 170 GLU D O 1
ATOM 19504 N N . TYR D 1 171 ? 13.248 -7.818 54.335 1.00 30.89 171 TYR D N 1
ATOM 19505 C CA . TYR D 1 171 ? 12.083 -7.679 53.473 1.00 32.73 171 TYR D CA 1
ATOM 19506 C C . TYR D 1 171 ? 11.265 -6.449 53.842 1.00 34.73 171 TYR D C 1
ATOM 19507 O O . TYR D 1 171 ? 10.870 -6.274 54.996 1.00 33.87 171 TYR D O 1
ATOM 19525 N N . ILE D 1 172 ? 10.999 -5.601 52.854 1.00 33.99 172 ILE D N 1
ATOM 19526 C CA . ILE D 1 172 ? 10.095 -4.469 53.002 1.00 35.17 172 ILE D CA 1
ATOM 19527 C C . ILE D 1 172 ? 8.923 -4.696 52.053 1.00 37.51 172 ILE D C 1
ATOM 19528 O O . ILE D 1 172 ? 9.123 -4.785 50.839 1.00 38.40 172 ILE D O 1
ATOM 19544 N N . PRO D 1 173 ? 7.694 -4.810 52.547 1.00 37.42 173 PRO D N 1
ATOM 19545 C CA . PRO D 1 173 ? 6.574 -5.162 51.669 1.00 44.64 173 PRO D CA 1
ATOM 19546 C C . PRO D 1 173 ? 6.010 -3.964 50.914 1.00 42.03 173 PRO D C 1
ATOM 19547 O O . PRO D 1 173 ? 6.144 -2.809 51.319 1.00 43.12 173 PRO D O 1
ATOM 19558 N N . ASN D 1 174 ? 5.362 -4.276 49.788 1.00 44.04 174 ASN D N 1
ATOM 19559 C CA . ASN D 1 174 ? 4.593 -3.300 49.008 1.00 53.18 174 ASN D CA 1
ATOM 19560 C C . ASN D 1 174 ? 5.470 -2.169 48.471 1.00 45.71 174 ASN D C 1
ATOM 19561 O O . ASN D 1 174 ? 5.058 -1.008 48.431 1.00 46.55 174 ASN D O 1
ATOM 19572 N N . GLN D 1 175 ? 6.679 -2.505 48.037 1.00 42.45 175 GLN D N 1
ATOM 19573 C CA . GLN D 1 175 ? 7.535 -1.525 47.384 1.00 39.67 175 GLN D CA 1
ATOM 19574 C C . GLN D 1 175 ? 7.068 -1.290 45.953 1.00 37.73 175 GLN D C 1
ATOM 19575 O O . GLN D 1 175 ? 6.776 -2.238 45.216 1.00 34.17 175 GLN D O 1
ATOM 19589 N N . GLY D 1 176 ? 7.006 -0.023 45.557 1.00 40.38 176 GLY D N 1
ATOM 19590 C CA . GLY D 1 176 ? 6.709 0.308 44.180 1.00 39.22 176 GLY D CA 1
ATOM 19591 C C . GLY D 1 176 ? 7.875 -0.003 43.259 1.00 37.34 176 GLY D C 1
ATOM 19592 O O . GLY D 1 176 ? 8.987 -0.311 43.686 1.00 34.70 176 GLY D O 1
ATOM 19596 N N . ASP D 1 177 ? 7.606 0.088 41.958 1.00 39.34 177 ASP D N 1
ATOM 19597 C CA . ASP D 1 177 ? 8.604 -0.252 40.955 1.00 39.89 177 ASP D CA 1
ATOM 19598 C C . ASP D 1 177 ? 9.722 0.787 40.908 1.00 36.89 177 ASP D C 1
ATOM 19599 O O . ASP D 1 177 ? 9.563 1.939 41.320 1.00 35.57 177 ASP D O 1
ATOM 19608 N N . ILE D 1 178 ? 10.867 0.356 40.391 1.00 36.58 178 ILE D N 1
ATOM 19609 C CA . ILE D 1 178 ? 11.956 1.266 40.066 1.00 36.27 178 ILE D CA 1
ATOM 19610 C C . ILE D 1 178 ? 11.668 1.882 38.706 1.00 38.10 178 ILE D C 1
ATOM 19611 O O . ILE D 1 178 ? 11.137 1.220 37.806 1.00 37.30 178 ILE D O 1
ATOM 19627 N N . LYS D 1 179 ? 12.008 3.159 38.556 1.00 39.03 179 LYS D N 1
ATOM 19628 C CA . LYS D 1 179 ? 11.797 3.894 37.310 1.00 37.67 179 LYS D CA 1
ATOM 19629 C C . LYS D 1 179 ? 13.094 4.623 36.981 1.00 38.01 179 LYS D C 1
ATOM 19630 O O . LYS D 1 179 ? 13.414 5.643 37.600 1.00 35.33 179 LYS D O 1
ATOM 19649 N N . LEU D 1 180 ? 13.839 4.099 36.011 1.00 35.51 180 LEU D N 1
ATOM 19650 C CA . LEU D 1 180 ? 15.153 4.629 35.675 1.00 36.46 180 LEU D CA 1
ATOM 19651 C C . LEU D 1 180 ? 15.016 5.655 34.560 1.00 41.31 180 LEU D C 1
ATOM 19652 O O . LEU D 1 180 ? 14.571 5.333 33.454 1.00 36.88 180 LEU D O 1
ATOM 19668 N N . LEU D 1 181 ? 15.398 6.886 34.864 1.00 44.18 181 LEU D N 1
ATOM 19669 C CA . LEU D 1 181 ? 15.302 8.002 33.943 1.00 43.35 181 LEU D CA 1
ATOM 19670 C C . LEU D 1 181 ? 16.696 8.413 33.504 1.00 43.61 181 LEU D C 1
ATOM 19671 O O . LEU D 1 181 ? 17.634 8.418 34.305 1.00 44.17 181 LEU D O 1
ATOM 19687 N N . LEU D 1 182 ? 16.829 8.739 32.226 1.00 47.15 182 LEU D N 1
ATOM 19688 C CA . LEU D 1 182 ? 18.065 9.302 31.707 1.00 51.34 182 LEU D CA 1
ATOM 19689 C C . LEU D 1 182 ? 17.698 10.314 30.639 1.00 45.97 182 LEU D C 1
ATOM 19690 O O . LEU D 1 182 ? 16.947 9.996 29.711 1.00 47.72 182 LEU D O 1
ATOM 19706 N N . GLY D 1 183 ? 18.215 11.525 30.777 1.00 40.74 183 GLY D N 1
ATOM 19707 C CA . GLY D 1 183 ? 17.760 12.588 29.907 1.00 37.34 183 GLY D CA 1
ATOM 19708 C C . GLY D 1 183 ? 16.260 12.720 30.027 1.00 41.39 183 GLY D C 1
ATOM 19709 O O . GLY D 1 183 ? 15.703 12.756 31.132 1.00 37.72 183 GLY D O 1
ATOM 19713 N N . ASN D 1 184 ? 15.591 12.763 28.875 1.00 41.11 184 ASN D N 1
ATOM 19714 C CA . ASN D 1 184 ? 14.144 12.913 28.807 1.00 49.12 184 ASN D CA 1
ATOM 19715 C C . ASN D 1 184 ? 13.447 11.645 28.325 1.00 46.63 184 ASN D C 1
ATOM 19716 O O . ASN D 1 184 ? 12.237 11.674 28.079 1.00 45.01 184 ASN D O 1
ATOM 19727 N N . TYR D 1 185 ? 14.175 10.535 28.188 1.00 47.30 185 TYR D N 1
ATOM 19728 C CA . TYR D 1 185 ? 13.576 9.303 27.699 1.00 46.16 185 TYR D CA 1
ATOM 19729 C C . TYR D 1 185 ? 12.538 8.778 28.686 1.00 45.96 185 TYR D C 1
ATOM 19730 O O . TYR D 1 185 ? 12.555 9.132 29.867 1.00 46.42 185 TYR D O 1
ATOM 19748 N N . PRO D 1 186 ? 11.630 7.916 28.229 1.00 45.49 186 PRO D N 1
ATOM 19749 C CA . PRO D 1 186 ? 10.655 7.334 29.156 1.00 43.39 186 PRO D CA 1
ATOM 19750 C C . PRO D 1 186 ? 11.321 6.343 30.098 1.00 41.50 186 PRO D C 1
ATOM 19751 O O . PRO D 1 186 ? 12.302 5.678 29.755 1.00 42.03 186 PRO D O 1
ATOM 19762 N N . ALA D 1 187 ? 10.769 6.249 31.302 1.00 38.95 187 ALA D N 1
ATOM 19763 C CA . ALA D 1 187 ? 11.410 5.477 32.354 1.00 42.07 187 ALA D CA 1
ATOM 19764 C C . ALA D 1 187 ? 11.455 3.998 32.000 1.00 39.61 187 ALA D C 1
ATOM 19765 O O . ALA D 1 187 ? 10.521 3.449 31.408 1.00 39.19 187 ALA D O 1
ATOM 19772 N N . ILE D 1 188 ? 12.553 3.354 32.372 1.00 39.48 188 ILE D N 1
ATOM 19773 C CA . ILE D 1 188 ? 12.650 1.900 32.352 1.00 37.46 188 ILE D CA 1
ATOM 19774 C C . ILE D 1 188 ? 12.071 1.385 33.663 1.00 42.66 188 ILE D C 1
ATOM 19775 O O . ILE D 1 188 ? 12.590 1.695 34.741 1.00 40.09 188 ILE D O 1
ATOM 19791 N N . ASP D 1 189 ? 10.985 0.619 33.574 1.00 40.27 189 ASP D N 1
ATOM 19792 C CA . ASP D 1 189 ? 10.344 0.059 34.756 1.00 42.55 189 ASP D CA 1
ATOM 19793 C C . ASP D 1 189 ? 11.026 -1.236 35.173 1.00 42.08 189 ASP D C 1
ATOM 19794 O O . ASP D 1 189 ? 11.298 -2.107 34.343 1.00 41.63 189 ASP D O 1
ATOM 19803 N N . LEU D 1 190 ? 11.283 -1.369 36.472 1.00 42.94 190 LEU D N 1
ATOM 19804 C CA . LEU D 1 190 ? 11.860 -2.587 37.009 1.00 38.98 190 LEU D CA 1
ATOM 19805 C C . LEU D 1 190 ? 11.127 -2.955 38.295 1.00 36.84 190 LEU D C 1
ATOM 19806 O O . LEU D 1 190 ? 10.720 -2.062 39.048 1.00 36.56 190 LEU D O 1
ATOM 19822 N N . PRO D 1 191 ? 10.938 -4.242 38.567 1.00 37.50 191 PRO D N 1
ATOM 19823 C CA . PRO D 1 191 ? 10.357 -4.642 39.854 1.00 36.91 191 PRO D CA 1
ATOM 19824 C C . PRO D 1 191 ? 11.328 -4.354 40.988 1.00 33.11 191 PRO D C 1
ATOM 19825 O O . PRO D 1 191 ? 12.541 -4.237 40.759 1.00 31.24 191 PRO D O 1
ATOM 19836 N N . PRO D 1 192 ? 10.841 -4.226 42.225 1.00 30.45 192 PRO D N 1
ATOM 19837 C CA . PRO D 1 192 ? 11.713 -3.787 43.320 1.00 29.12 192 PRO D CA 1
ATOM 19838 C C . PRO D 1 192 ? 12.487 -4.893 44.018 1.00 30.03 192 PRO D C 1
ATOM 19839 O O . PRO D 1 192 ? 13.421 -4.584 44.769 1.00 28.73 192 PRO D O 1
ATOM 19850 N N . GLY D 1 193 ? 12.154 -6.154 43.802 1.00 29.43 193 GLY D N 1
ATOM 19851 C CA . GLY D 1 193 ? 12.908 -7.212 44.426 1.00 30.81 193 GLY D CA 1
ATOM 19852 C C . GLY D 1 193 ? 12.332 -7.603 45.768 1.00 33.28 193 GLY D C 1
ATOM 19853 O O . GLY D 1 193 ? 11.286 -7.122 46.214 1.00 31.15 193 GLY D O 1
ATOM 19857 N N . SER D 1 194 ? 13.074 -8.483 46.436 1.00 32.07 194 SER D N 1
ATOM 19858 C CA . SER D 1 194 ? 12.613 -9.227 47.598 1.00 38.04 194 SER D CA 1
ATOM 19859 C C . SER D 1 194 ? 13.100 -8.654 48.922 1.00 36.80 194 SER D C 1
ATOM 19860 O O . SER D 1 194 ? 12.732 -9.181 49.978 1.00 34.89 194 SER D O 1
ATOM 19868 N N . GLY D 1 195 ? 13.928 -7.611 48.893 1.00 30.85 195 GLY D N 1
ATOM 19869 C CA . GLY D 1 195 ? 14.537 -7.079 50.097 1.00 30.26 195 GLY D CA 1
ATOM 19870 C C . GLY D 1 195 ? 14.158 -5.636 50.359 1.00 31.95 195 GLY D C 1
ATOM 19871 O O . GLY D 1 195 ? 12.979 -5.317 50.537 1.00 32.65 195 GLY D O 1
ATOM 19875 N N . GLY D 1 196 ? 15.157 -4.751 50.403 1.00 29.75 196 GLY D N 1
ATOM 19876 C CA . GLY D 1 196 ? 14.941 -3.319 50.520 1.00 32.98 196 GLY D CA 1
ATOM 19877 C C . GLY D 1 196 ? 15.482 -2.730 51.808 1.00 32.65 196 GLY D C 1
ATOM 19878 O O . GLY D 1 196 ? 15.810 -1.540 51.849 1.00 30.96 196 GLY D O 1
ATOM 19882 N N . GLY D 1 197 ? 15.575 -3.542 52.859 1.00 31.62 197 GLY D N 1
ATOM 19883 C CA . GLY D 1 197 ? 16.102 -3.096 54.130 1.00 31.13 197 GLY D CA 1
ATOM 19884 C C . GLY D 1 197 ? 17.597 -3.313 54.246 1.00 32.09 197 GLY D C 1
ATOM 19885 O O . GLY D 1 197 ? 18.290 -3.666 53.289 1.00 29.51 197 GLY D O 1
ATOM 19889 N N . CYS D 1 198 ? 18.095 -3.096 55.457 1.00 28.23 198 CYS D N 1
ATOM 19890 C CA . CYS D 1 198 ? 19.508 -3.296 55.734 1.00 32.03 198 CYS D CA 1
ATOM 19891 C C . CYS D 1 198 ? 19.906 -4.736 55.442 1.00 30.22 198 CYS D C 1
ATOM 19892 O O . CYS D 1 198 ? 19.088 -5.657 55.522 1.00 28.46 198 CYS D O 1
ATOM 19899 N N . VAL D 1 199 ? 21.175 -4.925 55.100 1.00 30.90 199 VAL D N 1
ATOM 19900 C CA . VAL D 1 199 ? 21.740 -6.258 54.930 1.00 31.41 199 VAL D CA 1
ATOM 19901 C C . VAL D 1 199 ? 22.317 -6.668 56.280 1.00 33.77 199 VAL D C 1
ATOM 19902 O O . VAL D 1 199 ? 23.361 -6.165 56.706 1.00 33.79 199 VAL D O 1
ATOM 19915 N N . THR D 1 200 ? 21.625 -7.573 56.961 1.00 34.09 200 THR D N 1
ATOM 19916 C CA . THR D 1 200 ? 21.942 -7.912 58.342 1.00 38.28 200 THR D CA 1
ATOM 19917 C C . THR D 1 200 ? 22.485 -9.327 58.499 1.00 38.88 200 THR D C 1
ATOM 19918 O O . THR D 1 200 ? 22.635 -9.796 59.633 1.00 36.67 200 THR D O 1
ATOM 19929 N N . SER D 1 201 ? 22.786 -10.013 57.400 1.00 37.07 201 SER D N 1
ATOM 19930 C CA . SER D 1 201 ? 23.395 -11.334 57.443 1.00 42.76 201 SER D CA 1
ATOM 19931 C C . SER D 1 201 ? 24.717 -11.317 56.688 1.00 40.37 201 SER D C 1
ATOM 19932 O O . SER D 1 201 ? 24.976 -10.442 55.857 1.00 35.91 201 SER D O 1
ATOM 19940 N N . GLY D 1 202 ? 25.551 -12.309 56.979 1.00 38.78 202 GLY D N 1
ATOM 19941 C CA . GLY D 1 202 ? 26.802 -12.477 56.280 1.00 36.50 202 GLY D CA 1
ATOM 19942 C C . GLY D 1 202 ? 27.904 -11.598 56.833 1.00 34.81 202 GLY D C 1
ATOM 19943 O O . GLY D 1 202 ? 27.715 -10.845 57.791 1.00 37.16 202 GLY D O 1
ATOM 19947 N N . PRO D 1 203 ? 29.084 -11.669 56.211 1.00 35.14 203 PRO D N 1
ATOM 19948 C CA . PRO D 1 203 ? 30.281 -11.048 56.803 1.00 35.70 203 PRO D CA 1
ATOM 19949 C C . PRO D 1 203 ? 30.296 -9.526 56.803 1.00 34.88 203 PRO D C 1
ATOM 19950 O O . PRO D 1 203 ? 31.202 -8.950 57.422 1.00 35.54 203 PRO D O 1
ATOM 19961 N N . PHE D 1 204 ? 29.352 -8.848 56.143 1.00 35.83 204 PHE D N 1
ATOM 19962 C CA . PHE D 1 204 ? 29.339 -7.389 56.110 1.00 35.21 204 PHE D CA 1
ATOM 19963 C C . PHE D 1 204 ? 28.173 -6.799 56.900 1.00 36.26 204 PHE D C 1
ATOM 19964 O O . PHE D 1 204 ? 27.834 -5.627 56.717 1.00 33.60 204 PHE D O 1
ATOM 19981 N N . LYS D 1 205 ? 27.576 -7.581 57.803 1.00 39.15 205 LYS D N 1
ATOM 19982 C CA . LYS D 1 205 ? 26.436 -7.093 58.570 1.00 39.18 205 LYS D CA 1
ATOM 19983 C C . LYS D 1 205 ? 26.791 -5.878 59.424 1.00 40.54 205 LYS D C 1
ATOM 19984 O O . LYS D 1 205 ? 25.907 -5.075 59.746 1.00 41.75 205 LYS D O 1
ATOM 20003 N N . ASP D 1 206 ? 28.061 -5.725 59.808 1.00 40.26 206 ASP D N 1
ATOM 20004 C CA . ASP D 1 206 ? 28.505 -4.577 60.598 1.00 40.57 206 ASP D CA 1
ATOM 20005 C C . ASP D 1 206 ? 29.105 -3.464 59.752 1.00 39.33 206 ASP D C 1
ATOM 20006 O O . ASP D 1 206 ? 29.575 -2.462 60.306 1.00 32.46 206 ASP D O 1
ATOM 20015 N N . TYR D 1 207 ? 29.111 -3.623 58.433 1.00 37.26 207 TYR D N 1
ATOM 20016 C CA . TYR D 1 207 ? 29.705 -2.639 57.541 1.00 34.72 207 TYR D CA 1
ATOM 20017 C C . TYR D 1 207 ? 28.862 -1.369 57.523 1.00 33.42 207 TYR D C 1
ATOM 20018 O O . TYR D 1 207 ? 27.628 -1.431 57.481 1.00 30.97 207 TYR D O 1
ATOM 20036 N N . LYS D 1 208 ? 29.527 -0.217 57.593 1.00 31.14 208 LYS D N 1
ATOM 20037 C CA . LYS D 1 208 ? 28.862 1.079 57.556 1.00 34.13 208 LYS D CA 1
ATOM 20038 C C . LYS D 1 208 ? 29.176 1.768 56.235 1.00 32.72 208 LYS D C 1
ATOM 20039 O O . LYS D 1 208 ? 30.337 2.063 55.938 1.00 32.58 208 LYS D O 1
ATOM 20058 N N . LEU D 1 209 ? 28.137 2.012 55.453 1.00 33.53 209 LEU D N 1
ATOM 20059 C CA . LEU D 1 209 ? 28.229 2.842 54.263 1.00 34.71 209 LEU D CA 1
ATOM 20060 C C . LEU D 1 209 ? 28.285 4.300 54.705 1.00 34.44 209 LEU D C 1
ATOM 20061 O O . LEU D 1 209 ? 27.395 4.763 55.425 1.00 33.36 209 LEU D O 1
ATOM 20077 N N . ASN D 1 210 ? 29.337 5.021 54.303 1.00 33.31 210 ASN D N 1
ATOM 20078 C CA . ASN D 1 210 ? 29.604 6.345 54.856 1.00 32.70 210 ASN D CA 1
ATOM 20079 C C . ASN D 1 210 ? 29.367 7.508 53.897 1.00 34.32 210 ASN D C 1
ATOM 20080 O O . ASN D 1 210 ? 29.264 8.650 54.362 1.00 32.13 210 ASN D O 1
ATOM 20091 N N . LEU D 1 211 ? 29.292 7.265 52.591 1.00 31.49 211 LEU D N 1
ATOM 20092 C CA . LEU D 1 211 ? 29.166 8.333 51.609 1.00 31.32 211 LEU D CA 1
ATOM 20093 C C . LEU D 1 211 ? 27.847 8.212 50.852 1.00 28.94 211 LEU D C 1
ATOM 20094 O O . LEU D 1 211 ? 27.171 7.179 50.892 1.00 29.39 211 LEU D O 1
ATOM 20110 N N . GLY D 1 212 ? 27.471 9.299 50.175 1.00 29.13 212 GLY D N 1
ATOM 20111 C CA . GLY D 1 212 ? 26.216 9.352 49.463 1.00 27.96 212 GLY D CA 1
ATOM 20112 C C . GLY D 1 212 ? 25.030 9.532 50.394 1.00 28.87 212 GLY D C 1
ATOM 20113 O O . GLY D 1 212 ? 25.188 9.823 51.583 1.00 30.56 212 GLY D O 1
ATOM 20117 N N . PRO D 1 213 ? 23.803 9.373 49.866 1.00 28.33 213 PRO D N 1
ATOM 20118 C CA . PRO D 1 213 ? 23.513 9.076 48.460 1.00 26.39 213 PRO D CA 1
ATOM 20119 C C . PRO D 1 213 ? 23.768 10.273 47.559 1.00 27.76 213 PRO D C 1
ATOM 20120 O O . PRO D 1 213 ? 23.548 11.413 47.976 1.00 27.13 213 PRO D O 1
ATOM 20131 N N . ALA D 1 214 ? 24.239 10.011 46.342 1.00 26.78 214 ALA D N 1
ATOM 20132 C CA . ALA D 1 214 ? 24.412 11.058 45.343 1.00 27.22 214 ALA D CA 1
ATOM 20133 C C . ALA D 1 214 ? 23.213 11.159 44.413 1.00 27.46 214 ALA D C 1
ATOM 20134 O O . ALA D 1 214 ? 22.777 12.268 44.080 1.00 27.10 214 ALA D O 1
ATOM 20141 N N . ALA D 1 215 ? 22.681 10.015 43.985 1.00 26.68 215 ALA D N 1
ATOM 20142 C CA . ALA D 1 215 ? 21.531 9.966 43.092 1.00 27.61 215 ALA D CA 1
ATOM 20143 C C . ALA D 1 215 ? 20.866 8.600 43.207 1.00 26.87 215 ALA D C 1
ATOM 20144 O O . ALA D 1 215 ? 20.934 7.778 42.285 1.00 24.66 215 ALA D O 1
ATOM 20151 N N . LEU D 1 216 ? 20.212 8.360 44.338 1.00 27.86 216 LEU D N 1
ATOM 20152 C CA . LEU D 1 216 ? 19.713 7.038 44.695 1.00 26.22 216 LEU D CA 1
ATOM 20153 C C . LEU D 1 216 ? 18.288 6.863 44.182 1.00 28.35 216 LEU D C 1
ATOM 20154 O O . LEU D 1 216 ? 17.359 7.496 44.691 1.00 28.24 216 LEU D O 1
ATOM 20170 N N . SER D 1 217 ? 18.110 5.985 43.197 1.00 26.76 217 SER D N 1
ATOM 20171 C CA . SER D 1 217 ? 16.771 5.665 42.722 1.00 28.20 217 SER D CA 1
ATOM 20172 C C . SER D 1 217 ? 16.041 4.834 43.769 1.00 29.68 217 SER D C 1
ATOM 20173 O O . SER D 1 217 ? 16.629 3.957 44.407 1.00 26.67 217 SER D O 1
ATOM 20181 N N . LEU D 1 218 ? 14.752 5.111 43.939 1.00 30.82 218 LEU D N 1
ATOM 20182 C CA . LEU D 1 218 ? 13.987 4.496 45.011 1.00 30.55 218 LEU D CA 1
ATOM 20183 C C . LEU D 1 218 ? 12.755 3.782 44.469 1.00 32.91 218 LEU D C 1
ATOM 20184 O O . LEU D 1 218 ? 12.216 4.169 43.426 1.00 30.71 218 LEU D O 1
ATOM 20200 N N . PRO D 1 219 ? 12.281 2.745 45.158 1.00 31.44 219 PRO D N 1
ATOM 20201 C CA . PRO D 1 219 ? 10.955 2.203 44.841 1.00 35.24 219 PRO D CA 1
ATOM 20202 C C . PRO D 1 219 ? 9.913 3.310 44.785 1.00 35.23 219 PRO D C 1
ATOM 20203 O O . PRO D 1 219 ? 9.827 4.157 45.680 1.00 35.64 219 PRO D O 1
ATOM 20214 N N . GLY D 1 220 ? 9.120 3.306 43.717 1.00 32.91 220 GLY D N 1
ATOM 20215 C CA . GLY D 1 220 ? 8.071 4.276 43.518 1.00 33.67 220 GLY D CA 1
ATOM 20216 C C . GLY D 1 220 ? 8.414 5.389 42.550 1.00 39.83 220 GLY D C 1
ATOM 20217 O O . GLY D 1 220 ? 7.499 6.046 42.038 1.00 40.16 220 GLY D O 1
ATOM 20221 N N . GLY D 1 221 ? 9.698 5.625 42.289 1.00 35.82 221 GLY D N 1
ATOM 20222 C CA . GLY D 1 221 ? 10.133 6.579 41.285 1.00 39.13 221 GLY D CA 1
ATOM 20223 C C . GLY D 1 221 ? 10.977 7.722 41.812 1.00 39.16 221 GLY D C 1
ATOM 20224 O O . GLY D 1 221 ? 11.640 8.402 41.016 1.00 36.23 221 GLY D O 1
ATOM 20228 N N . ASN D 1 222 ? 10.983 7.969 43.119 1.00 35.50 222 ASN D N 1
ATOM 20229 C CA . ASN D 1 222 ? 11.745 9.093 43.635 1.00 35.40 222 ASN D CA 1
ATOM 20230 C C . ASN D 1 222 ? 13.241 8.790 43.615 1.00 33.93 222 ASN D C 1
ATOM 20231 O O . ASN D 1 222 ? 13.683 7.652 43.428 1.00 31.94 222 ASN D O 1
ATOM 20241 N N . MET D 1 223 ? 14.024 9.846 43.805 1.00 33.05 223 MET D N 1
ATOM 20242 C CA . MET D 1 223 ? 15.475 9.758 43.843 1.00 31.53 223 MET D CA 1
ATOM 20243 C C . MET D 1 223 ? 15.972 10.631 44.979 1.00 32.77 223 MET D C 1
ATOM 20244 O O . MET D 1 223 ? 15.608 11.808 45.066 1.00 35.50 223 MET D O 1
ATOM 20258 N N . THR D 1 224 ? 16.797 10.055 45.843 1.00 29.52 224 THR D N 1
ATOM 20259 C CA . THR D 1 224 ? 17.396 10.785 46.949 1.00 32.86 224 THR D CA 1
ATOM 20260 C C . THR D 1 224 ? 18.796 11.230 46.556 1.00 31.22 224 THR D C 1
ATOM 20261 O O . THR D 1 224 ? 19.556 10.468 45.953 1.00 30.98 224 THR D O 1
ATOM 20272 N N . ALA D 1 225 ? 19.133 12.467 46.906 1.00 29.90 225 ALA D N 1
ATOM 20273 C CA . ALA D 1 225 ? 20.429 13.027 46.553 1.00 29.00 225 ALA D CA 1
ATOM 20274 C C . ALA D 1 225 ? 20.872 13.952 47.671 1.00 32.94 225 ALA D C 1
ATOM 20275 O O . ALA D 1 225 ? 20.147 14.888 48.020 1.00 30.25 225 ALA D O 1
ATOM 20282 N N . ALA D 1 226 ? 22.048 13.689 48.230 1.00 31.77 226 ALA D N 1
ATOM 20283 C CA . ALA D 1 226 ? 22.596 14.562 49.256 1.00 34.51 226 ALA D CA 1
ATOM 20284 C C . ALA D 1 226 ? 23.083 15.869 48.636 1.00 33.43 226 ALA D C 1
ATOM 20285 O O . ALA D 1 226 ? 23.416 15.941 47.452 1.00 33.73 226 ALA D O 1
ATOM 20292 N N . ALA D 1 227 ? 23.121 16.916 49.463 1.00 35.87 227 ALA D N 1
ATOM 20293 C CA . ALA D 1 227 ? 23.667 18.197 49.021 1.00 38.54 227 ALA D CA 1
ATOM 20294 C C . ALA D 1 227 ? 25.113 18.043 48.565 1.00 38.79 227 ALA D C 1
ATOM 20295 O O . ALA D 1 227 ? 25.494 18.517 47.486 1.00 36.41 227 ALA D O 1
ATOM 20302 N N . ASN D 1 228 ? 25.935 17.395 49.381 1.00 37.04 228 ASN D N 1
ATOM 20303 C CA . ASN D 1 228 ? 27.302 17.038 49.008 1.00 36.19 228 ASN D CA 1
ATOM 20304 C C . ASN D 1 228 ? 27.503 15.566 49.343 1.00 33.81 228 ASN D C 1
ATOM 20305 O O . ASN D 1 228 ? 27.655 15.222 50.533 1.00 31.46 228 ASN D O 1
ATOM 20316 N N . PRO D 1 229 ? 27.520 14.670 48.348 1.00 33.18 229 PRO D N 1
ATOM 20317 C CA . PRO D 1 229 ? 27.584 13.233 48.655 1.00 31.27 229 PRO D CA 1
ATOM 20318 C C . PRO D 1 229 ? 28.923 12.772 49.210 1.00 33.55 229 PRO D C 1
ATOM 20319 O O . PRO D 1 229 ? 29.056 11.591 49.562 1.00 32.00 229 PRO D O 1
ATOM 20330 N N . LEU D 1 230 ? 29.918 13.650 49.313 1.00 31.51 230 LEU D N 1
ATOM 20331 C CA . LEU D 1 230 ? 31.179 13.296 49.947 1.00 34.43 230 LEU D CA 1
ATOM 20332 C C . LEU D 1 230 ? 31.210 13.623 51.438 1.00 34.48 230 LEU D C 1
ATOM 20333 O O . LEU D 1 230 ? 32.266 13.477 52.062 1.00 34.59 230 LEU D O 1
ATOM 20349 N N . THR D 1 231 ? 30.093 14.051 52.025 1.00 32.31 231 THR D N 1
ATOM 20350 C CA . THR D 1 231 ? 30.055 14.266 53.465 1.00 33.13 231 THR D CA 1
ATOM 20351 C C . THR D 1 231 ? 29.630 12.985 54.185 1.00 34.37 231 THR D C 1
ATOM 20352 O O . THR D 1 231 ? 29.190 12.008 53.575 1.00 33.81 231 THR D O 1
ATOM 20363 N N . TYR D 1 232 ? 29.776 13.011 55.509 1.00 34.51 232 TYR D N 1
ATOM 20364 C CA . TYR D 1 232 ? 29.569 11.834 56.342 1.00 33.21 232 TYR D CA 1
ATOM 20365 C C . TYR D 1 232 ? 28.085 11.532 56.503 1.00 33.52 232 TYR D C 1
ATOM 20366 O O . TYR D 1 232 ? 27.311 12.387 56.944 1.00 35.06 232 TYR D O 1
ATOM 20384 N N . ASN D 1 233 ? 27.689 10.301 56.167 1.00 31.27 233 ASN D N 1
ATOM 20385 C CA . ASN D 1 233 ? 26.294 9.871 56.272 1.00 31.71 233 ASN D CA 1
ATOM 20386 C C . ASN D 1 233 ? 26.276 8.383 56.586 1.00 35.86 233 ASN D C 1
ATOM 20387 O O . ASN D 1 233 ? 25.879 7.554 55.756 1.00 33.60 233 ASN D O 1
ATOM 20398 N N . PRO D 1 234 ? 26.713 8.002 57.790 1.00 35.94 234 PRO D N 1
ATOM 20399 C CA . PRO D 1 234 ? 26.800 6.577 58.130 1.00 33.25 234 PRO D CA 1
ATOM 20400 C C . PRO D 1 234 ? 25.429 5.925 58.158 1.00 33.77 234 PRO D C 1
ATOM 20401 O O . PRO D 1 234 ? 24.473 6.459 58.725 1.00 30.18 234 PRO D O 1
ATOM 20412 N N . ARG D 1 235 ? 25.347 4.746 57.555 1.00 30.76 235 ARG D N 1
ATOM 20413 C CA . ARG D 1 235 ? 24.082 4.035 57.439 1.00 30.21 235 ARG D CA 1
ATOM 20414 C C . ARG D 1 235 ? 24.392 2.614 56.996 1.00 29.69 235 ARG D C 1
ATOM 20415 O O . ARG D 1 235 ? 25.537 2.273 56.696 1.00 29.99 235 ARG D O 1
ATOM 20436 N N . CYS D 1 236 ? 23.354 1.788 56.969 1.00 28.82 236 CYS D N 1
ATOM 20437 C CA . CYS D 1 236 ? 23.508 0.395 56.595 1.00 28.40 236 CYS D CA 1
ATOM 20438 C C . CYS D 1 236 ? 23.470 0.242 55.080 1.00 30.97 236 CYS D C 1
ATOM 20439 O O . CYS D 1 236 ? 22.769 0.973 54.375 1.00 29.96 236 CYS D O 1
ATOM 20446 N N . MET D 1 237 ? 24.244 -0.716 54.583 1.00 31.49 237 MET D N 1
ATOM 20447 C CA . MET D 1 237 ? 24.094 -1.139 53.199 1.00 31.35 237 MET D CA 1
ATOM 20448 C C . MET D 1 237 ? 22.759 -1.852 53.052 1.00 32.74 237 MET D C 1
ATOM 20449 O O . MET D 1 237 ? 22.417 -2.718 53.861 1.00 30.31 237 MET D O 1
ATOM 20463 N N . LYS D 1 238 ? 21.987 -1.463 52.046 1.00 27.31 238 LYS D N 1
ATOM 20464 C CA . LYS D 1 238 ? 20.720 -2.109 51.750 1.00 28.61 238 LYS D CA 1
ATOM 20465 C C . LYS D 1 238 ? 20.823 -2.823 50.414 1.00 29.18 238 LYS D C 1
ATOM 20466 O O . LYS D 1 238 ? 21.616 -2.450 49.549 1.00 28.28 238 LYS D O 1
ATOM 20485 N N . ARG D 1 239 ? 19.999 -3.854 50.256 1.00 28.16 239 ARG D N 1
ATOM 20486 C CA . ARG D 1 239 ? 19.933 -4.594 49.008 1.00 27.94 239 ARG D CA 1
ATOM 20487 C C . ARG D 1 239 ? 18.515 -5.101 48.814 1.00 28.61 239 ARG D C 1
ATOM 20488 O O . ARG D 1 239 ? 17.760 -5.276 49.773 1.00 28.10 239 ARG D O 1
ATOM 20509 N N . SER D 1 240 ? 18.157 -5.331 47.555 1.00 25.78 240 SER D N 1
ATOM 20510 C CA . SER D 1 240 ? 16.904 -6.014 47.231 1.00 25.68 240 SER D CA 1
ATOM 20511 C C . SER D 1 240 ? 17.172 -6.811 45.952 1.00 29.48 240 SER D C 1
ATOM 20512 O O . SER D 1 240 ? 16.937 -6.327 44.841 1.00 26.73 240 SER D O 1
ATOM 20520 N N . LEU D 1 241 ? 17.691 -8.027 46.135 1.00 27.05 241 LEU D N 1
ATOM 20521 C CA . LEU D 1 241 ? 18.069 -8.877 45.015 1.00 27.47 241 LEU D CA 1
ATOM 20522 C C . LEU D 1 241 ? 16.870 -9.082 44.105 1.00 28.73 241 LEU D C 1
ATOM 20523 O O . LEU D 1 241 ? 15.788 -9.466 44.559 1.00 30.59 241 LEU D O 1
ATOM 20539 N N . THR D 1 242 ? 17.056 -8.793 42.822 1.00 27.92 242 THR D N 1
ATOM 20540 C CA . THR D 1 242 ? 15.969 -8.821 41.848 1.00 31.38 242 THR D CA 1
ATOM 20541 C C . THR D 1 242 ? 16.390 -9.742 40.706 1.00 34.75 242 THR D C 1
ATOM 20542 O O . THR D 1 242 ? 16.965 -9.301 39.709 1.00 31.53 242 THR D O 1
ATOM 20553 N N . THR D 1 243 ? 16.107 -11.035 40.878 1.00 35.21 243 THR D N 1
ATOM 20554 C CA . THR D 1 243 ? 16.379 -12.022 39.840 1.00 35.03 243 THR D CA 1
ATOM 20555 C C . THR D 1 243 ? 15.829 -11.588 38.490 1.00 35.76 243 THR D C 1
ATOM 20556 O O . THR D 1 243 ? 16.467 -11.799 37.453 1.00 34.57 243 THR D O 1
ATOM 20567 N N . GLU D 1 244 ? 14.627 -11.007 38.484 1.00 34.63 244 GLU D N 1
ATOM 20568 C CA . GLU D 1 244 ? 13.965 -10.646 37.235 1.00 37.18 244 GLU D CA 1
ATOM 20569 C C . GLU D 1 244 ? 14.861 -9.768 36.370 1.00 35.59 244 GLU D C 1
ATOM 20570 O O . GLU D 1 244 ? 14.825 -9.850 35.136 1.00 37.19 244 GLU D O 1
ATOM 20582 N N . ILE D 1 245 ? 15.672 -8.918 37.002 1.00 34.32 245 ILE D N 1
ATOM 20583 C CA . ILE D 1 245 ? 16.559 -8.035 36.249 1.00 33.97 245 ILE D CA 1
ATOM 20584 C C . ILE D 1 245 ? 17.659 -8.845 35.569 1.00 33.60 245 ILE D C 1
ATOM 20585 O O . ILE D 1 245 ? 17.945 -8.657 34.381 1.00 31.87 245 ILE D O 1
ATOM 20601 N N . LEU D 1 246 ? 18.281 -9.772 36.304 1.00 31.23 246 LEU D N 1
ATOM 20602 C CA . LEU D 1 246 ? 19.273 -10.649 35.685 1.00 31.35 246 LEU D CA 1
ATOM 20603 C C . LEU D 1 246 ? 18.653 -11.453 34.549 1.00 34.40 246 LEU D C 1
ATOM 20604 O O . LEU D 1 246 ? 19.295 -11.691 33.518 1.00 31.88 246 LEU D O 1
ATOM 20620 N N . GLN D 1 247 ? 17.402 -11.886 34.721 1.00 35.79 247 GLN D N 1
ATOM 20621 C CA . GLN D 1 247 ? 16.743 -12.656 33.672 1.00 38.61 247 GLN D CA 1
ATOM 20622 C C . GLN D 1 247 ? 16.598 -11.849 32.391 1.00 38.18 247 GLN D C 1
ATOM 20623 O O . GLN D 1 247 ? 16.593 -12.423 31.296 1.00 34.88 247 GLN D O 1
ATOM 20637 N N . ARG D 1 248 ? 16.478 -10.523 32.503 1.00 35.16 248 ARG D N 1
ATOM 20638 C CA . ARG D 1 248 ? 16.279 -9.695 31.319 1.00 37.22 248 ARG D CA 1
ATOM 20639 C C . ARG D 1 248 ? 17.599 -9.340 30.643 1.00 36.15 248 ARG D C 1
ATOM 20640 O O . ARG D 1 248 ? 17.672 -9.290 29.409 1.00 34.13 248 ARG D O 1
ATOM 20661 N N . TYR D 1 249 ? 18.656 -9.101 31.424 1.00 32.33 249 TYR D N 1
ATOM 20662 C CA . TYR D 1 249 ? 19.843 -8.435 30.904 1.00 30.45 249 TYR D CA 1
ATOM 20663 C C . TYR D 1 249 ? 21.145 -9.210 31.037 1.00 28.01 249 TYR D C 1
ATOM 20664 O O . TYR D 1 249 ? 22.128 -8.821 30.399 1.00 28.20 249 TYR D O 1
ATOM 20682 N N . ASN D 1 250 ? 21.202 -10.276 31.842 1.00 28.81 250 ASN D N 1
ATOM 20683 C CA . ASN D 1 250 ? 22.487 -10.871 32.200 1.00 28.73 250 ASN D CA 1
ATOM 20684 C C . ASN D 1 250 ? 22.531 -12.384 32.002 1.00 31.34 250 ASN D C 1
ATOM 20685 O O . ASN D 1 250 ? 23.445 -13.036 32.516 1.00 29.39 250 ASN D O 1
ATOM 20696 N N . THR D 1 251 ? 21.582 -12.958 31.269 1.00 30.12 251 THR D N 1
ATOM 20697 C CA . THR D 1 251 ? 21.636 -14.386 30.980 1.00 32.94 251 THR D CA 1
ATOM 20698 C C . THR D 1 251 ? 22.783 -14.689 30.018 1.00 33.89 251 THR D C 1
ATOM 20699 O O . THR D 1 251 ? 23.274 -13.814 29.300 1.00 33.06 251 THR D O 1
ATOM 20710 N N . PHE D 1 252 ? 23.206 -15.951 29.999 1.00 32.57 252 PHE D N 1
ATOM 20711 C CA . PHE D 1 252 ? 24.295 -16.348 29.110 1.00 35.08 252 PHE D CA 1
ATOM 20712 C C . PHE D 1 252 ? 24.061 -15.931 27.663 1.00 32.80 252 PHE D C 1
ATOM 20713 O O . PHE D 1 252 ? 25.023 -15.483 27.015 1.00 32.94 252 PHE D O 1
ATOM 20730 N N . PRO D 1 253 ? 22.857 -16.054 27.095 1.00 34.21 253 PRO D N 1
ATOM 20731 C CA . PRO D 1 253 ? 22.630 -15.494 25.750 1.00 36.75 253 PRO D CA 1
ATOM 20732 C C . PRO D 1 253 ? 22.996 -14.025 25.642 1.00 35.71 253 PRO D C 1
ATOM 20733 O O . PRO D 1 253 ? 23.693 -13.627 24.702 1.00 34.62 253 PRO D O 1
ATOM 20744 N N . LYS D 1 254 ? 22.537 -13.201 26.588 1.00 37.55 254 LYS D N 1
ATOM 20745 C CA . LYS D 1 254 ? 22.815 -11.770 26.524 1.00 36.61 254 LYS D CA 1
ATOM 20746 C C . LYS D 1 254 ? 24.306 -11.481 26.635 1.00 33.68 254 LYS D C 1
ATOM 20747 O O . LYS D 1 254 ? 24.802 -10.533 26.016 1.00 35.23 254 LYS D O 1
ATOM 20766 N N . ILE D 1 255 ? 25.036 -12.280 27.411 1.00 32.43 255 ILE D N 1
ATOM 20767 C CA . ILE D 1 255 ? 26.476 -12.078 27.540 1.00 30.70 255 ILE D CA 1
ATOM 20768 C C . ILE D 1 255 ? 27.169 -12.374 26.216 1.00 35.25 255 ILE D C 1
ATOM 20769 O O . ILE D 1 255 ? 28.017 -11.603 25.748 1.00 33.92 255 ILE D O 1
ATOM 20785 N N . VAL D 1 256 ? 26.810 -13.494 25.589 1.00 35.83 256 VAL D N 1
ATOM 20786 C CA . VAL D 1 256 ? 27.452 -13.880 24.337 1.00 39.21 256 VAL D CA 1
ATOM 20787 C C . VAL D 1 256 ? 27.037 -12.939 23.211 1.00 35.98 256 VAL D C 1
ATOM 20788 O O . VAL D 1 256 ? 27.862 -12.552 22.376 1.00 36.80 256 VAL D O 1
ATOM 20801 N N . GLU D 1 257 ? 25.755 -12.566 23.160 1.00 36.43 257 GLU D N 1
ATOM 20802 C CA . GLU D 1 257 ? 25.300 -11.519 22.250 1.00 38.89 257 GLU D CA 1
ATOM 20803 C C . GLU D 1 257 ? 26.252 -10.327 22.259 1.00 41.33 257 GLU D C 1
ATOM 20804 O O . GLU D 1 257 ? 26.736 -9.878 21.211 1.00 37.22 257 GLU D O 1
ATOM 20816 N N . LEU D 1 258 ? 26.515 -9.800 23.457 1.00 34.76 258 LEU D N 1
ATOM 20817 C CA . LEU D 1 258 ? 27.349 -8.612 23.597 1.00 36.35 258 LEU D CA 1
ATOM 20818 C C . LEU D 1 258 ? 28.726 -8.816 22.975 1.00 37.33 258 LEU D C 1
ATOM 20819 O O . LEU D 1 258 ? 29.271 -7.902 22.343 1.00 35.33 258 LEU D O 1
ATOM 20835 N N . ILE D 1 259 ? 29.308 -10.005 23.139 1.00 37.42 259 ILE D N 1
ATOM 20836 C CA . ILE D 1 259 ? 30.656 -10.235 22.624 1.00 38.82 259 ILE D CA 1
ATOM 20837 C C . ILE D 1 259 ? 30.637 -10.448 21.114 1.00 41.62 259 ILE D C 1
ATOM 20838 O O . ILE D 1 259 ? 31.518 -9.957 20.399 1.00 42.92 259 ILE D O 1
ATOM 20854 N N . LEU D 1 260 ? 29.650 -11.183 20.602 1.00 43.93 260 LEU D N 1
ATOM 20855 C CA . LEU D 1 260 ? 29.665 -11.589 19.199 1.00 46.27 260 LEU D CA 1
ATOM 20856 C C . LEU D 1 260 ? 29.030 -10.567 18.265 1.00 43.55 260 LEU D C 1
ATOM 20857 O O . LEU D 1 260 ? 29.441 -10.467 17.103 1.00 41.42 260 LEU D O 1
ATOM 20873 N N . ASP D 1 261 ? 28.044 -9.808 18.732 1.00 38.76 261 ASP D N 1
ATOM 20874 C CA . ASP D 1 261 ? 27.329 -8.876 17.871 1.00 41.39 261 ASP D CA 1
ATOM 20875 C C . ASP D 1 261 ? 27.925 -7.471 17.867 1.00 38.42 261 ASP D C 1
ATOM 20876 O O . ASP D 1 261 ? 27.378 -6.592 17.195 1.00 40.69 261 ASP D O 1
ATOM 20885 N N . SER D 1 262 ? 29.030 -7.237 18.575 1.00 39.23 262 SER D N 1
ATOM 20886 C CA . SER D 1 262 ? 29.662 -5.922 18.653 1.00 39.04 262 SER D CA 1
ATOM 20887 C C . SER D 1 262 ? 30.926 -5.936 17.799 1.00 37.08 262 SER D C 1
ATOM 20888 O O . SER D 1 262 ? 31.906 -6.601 18.147 1.00 35.56 262 SER D O 1
ATOM 20896 N N . ASP D 1 263 ? 30.914 -5.189 16.691 1.00 40.39 263 ASP D N 1
ATOM 20897 C CA . ASP D 1 263 ? 32.039 -5.201 15.761 1.00 42.15 263 ASP D CA 1
ATOM 20898 C C . ASP D 1 263 ? 33.049 -4.090 16.011 1.00 41.38 263 ASP D C 1
ATOM 20899 O O . ASP D 1 263 ? 34.150 -4.142 15.450 1.00 38.88 263 ASP D O 1
ATOM 20908 N N . ASP D 1 264 ? 32.713 -3.085 16.818 1.00 39.55 264 ASP D N 1
ATOM 20909 C CA . ASP D 1 264 ? 33.672 -2.060 17.196 1.00 36.44 264 ASP D CA 1
ATOM 20910 C C . ASP D 1 264 ? 33.455 -1.693 18.657 1.00 30.14 264 ASP D C 1
ATOM 20911 O O . ASP D 1 264 ? 32.449 -2.057 19.271 1.00 30.81 264 ASP D O 1
ATOM 20920 N N . ILE D 1 265 ? 34.421 -0.955 19.206 1.00 29.43 265 ILE D N 1
ATOM 20921 C CA . ILE D 1 265 ? 34.414 -0.644 20.635 1.00 29.14 265 ILE D CA 1
ATOM 20922 C C . ILE D 1 265 ? 33.188 0.187 21.008 1.00 30.41 265 ILE D C 1
ATOM 20923 O O . ILE D 1 265 ? 32.595 -0.006 22.079 1.00 26.80 265 ILE D O 1
ATOM 20939 N N . TRP D 1 266 ? 32.784 1.120 20.140 1.00 29.93 266 TRP D N 1
ATOM 20940 C CA . TRP D 1 266 ? 31.609 1.936 20.433 1.00 29.59 266 TRP D CA 1
ATOM 20941 C C . TRP D 1 266 ? 30.393 1.065 20.715 1.00 30.38 266 TRP D C 1
ATOM 20942 O O . TRP D 1 266 ? 29.719 1.226 21.738 1.00 29.08 266 TRP D O 1
ATOM 20963 N N . ASP D 1 267 ? 30.088 0.144 19.799 1.00 29.32 267 ASP D N 1
ATOM 20964 C CA . ASP D 1 267 ? 28.920 -0.714 19.955 1.00 28.57 267 ASP D CA 1
ATOM 20965 C C . ASP D 1 267 ? 29.051 -1.634 21.158 1.00 26.95 267 ASP D C 1
ATOM 20966 O O . ASP D 1 267 ? 28.045 -1.969 21.797 1.00 27.24 267 ASP D O 1
ATOM 20975 N N . PHE D 1 268 ? 30.272 -2.058 21.475 1.00 26.39 268 PHE D N 1
ATOM 20976 C CA . PHE D 1 268 ? 30.479 -2.937 22.618 1.00 27.50 268 PHE D CA 1
ATOM 20977 C C . PHE D 1 268 ? 30.209 -2.201 23.925 1.00 25.81 268 PHE D C 1
ATOM 20978 O O . PHE D 1 268 ? 29.358 -2.613 24.723 1.00 25.70 268 PHE D O 1
ATOM 20995 N N . GLN D 1 269 ? 30.916 -1.094 24.154 1.00 26.10 269 GLN D N 1
ATOM 20996 C CA . GLN D 1 269 ? 30.751 -0.366 25.409 1.00 23.93 269 GLN D CA 1
ATOM 20997 C C . GLN D 1 269 ? 29.334 0.171 25.566 1.00 26.07 269 GLN D C 1
ATOM 20998 O O . GLN D 1 269 ? 28.822 0.249 26.690 1.00 24.27 269 GLN D O 1
ATOM 21012 N N . MET D 1 270 ? 28.680 0.541 24.462 1.00 26.69 270 MET D N 1
ATOM 21013 C CA . MET D 1 270 ? 27.318 1.064 24.550 1.00 25.85 270 MET D CA 1
ATOM 21014 C C . MET D 1 270 ? 26.291 -0.046 24.768 1.00 27.63 270 MET D C 1
ATOM 21015 O O . MET D 1 270 ? 25.343 0.128 25.544 1.00 26.84 270 MET D O 1
ATOM 21029 N N . THR D 1 271 ? 26.444 -1.185 24.087 1.00 28.89 271 THR D N 1
ATOM 21030 C CA . THR D 1 271 ? 25.582 -2.327 24.380 1.00 28.42 271 THR D CA 1
ATOM 21031 C C . THR D 1 271 ? 25.786 -2.797 25.813 1.00 25.64 271 THR D C 1
ATOM 21032 O O . THR D 1 271 ? 24.822 -3.153 26.503 1.00 26.18 271 THR D O 1
ATOM 21043 N N . MET D 1 272 ? 27.037 -2.792 26.277 1.00 24.78 272 MET D N 1
ATOM 21044 C CA . MET D 1 272 ? 27.335 -3.178 27.653 1.00 26.27 272 MET D CA 1
ATOM 21045 C C . MET D 1 272 ? 26.632 -2.267 28.653 1.00 26.73 272 MET D C 1
ATOM 21046 O O . MET D 1 272 ? 26.010 -2.741 29.611 1.00 24.26 272 MET D O 1
ATOM 21060 N N . GLN D 1 273 ? 26.747 -0.950 28.465 1.00 25.37 273 GLN D N 1
ATOM 21061 C CA . GLN D 1 273 ? 26.195 -0.009 29.433 1.00 26.07 273 GLN D CA 1
ATOM 21062 C C . GLN D 1 273 ? 24.709 0.228 29.238 1.00 25.45 273 GLN D C 1
ATOM 21063 O O . GLN D 1 273 ? 24.050 0.731 30.155 1.00 25.97 273 GLN D O 1
ATOM 21077 N N . GLY D 1 274 ? 24.173 -0.115 28.072 1.00 25.67 274 GLY D N 1
ATOM 21078 C CA . GLY D 1 274 ? 22.784 0.157 27.766 1.00 27.70 274 GLY D CA 1
ATOM 21079 C C . GLY D 1 274 ? 22.648 1.392 26.903 1.00 31.11 274 GLY D C 1
ATOM 21080 O O . GLY D 1 274 ? 23.120 2.466 27.281 1.00 27.42 274 GLY D O 1
ATOM 21084 N N . VAL D 1 275 ? 22.025 1.261 25.738 1.00 34.66 275 VAL D N 1
ATOM 21085 C CA . VAL D 1 275 ? 21.872 2.400 24.837 1.00 35.93 275 VAL D CA 1
ATOM 21086 C C . VAL D 1 275 ? 20.737 3.274 25.361 1.00 35.57 275 VAL D C 1
ATOM 21087 O O . VAL D 1 275 ? 19.586 2.819 25.396 1.00 37.14 275 VAL D O 1
ATOM 21100 N N . PRO D 1 276 ? 20.997 4.512 25.792 1.00 37.04 276 PRO D N 1
ATOM 21101 C CA . PRO D 1 276 ? 19.905 5.350 26.304 1.00 39.95 276 PRO D CA 1
ATOM 21102 C C . PRO D 1 276 ? 18.749 5.415 25.317 1.00 42.31 276 PRO D C 1
ATOM 21103 O O . PRO D 1 276 ? 18.946 5.579 24.112 1.00 44.97 276 PRO D O 1
ATOM 21114 N N . GLY D 1 277 ? 17.532 5.268 25.843 1.00 45.98 277 GLY D N 1
ATOM 21115 C CA . GLY D 1 277 ? 16.334 5.269 25.034 1.00 43.53 277 GLY D CA 1
ATOM 21116 C C . GLY D 1 277 ? 15.946 3.924 24.462 1.00 38.91 277 GLY D C 1
ATOM 21117 O O . GLY D 1 277 ? 14.839 3.796 23.923 1.00 44.07 277 GLY D O 1
ATOM 21121 N N . SER D 1 278 ? 16.812 2.915 24.565 1.00 38.28 278 SER D N 1
ATOM 21122 C CA . SER D 1 278 ? 16.559 1.609 23.966 1.00 39.29 278 SER D CA 1
ATOM 21123 C C . SER D 1 278 ? 15.726 0.685 24.845 1.00 44.96 278 SER D C 1
ATOM 21124 O O . SER D 1 278 ? 15.275 -0.359 24.357 1.00 44.96 278 SER D O 1
ATOM 21132 N N . GLY D 1 279 ? 15.526 1.017 26.119 1.00 41.29 279 GLY D N 1
ATOM 21133 C CA . GLY D 1 279 ? 14.802 0.152 27.024 1.00 46.05 279 GLY D CA 1
ATOM 21134 C C . GLY D 1 279 ? 15.646 -0.877 27.750 1.00 44.83 279 GLY D C 1
ATOM 21135 O O . GLY D 1 279 ? 15.129 -1.551 28.649 1.00 43.62 279 GLY D O 1
ATOM 21139 N N . SER D 1 280 ? 16.921 -1.020 27.392 1.00 39.43 280 SER D N 1
ATOM 21140 C CA . SER D 1 280 ? 17.814 -1.992 28.006 1.00 40.18 280 SER D CA 1
ATOM 21141 C C . SER D 1 280 ? 18.946 -1.281 28.739 1.00 37.19 280 SER D C 1
ATOM 21142 O O . SER D 1 280 ? 19.400 -0.211 28.322 1.00 34.29 280 SER D O 1
ATOM 21150 N N . ILE D 1 281 ? 19.405 -1.891 29.832 1.00 33.81 281 ILE D N 1
ATOM 21151 C CA . ILE D 1 281 ? 20.488 -1.344 30.640 1.00 32.77 281 ILE D CA 1
ATOM 21152 C C . ILE D 1 281 ? 21.757 -2.177 30.514 1.00 29.46 281 ILE D C 1
ATOM 21153 O O . ILE D 1 281 ? 22.745 -1.907 31.208 1.00 26.97 281 ILE D O 1
ATOM 21169 N N . GLY D 1 282 ? 21.760 -3.179 29.637 1.00 29.38 282 GLY D N 1
ATOM 21170 C CA . GLY D 1 282 ? 22.952 -3.962 29.380 1.00 28.11 282 GLY D CA 1
ATOM 21171 C C . GLY D 1 282 ? 23.318 -4.851 30.554 1.00 28.02 282 GLY D C 1
ATOM 21172 O O . GLY D 1 282 ? 22.678 -4.853 31.607 1.00 26.95 282 GLY D O 1
ATOM 21176 N N . VAL D 1 283 ? 24.391 -5.625 30.355 1.00 27.56 283 VAL D N 1
ATOM 21177 C CA . VAL D 1 283 ? 24.914 -6.453 31.438 1.00 31.41 283 VAL D CA 1
ATOM 21178 C C . VAL D 1 283 ? 25.449 -5.579 32.562 1.00 29.69 283 VAL D C 1
ATOM 21179 O O . VAL D 1 283 ? 25.378 -5.955 33.738 1.00 27.41 283 VAL D O 1
ATOM 21192 N N . HIS D 1 284 ? 25.996 -4.408 32.228 1.00 28.29 284 HIS D N 1
ATOM 21193 C CA . HIS D 1 284 ? 26.596 -3.552 33.250 1.00 29.61 284 HIS D CA 1
ATOM 21194 C C . HIS D 1 284 ? 25.535 -2.970 34.176 1.00 28.53 284 HIS D C 1
ATOM 21195 O O . HIS D 1 284 ? 25.650 -3.060 35.404 1.00 29.87 284 HIS D O 1
ATOM 21209 N N . GLY D 1 285 ? 24.504 -2.346 33.604 1.00 29.36 285 GLY D N 1
ATOM 21210 C CA . GLY D 1 285 ? 23.409 -1.851 34.417 1.00 29.67 285 GLY D CA 1
ATOM 21211 C C . GLY D 1 285 ? 22.592 -2.966 35.034 1.00 31.31 285 GLY D C 1
ATOM 21212 O O . GLY D 1 285 ? 22.054 -2.810 36.135 1.00 28.47 285 GLY D O 1
ATOM 21216 N N . GLY D 1 286 ? 22.490 -4.103 34.344 1.00 26.37 286 GLY D N 1
ATOM 21217 C CA . GLY D 1 286 ? 21.720 -5.214 34.872 1.00 28.71 286 GLY D CA 1
ATOM 21218 C C . GLY D 1 286 ? 22.324 -5.786 36.139 1.00 28.56 286 GLY D C 1
ATOM 21219 O O . GLY D 1 286 ? 21.609 -6.060 37.107 1.00 28.74 286 GLY D O 1
ATOM 21223 N N . GLY D 1 287 ? 23.646 -5.971 36.156 1.00 27.21 287 GLY D N 1
ATOM 21224 C CA . GLY D 1 287 ? 24.299 -6.455 37.361 1.00 27.28 287 GLY D CA 1
ATOM 21225 C C . GLY D 1 287 ? 24.194 -5.477 38.516 1.00 28.62 287 GLY D C 1
ATOM 21226 O O . GLY D 1 287 ? 23.985 -5.874 39.666 1.00 27.79 287 GLY D O 1
ATOM 21230 N N . HIS D 1 288 ? 24.347 -4.185 38.228 1.00 26.65 288 HIS D N 1
ATOM 21231 C CA . HIS D 1 288 ? 24.249 -3.166 39.268 1.00 28.26 288 HIS D CA 1
ATOM 21232 C C . HIS D 1 288 ? 22.859 -3.154 39.889 1.00 26.72 288 HIS D C 1
ATOM 21233 O O . HIS D 1 288 ? 22.699 -3.353 41.098 1.00 27.24 288 HIS D O 1
ATOM 21247 N N . TYR D 1 289 ? 21.834 -2.939 39.065 1.00 25.50 289 TYR D N 1
ATOM 21248 C CA . TYR D 1 289 ? 20.488 -2.781 39.593 1.00 26.77 289 TYR D CA 1
ATOM 21249 C C . TYR D 1 289 ? 19.907 -4.089 40.123 1.00 27.81 289 TYR D C 1
ATOM 21250 O O . TYR D 1 289 ? 18.970 -4.046 40.930 1.00 26.56 289 TYR D O 1
ATOM 21268 N N . SER D 1 290 ? 20.452 -5.244 39.725 1.00 26.12 290 SER D N 1
ATOM 21269 C CA . SER D 1 290 ? 19.971 -6.504 40.294 1.00 27.31 290 SER D CA 1
ATOM 21270 C C . SER D 1 290 ? 20.249 -6.580 41.792 1.00 27.87 290 SER D C 1
ATOM 21271 O O . SER D 1 290 ? 19.553 -7.300 42.519 1.00 28.50 290 SER D O 1
ATOM 21279 N N . MET D 1 291 ? 21.273 -5.868 42.268 1.00 25.14 291 MET D N 1
ATOM 21280 C CA . MET D 1 291 ? 21.551 -5.829 43.699 1.00 27.85 291 MET D CA 1
ATOM 21281 C C . MET D 1 291 ? 20.444 -5.101 44.456 1.00 28.90 291 MET D C 1
ATOM 21282 O O . MET D 1 291 ? 20.110 -5.468 45.590 1.00 26.09 291 MET D O 1
ATOM 21296 N N . GLY D 1 292 ? 19.871 -4.067 43.851 1.00 26.52 292 GLY D N 1
ATOM 21297 C CA . GLY D 1 292 ? 18.883 -3.244 44.523 1.00 27.62 292 GLY D CA 1
ATOM 21298 C C . GLY D 1 292 ? 19.497 -2.388 45.621 1.00 27.59 292 GLY D C 1
ATOM 21299 O O . GLY D 1 292 ? 20.712 -2.253 45.758 1.00 28.32 292 GLY D O 1
ATOM 21303 N N . GLY D 1 293 ? 18.607 -1.779 46.400 1.00 28.72 293 GLY D N 1
ATOM 21304 C CA . GLY D 1 293 ? 19.005 -1.121 47.633 1.00 29.39 293 GLY D CA 1
ATOM 21305 C C . GLY D 1 293 ? 19.896 0.091 47.432 1.00 30.72 293 GLY D C 1
ATOM 21306 O O . GLY D 1 293 ? 19.745 0.872 46.482 1.00 27.71 293 GLY D O 1
ATOM 21310 N N . ASP D 1 294 ? 20.854 0.237 48.351 1.00 27.81 294 ASP D N 1
ATOM 21311 C CA . ASP D 1 294 ? 21.673 1.429 48.545 1.00 29.07 294 ASP D CA 1
ATOM 21312 C C . ASP D 1 294 ? 23.072 0.980 48.948 1.00 28.79 294 ASP D C 1
ATOM 21313 O O . ASP D 1 294 ? 23.227 0.344 49.999 1.00 28.18 294 ASP D O 1
ATOM 21322 N N . PRO D 1 295 ? 24.121 1.284 48.164 1.00 28.44 295 PRO D N 1
ATOM 21323 C CA . PRO D 1 295 ? 24.212 2.139 46.974 1.00 28.50 295 PRO D CA 1
ATOM 21324 C C . PRO D 1 295 ? 23.953 1.425 45.647 1.00 28.87 295 PRO D C 1
ATOM 21325 O O . PRO D 1 295 ? 24.296 1.963 44.595 1.00 29.16 295 PRO D O 1
ATOM 21336 N N . GLY D 1 296 ? 23.359 0.231 45.698 1.00 29.73 296 GLY D N 1
ATOM 21337 C CA . GLY D 1 296 ? 23.144 -0.531 44.478 1.00 28.76 296 GLY D CA 1
ATOM 21338 C C . GLY D 1 296 ? 22.484 0.273 43.377 1.00 30.10 296 GLY D C 1
ATOM 21339 O O . GLY D 1 296 ? 22.820 0.119 42.200 1.00 28.92 296 GLY D O 1
ATOM 21343 N N . ARG D 1 297 ? 21.540 1.149 43.739 1.00 27.56 297 ARG D N 1
ATOM 21344 C CA . ARG D 1 297 ? 20.765 1.919 42.770 1.00 25.58 297 ARG D CA 1
ATOM 21345 C C . ARG D 1 297 ? 21.277 3.353 42.618 1.00 26.24 297 ARG D C 1
ATOM 21346 O O . ARG D 1 297 ? 20.495 4.263 42.315 1.00 25.02 297 ARG D O 1
ATOM 21367 N N . ASP D 1 298 ? 22.580 3.567 42.806 1.00 24.69 298 ASP D N 1
ATOM 21368 C CA . ASP D 1 298 ? 23.194 4.892 42.777 1.00 24.51 298 ASP D CA 1
ATOM 21369 C C . ASP D 1 298 ? 24.454 4.797 41.926 1.00 24.26 298 ASP D C 1
ATOM 21370 O O . ASP D 1 298 ? 25.446 4.198 42.351 1.00 25.65 298 ASP D O 1
ATOM 21379 N N A VAL D 1 299 ? 24.419 5.407 40.736 0.71 24.43 299 VAL D N 1
ATOM 21380 N N B VAL D 1 299 ? 24.416 5.385 40.726 0.29 24.37 299 VAL D N 1
ATOM 21381 C CA A VAL D 1 299 ? 25.515 5.259 39.781 0.71 24.28 299 VAL D CA 1
ATOM 21382 C CA B VAL D 1 299 ? 25.530 5.239 39.792 0.29 24.22 299 VAL D CA 1
ATOM 21383 C C A VAL D 1 299 ? 26.807 5.852 40.329 0.71 24.31 299 VAL D C 1
ATOM 21384 C C B VAL D 1 299 ? 26.815 5.817 40.370 0.29 24.12 299 VAL D C 1
ATOM 21385 O O A VAL D 1 299 ? 27.903 5.436 39.936 0.71 24.19 299 VAL D O 1
ATOM 21386 O O B VAL D 1 299 ? 27.914 5.358 40.035 0.29 24.25 299 VAL D O 1
ATOM 21411 N N . TYR D 1 300 ? 26.711 6.823 41.241 1.00 23.85 300 TYR D N 1
ATOM 21412 C CA . TYR D 1 300 ? 27.912 7.443 41.799 1.00 24.36 300 TYR D CA 1
ATOM 21413 C C . TYR D 1 300 ? 28.539 6.597 42.903 1.00 24.76 300 TYR D C 1
ATOM 21414 O O . TYR D 1 300 ? 29.767 6.512 43.004 1.00 24.94 300 TYR D O 1
ATOM 21433 N N . VAL D 1 301 ? 27.712 6.032 43.782 1.00 23.93 301 VAL D N 1
ATOM 21434 C CA . VAL D 1 301 ? 28.186 5.425 45.020 1.00 25.15 301 VAL D CA 1
ATOM 21435 C C . VAL D 1 301 ? 28.263 3.905 44.912 1.00 27.83 301 VAL D C 1
ATOM 21436 O O . VAL D 1 301 ? 28.536 3.226 45.910 1.00 25.79 301 VAL D O 1
ATOM 21449 N N . SER D 1 302 ? 28.060 3.355 43.715 1.00 24.68 302 SER D N 1
ATOM 21450 C CA . SER D 1 302 ? 27.927 1.910 43.585 1.00 26.41 302 SER D CA 1
ATOM 21451 C C . SER D 1 302 ? 29.095 1.115 44.164 1.00 27.12 302 SER D C 1
ATOM 21452 O O . SER D 1 302 ? 28.850 -0.012 44.628 1.00 26.86 302 SER D O 1
ATOM 21460 N N . PRO D 1 303 ? 30.345 1.590 44.159 1.00 25.48 303 PRO D N 1
ATOM 21461 C CA . PRO D 1 303 ? 31.409 0.802 44.807 1.00 27.62 303 PRO D CA 1
ATOM 21462 C C . PRO D 1 303 ? 31.155 0.550 46.280 1.00 28.22 303 PRO D C 1
ATOM 21463 O O . PRO D 1 303 ? 31.804 -0.325 46.860 1.00 27.10 303 PRO D O 1
ATOM 21474 N N . GLY D 1 304 ? 30.238 1.287 46.905 1.00 26.85 304 GLY D N 1
ATOM 21475 C CA . GLY D 1 304 ? 29.902 1.029 48.293 1.00 29.55 304 GLY D CA 1
ATOM 21476 C C . GLY D 1 304 ? 29.202 -0.292 48.528 1.00 29.24 304 GLY D C 1
ATOM 21477 O O . GLY D 1 304 ? 29.057 -0.690 49.687 1.00 28.71 304 GLY D O 1
ATOM 21481 N N . ASP D 1 305 ? 28.752 -0.967 47.472 1.00 26.29 305 ASP D N 1
ATOM 21482 C CA . ASP D 1 305 ? 28.252 -2.328 47.591 1.00 30.06 305 ASP D CA 1
ATOM 21483 C C . ASP D 1 305 ? 29.397 -3.293 47.306 1.00 29.16 305 ASP D C 1
ATOM 21484 O O . ASP D 1 305 ? 30.063 -3.191 46.271 1.00 28.74 305 ASP D O 1
ATOM 21493 N N . THR D 1 306 ? 29.620 -4.225 48.234 1.00 29.81 306 THR D N 1
ATOM 21494 C CA . THR D 1 306 ? 30.822 -5.051 48.196 1.00 31.93 306 THR D CA 1
ATOM 21495 C C . THR D 1 306 ? 30.888 -5.912 46.943 1.00 28.59 306 THR D C 1
ATOM 21496 O O . THR D 1 306 ? 31.984 -6.285 46.501 1.00 30.59 306 THR D O 1
ATOM 21507 N N . ALA D 1 307 ? 29.738 -6.253 46.365 1.00 26.74 307 ALA D N 1
ATOM 21508 C CA . ALA D 1 307 ? 29.721 -7.039 45.141 1.00 28.41 307 ALA D CA 1
ATOM 21509 C C . ALA D 1 307 ? 30.165 -6.241 43.921 1.00 28.25 307 ALA D C 1
ATOM 21510 O O . ALA D 1 307 ? 30.313 -6.829 42.845 1.00 26.43 307 ALA D O 1
ATOM 21517 N N . PHE D 1 308 ? 30.383 -4.929 44.064 1.00 29.15 308 PHE D N 1
ATOM 21518 C CA . PHE D 1 308 ? 30.831 -4.103 42.943 1.00 29.86 308 PHE D CA 1
ATOM 21519 C C . PHE D 1 308 ? 32.070 -4.695 42.287 1.00 30.70 308 PHE D C 1
ATOM 21520 O O . PHE D 1 308 ? 32.164 -4.777 41.057 1.00 29.62 308 PHE D O 1
ATOM 21537 N N . TRP D 1 309 ? 33.031 -5.125 43.102 1.00 29.63 309 TRP D N 1
ATOM 21538 C CA . TRP D 1 309 ? 34.325 -5.540 42.574 1.00 31.14 309 TRP D CA 1
ATOM 21539 C C . TRP D 1 309 ? 34.213 -6.852 41.811 1.00 30.03 309 TRP D C 1
ATOM 21540 O O . TRP D 1 309 ? 34.898 -7.048 40.799 1.00 29.22 309 TRP D O 1
ATOM 21561 N N . LEU D 1 310 ? 33.349 -7.760 42.267 1.00 29.90 310 LEU D N 1
ATOM 21562 C CA . LEU D 1 310 ? 33.102 -8.975 41.500 1.00 30.43 310 LEU D CA 1
ATOM 21563 C C . LEU D 1 310 ? 32.343 -8.659 40.218 1.00 30.38 310 LEU D C 1
ATOM 21564 O O . LEU D 1 310 ? 32.614 -9.250 39.165 1.00 27.44 310 LEU D O 1
ATOM 21580 N N . HIS D 1 311 ? 31.395 -7.723 40.287 1.00 28.79 311 HIS D N 1
ATOM 21581 C CA . HIS D 1 311 ? 30.669 -7.305 39.093 1.00 28.97 311 HIS D CA 1
ATOM 21582 C C . HIS D 1 311 ? 31.625 -6.801 38.021 1.00 28.74 311 HIS D C 1
ATOM 21583 O O . HIS D 1 311 ? 31.572 -7.238 36.866 1.00 27.28 311 HIS D O 1
ATOM 21597 N N . HIS D 1 312 ? 32.510 -5.875 38.384 1.00 28.86 312 HIS D N 1
ATOM 21598 C CA . HIS D 1 312 ? 33.384 -5.291 37.380 1.00 30.88 312 HIS D CA 1
ATOM 21599 C C . HIS D 1 312 ? 34.527 -6.215 36.993 1.00 29.05 312 HIS D C 1
ATOM 21600 O O . HIS D 1 312 ? 35.101 -6.048 35.912 1.00 27.77 312 HIS D O 1
ATOM 21614 N N . GLY D 1 313 ? 34.856 -7.198 37.829 1.00 29.01 313 GLY D N 1
ATOM 21615 C CA . GLY D 1 313 ? 35.712 -8.271 37.360 1.00 28.22 313 GLY D CA 1
ATOM 21616 C C . GLY D 1 313 ? 35.117 -8.965 36.153 1.00 25.87 313 GLY D C 1
ATOM 21617 O O . GLY D 1 313 ? 35.821 -9.268 35.188 1.00 29.50 313 GLY D O 1
ATOM 21621 N N . MET D 1 314 ? 33.801 -9.201 36.178 1.00 24.59 314 MET D N 1
ATOM 21622 C CA . MET D 1 314 ? 33.140 -9.832 35.039 1.00 25.57 314 MET D CA 1
ATOM 21623 C C . MET D 1 314 ? 33.048 -8.873 33.859 1.00 25.56 314 MET D C 1
ATOM 21624 O O . MET D 1 314 ? 33.135 -9.300 32.699 1.00 26.33 314 MET D O 1
ATOM 21638 N N . ILE D 1 315 ? 32.854 -7.576 34.134 1.00 24.81 315 ILE D N 1
ATOM 21639 C CA . ILE D 1 315 ? 32.881 -6.567 33.075 1.00 25.62 315 ILE D CA 1
ATOM 21640 C C . ILE D 1 315 ? 34.227 -6.594 32.372 1.00 26.73 315 ILE D C 1
ATOM 21641 O O . ILE D 1 315 ? 34.306 -6.686 31.142 1.00 27.89 315 ILE D O 1
ATOM 21657 N N . ASP D 1 316 ? 35.308 -6.486 33.148 1.00 26.70 316 ASP D N 1
ATOM 21658 C CA . ASP D 1 316 ? 36.644 -6.495 32.568 1.00 29.49 316 ASP D CA 1
ATOM 21659 C C . ASP D 1 316 ? 36.896 -7.794 31.805 1.00 31.30 316 ASP D C 1
ATOM 21660 O O . ASP D 1 316 ? 37.509 -7.784 30.732 1.00 31.42 316 ASP D O 1
ATOM 21669 N N . ARG D 1 317 ? 36.407 -8.920 32.332 1.00 30.98 317 ARG D N 1
ATOM 21670 C CA . ARG D 1 317 ? 36.591 -10.202 31.653 1.00 32.61 317 ARG D CA 1
ATOM 21671 C C . ARG D 1 317 ? 35.934 -10.190 30.280 1.00 33.59 317 ARG D C 1
ATOM 21672 O O . ARG D 1 317 ? 36.530 -10.625 29.287 1.00 33.06 317 ARG D O 1
ATOM 21693 N N . VAL D 1 318 ? 34.694 -9.705 30.204 1.00 31.29 318 VAL D N 1
ATOM 21694 C CA . VAL D 1 318 ? 33.972 -9.731 28.939 1.00 30.96 318 VAL D CA 1
ATOM 21695 C C . VAL D 1 318 ? 34.629 -8.795 27.931 1.00 31.88 318 VAL D C 1
ATOM 21696 O O . VAL D 1 318 ? 34.717 -9.109 26.739 1.00 30.55 318 VAL D O 1
ATOM 21709 N N . TRP D 1 319 ? 35.110 -7.639 28.391 1.00 32.50 319 TRP D N 1
ATOM 21710 C CA . TRP D 1 319 ? 35.903 -6.770 27.527 1.00 35.51 319 TRP D CA 1
ATOM 21711 C C . TRP D 1 319 ? 37.160 -7.489 27.044 1.00 35.74 319 TRP D C 1
ATOM 21712 O O . TRP D 1 319 ? 37.492 -7.463 25.851 1.00 31.65 319 TRP D O 1
ATOM 21733 N N . TRP D 1 320 ? 37.864 -8.149 27.967 1.00 33.62 320 TRP D N 1
ATOM 21734 C CA . TRP D 1 320 ? 39.100 -8.851 27.629 1.00 36.21 320 TRP D CA 1
ATOM 21735 C C . TRP D 1 320 ? 38.844 -9.969 26.624 1.00 34.98 320 TRP D C 1
ATOM 21736 O O . TRP D 1 320 ? 39.597 -10.125 25.656 1.00 35.66 320 TRP D O 1
ATOM 21757 N N . ILE D 1 321 ? 37.778 -10.748 26.821 1.00 34.62 321 ILE D N 1
ATOM 21758 C CA . ILE D 1 321 ? 37.370 -11.713 25.799 1.00 35.50 321 ILE D CA 1
ATOM 21759 C C . ILE D 1 321 ? 37.213 -11.004 24.457 1.00 36.21 321 ILE D C 1
ATOM 21760 O O . ILE D 1 321 ? 37.884 -11.331 23.471 1.00 35.88 321 ILE D O 1
ATOM 21776 N N . TRP D 1 322 ? 36.312 -10.020 24.410 1.00 34.50 322 TRP D N 1
ATOM 21777 C CA . TRP D 1 322 ? 36.017 -9.316 23.165 1.00 33.75 322 TRP D CA 1
ATOM 21778 C C . TRP D 1 322 ? 37.283 -8.757 22.517 1.00 32.43 322 TRP D C 1
ATOM 21779 O O . TRP D 1 322 ? 37.450 -8.841 21.293 1.00 33.31 322 TRP D O 1
ATOM 21800 N N . GLN D 1 323 ? 38.187 -8.186 23.320 1.00 31.41 323 GLN D N 1
ATOM 21801 C CA . GLN D 1 323 ? 39.444 -7.665 22.785 1.00 31.82 323 GLN D CA 1
ATOM 21802 C C . GLN D 1 323 ? 40.238 -8.755 22.077 1.00 38.43 323 GLN D C 1
ATOM 21803 O O . GLN D 1 323 ? 40.661 -8.589 20.927 1.00 36.08 323 GLN D O 1
ATOM 21817 N N . ASN D 1 324 ? 40.473 -9.873 22.766 1.00 35.59 324 ASN D N 1
ATOM 21818 C CA . ASN D 1 324 ? 41.370 -10.903 22.257 1.00 39.72 324 ASN D CA 1
ATOM 21819 C C . ASN D 1 324 ? 40.800 -11.659 21.062 1.00 39.59 324 ASN D C 1
ATOM 21820 O O . ASN D 1 324 ? 41.533 -12.436 20.437 1.00 43.28 324 ASN D O 1
ATOM 21831 N N . LEU D 1 325 ? 39.528 -11.451 20.715 1.00 35.06 325 LEU D N 1
ATOM 21832 C CA . LEU D 1 325 ? 38.966 -12.118 19.548 1.00 35.35 325 LEU D CA 1
ATOM 21833 C C . LEU D 1 325 ? 39.456 -11.516 18.236 1.00 42.69 325 LEU D C 1
ATOM 21834 O O . LEU D 1 325 ? 39.362 -12.174 17.193 1.00 43.62 325 LEU D O 1
ATOM 21850 N N . ASP D 1 326 ? 39.973 -10.289 18.260 1.00 38.72 326 ASP D N 1
ATOM 21851 C CA . ASP D 1 326 ? 40.525 -9.639 17.071 1.00 41.34 326 ASP D CA 1
ATOM 21852 C C . ASP D 1 326 ? 41.534 -8.613 17.590 1.00 41.79 326 ASP D C 1
ATOM 21853 O O . ASP D 1 326 ? 41.324 -7.403 17.540 1.00 40.35 326 ASP D O 1
ATOM 21862 N N . LEU D 1 327 ? 42.657 -9.129 18.097 1.00 41.63 327 LEU D N 1
ATOM 21863 C CA . LEU D 1 327 ? 43.573 -8.315 18.892 1.00 40.29 327 LEU D CA 1
ATOM 21864 C C . LEU D 1 327 ? 44.065 -7.099 18.122 1.00 43.78 327 LEU D C 1
ATOM 21865 O O . LEU D 1 327 ? 44.064 -5.979 18.645 1.00 44.55 327 LEU D O 1
ATOM 21881 N N . ARG D 1 328 ? 44.516 -7.301 16.883 1.00 46.37 328 ARG D N 1
ATOM 21882 C CA . ARG D 1 328 ? 45.189 -6.221 16.168 1.00 44.42 328 ARG D CA 1
ATOM 21883 C C . ARG D 1 328 ? 44.282 -5.004 16.020 1.00 42.80 328 ARG D C 1
ATOM 21884 O O . ARG D 1 328 ? 44.742 -3.861 16.132 1.00 43.70 328 ARG D O 1
ATOM 21905 N N . LYS D 1 329 ? 42.989 -5.227 15.778 1.00 44.97 329 LYS D N 1
ATOM 21906 C CA . LYS D 1 329 ? 42.059 -4.115 15.624 1.00 43.21 329 LYS D CA 1
ATOM 21907 C C . LYS D 1 329 ? 41.503 -3.625 16.956 1.00 42.82 329 LYS D C 1
ATOM 21908 O O . LYS D 1 329 ? 41.170 -2.441 17.081 1.00 38.96 329 LYS D O 1
ATOM 21927 N N . ARG D 1 330 ? 41.392 -4.502 17.957 1.00 41.56 330 ARG D N 1
ATOM 21928 C CA . ARG D 1 330 ? 40.577 -4.200 19.129 1.00 37.43 330 ARG D CA 1
ATOM 21929 C C . ARG D 1 330 ? 41.366 -3.849 20.382 1.00 38.72 330 ARG D C 1
ATOM 21930 O O . ARG D 1 330 ? 40.797 -3.213 21.278 1.00 38.01 330 ARG D O 1
ATOM 21951 N N . GLN D 1 331 ? 42.641 -4.230 20.490 1.00 35.22 331 GLN D N 1
ATOM 21952 C CA . GLN D 1 331 ? 43.324 -4.061 21.770 1.00 38.65 331 GLN D CA 1
ATOM 21953 C C . GLN D 1 331 ? 43.315 -2.604 22.210 1.00 38.58 331 GLN D C 1
ATOM 21954 O O . GLN D 1 331 ? 42.984 -2.297 23.359 1.00 37.17 331 GLN D O 1
ATOM 21968 N N . ASN D 1 332 ? 43.665 -1.689 21.302 1.00 38.93 332 ASN D N 1
ATOM 21969 C CA . ASN D 1 332 ? 43.801 -0.274 21.625 1.00 37.32 332 ASN D CA 1
ATOM 21970 C C . ASN D 1 332 ? 42.626 0.564 21.121 1.00 34.13 332 ASN D C 1
ATOM 21971 O O . ASN D 1 332 ? 42.753 1.785 21.004 1.00 33.01 332 ASN D O 1
ATOM 21982 N N . ALA D 1 333 ? 41.485 -0.059 20.837 1.00 33.12 333 ALA D N 1
ATOM 21983 C CA . ALA D 1 333 ? 40.358 0.670 20.271 1.00 31.76 333 ALA D CA 1
ATOM 21984 C C . ALA D 1 333 ? 39.677 1.526 21.331 1.00 35.26 333 ALA D C 1
ATOM 21985 O O . ALA D 1 333 ? 39.319 1.036 22.408 1.00 30.73 333 ALA D O 1
ATOM 21992 N N . ILE D 1 334 ? 39.484 2.805 21.004 1.00 31.18 334 ILE D N 1
ATOM 21993 C CA . ILE D 1 334 ? 38.824 3.782 21.861 1.00 31.01 334 ILE D CA 1
ATOM 21994 C C . ILE D 1 334 ? 37.757 4.496 21.043 1.00 32.69 334 ILE D C 1
ATOM 21995 O O . ILE D 1 334 ? 37.907 4.708 19.834 1.00 28.98 334 ILE D O 1
ATOM 22011 N N . SER D 1 335 ? 36.679 4.884 21.718 1.00 30.96 335 SER D N 1
ATOM 22012 C CA . SER D 1 335 ? 35.630 5.681 21.102 1.00 32.05 335 SER D CA 1
ATOM 22013 C C . SER D 1 335 ? 34.845 6.381 22.205 1.00 28.79 335 SER D C 1
ATOM 22014 O O . SER D 1 335 ? 34.630 5.812 23.280 1.00 26.19 335 SER D O 1
ATOM 22022 N N . GLY D 1 336 ? 34.420 7.604 21.930 1.00 27.06 336 GLY D N 1
ATOM 22023 C CA . GLY D 1 336 ? 33.718 8.414 22.906 1.00 26.03 336 GLY D CA 1
ATOM 22024 C C . GLY D 1 336 ? 34.581 9.564 23.392 1.00 27.03 336 GLY D C 1
ATOM 22025 O O . GLY D 1 336 ? 35.737 9.728 22.998 1.00 25.99 336 GLY D O 1
ATOM 22029 N N . THR D 1 337 ? 33.993 10.351 24.289 1.00 25.59 337 THR D N 1
ATOM 22030 C CA . THR D 1 337 ? 34.597 11.592 24.749 1.00 23.62 337 THR D CA 1
ATOM 22031 C C . THR D 1 337 ? 34.861 11.523 26.252 1.00 24.70 337 THR D C 1
ATOM 22032 O O . THR D 1 337 ? 34.735 10.471 26.883 1.00 22.89 337 THR D O 1
ATOM 22043 N N . GLY D 1 338 ? 35.239 12.662 26.817 1.00 22.94 338 GLY D N 1
ATOM 22044 C CA . GLY D 1 338 ? 35.555 12.785 28.223 1.00 23.34 338 GLY D CA 1
ATOM 22045 C C . GLY D 1 338 ? 34.387 13.148 29.112 1.00 24.29 338 GLY D C 1
ATOM 22046 O O . GLY D 1 338 ? 34.585 13.351 30.315 1.00 24.67 338 GLY D O 1
ATOM 22050 N N . THR D 1 339 ? 33.173 13.222 28.567 1.00 21.19 339 THR D N 1
ATOM 22051 C CA . THR D 1 339 ? 31.998 13.598 29.335 1.00 21.78 339 THR D CA 1
ATOM 22052 C C . THR D 1 339 ? 30.880 12.586 29.121 1.00 22.00 339 THR D C 1
ATOM 22053 O O . THR D 1 339 ? 30.708 12.032 28.030 1.00 22.28 339 THR D O 1
ATOM 22064 N N . PHE D 1 340 ? 30.132 12.359 30.199 1.00 22.34 340 PHE D N 1
ATOM 22065 C CA . PHE D 1 340 ? 28.976 11.472 30.256 1.00 22.46 340 PHE D CA 1
ATOM 22066 C C . PHE D 1 340 ? 28.028 11.705 29.085 1.00 24.01 340 PHE D C 1
ATOM 22067 O O . PHE D 1 340 ? 27.410 12.769 28.984 1.00 23.11 340 PHE D O 1
ATOM 22084 N N . MET D 1 341 ? 27.899 10.710 28.202 1.00 22.39 341 MET D N 1
ATOM 22085 C CA . MET D 1 341 ? 27.086 10.816 26.991 1.00 24.64 341 MET D CA 1
ATOM 22086 C C . MET D 1 341 ? 27.454 12.059 26.186 1.00 25.29 341 MET D C 1
ATOM 22087 O O . MET D 1 341 ? 26.623 12.622 25.482 1.00 26.76 341 MET D O 1
ATOM 22101 N N . ASN D 1 342 ? 28.709 12.490 26.284 1.00 23.08 342 ASN D N 1
ATOM 22102 C CA . ASN D 1 342 ? 29.174 13.705 25.610 1.00 24.27 342 ASN D CA 1
ATOM 22103 C C . ASN D 1 342 ? 28.262 14.893 25.907 1.00 26.09 342 ASN D C 1
ATOM 22104 O O . ASN D 1 342 ? 27.984 15.725 25.038 1.00 26.21 342 ASN D O 1
ATOM 22115 N N . ASN D 1 343 ? 27.807 14.970 27.153 1.00 25.51 343 ASN D N 1
ATOM 22116 C CA . ASN D 1 343 ? 27.011 16.086 27.666 1.00 27.02 343 ASN D CA 1
ATOM 22117 C C . ASN D 1 343 ? 27.763 16.761 28.802 1.00 25.94 343 ASN D C 1
ATOM 22118 O O . ASN D 1 343 ? 27.907 16.150 29.878 1.00 24.79 343 ASN D O 1
ATOM 22129 N N . PRO D 1 344 ? 28.284 17.991 28.644 1.00 24.82 344 PRO D N 1
ATOM 22130 C CA . PRO D 1 344 ? 28.423 18.803 27.434 1.00 25.92 344 PRO D CA 1
ATOM 22131 C C . PRO D 1 344 ? 29.451 18.186 26.512 1.00 24.87 344 PRO D C 1
ATOM 22132 O O . PRO D 1 344 ? 30.171 17.271 26.920 1.00 21.97 344 PRO D O 1
ATOM 22143 N N . ALA D 1 345 ? 29.523 18.674 25.281 1.00 22.87 345 ALA D N 1
ATOM 22144 C CA . ALA D 1 345 ? 30.482 18.131 24.335 1.00 22.71 345 ALA D CA 1
ATOM 22145 C C . ALA D 1 345 ? 31.897 18.360 24.840 1.00 21.77 345 ALA D C 1
ATOM 22146 O O . ALA D 1 345 ? 32.214 19.419 25.387 1.00 20.70 345 ALA D O 1
ATOM 22153 N N . SER D 1 346 ? 32.739 17.356 24.663 1.00 20.05 346 SER D N 1
ATOM 22154 C CA . SER D 1 346 ? 34.150 17.424 25.026 1.00 21.45 346 SER D CA 1
ATOM 22155 C C . SER D 1 346 ? 34.973 16.692 23.972 1.00 21.61 346 SER D C 1
ATOM 22156 O O . SER D 1 346 ? 34.405 15.980 23.136 1.00 20.63 346 SER D O 1
ATOM 22164 N N . PRO D 1 347 ? 36.295 16.846 23.966 1.00 21.86 347 PRO D N 1
ATOM 22165 C CA . PRO D 1 347 ? 37.111 16.191 22.936 1.00 24.10 347 PRO D CA 1
ATOM 22166 C C . PRO D 1 347 ? 37.070 14.674 23.047 1.00 25.99 347 PRO D C 1
ATOM 22167 O O . PRO D 1 347 ? 36.811 14.100 24.108 1.00 23.83 347 PRO D O 1
ATOM 22178 N N . ASN D 1 348 ? 37.340 14.029 21.915 1.00 24.48 348 ASN D N 1
ATOM 22179 C CA . ASN D 1 348 ? 37.423 12.575 21.870 1.00 27.97 348 ASN D CA 1
ATOM 22180 C C . ASN D 1 348 ? 38.533 12.071 22.785 1.00 27.99 348 ASN D C 1
ATOM 22181 O O . ASN D 1 348 ? 39.610 12.667 22.869 1.00 27.27 348 ASN D O 1
ATOM 22191 N N . THR D 1 349 ? 38.269 10.957 23.465 1.00 26.82 349 THR D N 1
ATOM 22192 C CA . THR D 1 349 ? 39.319 10.270 24.203 1.00 29.65 349 THR D CA 1
ATOM 22193 C C . THR D 1 349 ? 40.353 9.712 23.230 1.00 31.59 349 THR D C 1
ATOM 22194 O O . THR D 1 349 ? 40.011 9.250 22.137 1.00 29.70 349 THR D O 1
ATOM 22205 N N . THR D 1 350 ? 41.625 9.756 23.631 1.00 32.27 350 THR D N 1
ATOM 22206 C CA . THR D 1 350 ? 42.717 9.168 22.859 1.00 35.13 350 THR D CA 1
ATOM 22207 C C . THR D 1 350 ? 43.614 8.344 23.779 1.00 36.35 350 THR D C 1
ATOM 22208 O O . THR D 1 350 ? 43.442 8.320 25.002 1.00 30.72 350 THR D O 1
ATOM 22219 N N . LEU D 1 351 ? 44.601 7.676 23.175 1.00 37.79 351 LEU D N 1
ATOM 22220 C CA . LEU D 1 351 ? 45.563 6.898 23.947 1.00 37.41 351 LEU D CA 1
ATOM 22221 C C . LEU D 1 351 ? 46.413 7.773 24.856 1.00 37.59 351 LEU D C 1
ATOM 22222 O O . LEU D 1 351 ? 46.969 7.271 25.840 1.00 36.31 351 LEU D O 1
ATOM 22238 N N . ASP D 1 352 ? 46.527 9.066 24.550 1.00 33.85 352 ASP D N 1
ATOM 22239 C CA . ASP D 1 352 ? 47.255 10.002 25.397 1.00 35.59 352 ASP D CA 1
ATOM 22240 C C . ASP D 1 352 ? 46.416 10.519 26.559 1.00 34.58 352 ASP D C 1
ATOM 22241 O O . ASP D 1 352 ? 46.963 11.174 27.453 1.00 35.90 352 ASP D O 1
ATOM 22250 N N . THR D 1 353 ? 45.113 10.247 26.568 1.00 34.48 353 THR D N 1
ATOM 22251 C CA . THR D 1 353 ? 44.259 10.725 27.648 1.00 34.54 353 THR D CA 1
ATOM 22252 C C . THR D 1 353 ? 44.720 10.140 28.977 1.00 35.45 353 THR D C 1
ATOM 22253 O O . THR D 1 353 ? 44.951 8.933 29.090 1.00 35.72 353 THR D O 1
ATOM 22264 N N . VAL D 1 354 ? 44.853 11.000 29.985 1.00 37.12 354 VAL D N 1
ATOM 22265 C CA . VAL D 1 354 ? 45.317 10.594 31.309 1.00 40.49 354 VAL D CA 1
ATOM 22266 C C . VAL D 1 354 ? 44.121 10.476 32.240 1.00 36.77 354 VAL D C 1
ATOM 22267 O O . VAL D 1 354 ? 43.229 11.334 32.243 1.00 40.02 354 VAL D O 1
ATOM 22280 N N . ILE D 1 355 ? 44.111 9.409 33.039 1.00 35.45 355 ILE D N 1
ATOM 22281 C CA . ILE D 1 355 ? 43.084 9.168 34.042 1.00 38.43 355 ILE D CA 1
ATOM 22282 C C . ILE D 1 355 ? 43.777 8.957 35.382 1.00 38.74 355 ILE D C 1
ATOM 22283 O O . ILE D 1 355 ? 44.985 8.723 35.452 1.00 40.02 355 ILE D O 1
ATOM 22299 N N . ASP D 1 356 ? 43.001 9.044 36.460 1.00 36.33 356 ASP D N 1
ATOM 22300 C CA . ASP D 1 356 ? 43.565 8.861 37.788 1.00 37.29 356 ASP D CA 1
ATOM 22301 C C . ASP D 1 356 ? 42.487 8.369 38.740 1.00 38.09 356 ASP D C 1
ATOM 22302 O O . ASP D 1 356 ? 41.292 8.412 38.438 1.00 35.94 356 ASP D O 1
ATOM 22311 N N . LEU D 1 357 ? 42.933 7.896 39.908 1.00 36.64 357 LEU D N 1
ATOM 22312 C CA . LEU D 1 357 ? 42.043 7.401 40.952 1.00 33.70 357 LEU D CA 1
ATOM 22313 C C . LEU D 1 357 ? 42.110 8.267 42.203 1.00 37.37 357 LEU D C 1
ATOM 22314 O O . LEU D 1 357 ? 41.802 7.792 43.302 1.00 32.47 357 LEU D O 1
ATOM 22330 N N . GLY D 1 358 ? 42.505 9.527 42.058 1.00 36.97 358 GLY D N 1
ATOM 22331 C CA . GLY D 1 358 ? 42.632 10.393 43.213 1.00 41.97 358 GLY D CA 1
ATOM 22332 C C . GLY D 1 358 ? 43.520 9.765 44.261 1.00 38.58 358 GLY D C 1
ATOM 22333 O O . GLY D 1 358 ? 44.582 9.208 43.958 1.00 36.70 358 GLY D O 1
ATOM 22337 N N . TYR D 1 359 ? 43.080 9.843 45.515 1.00 38.77 359 TYR D N 1
ATOM 22338 C CA . TYR D 1 359 ? 43.836 9.307 46.636 1.00 37.92 359 TYR D CA 1
ATOM 22339 C C . TYR D 1 359 ? 43.503 7.850 46.933 1.00 44.10 359 TYR D C 1
ATOM 22340 O O . TYR D 1 359 ? 43.931 7.329 47.968 1.00 44.03 359 TYR D O 1
ATOM 22358 N N . ALA D 1 360 ? 42.744 7.180 46.064 1.00 36.05 360 ALA D N 1
ATOM 22359 C CA . ALA D 1 360 ? 42.382 5.793 46.336 1.00 36.88 360 ALA D CA 1
ATOM 22360 C C . ALA D 1 360 ? 43.611 4.894 46.271 1.00 41.88 360 ALA D C 1
ATOM 22361 O O . ALA D 1 360 ? 43.909 4.151 47.215 1.00 39.40 360 ALA D O 1
ATOM 22368 N N . ASN D 1 361 ? 44.339 4.952 45.160 1.00 40.74 361 ASN D N 1
ATOM 22369 C CA . ASN D 1 361 ? 45.565 4.189 44.982 1.00 42.51 361 ASN D CA 1
ATOM 22370 C C . ASN D 1 361 ? 46.172 4.584 43.645 1.00 44.80 361 ASN D C 1
ATOM 22371 O O . ASN D 1 361 ? 45.510 5.200 42.803 1.00 39.97 361 ASN D O 1
ATOM 22382 N N . GLY D 1 362 ? 47.437 4.220 43.459 1.00 42.81 362 GLY D N 1
ATOM 22383 C CA . GLY D 1 362 ? 48.107 4.464 42.200 1.00 42.90 362 GLY D CA 1
ATOM 22384 C C . GLY D 1 362 ? 48.252 5.946 41.885 1.00 41.76 362 GLY D C 1
ATOM 22385 O O . GLY D 1 362 ? 48.069 6.824 42.726 1.00 36.41 362 GLY D O 1
ATOM 22389 N N . GLY D 1 363 ? 48.589 6.206 40.624 1.00 44.35 363 GLY D N 1
ATOM 22390 C CA . GLY D 1 363 ? 48.804 7.553 40.151 1.00 43.50 363 GLY D CA 1
ATOM 22391 C C . GLY D 1 363 ? 48.263 7.749 38.751 1.00 40.76 363 GLY D C 1
ATOM 22392 O O . GLY D 1 363 ? 47.710 6.828 38.142 1.00 43.50 363 GLY D O 1
ATOM 22396 N N . PRO D 1 364 ? 48.417 8.957 38.209 1.00 38.36 364 PRO D N 1
ATOM 22397 C CA . PRO D 1 364 ? 47.901 9.224 36.863 1.00 39.37 364 PRO D CA 1
ATOM 22398 C C . PRO D 1 364 ? 48.579 8.333 35.838 1.00 39.27 364 PRO D C 1
ATOM 22399 O O . PRO D 1 364 ? 49.766 8.021 35.942 1.00 44.25 364 PRO D O 1
ATOM 22410 N N . ILE D 1 365 ? 47.812 7.935 34.828 1.00 39.48 365 ILE D N 1
ATOM 22411 C CA . ILE D 1 365 ? 48.290 6.978 33.840 1.00 39.82 365 ILE D CA 1
ATOM 22412 C C . ILE D 1 365 ? 47.526 7.189 32.543 1.00 39.49 365 ILE D C 1
ATOM 22413 O O . ILE D 1 365 ? 46.323 7.464 32.551 1.00 39.15 365 ILE D O 1
ATOM 22429 N N . ALA D 1 366 ? 48.233 7.043 31.427 1.00 41.07 366 ALA D N 1
ATOM 22430 C CA . ALA D 1 366 ? 47.652 7.264 30.112 1.00 38.72 366 ALA D CA 1
ATOM 22431 C C . ALA D 1 366 ? 46.850 6.051 29.659 1.00 39.50 366 ALA D C 1
ATOM 22432 O O . ALA D 1 366 ? 47.183 4.903 29.973 1.00 39.30 366 ALA D O 1
ATOM 22439 N N . MET D 1 367 ? 45.783 6.324 28.904 1.00 34.74 367 MET D N 1
ATOM 22440 C CA . MET D 1 367 ? 44.960 5.257 28.340 1.00 34.31 367 MET D CA 1
ATOM 22441 C C . MET D 1 367 ? 45.817 4.209 27.650 1.00 36.54 367 MET D C 1
ATOM 22442 O O . MET D 1 367 ? 45.521 3.010 27.705 1.00 37.27 367 MET D O 1
ATOM 22456 N N . ARG D 1 368 ? 46.874 4.660 26.976 1.00 35.63 368 ARG D N 1
ATOM 22457 C CA . ARG D 1 368 ? 47.810 3.785 26.282 1.00 40.05 368 ARG D CA 1
ATOM 22458 C C . ARG D 1 368 ? 48.233 2.594 27.135 1.00 38.88 368 ARG D C 1
ATOM 22459 O O . ARG D 1 368 ? 48.303 1.458 26.653 1.00 40.23 368 ARG D O 1
ATOM 22480 N N . ASP D 1 369 ? 48.510 2.840 28.411 1.00 40.62 369 ASP D N 1
ATOM 22481 C CA . ASP D 1 369 ? 49.072 1.836 29.302 1.00 39.31 369 ASP D CA 1
ATOM 22482 C C . ASP D 1 369 ? 48.021 0.959 29.975 1.00 41.65 369 ASP D C 1
ATOM 22483 O O . ASP D 1 369 ? 48.370 0.213 30.898 1.00 40.16 369 ASP D O 1
ATOM 22492 N N . LEU D 1 370 ? 46.762 1.018 29.539 1.00 35.66 370 LEU D N 1
ATOM 22493 C CA . LEU D 1 370 ? 45.678 0.300 30.196 1.00 34.58 370 LEU D CA 1
ATOM 22494 C C . LEU D 1 370 ? 44.953 -0.662 29.274 1.00 33.76 370 LEU D C 1
ATOM 22495 O O . LEU D 1 370 ? 44.072 -1.396 29.740 1.00 31.03 370 LEU D O 1
ATOM 22511 N N . MET D 1 371 ? 45.284 -0.681 27.986 1.00 32.40 371 MET D N 1
ATOM 22512 C CA . MET D 1 371 ? 44.448 -1.395 27.036 1.00 32.31 371 MET D CA 1
ATOM 22513 C C . MET D 1 371 ? 44.687 -2.901 27.035 1.00 32.64 371 MET D C 1
ATOM 22514 O O . MET D 1 371 ? 43.860 -3.636 26.479 1.00 34.59 371 MET D O 1
ATOM 22528 N N . SER D 1 372 ? 45.767 -3.385 27.659 1.00 35.25 372 SER D N 1
ATOM 22529 C CA . SER D 1 372 ? 46.078 -4.813 27.690 1.00 39.52 372 SER D CA 1
ATOM 22530 C C . SER D 1 372 ? 46.273 -5.288 29.126 1.00 35.18 372 SER D C 1
ATOM 22531 O O . SER D 1 372 ? 46.990 -4.655 29.906 1.00 35.12 372 SER D O 1
ATOM 22539 N N . THR D 1 373 ? 45.653 -6.422 29.462 1.00 39.48 373 THR D N 1
ATOM 22540 C CA . THR D 1 373 ? 45.823 -7.023 30.781 1.00 39.94 373 THR D CA 1
ATOM 22541 C C . THR D 1 373 ? 47.227 -7.575 31.001 1.00 44.71 373 THR D C 1
ATOM 22542 O O . THR D 1 373 ? 47.546 -7.981 32.124 1.00 44.02 373 THR D O 1
ATOM 22553 N N . THR D 1 374 ? 48.062 -7.616 29.964 1.00 46.27 374 THR D N 1
ATOM 22554 C CA . THR D 1 374 ? 49.432 -8.105 30.073 1.00 47.82 374 THR D CA 1
ATOM 22555 C C . THR D 1 374 ? 50.444 -7.014 29.738 1.00 47.95 374 THR D C 1
ATOM 22556 O O . THR D 1 374 ? 51.544 -7.305 29.265 1.00 49.18 374 THR D O 1
ATOM 22567 N N . ALA D 1 375 ? 50.083 -5.756 29.981 1.00 42.49 375 ALA D N 1
ATOM 22568 C CA . ALA D 1 375 ? 50.946 -4.631 29.651 1.00 45.14 375 ALA D CA 1
ATOM 22569 C C . ALA D 1 375 ? 50.766 -3.548 30.702 1.00 45.34 375 ALA D C 1
ATOM 22570 O O . ALA D 1 375 ? 49.863 -3.607 31.540 1.00 45.48 375 ALA D O 1
ATOM 22577 N N . GLY D 1 376 ? 51.638 -2.546 30.647 1.00 43.19 376 GLY D N 1
ATOM 22578 C CA . GLY D 1 376 ? 51.650 -1.507 31.648 1.00 42.03 376 GLY D CA 1
ATOM 22579 C C . GLY D 1 376 ? 51.778 -2.101 33.039 1.00 47.19 376 GLY D C 1
ATOM 22580 O O . GLY D 1 376 ? 52.631 -2.960 33.286 1.00 48.03 376 GLY D O 1
ATOM 22584 N N . PRO D 1 377 ? 50.933 -1.669 33.979 1.00 44.66 377 PRO D N 1
ATOM 22585 C CA . PRO D 1 377 ? 50.964 -2.258 35.324 1.00 44.75 377 PRO D CA 1
ATOM 22586 C C . PRO D 1 377 ? 50.228 -3.583 35.443 1.00 44.85 377 PRO D C 1
ATOM 22587 O O . PRO D 1 377 ? 50.179 -4.144 36.545 1.00 45.88 377 PRO D O 1
ATOM 22598 N N . PHE D 1 378 ? 49.676 -4.100 34.347 1.00 40.91 378 PHE D N 1
ATOM 2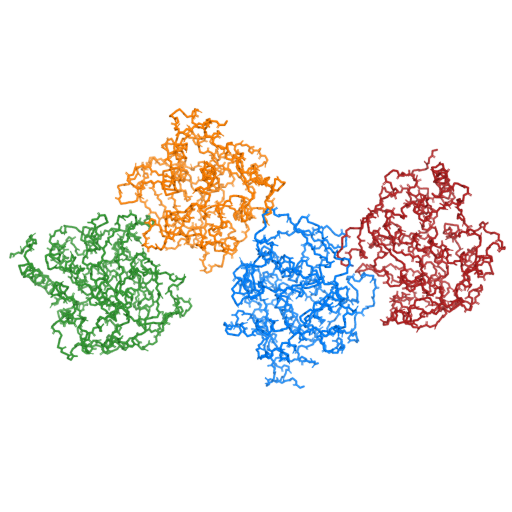2599 C CA . PHE D 1 378 ? 48.796 -5.261 34.371 1.00 43.55 378 PHE D CA 1
ATOM 22600 C C . PHE D 1 378 ? 49.553 -6.521 33.969 1.00 47.40 378 PHE D C 1
ATOM 22601 O O . PHE D 1 378 ? 50.349 -6.507 33.025 1.00 43.86 378 PHE D O 1
ATOM 22618 N N . CYS D 1 379 ? 49.276 -7.621 34.676 1.00 43.01 379 CYS D N 1
ATOM 22619 C CA . CYS D 1 379 ? 49.840 -8.920 34.333 1.00 42.69 379 CYS D CA 1
ATOM 22620 C C . CYS D 1 379 ? 48.904 -10.005 34.867 1.00 45.72 379 CYS D C 1
ATOM 22621 O O . CYS D 1 379 ? 49.188 -10.693 35.845 1.00 45.84 379 CYS D O 1
ATOM 22628 N N . TYR D 1 380 ? 47.762 -10.171 34.202 1.00 40.84 380 TYR D N 1
ATOM 22629 C CA . TYR D 1 380 ? 46.769 -11.137 34.647 1.00 42.18 380 TYR D CA 1
ATOM 22630 C C . TYR D 1 380 ? 45.974 -11.646 33.452 1.00 39.94 380 TYR D C 1
ATOM 22631 O O . TYR D 1 380 ? 46.048 -11.104 32.347 1.00 41.02 380 TYR D O 1
ATOM 22649 N N . VAL D 1 381 ? 45.207 -12.711 33.700 1.00 35.75 381 VAL D N 1
ATOM 22650 C CA . VAL D 1 381 ? 44.347 -13.353 32.714 1.00 35.76 381 VAL D CA 1
ATOM 22651 C C . VAL D 1 381 ? 43.101 -13.832 33.447 1.00 37.99 381 VAL D C 1
ATOM 22652 O O . VAL D 1 381 ? 43.051 -13.851 34.677 1.00 40.31 381 VAL D O 1
ATOM 22665 N N . TYR D 1 382 ? 42.085 -14.222 32.680 1.00 37.03 382 TYR D N 1
ATOM 22666 C CA . TYR D 1 382 ? 40.848 -14.760 33.235 1.00 41.40 382 TYR D CA 1
ATOM 22667 C C . TYR D 1 382 ? 40.697 -16.241 32.914 1.00 44.13 382 TYR D C 1
ATOM 22668 O O . TYR D 1 382 ? 40.939 -16.669 31.780 1.00 39.83 382 TYR D O 1
ATOM 22686 N N . LEU D 1 383 ? 40.289 -17.012 33.920 1.00 41.37 383 LEU D N 1
ATOM 22687 C CA . LEU D 1 383 ? 39.871 -18.396 33.721 1.00 42.86 383 LEU D CA 1
ATOM 22688 C C . LEU D 1 383 ? 38.450 -18.592 34.237 1.00 42.49 383 LEU D C 1
ATOM 22689 O O . LEU D 1 383 ? 37.661 -17.648 34.288 1.00 40.54 383 LEU D O 1
#

Radius of gyration: 42.23 Å; Cα contacts (8 Å, |Δi|>4): 3429; chains: 4; bounding box: 67×126×98 Å

Organism: Aspergillus oryzae (strain ATCC 42149 / RIB 40) (NCBI:txid510516)

B-factor: mean 32.26, std 12.62, range [12.62, 106.53]

Foldseek 3Di:
DADQAFDPDLVVLVVNVVRLQVLLVVLQQVVLCVFHPVPAAAEEALVPADLVRLLLQLQLVVQQLPAAPPADCVLQVLGGGLLVLLLSLLLVQVFQQAQFLNVLLQLLVSLVQVVVCSVPVVVRDDHQHAHQLQVCLVPVCPGLQAVQAQSHLGHAAAADPDFAWFFCDDDPAGTQTHRQAGHEHAGDHYDQSVRWDFFDDQWATGGPGDTDHDPHRSHGDIDGFHWGAGSVLSVVARHSSNLSCLQNVQPADSSNSCQQCDPPNPSHRHLLLSVQCNRHTPPSRGSSRSSSRVNVSNHSVVVNQSLSSSCSVPVVRRLLGTFRARGNNCVPPHDHQDQQDWDDSRRSGDGIDGNVQRSDQPGRVHRYGYD/DDADQAFDPDLVVLVVNVVVLQVLLVVLQQVVQVVFHPVPAAAEEALVPQDPVLLLLQLQLVVQQLPAAPPADCVLQVQGGGLLVLLLSLLLVQVFQQAQFLNVLLQLLVSLVQVVVCSVPVVVRDDHQYAHQLQVCLVPVCPGLQAVQDQSHLGHAAAADPDFAWWFPADPPDGTQTAHQAGHEHFRDHYDQSVRWDFFDDQWATGGVGDTDHDPHRSHGDTDGFHWGAGSVLCVVARHSSNLSCLQSVQPAPSSNSPQQCDPHPPSHRHLLLSVQCNRHTPPSRGSSRSSSRVNVSNHSVVVNQSLSSSCSVDVVRRLLGTFRHRGNNCVPPHDHQDQQDWDASRRSGDGIDGNVQRSDQPGRVHRYGYD/DADQAFDPDQVVLVVNVVVLQVLLVCLQQVPAPLFHNVNAAAEEALVPQDLVRLLLVLQLVVQQLPAAPDAPCVLQVLGGGLLVLLLSLLLVQLFQQAQFLNVLLVLLVSLVQVVVCSVVPVVRDHHQYAHQLQVCLQPVCPGLQAVQDQSHLGHAAAADPPFAWWWDDDDPAGTQTHRQAGHAHARDHYDQSVRWQFFDDQWATGGPGDTDHDPHRSHGDTDGFHWGAGSVLCNVARHSSNLSCLQSVQPAPNSNSCQQCDPPNPSYRHLLLSVQCNRHTPPSRGSSRSSSRVCVSNSSVVVNSSLSSSCSVDVVRRLQGTFRHRGNNCVPPHDHQHQQDWDASRRSGDGIDGNVQRSHQSGNNHRYGYD/DADQAFDPDQVRLVVSVVVLQVLLVVLQQVPAPVFHNVPFAEEEALVPQDLVRLLLVLQLVVQQLVAADDPDCVLFVQGGGLLVLLLSLLLVQVFQQAQFLNVLLVVLVSLVFVVVCSVVPVVRDHHQHAHQLQVCLVPVCPGLQAVQEQSHLFHAAAADPDFAWWFCDDDPAGTQTHRQAGHAHFRCGYDCNVRWDFFDDQWATGGPGDTDHDPHRSHGDTDGFHWGQGSVLSNVARHSSNLSCLLNVDPAPSSNSCQQCDPPNPSHRHLLLSVLCNRHYPPSRGSSRSSSRVCVSNHSVVVSSSLSSSCSVPVVRRLQGTFRHRGNNCVPPHDHAHQQDWDASRSSGDGIDGNVQRSDQVGRVHRYGYD

CATH classification: 1.10.1280.10

GO terms:
  GO:0004097 catechol oxidase activity (F, IDA)

Nearest PDB structures (foldseek):
  4j3r-assembly1_A  TM=1.000E+00  e=5.028E-75  Aspergillus oryzae
  4j3q-assembly1_B  TM=1.001E+00  e=7.465E-68  Aspergillus oryzae
  6z1s-assembly1_A  TM=9.390E-01  e=3.690E-36  Thermothelomyces thermophilus ATCC 42464
  4j3r-assembly1_A  TM=1.000E+00  e=2.533E-72  Aspergillus oryzae
  4j3q-assembly1_B  TM=1.001E+00  e=3.445E-65  Aspergillus oryzae

Secondary structure (DSSP, 8-state):
----S--SSHHHHHHHHHHHHHHHHHHHHHHT----TTT-EEEEEGGGS-HHHHHHHHHHHHHHTTSBP-S-TTT-TT--BHHHHHHHHHHHHGGGTSSSTTHHHHHHHHHHHHHHHHHHHH---SPPEE--HHHHTT-GGG-TTTS-STTSS--PEEE--SPPPEEE--TTSPPEEE---S-EEEE-SSTTTT-EE-S--SSEE-TTS-EE--SSTTS---EE-B----HHHHHHH-SHHHHHHHHHH--SHHHHHHHHH--TTSS--HHHHHHHHTT-SBTTTBTTTGGGSTTHHHHHHHHHHHHHHHHHTSHHHHTT----BSSGGGSS--PBP-TT-EE--TTSSS--EEGGGTS-TTSTT--EEE-/-----S--SSHHHHHHHHHHHHHHHHHHHHHHH----TTT-EEEEEGGGS-HHHHHHHHHHHHHHTTSBP-S-GGG-TT--BHHHHHHHHHHHHGGGTSSSTTHHHHHHHHHHHHHHHHHHHS---SPPEE--GGGGTT-GGG-TTTSSSTTSS--PEEE--SPPPEEE--SSSPPEEE---S-EEEE-SSTTTT-EE-S--SSEE-TTS-EE--SSTTS---EE-B----HHHHHHH-SHHHHHHHHHH--SHHHHHHHHH--TTTT--HHHHHHHHTT-SBTTTBTTTGGGSTTHHHHHHHHHHHHHHHHHTSHHHHTT---SBSSGGGSS--PBP-TT-EE--TTSSS--EEGGGTS-TTSTT--EEE-/----S--SSHHHHHHHHHHHHHHHHHHHHHH-----TTT-EEEEEGGGS-HHHHHHHHHHHHHHTTSBP-S-TTT-TT--BHHHHHHHHHHHHGGGTSSSTTHHHHHHHHHHHHHHHHHHHS---SPPEE--GGGGTT-GGG-TTTS-STTSS--PEEE-SSPPPEEE-STTSPPEEE---S-EEEE-SSTTTT-EE-S--SSEE-TTS-EE--SSTTS---EEPB----HHHHHHH-SHHHHHHHHHT--SHHHHHHHHH--TTTT--HHHHHHHHHT-SBTTTBTTTGGGSTTHHHHHHHHHHHHHHHHHTSHHHHTT---SBSSGGGSS--PBP-TT-EE--TTSSS--EEGGGGS-TTSTT--EEE-/----S--SSHHHHHHHHHHHHHHHHHHHHHH-----STT-EEEEEGGGS-HHHHHHHHHHHHHHTTSBP-S-TTT-TT--BHHHHHHHHHHHHGGGTSSSTTHHHHHHHHHHHHHHHHHHHS---SPPEE--GGGGTT-GGG-TTTS-STTSS--PPPB-SSPPPEEE--TTSPPEEE---S-BSB--SSTTTT-EE-S--SSEE-TTS-EE--SSTTS---EE-B----HHHHHHH-SHHHHHHHHHS--SHHHHHHHHH--TTSS--HHHHHHHHHH-SBBTTBTTTGGGSTTHHHHHHHHHHHHHHHHHTTHHHHTT---SBSSGGGSS--PBP-TT-EE--TTSSS--EEGGGGS-TTSTT--EEE-

Solvent-accessible surface area: 54215 Å² total; per-residue (Å²): 183,56,21,114,106,19,27,107,49,74,77,75,0,29,50,19,1,86,82,1,12,84,69,0,60,72,36,7,22,109,76,20,96,109,31,52,88,163,78,28,92,28,2,86,14,2,118,68,15,56,142,93,93,13,88,70,1,4,88,6,1,51,26,0,24,163,55,100,33,125,20,38,74,151,89,3,59,0,10,110,20,5,2,7,1,0,2,6,11,0,10,110,24,0,56,84,2,11,40,3,6,7,1,10,2,1,4,1,10,0,0,24,12,0,4,47,0,1,41,110,56,14,97,9,131,28,46,3,0,4,2,12,0,10,34,16,3,44,4,0,14,86,0,72,3,2,61,12,50,105,22,0,0,0,0,34,4,93,69,76,7,27,33,35,53,1,86,24,89,36,20,103,85,120,40,31,70,1,8,11,14,28,2,10,7,38,4,68,40,15,22,0,110,119,21,114,2,9,1,1,14,14,6,14,11,54,46,42,30,113,46,58,45,37,118,74,29,25,58,105,56,62,45,16,0,82,0,0,2,5,8,24,2,0,43,78,21,0,16,21,13,81,0,0,66,5,1,38,97,3,109,64,13,76,52,0,7,13,62,0,11,3,65,23,51,67,44,42,13,8,5,17,7,0,0,16,27,0,2,0,6,8,0,3,11,1,51,23,0,5,0,0,1,1,0,1,0,0,0,2,0,0,3,4,11,0,3,4,0,1,2,10,43,50,51,234,157,37,38,81,27,39,35,15,14,29,12,10,32,18,19,5,16,20,54,112,14,69,55,92,44,93,12,51,1,36,114,0,18,48,33,100,23,23,2,122,64,0,3,18,4,29,51,55,53,3,26,4,0,1,95,136,116,53,24,116,103,24,27,111,50,70,77,75,0,28,67,20,0,86,68,0,10,87,56,0,72,69,33,6,19,103,72,29,92,80,24,52,86,162,45,30,60,38,3,46,15,1,116,60,7,55,139,91,73,13,81,69,1,5,90,6,1,60,36,0,26,174,57,91,32,5,21,27,75,150,86,2,61,0,10,109,20,4,2,7,1,0,2,6,11,0,10,110,28,0,55,84,2,9,31,2,6,7,0,8,1,2,4,1,5,0,0,17,9,0,4,30,0,1,39,37,23,13,96,8,130,27,41,2,0,3,2,11,0,10,38,16,3,116,53,0,66,163,0,69,3,1,62,10,50,104,25,0,0,0,0,32,3,95,194,80,108,159,37,35,58,0,78,12,93,21,20,68,116,115,38,23,67,1,40,22,23,49,2,9,7,47,4,54,41,11,21,0,110,118,21,114,3,8,0,1,13,13,7,15,12,57,46,50,34,112,47,61,46,38,119,73,27,25,55,106,54,64,44,19,0,81,0,0,2,5,28,75,2,0,75,106,20,0,16,22,21,94,0,0,74,5,2,37,92,4,111,67,12,79,58,0,6,23,58,0,9,0,61,39,46,65,42,39,6,6,5,16,7,0,0,16,26,0,2,0,6,8,0,4,10,1,55,22,0,6,0,0,0,1,0,1,0,0,0,2,0,0,3,4,10,0,4,4,0,0,3,10,44,48,51,212,140,37,41,82,26,38,34,16,11,27,18,17,32,14,11,6,18,19,51,110,13,69,53,92,42,92,12,34,0,20,51,0,15,5,9,74,5,24,2,122,49,0,3,16,4,29,52,22,8,0,1,5,0,2,101,181,57,24,110,100,22,26,112,51,78,78,71,0,30,55,19,0,74,82,0,11,77,73,0,67,78,36,8,23,118,83,23,106,118,27,45,100,176,91,24,122,42,2,40,15,1,114,59,6,56,134,86,69,12,69,68,1,4,88,6,1,38,31,0,25,156,58,99,32,122,17,41,76,152,84,2,63,0,10,107,21,5,1,7,1,0,2,5,9,1,8,108,20,0,35,76,2,11,31,2,6,7,0,10,2,1,4,1,10,0,0,34,16,0,6,32,0,1,30,112,52,14,100,9,128,24,40,3,0,6,3,10,0,7,43,18,6,118,63,0,69,163,1,71,4,1,60,11,49,104,24,0,0,0,0,34,6,90,148,72,80,152,34,32,60,2,93,16,80,46,6,106,77,116,43,31,57,0,30,21,17,51,0,11,2,39,4,73,41,11,31,0,102,109,22,110,2,10,1,1,14,13,7,14,10,58,42,58,37,113,48,58,46,37,120,73,32,26,55,104,55,64,45,16,0,81,0,0,3,0,18,75,3,0,83,92,14,0,27,17,25,83,0,0,66,2,1,34,92,3,120,68,12,125,50,0,10,17,42,0,11,3,61,32,53,65,42,41,16,6,4,17,8,0,0,19,30,0,2,0,7,9,0,4,9,1,56,36,0,6,0,0,1,2,0,1,0,0,0,2,0,0,4,5,11,0,4,3,0,0,4,9,40,55,55,228,153,34,54,70,26,39,33,25,12,29,8,6,24,36,7,4,26,20,56,112,15,67,40,102,42,93,14,55,1,40,110,0,21,47,31,107,27,29,2,125,64,0,3,18,5,28,50,55,48,2,26,5,0,2,110,167,54,24,113,102,19,25,110,60,71,82,71,0,29,70,24,0,87,77,0,10,84,69,0,60,72,36,7,22,120,82,21,100,112,24,36,87,151,86,27,122,29,1,88,14,1,117,68,13,57,137,90,92,13,73,68,1,4,89,7,1,59,27,0,27,156,35,108,32,118,18,37,77,151,86,2,56,0,10,111,21,6,0,4,1,0,2,6,11,0,9,108,20,0,55,82,2,9,34,1,8,7,0,9,1,2,4,1,8,0,0,32,14,0,5,32,0,1,35,112,58,15,99,8,129,28,49,2,0,4,3,12,0,7,40,18,6,122,55,0,66,158,1,70,3,2,62,14,52,93,24,0,0,0,1,36,6,101,155,76,76,155,35,33,59,2,68,19,89,38,14,109,95,115,41,34,82,1,30,22,20,49,0,9,9,45,6,69,49,7,21,3,122,122,20,114,2,9,2,1,13,14,9,13,9,54,42,46,28,113,48,58,40,37,119,70,31,24,55,103,55,60,43,29,4,79,0,0,2,0,19,68,2,0,89,109,21,0,26,18,25,90,0,0,70,3,1,35,88,3,112,62,12,87,52,0,7,12,62,0,11,3,68,25,47,69,42,45,15,8,5,16,8,0,0,17,28,0,2,0,7,9,0,4,7,1,55,21,0,6,0,0,1,1,0,1,0,0,0,2,0,0,2,4,12,0,4,2,0,1,4,13,40,60,60,236,160,36,49,76,25,40,33,16,14,28,12,8,25,17,11,4,19,20,48,113,13,70,50,96,42,93,12,57,1,42,112,0,18,49,31,105,23,24,2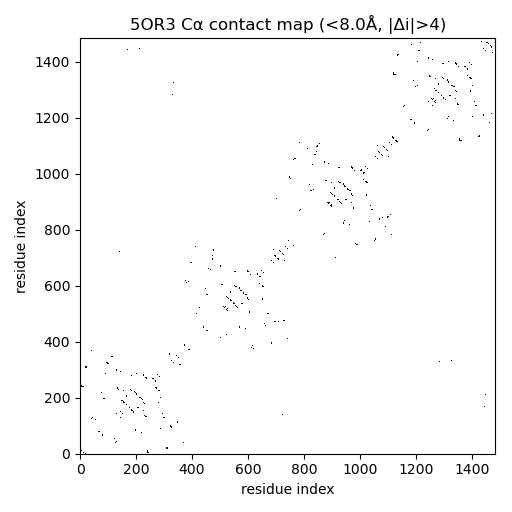,129,60,0,3,15,4,32,46,58,52,1,23,4,0,2,85